Protein AF-A0A956TPE6-F1 (afdb_monomer)

Nearest PDB structures (foldseek):
  7nna-assembly1_A  TM=4.720E-01  e=1.999E+00  Klebsiella pneumoniae

Foldseek 3Di:
DVVVVVVVVVVVPPDPPDLQQVLQQLLLVVQQVQWDADWQQGTEHQAFDWADPDPPDPDTRTYAYLQLLVLQLQLLLVLCVVLVQVLSNVVSVVVLVVSVVRLQVSLLSSLVQQDDDPDCPGSVNVSVVSCCVPCVVVFHWDDKHKAFWEFADDAFDFAPAFDFPVCCPPPQDDPRGGTAQDWDDGPPRDTDGDHHEDLGKDKDDPVRTDGDDSRDDGQKMKMWIWGWDDPVPNDIDIDIDIIMITNHHHHDDKAKAWEKEWAQLFDAPCDFFLSSQLDQVFWDAWWFKWFWAPWFFQPQTFTDGDPSDDTGASNSVVSNLVSLRSSNINHNFRSVLVVVRRVDTDPCVVALPDDPDQLFSAWFFAAPCQQVCLVPPFGHHPTQVSLLLLVVFPAQDDNPDDQLLTQGWFQFSQRFIARRQDDHHDQPLLQVLLVLLQLLLVLLVVLLVLLVVLLVVLVVLLVVLVVVLVVLVVVLVVLVVVPDDDPVSVVSNVVSVVSNVVSVVVSVLSVQLNVLSVQLNVLSLQSLQVSQVCSSRNHVFQSNHWWFWPPPHTWIRTNLWKIFAGDNHHDDSVLSNDPPNVVVDVSSDHPDDRMDTCVGVDVPQQVIAIPVGRSVVSSVRGNDPRGRAIKMWIFISCLSVPPDRGDIWMANDDFCGSPTQTHRKMKIKDPFTGWGHDAQIWGKIKIKIAQSNTQDDPGGSDFAFGPDQQVQVRIVVRDPGRHGYRMYMYIGHTHTDHPDRPFARWRANPVPRDTRGSRHHDHNSND

pLDDT: mean 83.99, std 12.26, range [35.94, 97.19]

Secondary structure (DSSP, 8-state):
-HHHHHHHHHHTTSPPPPHHHHHHHHHHHHHHT-EEEETTTEEEESS-EEE---TTS---EEEEEHHHHHHHHHHHHHHHHHHT-HHHHHHHHHHHHHHHHHHHHHHHHHHHHTS--S-TTSHHHHHHHHHHHHHTTT-EEEEEEEEEEEESSSSS-EEEEEP-GGGTTSTTEETTEEEBT--EE-STT-EE-B---BSS--EE-GGGEEE--TTS--SEEEEEEEEEEE-SSSPEEEEEEEEEEE-B-PPPPPP-EEEEEEETT---TT--SSGGGG-GGG--S-BEEEEEESS-BTTT-EEEE-SSS--B-HHHHHHHHHHHHHHH-SSPPPHHHHHHHHTPPP-GGGGTTS----S-SEEE-B--SHHHHHHHH--STTSHHHHHHHHHSPPSSS-----TTSEEEEEBTTS-EEETTSSS--HHHHHHHHHHHHHHHHHHHHHHHHHHHHHHHHHHHHHHHHHHHHHHHHHHHHHHHTT--SHHHHHHHHHHHHHHHHHHHHHHHHHHHHHHHHHHHHHHHHHHHHHHHHHHTHHHHTTT-EEEEEESS-EEEETTTEEE----SPPPHHHHS-SSHHHH-GGGSTT--SEEEHHHH-S-GGG-EETTEEHHHHHH----S-BPPPEEEEEEGGGGTSSSPP--EEES--TTTT--B-TT-EEEEEEEEEEE-SSSEEEEEEEEEESSS---SSS----BPPSSTTGGGGSBSPPSS-PEEEEEEEEEEEEEE-SS--TT-EEE-TTT--EEESSPBPPGGG-

Solvent-accessible surface area (backbone atoms only — not comparable to full-atom values): 40220 Å² total; per-residue (Å²): 114,74,67,62,53,51,53,57,50,56,65,68,64,57,74,83,74,50,63,51,48,54,36,12,44,51,46,21,58,55,50,49,68,44,64,43,82,35,47,73,72,38,33,37,20,70,30,37,37,72,41,84,63,56,102,85,49,94,65,61,48,56,31,36,14,53,55,45,54,51,43,22,53,49,26,49,53,53,38,29,61,76,61,70,39,64,72,40,48,57,50,52,51,54,52,51,57,53,44,56,59,49,48,59,50,45,38,49,49,54,58,58,46,44,44,91,57,95,48,90,79,36,49,33,43,53,39,48,54,53,42,54,68,68,40,57,88,75,25,51,77,76,49,76,46,69,43,59,14,36,70,58,97,61,89,57,47,60,27,83,50,72,48,44,76,92,45,57,81,40,94,50,35,41,99,47,10,33,18,20,75,36,81,38,80,66,60,101,85,42,67,47,66,38,69,50,56,38,66,43,68,42,84,42,66,62,88,42,55,41,82,60,62,93,85,55,82,64,18,18,31,32,33,41,39,34,30,41,32,79,68,84,73,90,50,76,46,77,47,77,47,78,23,22,11,28,27,34,39,58,80,54,82,75,64,57,31,22,44,36,42,36,13,79,43,22,62,48,63,86,54,48,29,64,46,54,53,50,44,65,89,67,48,72,45,64,22,44,36,25,26,17,40,86,30,28,35,48,52,74,6,26,60,42,79,37,93,84,49,71,72,36,37,69,22,51,52,49,49,41,38,52,45,37,43,56,58,69,46,68,64,63,61,42,34,68,59,51,52,52,45,33,56,42,67,65,71,64,76,78,60,67,84,70,72,93,71,74,58,54,53,32,41,40,48,36,85,72,55,37,42,57,47,26,76,72,74,26,31,53,59,86,30,67,22,23,56,7,50,51,48,46,42,51,58,96,56,78,80,79,79,68,61,44,24,15,43,34,20,21,42,32,33,78,27,39,46,17,36,9,38,41,94,50,54,56,68,64,62,52,38,54,50,50,50,36,42,43,38,23,29,50,18,15,53,49,20,35,51,48,25,53,56,47,42,56,50,42,55,52,50,46,51,51,44,51,55,48,44,50,52,48,50,53,50,49,54,46,53,60,71,64,69,62,80,53,79,68,48,55,53,52,48,53,51,49,53,49,50,42,50,53,48,48,53,51,42,51,53,44,51,52,25,41,53,44,29,51,48,23,28,52,30,17,50,52,39,15,41,48,36,30,50,50,41,51,37,26,22,73,44,26,36,53,12,76,45,49,29,61,34,96,52,69,32,35,35,32,33,78,49,36,33,40,44,65,48,71,73,48,65,56,74,71,47,51,74,42,95,64,34,60,84,69,36,72,51,53,39,89,82,55,68,45,65,35,44,52,74,76,70,34,94,58,56,89,73,29,32,33,80,89,41,49,39,65,56,62,68,65,53,70,48,70,88,57,56,32,56,44,38,23,39,38,42,55,52,51,35,79,70,68,81,52,83,59,66,72,24,38,26,70,66,66,52,66,39,67,55,58,45,50,48,57,16,36,38,36,47,20,81,56,26,33,73,33,44,79,74,35,33,24,32,22,24,35,39,32,40,26,29,43,69,26,20,67,69,102,58,55,41,66,49,46,71,47,77,51,95,64,56,24,67,66,27,50,59,57,45,98,60,73,46,24,38,28,23,38,42,33,45,33,68,49,33,46,54,74,77,90,60,76,74,84,48,63,36,56,30,77,84,82,64,46,72,46,44,59,40,31,66,43,55,34,54,75,67

Mean predicted aligned error: 11.9 Å

Sequence (767 aa):
VSYVLLIHTLEKSKPPESPLEEAARLAAGALTDVHLQHSGFGFVGLCDTLKDENAYDHASRRIRSINSVKANLRSCAILAGDLDQKPLLDQIEKDIVELEGLEARLVSTIWKSVEADSSRTGIHYRVEELLKRKLSRQGRLQEVKIVLGRYGKTSGGPTLVTAPAREKGEAFVQNGFYRENVDIPTLRGHHLQFHRLGTEIDIIEPRNFRNIANQMEPSAVMIEATLESNAGSGATKRFVLRACASIGAPQPPPVSTCLAMRFPHGLPRQFGSTRDFLDDSIWLGEGRWLTAEHGSVPGNGELEESHRLDDMLPSQALAVGIYHWLRGISTPVDPDKALDFLSTKFEMDRLEKSGRGLDTNSCLVKDTGARERALSRGFEAGSSGQKALKQVFEYQGTLTEYPASAFPIAVSAQGEARIAGRSRYDAGLIADYQDALYNTNLAALDTMATTRAFIRRADVEISLIARRADSEKNRLASIERHHMEGKTAEQARRRLATMIAVDTTRKELLTAARSRARTAGQNAFRAASRSYELAASTFSLCRNGLHRIISPYPAFLLGRDQVFVPIYQPLAEAQLLADTPERASPWLQNGLSISKSIRQAFARPGKVRTGSGPLDMVLAEHGGNDLIKPATIILDALDFESGVAPSTHIATLYPFANQPVPEAQGFFYDKRALSTGQDPKVVWSVVMRDCQARQDGSQPGRTLVGSDWHWCDKFSPPIGSCPELAVEFQLRRPLPEPRGLPFDTFIRDPVYKRQTPLIPPLPAQMM

Radius of gyration: 42.29 Å; Cα contacts (8 Å, |Δi|>4): 1581; chains: 1; bounding box: 121×59×145 Å

Structure (mmCIF, N/CA/C/O backbone):
data_AF-A0A956TPE6-F1
#
_entry.id   AF-A0A956TPE6-F1
#
loop_
_atom_site.group_PDB
_atom_site.id
_atom_site.type_symbol
_atom_site.label_atom_id
_atom_site.label_alt_id
_atom_site.label_comp_id
_atom_site.label_asym_id
_atom_site.label_entity_id
_atom_site.label_seq_id
_atom_site.pdbx_PDB_ins_code
_atom_site.Cartn_x
_atom_site.Cartn_y
_atom_site.Cartn_z
_atom_site.occupancy
_atom_site.B_iso_or_equiv
_atom_site.auth_seq_id
_atom_site.auth_comp_id
_atom_site.auth_asym_id
_atom_site.auth_atom_id
_atom_site.pdbx_PDB_model_num
ATOM 1 N N . VAL A 1 1 ? -52.169 22.411 18.114 1.00 53.12 1 VAL A N 1
ATOM 2 C CA . VAL A 1 1 ? -52.099 23.058 19.450 1.00 53.12 1 VAL A CA 1
ATOM 3 C C . VAL A 1 1 ? -52.549 22.114 20.572 1.00 53.12 1 VAL A C 1
ATOM 5 O O . VAL A 1 1 ? -51.812 21.968 21.536 1.00 53.12 1 VAL A O 1
ATOM 8 N N . SER A 1 2 ? -53.663 21.383 20.432 1.00 49.62 2 SER A N 1
ATOM 9 C CA . SER A 1 2 ? -54.186 20.475 21.478 1.00 49.62 2 SER A CA 1
ATOM 10 C C . SER A 1 2 ? -53.293 19.271 21.836 1.00 49.62 2 SER A C 1
ATOM 12 O O . SER A 1 2 ? -53.316 18.826 22.975 1.00 49.62 2 SER A O 1
ATOM 14 N N . TYR A 1 3 ? -52.460 18.779 20.910 1.00 46.19 3 TYR A N 1
ATOM 15 C CA . TYR A 1 3 ? -51.550 17.645 21.159 1.00 46.19 3 TYR A CA 1
ATOM 16 C C . TYR A 1 3 ? -50.320 18.032 22.008 1.00 46.19 3 TYR A C 1
ATOM 18 O O . TYR A 1 3 ? -49.886 17.276 22.869 1.00 46.19 3 TYR A O 1
ATOM 26 N N . VAL A 1 4 ? -49.804 19.255 21.827 1.00 53.41 4 VAL A N 1
ATOM 27 C CA . VAL A 1 4 ? -48.652 19.793 22.582 1.00 53.41 4 VAL A CA 1
ATOM 28 C C . VAL A 1 4 ? -49.038 20.088 24.035 1.00 53.41 4 VAL A C 1
ATOM 30 O O . VAL A 1 4 ? -48.265 19.832 24.952 1.00 53.41 4 VAL A O 1
ATOM 33 N N . LEU A 1 5 ? -50.269 20.558 24.261 1.00 45.88 5 LEU A N 1
ATOM 34 C CA . LEU A 1 5 ? -50.805 20.774 25.607 1.00 45.88 5 LEU A CA 1
ATOM 35 C C . LEU A 1 5 ? -51.033 19.461 26.364 1.00 45.88 5 LEU A C 1
ATOM 37 O O . LEU A 1 5 ? -50.786 19.438 27.567 1.00 45.88 5 LEU A O 1
ATOM 41 N N . LEU A 1 6 ? -51.439 18.385 25.676 1.00 46.75 6 LEU A N 1
ATOM 42 C CA . LEU A 1 6 ? -51.655 17.063 26.277 1.00 46.75 6 LEU A CA 1
ATOM 43 C C . LEU A 1 6 ? -50.334 16.407 26.720 1.00 46.75 6 LEU A C 1
ATOM 45 O O . LEU A 1 6 ? -50.257 15.873 27.822 1.00 46.75 6 LEU A O 1
ATOM 49 N N . ILE A 1 7 ? -49.271 16.516 25.912 1.00 52.66 7 ILE A N 1
ATOM 50 C CA . ILE A 1 7 ? -47.920 16.052 26.284 1.00 52.66 7 ILE A CA 1
ATOM 51 C C . ILE A 1 7 ? -47.396 16.848 27.488 1.00 52.66 7 ILE A C 1
ATOM 53 O O . ILE A 1 7 ? -46.910 16.261 28.450 1.00 52.66 7 ILE A O 1
ATOM 57 N N . HIS A 1 8 ? -47.598 18.170 27.502 1.00 46.03 8 HIS A N 1
ATOM 58 C CA . HIS A 1 8 ? -47.166 19.020 28.614 1.00 46.03 8 HIS A CA 1
ATOM 59 C C . HIS A 1 8 ? -47.982 18.807 29.908 1.00 46.03 8 HIS A C 1
ATOM 61 O O . HIS A 1 8 ? -47.487 19.066 31.006 1.00 46.03 8 HIS A O 1
ATOM 67 N N . THR A 1 9 ? -49.229 18.323 29.814 1.00 49.03 9 THR A N 1
ATOM 68 C CA . THR A 1 9 ? -50.022 17.914 30.991 1.00 49.03 9 THR A CA 1
ATOM 69 C C . THR A 1 9 ? -49.681 16.503 31.466 1.00 49.03 9 THR A C 1
ATOM 71 O O . THR A 1 9 ? -49.691 16.268 32.672 1.00 49.03 9 THR A O 1
ATOM 74 N N . LEU A 1 10 ? -49.304 15.591 30.563 1.00 46.25 10 LEU A N 1
ATOM 75 C CA . LEU A 1 10 ? -48.819 14.254 30.916 1.00 46.25 10 LEU A CA 1
ATOM 76 C C . LEU A 1 10 ? -47.416 14.295 31.547 1.00 46.25 10 LEU A C 1
ATOM 78 O O . LEU A 1 10 ? -47.188 13.604 32.538 1.00 46.25 10 LEU A O 1
ATOM 82 N N . GLU A 1 11 ? -46.510 15.168 31.095 1.00 43.22 11 GLU A N 1
ATOM 83 C CA . GLU A 1 11 ? -45.218 15.398 31.771 1.00 43.22 11 GLU A CA 1
ATOM 84 C C . GLU A 1 11 ? -45.386 15.961 33.189 1.00 43.22 11 GLU A C 1
ATOM 86 O O . GLU A 1 11 ? -44.662 15.567 34.102 1.00 43.22 11 GLU A O 1
ATOM 91 N N . LYS A 1 12 ? -46.391 16.819 33.411 1.00 41.91 12 LYS A N 1
ATOM 92 C CA . LYS A 1 12 ? -46.735 17.356 34.742 1.00 41.91 12 LYS A CA 1
ATOM 93 C C . LYS A 1 12 ? -47.454 16.361 35.661 1.00 41.91 12 LYS A C 1
ATOM 95 O O . LYS A 1 12 ? -47.712 16.700 36.813 1.00 41.91 12 LYS A O 1
ATOM 100 N N . SER A 1 13 ? -47.781 15.161 35.175 1.00 40.38 13 SER A N 1
ATOM 101 C CA . SER A 1 13 ? -48.456 14.114 35.956 1.00 40.38 13 SER A CA 1
ATOM 102 C C . SER A 1 13 ? -47.507 13.094 36.599 1.00 40.38 13 SER A C 1
ATOM 104 O O . SER A 1 13 ? -47.961 12.249 37.371 1.00 40.38 13 SER A O 1
ATOM 106 N N . LYS A 1 14 ? -46.189 13.186 36.354 1.00 47.03 14 LYS A N 1
ATOM 107 C CA . LYS A 1 14 ? -45.213 12.454 37.171 1.00 47.03 14 LYS A CA 1
ATOM 108 C C . LYS A 1 14 ? -45.187 13.077 38.577 1.00 47.03 14 LYS A C 1
ATOM 110 O O . LYS A 1 14 ? -45.069 14.301 38.677 1.00 47.03 14 LYS A O 1
ATOM 115 N N . PRO A 1 15 ? -45.319 12.288 39.661 1.00 53.03 15 PRO A N 1
ATOM 116 C CA . PRO A 1 15 ? -45.137 12.815 41.009 1.00 53.03 15 PRO A CA 1
ATOM 117 C C . PRO A 1 15 ? -43.765 13.502 41.094 1.00 53.03 15 PRO A C 1
ATOM 119 O O . PRO A 1 15 ? -42.825 13.030 40.449 1.00 53.03 15 PRO A O 1
ATOM 122 N N . PRO A 1 16 ? -43.632 14.620 41.831 1.00 59.34 16 PRO A N 1
ATOM 123 C CA . PRO A 1 16 ? -42.344 15.284 41.983 1.00 59.34 16 PRO A CA 1
ATOM 124 C C . PRO A 1 16 ? -41.331 14.271 42.524 1.00 59.34 16 PRO A C 1
ATOM 126 O O . PRO A 1 16 ? -41.555 13.699 43.592 1.00 59.34 16 PRO A O 1
ATOM 129 N N . GLU A 1 17 ? -40.259 14.028 41.763 1.00 67.69 17 GLU A N 1
ATOM 130 C CA . GLU A 1 17 ? -39.189 13.112 42.166 1.00 67.69 17 GLU A CA 1
ATOM 131 C C . GLU A 1 17 ? -38.667 13.512 43.544 1.00 67.69 17 GLU A C 1
ATOM 133 O O . GLU A 1 17 ? -38.489 14.700 43.845 1.00 67.69 17 GLU A O 1
ATOM 138 N N . SER A 1 18 ? -38.458 12.515 44.405 1.00 86.81 18 SER A N 1
ATOM 139 C CA . SER A 1 18 ? -37.907 12.770 45.729 1.00 86.81 18 SER A CA 1
ATOM 140 C C . SER A 1 18 ? -36.545 13.458 45.569 1.00 86.81 18 SER A C 1
ATOM 142 O O . SER A 1 18 ? -35.723 12.980 44.784 1.00 86.81 18 SER A O 1
ATOM 144 N N . PRO A 1 19 ? -36.233 14.527 46.330 1.00 88.81 19 PRO A N 1
ATOM 145 C CA . PRO A 1 19 ? -34.917 15.167 46.274 1.00 88.81 19 PRO A CA 1
ATOM 146 C C . PRO A 1 19 ? -33.748 14.190 46.458 1.00 88.81 19 PRO A C 1
ATOM 148 O O . PRO A 1 19 ? -32.648 14.430 45.966 1.00 88.81 19 PRO A O 1
ATOM 151 N N . LEU A 1 20 ? -33.989 13.086 47.170 1.00 90.44 20 LEU A N 1
ATOM 152 C CA . LEU A 1 20 ? -33.007 12.035 47.393 1.00 90.44 20 LEU A CA 1
ATOM 153 C C . LEU A 1 20 ? -32.843 11.102 46.185 1.00 90.44 20 LEU A C 1
ATOM 155 O O . LEU A 1 20 ? -31.736 10.652 45.910 1.00 90.44 20 LEU A O 1
ATOM 159 N N . GLU A 1 21 ? -33.923 10.833 45.452 1.00 92.50 21 GLU A N 1
ATOM 160 C CA . GLU A 1 21 ? -33.882 10.071 44.197 1.00 92.50 21 GLU A CA 1
ATOM 161 C C . GLU A 1 21 ? -33.152 10.868 43.114 1.00 92.50 21 GLU A C 1
ATOM 163 O O . GLU A 1 21 ? -32.275 10.336 42.441 1.00 92.50 21 GLU A O 1
ATOM 168 N N . GLU A 1 22 ? -33.425 12.169 43.012 1.00 92.69 22 GLU A N 1
ATOM 169 C CA . GLU A 1 22 ? -32.707 13.070 42.108 1.00 92.69 22 GLU A CA 1
ATOM 170 C C . GLU A 1 22 ? -31.213 13.154 42.455 1.00 92.69 22 GLU A C 1
ATOM 172 O O . GLU A 1 22 ? -30.363 13.115 41.567 1.00 92.69 22 GLU A O 1
ATOM 177 N N . ALA A 1 23 ? -30.875 13.194 43.748 1.00 93.44 23 ALA A N 1
ATOM 178 C CA . ALA A 1 23 ? -29.495 13.111 44.217 1.00 93.44 23 ALA A CA 1
ATOM 179 C C . ALA A 1 23 ? -28.822 11.778 43.857 1.00 93.44 23 ALA A C 1
ATOM 181 O O . ALA A 1 23 ? -27.669 11.777 43.422 1.00 93.44 23 ALA A O 1
ATOM 182 N N . ALA A 1 24 ? -29.533 10.654 43.993 1.00 94.31 24 ALA A N 1
ATOM 183 C CA . ALA A 1 24 ? -29.024 9.344 43.599 1.00 94.31 24 ALA A CA 1
ATOM 184 C C . ALA A 1 24 ? -28.784 9.263 42.085 1.00 94.31 24 ALA A C 1
ATOM 186 O O . ALA A 1 24 ? -27.727 8.793 41.665 1.00 94.31 24 ALA A O 1
ATOM 187 N N . ARG A 1 25 ? -29.698 9.799 41.264 1.00 94.69 25 ARG A N 1
ATOM 188 C CA . ARG A 1 25 ? -29.503 9.897 39.808 1.00 94.69 25 ARG A CA 1
ATOM 189 C C . ARG A 1 25 ? -28.349 10.812 39.431 1.00 94.69 25 ARG A C 1
ATOM 191 O O . ARG A 1 25 ? -27.577 10.465 38.545 1.00 94.69 25 ARG A O 1
ATOM 198 N N . LEU A 1 26 ? -28.202 11.953 40.107 1.00 94.19 26 LEU A N 1
ATOM 199 C CA . LEU A 1 26 ? -27.089 12.872 39.877 1.00 94.19 26 LEU A CA 1
ATOM 200 C C . LEU A 1 26 ? -25.749 12.191 40.161 1.00 94.19 26 LEU A C 1
ATOM 202 O O . LEU A 1 26 ? -24.819 12.337 39.372 1.00 94.19 26 LEU A O 1
ATOM 206 N N . ALA A 1 27 ? -25.651 11.439 41.260 1.00 94.19 27 ALA A N 1
ATOM 207 C CA . ALA A 1 27 ? -24.447 10.683 41.581 1.00 94.19 27 ALA A CA 1
ATOM 208 C C . ALA A 1 27 ? -24.182 9.581 40.546 1.00 94.19 27 ALA A C 1
ATOM 210 O O . ALA A 1 27 ? -23.067 9.484 40.044 1.00 94.19 27 ALA A O 1
ATOM 211 N N . ALA A 1 28 ? -25.203 8.799 40.178 1.00 94.31 28 ALA A N 1
ATOM 212 C CA . ALA A 1 28 ? -25.080 7.747 39.171 1.00 94.31 28 ALA A CA 1
ATOM 213 C C . ALA A 1 28 ? -24.634 8.301 37.807 1.00 94.31 28 ALA A C 1
ATOM 215 O O . ALA A 1 28 ? -23.702 7.770 37.212 1.00 94.31 28 ALA A O 1
ATOM 216 N N . GLY A 1 29 ? -25.226 9.407 37.349 1.00 92.38 29 GLY A N 1
ATOM 217 C CA . GLY A 1 29 ? -24.857 10.047 36.082 1.00 92.38 29 GLY A CA 1
ATOM 218 C C . GLY A 1 29 ? -23.497 10.739 36.127 1.00 92.38 29 GLY A C 1
ATOM 219 O O . GLY A 1 29 ? -22.783 10.786 35.135 1.00 92.38 29 GLY A O 1
ATOM 220 N N . ALA A 1 30 ? -23.072 11.238 37.287 1.00 92.25 30 ALA A N 1
ATOM 221 C CA . ALA A 1 30 ? -21.709 11.738 37.431 1.00 92.25 30 ALA A CA 1
ATOM 222 C C . ALA A 1 30 ? -20.670 10.601 37.424 1.00 92.25 30 ALA A C 1
ATOM 224 O O . ALA A 1 30 ? -19.541 10.816 36.995 1.00 92.25 30 ALA A O 1
ATOM 225 N N . LEU A 1 31 ? -21.039 9.393 37.862 1.00 93.00 31 LEU A N 1
ATOM 226 C CA . LEU A 1 31 ? -20.173 8.213 37.814 1.00 93.00 31 LEU A CA 1
ATOM 227 C C . LEU A 1 31 ? -20.017 7.640 36.402 1.00 93.00 31 LEU A C 1
ATOM 229 O O . LEU A 1 31 ? -18.932 7.165 36.077 1.00 93.00 31 LEU A O 1
ATOM 233 N N . THR A 1 32 ? -21.043 7.720 35.544 1.00 91.56 32 THR A N 1
ATOM 234 C CA . THR A 1 32 ? -20.914 7.322 34.126 1.00 91.56 32 THR A CA 1
ATOM 235 C C . THR A 1 32 ? -19.908 8.186 33.364 1.00 91.56 32 THR A C 1
ATOM 237 O O . THR A 1 32 ? -19.369 7.757 32.348 1.00 91.56 32 THR A O 1
ATOM 240 N N . ASP A 1 33 ? -19.622 9.380 33.885 1.00 89.19 33 ASP A N 1
ATOM 241 C CA . ASP A 1 33 ? -18.675 10.336 33.319 1.00 89.19 33 ASP A CA 1
ATOM 242 C C . ASP A 1 33 ? -17.227 10.135 33.787 1.00 89.19 33 ASP A C 1
ATOM 244 O O . ASP A 1 33 ? -16.314 10.733 33.205 1.00 89.19 33 ASP A O 1
ATOM 248 N N . VAL A 1 34 ? -17.000 9.335 34.834 1.00 92.06 34 VAL A N 1
ATOM 249 C CA . VAL A 1 34 ? -15.657 9.041 35.345 1.00 92.06 34 VAL A CA 1
ATOM 250 C C . VAL A 1 34 ? -14.965 8.075 34.393 1.00 92.06 34 VAL A C 1
ATOM 252 O O . VAL A 1 34 ? -15.456 6.982 34.116 1.00 92.06 34 VAL A O 1
ATOM 255 N N . HIS A 1 35 ? -13.800 8.478 33.900 1.00 92.62 35 HIS A N 1
ATOM 256 C CA . HIS A 1 35 ? -13.041 7.704 32.933 1.00 92.62 35 HIS A CA 1
ATOM 257 C C . HIS A 1 35 ? -11.539 7.954 33.082 1.00 92.62 35 HIS A C 1
ATOM 259 O O . HIS A 1 35 ? -11.100 8.937 33.684 1.00 92.62 35 HIS A O 1
ATOM 265 N N . LEU A 1 36 ? -10.751 7.062 32.495 1.00 91.50 36 LEU A N 1
ATOM 266 C CA . LEU A 1 36 ? -9.310 7.195 32.332 1.00 91.50 36 LEU A CA 1
ATOM 267 C C . LEU A 1 36 ? -8.967 7.256 30.849 1.00 91.50 36 LEU A C 1
ATOM 269 O O . LEU A 1 36 ? -9.646 6.651 30.025 1.00 91.50 36 LEU A O 1
ATOM 273 N N . GLN A 1 37 ? -7.905 7.978 30.512 1.00 87.56 37 GLN A N 1
ATOM 274 C CA . GLN A 1 37 ? -7.351 7.970 29.166 1.00 87.56 37 GLN A CA 1
ATOM 275 C C . GLN A 1 37 ? -6.244 6.918 29.056 1.00 87.56 37 GLN A C 1
ATOM 277 O O . GLN A 1 37 ? -5.378 6.836 29.932 1.00 87.56 37 GLN A O 1
ATOM 282 N N . HIS A 1 38 ? -6.269 6.139 27.977 1.00 86.19 38 HIS A N 1
ATOM 283 C CA . HIS A 1 38 ? -5.282 5.118 27.656 1.00 86.19 38 HIS A CA 1
ATOM 284 C C . HIS A 1 38 ? -4.822 5.221 26.198 1.00 86.19 38 HIS A C 1
ATOM 286 O O . HIS A 1 38 ? -5.644 5.409 25.304 1.00 86.19 38 HIS A O 1
ATOM 292 N N . SER A 1 39 ? -3.523 5.010 25.960 1.00 77.50 39 SER A N 1
ATOM 293 C CA . SER A 1 39 ? -2.908 5.135 24.630 1.00 77.50 39 SER A CA 1
ATOM 294 C C . SER A 1 39 ? -3.446 4.139 23.594 1.00 77.50 39 SER A C 1
ATOM 296 O O . SER A 1 39 ? -3.430 4.433 22.408 1.00 77.50 39 SER A O 1
ATOM 298 N N . GLY A 1 40 ? -3.915 2.958 24.011 1.00 78.19 40 GLY A N 1
ATOM 299 C CA . GLY A 1 40 ? -4.447 1.927 23.103 1.00 78.19 40 GLY A CA 1
ATOM 300 C C . GLY A 1 40 ? -5.976 1.824 23.066 1.00 78.19 40 GLY A C 1
ATOM 301 O O . GLY A 1 40 ? -6.540 1.385 22.068 1.00 78.19 40 GLY A O 1
ATOM 302 N N . PHE A 1 41 ? -6.663 2.234 24.139 1.00 84.00 41 PHE A N 1
ATOM 303 C CA . PHE A 1 41 ? -8.114 2.029 24.296 1.00 84.00 41 PHE A CA 1
ATOM 304 C C . PHE A 1 41 ? -8.928 3.330 24.262 1.00 84.00 41 PHE A C 1
ATOM 306 O O . PHE A 1 41 ? -10.160 3.276 24.282 1.00 84.00 41 PHE A O 1
ATOM 313 N N . GLY A 1 42 ? -8.265 4.489 24.225 1.00 83.62 42 GLY A N 1
ATOM 314 C CA . GLY A 1 42 ? -8.915 5.793 24.292 1.00 83.62 42 GLY A CA 1
ATOM 315 C C . GLY A 1 42 ? -9.434 6.099 25.695 1.00 83.62 42 GLY A C 1
ATOM 316 O O . GLY A 1 42 ? -8.760 5.832 26.692 1.00 83.62 42 GLY A O 1
ATOM 317 N N . PHE A 1 43 ? -10.627 6.685 25.792 1.00 87.62 43 PHE A N 1
ATOM 318 C CA . PHE A 1 43 ? -11.266 6.956 27.080 1.00 87.62 43 PHE A CA 1
ATOM 319 C C . PHE A 1 43 ? -12.055 5.734 27.552 1.00 87.62 43 PHE A C 1
ATOM 321 O O . PHE A 1 43 ? -12.997 5.315 26.886 1.00 87.62 43 PHE A O 1
ATOM 328 N N . VAL A 1 44 ? -11.697 5.190 28.714 1.00 91.19 44 VAL A N 1
ATOM 329 C CA . VAL A 1 44 ? -12.317 3.994 29.299 1.00 91.19 44 VAL A CA 1
ATOM 330 C C . VAL A 1 44 ? -12.999 4.348 30.619 1.00 91.19 44 VAL A C 1
ATOM 332 O O . VAL A 1 44 ? -12.377 4.949 31.495 1.00 91.19 44 VAL A O 1
ATOM 335 N N . GLY A 1 45 ? -14.271 3.982 30.764 1.00 93.44 45 GLY A N 1
ATOM 336 C CA . GLY A 1 45 ? -15.107 4.241 31.939 1.00 93.44 45 GLY A CA 1
ATOM 337 C C . GLY A 1 45 ? -16.020 3.060 32.279 1.00 93.44 45 GLY A C 1
ATOM 338 O O . GLY A 1 45 ? -15.819 1.944 31.800 1.00 93.44 45 GLY A O 1
ATOM 339 N N . LEU A 1 46 ? -17.033 3.293 33.121 1.00 92.12 46 LEU A N 1
ATOM 340 C CA . LEU A 1 46 ? -18.007 2.250 33.472 1.00 92.12 46 LEU A CA 1
ATOM 341 C C . LEU A 1 46 ? -18.980 1.961 32.328 1.00 92.12 46 LEU A C 1
ATOM 343 O O . LEU A 1 46 ? -19.226 0.802 32.022 1.00 92.12 46 LEU A O 1
ATOM 347 N N . CYS A 1 47 ? -19.514 2.998 31.684 1.00 91.31 47 CYS A N 1
ATOM 348 C CA . CYS A 1 47 ? -20.524 2.875 30.635 1.00 91.31 47 CYS A CA 1
ATOM 349 C C . CYS A 1 47 ? -20.012 3.439 29.309 1.00 91.31 47 CYS A C 1
ATOM 351 O O . CYS A 1 47 ? -19.225 4.387 29.292 1.00 91.31 47 CYS A O 1
ATOM 353 N N . ASP A 1 48 ? -20.496 2.879 28.200 1.00 88.38 48 ASP A N 1
ATOM 354 C CA . ASP A 1 48 ? -20.302 3.475 26.884 1.00 88.38 48 ASP A CA 1
ATOM 355 C C . ASP A 1 48 ? -21.119 4.772 26.815 1.00 88.38 48 ASP A C 1
ATOM 357 O O . ASP A 1 48 ? -22.332 4.748 27.015 1.00 88.38 48 ASP A O 1
ATOM 361 N N . THR A 1 49 ? -20.470 5.910 26.572 1.00 87.88 49 THR A N 1
ATOM 362 C CA . THR A 1 49 ? -21.133 7.221 26.478 1.00 87.88 49 THR A CA 1
ATOM 363 C C . THR A 1 49 ? -20.506 8.084 25.387 1.00 87.88 49 THR A C 1
ATOM 365 O O . THR A 1 49 ? -19.338 7.920 25.024 1.00 87.88 49 THR A O 1
ATOM 368 N N . LEU A 1 50 ? -21.294 9.013 24.846 1.00 83.50 50 LEU A N 1
ATOM 369 C CA . LEU A 1 50 ? -20.838 10.018 23.891 1.00 83.50 50 LEU A CA 1
ATOM 370 C C . LEU A 1 50 ? -20.980 11.400 24.530 1.00 83.50 50 LEU A C 1
ATOM 372 O O . LEU A 1 50 ? -22.075 11.768 24.955 1.00 83.50 50 LEU A O 1
ATOM 376 N N . LYS A 1 51 ? -19.882 12.156 24.610 1.00 74.75 51 LYS A N 1
ATOM 377 C CA . LYS A 1 51 ? -19.893 13.544 25.075 1.00 74.75 51 LYS A CA 1
ATOM 378 C C . LYS A 1 51 ? -19.673 14.501 23.910 1.00 74.75 51 LYS A C 1
ATOM 380 O O . LYS A 1 51 ? -18.627 14.463 23.264 1.00 74.75 51 LYS A O 1
ATOM 385 N N . ASP A 1 52 ? -20.633 15.395 23.705 1.00 61.12 52 ASP A N 1
ATOM 386 C CA . ASP A 1 52 ? -20.469 16.560 22.838 1.00 61.12 52 ASP A CA 1
ATOM 387 C C . ASP A 1 52 ? -19.695 17.646 23.596 1.00 61.12 52 ASP A C 1
ATOM 389 O O . ASP A 1 52 ? -20.263 18.440 24.349 1.00 61.12 52 ASP A O 1
ATOM 393 N N . GLU A 1 53 ? -18.374 17.681 23.426 1.00 51.03 53 GLU A N 1
ATOM 394 C CA . GLU A 1 53 ? -17.561 18.819 23.857 1.00 51.03 53 GLU A CA 1
ATOM 395 C C . GLU A 1 53 ? -17.519 19.845 22.709 1.00 51.03 53 GLU A C 1
ATOM 397 O O . GLU A 1 53 ? -16.738 19.712 21.782 1.00 51.03 53 GLU A O 1
ATOM 402 N N . ASN A 1 54 ? -18.374 20.876 22.781 1.00 43.69 54 ASN A N 1
ATOM 403 C CA . ASN A 1 54 ? -18.474 22.018 21.853 1.00 43.69 54 ASN A CA 1
ATOM 404 C C . ASN A 1 54 ? -18.776 21.682 20.374 1.00 43.69 54 ASN A C 1
ATOM 406 O O . ASN A 1 54 ? -17.940 21.178 19.637 1.00 43.69 54 ASN A O 1
ATOM 410 N N . ALA A 1 55 ? -19.924 22.158 19.878 1.00 35.94 55 ALA A N 1
ATOM 411 C CA . ALA A 1 55 ? -20.401 22.016 18.490 1.00 35.94 55 ALA A CA 1
ATOM 412 C C . ALA A 1 55 ? -19.483 22.583 17.370 1.00 35.94 55 ALA A C 1
ATOM 414 O O . ALA A 1 55 ? -19.877 22.578 16.207 1.00 35.94 55 ALA A O 1
ATOM 415 N N . TYR A 1 56 ? -18.294 23.095 17.702 1.00 37.03 56 TYR A N 1
ATOM 416 C CA . TYR A 1 56 ? -17.331 23.676 16.760 1.00 37.03 56 TYR A CA 1
ATOM 417 C C . TYR A 1 56 ? -16.113 22.783 16.473 1.00 37.03 56 TYR A C 1
ATOM 419 O O . TYR A 1 56 ? -15.387 23.073 15.525 1.00 37.03 56 TYR A O 1
ATOM 427 N N . ASP A 1 57 ? -15.892 21.709 17.237 1.00 39.72 57 ASP A N 1
ATOM 428 C CA . ASP A 1 57 ? -14.833 20.729 16.972 1.00 39.72 57 ASP A CA 1
ATOM 429 C C . ASP A 1 57 ? -15.507 19.357 16.834 1.00 39.72 57 ASP A C 1
ATOM 431 O O . ASP A 1 57 ? -16.114 18.854 17.774 1.00 39.72 57 ASP A O 1
ATOM 435 N N . HIS A 1 58 ? -15.476 18.758 15.644 1.00 40.34 58 HIS A N 1
ATOM 436 C CA . HIS A 1 58 ? -16.204 17.521 15.312 1.00 40.34 58 HIS A CA 1
ATOM 437 C C . HIS A 1 58 ? -15.714 16.262 16.067 1.00 40.34 58 HIS A C 1
ATOM 439 O O . HIS A 1 58 ? -16.055 15.144 15.694 1.00 40.34 58 HIS A O 1
ATOM 445 N N . ALA A 1 59 ? -14.917 16.407 17.127 1.00 49.97 59 ALA A N 1
ATOM 446 C CA . ALA A 1 59 ? -14.413 15.303 17.930 1.00 49.97 59 ALA A CA 1
ATOM 447 C C . ALA A 1 59 ? -15.297 15.083 19.165 1.00 49.97 59 ALA A C 1
ATOM 449 O O . ALA A 1 59 ? -14.925 15.429 20.285 1.00 49.97 59 ALA A O 1
ATOM 450 N N . SER A 1 60 ? -16.468 14.472 18.968 1.00 59.34 60 SER A N 1
ATOM 451 C CA . SER A 1 60 ? -17.252 13.931 20.081 1.00 59.34 60 SER A CA 1
ATOM 452 C C . SER A 1 60 ? -16.383 12.966 20.894 1.00 59.34 60 SER A C 1
ATOM 454 O O . SER A 1 60 ? -15.829 12.004 20.351 1.00 59.34 60 SER A O 1
ATOM 456 N N . ARG A 1 61 ? -16.250 13.206 22.199 1.00 74.94 61 ARG A N 1
ATOM 457 C CA . ARG A 1 61 ? -15.431 12.376 23.082 1.00 74.94 61 ARG A CA 1
ATOM 458 C C . ARG A 1 61 ? -16.223 11.135 23.468 1.00 74.94 61 ARG A C 1
ATOM 460 O O . ARG A 1 61 ? -17.151 11.203 24.274 1.00 74.94 61 ARG A O 1
ATOM 467 N N . ARG A 1 62 ? -15.862 9.991 22.889 1.00 82.25 62 ARG A N 1
ATOM 468 C CA . ARG A 1 62 ? -16.480 8.700 23.209 1.00 82.25 62 ARG A CA 1
ATOM 469 C C . ARG A 1 62 ? -15.758 8.046 24.382 1.00 82.25 62 ARG A C 1
ATOM 471 O O . ARG A 1 62 ? -14.555 7.805 24.305 1.00 82.25 62 ARG A O 1
ATOM 478 N N . ILE A 1 63 ? -16.495 7.753 25.448 1.00 87.81 63 ILE A N 1
ATOM 479 C CA . ILE A 1 63 ? -16.032 6.917 26.558 1.00 87.81 63 ILE A CA 1
ATOM 480 C C . ILE A 1 63 ? -16.528 5.503 26.281 1.00 87.81 63 ILE A C 1
ATOM 482 O O . ILE A 1 63 ? -17.704 5.309 25.977 1.00 87.81 63 ILE A O 1
ATOM 486 N N . ARG A 1 64 ? -15.635 4.523 26.370 1.00 88.88 64 ARG A N 1
ATOM 487 C CA . ARG A 1 64 ? -15.952 3.106 26.203 1.00 88.88 64 ARG A CA 1
ATOM 488 C C . ARG A 1 64 ? -16.074 2.430 27.554 1.00 88.88 64 ARG A C 1
ATOM 490 O O . ARG A 1 64 ? -15.268 2.695 28.446 1.00 88.88 64 ARG A O 1
ATOM 497 N N . SER A 1 65 ? -17.048 1.544 27.716 1.00 91.38 65 SER A N 1
ATOM 498 C CA . SER A 1 65 ? -17.138 0.755 28.939 1.00 91.38 65 SER A CA 1
ATOM 499 C C . SER A 1 65 ? -15.975 -0.229 29.021 1.00 91.38 65 SER A C 1
ATOM 501 O O . SER A 1 65 ? -15.578 -0.836 28.022 1.00 91.38 65 SER A O 1
ATOM 503 N N . ILE A 1 66 ? -15.456 -0.436 30.230 1.00 92.81 66 ILE A N 1
ATOM 504 C CA . ILE A 1 66 ? -14.449 -1.469 30.495 1.00 92.81 66 ILE A CA 1
ATOM 505 C C . ILE A 1 66 ? -14.937 -2.852 30.031 1.00 92.81 66 ILE A C 1
ATOM 507 O O . ILE A 1 66 ? -14.179 -3.625 29.453 1.00 92.81 66 ILE A O 1
ATOM 511 N N . ASN A 1 67 ? -16.235 -3.121 30.191 1.00 92.00 67 ASN A N 1
ATOM 512 C CA . ASN A 1 67 ? -16.908 -4.318 29.702 1.00 92.00 67 ASN A CA 1
ATOM 513 C C . ASN A 1 67 ? -16.817 -4.465 28.173 1.00 92.00 67 ASN A C 1
ATOM 515 O O . ASN A 1 67 ? -16.471 -5.538 27.689 1.00 92.00 67 ASN A O 1
ATOM 519 N N . SER A 1 68 ? -17.091 -3.409 27.405 1.00 90.00 68 SER A N 1
ATOM 520 C CA . SER A 1 68 ? -16.996 -3.450 25.940 1.00 90.00 68 SER A CA 1
ATOM 521 C C . SER A 1 68 ? -15.555 -3.676 25.476 1.00 90.00 68 SER A C 1
ATOM 523 O O . SER A 1 68 ? -15.318 -4.487 24.582 1.00 90.00 68 SER A O 1
ATOM 525 N N . VAL A 1 69 ? -14.569 -3.050 26.132 1.00 91.44 69 VAL A N 1
ATOM 526 C CA . VAL A 1 69 ? -13.144 -3.289 25.827 1.00 91.44 69 VAL A CA 1
ATOM 527 C C . VAL A 1 69 ? -12.759 -4.751 26.100 1.00 91.44 69 VAL A C 1
ATOM 529 O O . VAL A 1 69 ? -12.185 -5.403 25.229 1.00 91.44 69 VAL A O 1
ATOM 532 N N . LYS A 1 70 ? -13.141 -5.304 27.260 1.00 93.44 70 LYS A N 1
ATOM 533 C CA . LYS A 1 70 ? -12.920 -6.720 27.616 1.00 93.44 70 LYS A CA 1
ATOM 534 C C . LYS A 1 70 ? -13.542 -7.684 26.609 1.00 93.44 70 LYS A C 1
ATOM 536 O O . LYS A 1 70 ? -12.909 -8.655 26.200 1.00 93.44 70 LYS A O 1
ATOM 541 N N . ALA A 1 71 ? -14.779 -7.419 26.203 1.00 91.94 71 ALA A N 1
ATOM 542 C CA . ALA A 1 71 ? -15.505 -8.262 25.262 1.00 91.94 71 ALA A CA 1
ATOM 543 C C . ALA A 1 71 ? -14.866 -8.259 23.870 1.00 91.94 71 ALA A C 1
ATOM 545 O O . ALA A 1 71 ? -14.764 -9.319 23.247 1.00 91.94 71 ALA A O 1
ATOM 546 N N . ASN A 1 72 ? -14.376 -7.104 23.409 1.00 90.75 72 ASN A N 1
ATOM 547 C CA . ASN A 1 72 ? -13.617 -7.020 22.164 1.00 90.75 72 ASN A CA 1
ATOM 548 C C . ASN A 1 72 ? -12.308 -7.804 22.261 1.00 90.75 72 ASN A C 1
ATOM 550 O O . ASN A 1 72 ? -12.027 -8.589 21.364 1.00 90.75 72 ASN A O 1
ATOM 554 N N . LEU A 1 73 ? -11.541 -7.663 23.350 1.00 92.50 73 LEU A N 1
ATOM 555 C CA . LEU A 1 73 ? -10.306 -8.436 23.537 1.00 92.50 73 LEU A CA 1
ATOM 556 C C . LEU A 1 73 ? -10.571 -9.944 23.548 1.00 92.50 73 LEU A C 1
ATOM 558 O O . LEU A 1 73 ? -9.851 -10.691 22.891 1.00 92.50 73 LEU A O 1
ATOM 562 N N . ARG A 1 74 ? -11.630 -10.401 24.233 1.00 92.62 74 ARG A N 1
ATOM 563 C CA . ARG A 1 74 ? -12.038 -11.815 24.220 1.00 92.62 74 ARG A CA 1
ATOM 564 C C . ARG A 1 74 ? -12.375 -12.288 22.807 1.00 92.62 74 ARG A C 1
ATOM 566 O O . ARG A 1 74 ? -11.905 -13.345 22.397 1.00 92.62 74 ARG A O 1
ATOM 573 N N . SER A 1 75 ? -13.157 -11.507 22.069 1.00 91.81 75 SER A N 1
ATOM 574 C CA . SER A 1 75 ? -13.576 -11.857 20.709 1.00 91.81 75 SER A CA 1
ATOM 575 C C . SER A 1 75 ? -12.386 -11.887 19.745 1.00 91.81 75 SER A C 1
ATOM 577 O O . SER A 1 75 ? -12.207 -12.854 19.006 1.00 91.81 75 SER A O 1
ATOM 579 N N . CYS A 1 76 ? -11.504 -10.890 19.824 1.00 92.12 76 CYS A N 1
ATOM 580 C CA . CYS A 1 76 ? -10.259 -10.848 19.066 1.00 92.12 76 CYS A CA 1
ATOM 581 C C . CYS A 1 76 ? -9.314 -11.999 19.431 1.00 92.12 76 CYS A C 1
ATOM 583 O O . CYS A 1 76 ? -8.670 -12.537 18.540 1.00 92.12 76 CYS A O 1
ATOM 585 N N . ALA A 1 77 ? -9.245 -12.418 20.699 1.00 92.31 77 ALA A N 1
ATOM 586 C CA . ALA A 1 77 ? -8.435 -13.563 21.121 1.00 92.31 77 ALA A CA 1
ATOM 587 C C . ALA A 1 77 ? -8.916 -14.880 20.497 1.00 92.31 77 ALA A C 1
ATOM 589 O O . ALA A 1 77 ? -8.099 -15.691 20.066 1.00 92.31 77 ALA A O 1
ATOM 590 N N . ILE A 1 78 ? -10.237 -15.084 20.431 1.00 92.38 78 ILE A N 1
ATOM 591 C CA . ILE A 1 78 ? -10.835 -16.244 19.755 1.00 92.38 78 ILE A CA 1
ATOM 592 C C . ILE A 1 78 ? -10.502 -16.198 18.259 1.00 92.38 78 ILE A C 1
ATOM 594 O O . ILE A 1 78 ? -9.977 -17.169 17.722 1.00 92.38 78 ILE A O 1
ATOM 598 N N . LEU A 1 79 ? -10.743 -15.053 17.609 1.00 92.25 79 LEU A N 1
ATOM 599 C CA . LEU A 1 79 ? -10.458 -14.866 16.184 1.00 92.25 79 LEU A CA 1
ATOM 600 C C . LEU A 1 79 ? -8.970 -15.081 15.863 1.00 92.25 79 LEU A C 1
ATOM 602 O O . LEU A 1 79 ? -8.640 -15.741 14.885 1.00 92.25 79 LEU A O 1
ATOM 606 N N . ALA A 1 80 ? -8.069 -14.556 16.692 1.00 91.50 80 ALA A N 1
ATOM 607 C CA . ALA A 1 80 ? -6.629 -14.724 16.538 1.00 91.50 80 ALA A CA 1
ATOM 608 C C . ALA A 1 80 ? -6.200 -16.195 16.630 1.00 91.50 80 ALA A C 1
ATOM 610 O O . ALA A 1 80 ? -5.324 -16.619 15.878 1.00 91.50 80 ALA A O 1
ATOM 611 N N . GLY A 1 81 ? -6.841 -16.971 17.513 1.00 90.62 81 GLY A N 1
ATOM 612 C CA . GLY A 1 81 ? -6.657 -18.419 17.591 1.00 90.62 81 GLY A CA 1
ATOM 613 C C . GLY A 1 81 ? -7.107 -19.139 16.316 1.00 90.62 81 GLY A C 1
ATOM 614 O O . GLY A 1 81 ? -6.391 -20.005 15.827 1.00 90.62 81 GLY A O 1
ATOM 615 N N . ASP A 1 82 ? -8.241 -18.738 15.735 1.00 91.19 82 ASP A N 1
ATOM 616 C CA . ASP A 1 82 ? -8.763 -19.324 14.488 1.00 91.19 82 ASP A CA 1
ATOM 617 C C . ASP A 1 82 ? -7.940 -18.944 13.241 1.00 91.19 82 ASP A C 1
ATOM 619 O O . ASP A 1 82 ? -7.967 -19.654 12.230 1.00 91.19 82 ASP A O 1
ATOM 623 N N . LEU A 1 83 ? -7.241 -17.806 13.290 1.00 89.94 83 LEU A N 1
ATOM 624 C CA . LEU A 1 83 ? -6.345 -17.330 12.232 1.00 89.94 83 LEU A CA 1
ATOM 625 C C . LEU A 1 83 ? -4.915 -17.886 12.353 1.00 89.94 83 LEU A C 1
ATOM 627 O O . LEU A 1 83 ? -4.149 -17.726 11.409 1.00 89.94 83 LEU A O 1
ATOM 631 N N . ASP A 1 84 ? -4.565 -18.522 13.478 1.00 88.88 84 ASP A N 1
ATOM 632 C CA . ASP A 1 84 ? -3.220 -19.037 13.801 1.00 88.88 84 ASP A CA 1
ATOM 633 C C . ASP A 1 84 ? -2.099 -17.979 13.684 1.00 88.88 84 ASP A C 1
ATOM 635 O O . ASP A 1 84 ? -0.976 -18.243 13.259 1.00 88.88 84 ASP A O 1
ATOM 639 N N . GLN A 1 85 ? -2.406 -16.734 14.065 1.00 86.50 85 GLN A N 1
ATOM 640 C CA . GLN A 1 85 ? -1.491 -15.594 13.942 1.00 86.50 85 GLN A CA 1
ATOM 641 C C . GLN A 1 85 ? -0.802 -15.296 15.281 1.00 86.50 85 GLN A C 1
ATOM 643 O O . GLN A 1 85 ? -1.339 -14.596 16.145 1.00 86.50 85 GLN A O 1
ATOM 648 N N . LYS A 1 86 ? 0.420 -15.811 15.468 1.00 87.50 86 LYS A N 1
ATOM 649 C CA . LYS A 1 86 ? 1.167 -15.672 16.733 1.00 87.50 86 LYS A CA 1
ATOM 650 C C . LYS A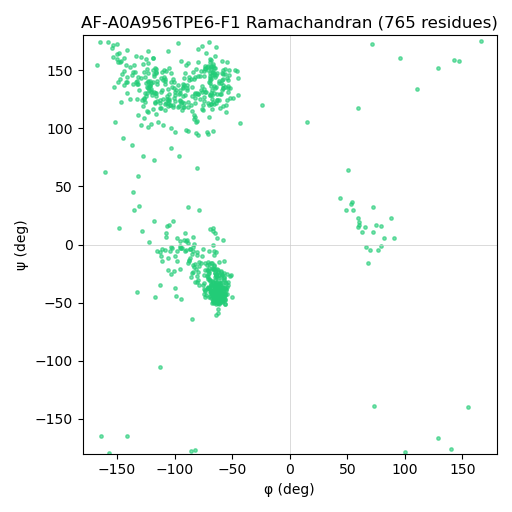 1 86 ? 1.435 -14.212 17.154 1.00 87.50 86 LYS A C 1
ATOM 652 O O . LYS A 1 86 ? 1.146 -13.906 18.312 1.00 87.50 86 LYS A O 1
ATOM 657 N N . PRO A 1 87 ? 1.920 -13.301 16.283 1.00 86.50 87 PRO A N 1
ATOM 658 C CA . PRO A 1 87 ? 2.164 -11.910 16.684 1.00 86.50 87 PRO A CA 1
ATOM 659 C C . PRO A 1 87 ? 0.896 -11.198 17.162 1.00 86.50 87 PRO A C 1
ATOM 661 O O . PRO A 1 87 ? 0.941 -10.389 18.087 1.00 86.50 87 PRO A O 1
ATOM 664 N N . LEU A 1 88 ? -0.253 -11.548 16.578 1.00 89.50 88 LEU A N 1
ATOM 665 C CA . LEU A 1 88 ? -1.544 -11.032 17.006 1.00 89.50 88 LEU A CA 1
ATOM 666 C C . LEU A 1 88 ? -1.910 -11.520 18.420 1.00 89.50 88 LEU A C 1
ATOM 668 O O . LEU A 1 88 ? -2.326 -10.719 19.255 1.00 89.50 88 LEU A O 1
ATOM 672 N N . LEU A 1 89 ? -1.721 -12.810 18.716 1.00 90.94 89 LEU A N 1
ATOM 673 C CA . LEU A 1 89 ? -1.947 -13.355 20.061 1.00 90.94 89 LEU A CA 1
ATOM 674 C C . LEU A 1 89 ? -1.050 -12.688 21.112 1.00 90.94 89 LEU A C 1
ATOM 676 O O . LEU A 1 89 ? -1.531 -12.346 22.192 1.00 90.94 89 LEU A O 1
ATOM 680 N N . ASP A 1 90 ? 0.227 -12.472 20.785 1.00 89.38 90 ASP A N 1
ATOM 681 C CA . ASP A 1 90 ? 1.184 -11.798 21.670 1.00 89.38 90 ASP A CA 1
ATOM 682 C C . ASP A 1 90 ? 0.783 -10.329 21.921 1.00 89.38 90 ASP A C 1
ATOM 684 O O . ASP A 1 90 ? 0.910 -9.836 23.043 1.00 89.38 90 ASP A O 1
ATOM 688 N N . GLN A 1 91 ? 0.247 -9.628 20.912 1.00 89.00 91 GLN A N 1
ATOM 689 C CA . GLN A 1 91 ? -0.259 -8.262 21.086 1.00 89.00 91 GLN A CA 1
ATOM 690 C C . GLN A 1 91 ? -1.523 -8.213 21.956 1.00 89.00 91 GLN A C 1
ATOM 692 O O . GLN A 1 91 ? -1.635 -7.350 22.824 1.00 89.00 91 GLN A O 1
ATOM 697 N N . ILE A 1 92 ? -2.461 -9.145 21.765 1.00 91.44 92 ILE A N 1
ATOM 698 C CA . ILE A 1 92 ? -3.688 -9.212 22.574 1.00 91.44 92 ILE A CA 1
ATOM 699 C C . ILE A 1 92 ? -3.359 -9.506 24.041 1.00 91.44 92 ILE A C 1
ATOM 701 O O . ILE A 1 92 ? -3.975 -8.925 24.930 1.00 91.44 92 ILE A O 1
ATOM 705 N N . GLU A 1 93 ? -2.391 -10.381 24.316 1.00 91.69 93 GLU A N 1
ATOM 706 C CA . GLU A 1 93 ? -1.953 -10.667 25.686 1.00 91.69 93 GLU A CA 1
ATOM 707 C C . GLU A 1 93 ? -1.394 -9.418 26.379 1.00 91.69 93 GLU A C 1
ATOM 709 O O . GLU A 1 93 ? -1.801 -9.111 27.501 1.00 91.69 93 GLU A O 1
ATOM 714 N N . LYS A 1 94 ? -0.524 -8.654 25.700 1.00 89.81 94 LYS A N 1
ATOM 715 C CA . LYS A 1 94 ? -0.013 -7.372 26.220 1.00 89.81 94 LYS A CA 1
ATOM 716 C C . LYS A 1 94 ? -1.163 -6.417 26.556 1.00 89.81 94 LYS A C 1
ATOM 718 O O . LYS A 1 94 ? -1.201 -5.861 27.652 1.00 89.81 94 LYS A O 1
ATOM 723 N N . ASP A 1 95 ? -2.128 -6.289 25.649 1.00 91.25 95 ASP A N 1
ATOM 724 C CA . ASP A 1 95 ? -3.297 -5.427 25.824 1.00 91.25 95 ASP A CA 1
ATOM 725 C C . ASP A 1 95 ? -4.211 -5.896 26.980 1.00 91.25 95 ASP A C 1
ATOM 727 O O . ASP A 1 95 ? -4.777 -5.060 27.685 1.00 91.25 95 ASP A O 1
ATOM 731 N N . ILE A 1 96 ? -4.336 -7.208 27.228 1.00 92.19 96 ILE A N 1
ATOM 732 C CA . ILE A 1 96 ? -5.067 -7.754 28.388 1.00 92.19 96 ILE A CA 1
ATOM 733 C C . ILE A 1 96 ? -4.387 -7.340 29.699 1.00 92.19 96 ILE A C 1
ATOM 735 O O . ILE A 1 96 ? -5.063 -6.843 30.600 1.00 92.19 96 ILE A O 1
ATOM 739 N N . VAL A 1 97 ? -3.062 -7.483 29.796 1.00 91.44 97 VAL A N 1
ATOM 740 C CA . VAL A 1 97 ? -2.295 -7.091 30.994 1.00 91.44 97 VAL A CA 1
ATOM 741 C C . VAL A 1 97 ? -2.413 -5.586 31.257 1.00 91.44 97 VAL A C 1
ATOM 743 O O . VAL A 1 97 ? -2.622 -5.155 32.395 1.00 91.44 97 VAL A O 1
ATOM 746 N N . GLU A 1 98 ? -2.327 -4.764 30.209 1.00 91.25 98 GLU A N 1
ATOM 747 C CA . GLU A 1 98 ? -2.534 -3.317 30.327 1.00 91.25 98 GLU A CA 1
ATOM 748 C C . GLU A 1 98 ? -3.961 -2.975 30.784 1.00 91.25 98 GLU A C 1
ATOM 750 O O . GLU A 1 98 ? -4.152 -2.064 31.600 1.00 91.25 98 GLU A O 1
ATOM 755 N N . LEU A 1 99 ? -4.966 -3.721 30.311 1.00 92.56 99 LEU A N 1
ATOM 756 C CA . LEU A 1 99 ? -6.363 -3.523 30.684 1.00 92.56 99 LEU A CA 1
ATOM 757 C C . LEU A 1 99 ? -6.637 -3.853 32.157 1.00 92.56 99 LEU A C 1
ATOM 759 O O . LEU A 1 99 ? -7.361 -3.101 32.807 1.00 92.56 99 LEU A O 1
ATOM 763 N N . GLU A 1 100 ? -6.049 -4.921 32.699 1.00 91.44 100 GLU A N 1
ATOM 764 C CA . GLU A 1 100 ? -6.151 -5.271 34.127 1.00 91.44 100 GLU A CA 1
ATOM 765 C C . GLU A 1 100 ? -5.620 -4.125 35.013 1.00 91.44 100 GLU A C 1
ATOM 767 O O . GLU A 1 100 ? -6.265 -3.698 35.978 1.00 91.44 100 GLU A O 1
ATOM 772 N N . GLY A 1 101 ? -4.471 -3.548 34.640 1.00 92.12 101 GLY A N 1
ATOM 773 C CA . GLY A 1 101 ? -3.913 -2.375 35.316 1.00 92.12 101 GLY A CA 1
ATOM 774 C C . GLY A 1 101 ? -4.787 -1.121 35.174 1.00 92.12 101 GLY A C 1
ATOM 775 O O . GLY A 1 101 ? -4.910 -0.330 36.118 1.00 92.12 101 GLY A O 1
ATOM 776 N N . LEU A 1 102 ? -5.415 -0.930 34.010 1.00 93.06 102 LEU A N 1
ATOM 777 C CA . LEU A 1 102 ? -6.339 0.176 33.756 1.00 93.06 102 LEU A CA 1
ATOM 778 C C . LEU A 1 102 ? -7.627 0.049 34.580 1.00 93.06 102 LEU A C 1
ATOM 780 O O . LEU A 1 102 ? -8.083 1.050 35.134 1.00 93.06 102 LEU A O 1
ATOM 784 N N . GLU A 1 103 ? -8.179 -1.158 34.706 1.00 93.50 103 GLU A N 1
ATOM 785 C CA . GLU A 1 103 ? -9.371 -1.449 35.505 1.00 93.50 103 GLU A CA 1
ATOM 786 C C . GLU A 1 103 ? -9.141 -1.125 36.985 1.00 93.50 103 GLU A C 1
ATOM 788 O O . GLU A 1 103 ? -9.887 -0.334 37.567 1.00 93.50 103 GLU A O 1
ATOM 793 N N . ALA A 1 104 ? -8.044 -1.613 37.575 1.00 92.44 104 ALA A N 1
ATOM 794 C CA . ALA A 1 104 ? -7.707 -1.325 38.971 1.00 92.44 104 ALA A CA 1
ATOM 795 C C . ALA A 1 104 ? -7.578 0.188 39.244 1.00 92.44 104 ALA A C 1
ATOM 797 O O . ALA A 1 104 ? -8.041 0.706 40.269 1.00 92.44 104 ALA A O 1
ATOM 798 N N . ARG A 1 105 ? -6.979 0.930 38.301 1.00 94.25 105 ARG A N 1
ATOM 799 C CA . ARG A 1 105 ? -6.885 2.395 38.372 1.00 94.25 105 ARG A CA 1
ATOM 800 C C . ARG A 1 105 ? -8.249 3.062 38.228 1.00 94.25 105 ARG A C 1
ATOM 802 O O . ARG A 1 105 ? -8.512 4.028 38.944 1.00 94.25 105 ARG A O 1
ATOM 809 N N . LEU A 1 106 ? -9.099 2.582 37.320 1.00 94.38 106 LEU A N 1
ATOM 810 C CA . LEU A 1 106 ? -10.432 3.133 37.083 1.00 94.38 106 LEU A CA 1
ATOM 811 C C . LEU A 1 106 ? -11.297 2.979 38.334 1.00 94.38 106 LEU A C 1
ATOM 813 O O . LEU A 1 106 ? -11.870 3.965 38.795 1.00 94.38 106 LEU A O 1
ATOM 817 N N . VAL A 1 107 ? -11.311 1.786 38.934 1.00 92.56 107 VAL A N 1
ATOM 818 C CA . VAL A 1 107 ? -11.997 1.516 40.203 1.00 92.56 107 VAL A CA 1
ATOM 819 C C . VAL A 1 107 ? -11.499 2.469 41.286 1.00 92.56 107 VAL A C 1
ATOM 821 O O . VAL A 1 107 ? -12.304 3.168 41.899 1.00 92.56 107 VAL A O 1
ATOM 824 N N . SER A 1 108 ? -10.181 2.591 41.480 1.00 92.19 108 SER A N 1
ATOM 825 C CA . SER A 1 108 ? -9.626 3.522 42.473 1.00 92.19 108 SER A CA 1
ATOM 826 C C . SER A 1 108 ? -10.074 4.972 42.243 1.00 92.19 108 SER A C 1
ATOM 828 O O . SER A 1 108 ? -10.438 5.661 43.197 1.00 92.19 108 SER A O 1
ATOM 830 N N . THR A 1 109 ? -10.093 5.437 40.990 1.00 93.12 109 THR A N 1
ATOM 831 C CA . THR A 1 109 ? -10.571 6.781 40.634 1.00 93.12 109 THR A CA 1
ATOM 832 C C . THR A 1 109 ? -12.064 6.956 40.912 1.00 93.12 109 THR A C 1
ATOM 834 O O . THR A 1 109 ? -12.463 7.993 41.439 1.00 93.12 109 THR A O 1
ATOM 837 N N . ILE A 1 110 ? -12.889 5.948 40.620 1.00 92.50 110 ILE A N 1
ATOM 838 C CA . ILE A 1 110 ? -14.329 5.962 40.907 1.00 92.50 110 ILE A CA 1
ATOM 839 C C . ILE A 1 110 ? -14.581 6.101 42.409 1.00 92.50 110 ILE A C 1
ATOM 841 O O . ILE A 1 110 ? -15.345 6.976 42.817 1.00 92.50 110 ILE A O 1
ATOM 845 N N . TRP A 1 111 ? -13.905 5.304 43.237 1.00 91.25 111 TRP A N 1
ATOM 846 C CA . TRP A 1 111 ? -14.045 5.388 44.692 1.00 91.25 111 TRP A CA 1
ATOM 847 C C . TRP A 1 111 ? -13.617 6.757 45.229 1.00 91.25 111 TRP A C 1
ATOM 849 O O . TRP A 1 111 ? -14.362 7.369 45.989 1.00 91.25 111 TRP A O 1
ATOM 859 N N . LYS A 1 112 ? -12.493 7.301 44.750 1.00 90.50 112 LYS A N 1
ATOM 860 C CA . LYS A 1 112 ? -12.045 8.657 45.114 1.00 90.50 112 LYS A CA 1
ATOM 861 C C . LYS A 1 112 ? -13.016 9.752 44.662 1.00 90.50 112 LYS A C 1
ATOM 863 O O . LYS A 1 112 ? -13.147 10.764 45.338 1.00 90.50 112 LYS A O 1
ATOM 868 N N . SER A 1 113 ? -13.721 9.567 43.543 1.00 89.75 113 SER A N 1
ATOM 869 C CA . SER A 1 113 ? -14.629 10.587 42.988 1.00 89.75 113 SER A CA 1
ATOM 870 C C . SER A 1 113 ? -15.873 10.863 43.847 1.00 89.75 113 SER A C 1
ATOM 872 O O . SER A 1 113 ? -16.490 11.925 43.711 1.00 89.75 113 SER A O 1
ATOM 874 N N . VAL A 1 114 ? -16.238 9.925 44.729 1.00 89.94 114 VAL A N 1
ATOM 875 C CA . VAL A 1 114 ? -17.395 10.031 45.635 1.00 89.94 114 VAL A CA 1
ATOM 876 C C . VAL A 1 114 ? -17.015 10.344 47.082 1.00 89.94 114 VAL A C 1
ATOM 878 O O . VAL A 1 114 ? -17.906 10.561 47.907 1.00 89.94 114 VAL A O 1
ATOM 881 N N . GLU A 1 115 ? -15.719 10.374 47.399 1.00 87.44 115 GLU A N 1
ATOM 882 C CA . GLU A 1 115 ? -15.229 10.788 48.711 1.00 87.44 115 GLU A CA 1
ATOM 883 C C . GLU A 1 115 ? -15.533 12.274 48.958 1.00 87.44 115 GLU A C 1
ATOM 885 O O . GLU A 1 115 ? -15.660 13.082 48.033 1.00 87.44 115 GLU A O 1
ATOM 890 N N . ALA A 1 116 ? -15.692 12.634 50.233 1.00 77.88 116 ALA A N 1
ATOM 891 C CA . ALA A 1 116 ? -15.920 14.015 50.633 1.00 77.88 116 ALA A CA 1
ATOM 892 C C . ALA A 1 116 ? -14.626 14.819 50.442 1.00 77.88 116 ALA A C 1
ATOM 894 O O . ALA A 1 116 ? -13.754 14.828 51.310 1.00 77.88 116 ALA A O 1
ATOM 895 N N . ASP A 1 117 ? -14.506 15.479 49.294 1.00 73.62 117 ASP A N 1
ATOM 896 C CA . ASP A 1 117 ? -13.415 16.398 48.989 1.00 73.62 117 ASP A CA 1
ATOM 897 C C . ASP A 1 117 ? -13.890 17.861 49.059 1.00 73.62 117 ASP A C 1
ATOM 899 O O . ASP A 1 117 ? -15.050 18.199 48.830 1.00 73.62 117 ASP A O 1
ATOM 903 N N . SER A 1 118 ? -12.955 18.749 49.375 1.00 58.75 118 SER A N 1
ATOM 904 C CA . SER A 1 118 ? -13.125 20.202 49.445 1.00 58.75 118 SER A CA 1
ATOM 905 C C . SER A 1 118 ? -13.330 20.880 48.078 1.00 58.75 118 SER A C 1
ATOM 907 O O . SER A 1 118 ? -13.605 22.084 48.019 1.00 58.75 118 SER A O 1
ATOM 909 N N . SER A 1 119 ? -13.227 20.136 46.969 1.00 72.31 119 SER A N 1
ATOM 910 C CA . SER A 1 119 ? -13.434 20.663 45.620 1.00 72.31 119 SER A CA 1
ATOM 911 C C . SER A 1 119 ? -14.919 20.913 45.315 1.00 72.31 119 SER A C 1
ATOM 913 O O . SER A 1 119 ? -15.775 20.033 45.397 1.00 72.31 119 SER A O 1
ATOM 915 N N . ARG A 1 120 ? -15.240 22.137 44.867 1.00 72.81 120 ARG A N 1
ATOM 916 C CA . ARG A 1 120 ? -16.610 22.546 44.479 1.00 72.81 120 ARG A CA 1
ATOM 917 C C . ARG A 1 120 ? -17.160 21.826 43.236 1.00 72.81 120 ARG A C 1
ATOM 919 O O . ARG A 1 120 ? -18.271 22.110 42.796 1.00 72.81 120 ARG A O 1
ATOM 926 N N . THR A 1 121 ? -16.378 20.936 42.639 1.00 74.31 121 THR A N 1
ATOM 927 C CA . THR A 1 121 ? -16.707 20.199 41.414 1.00 74.31 121 THR A CA 1
ATOM 928 C C . THR A 1 121 ? -16.919 18.704 41.655 1.00 74.31 121 THR A C 1
ATOM 930 O O . THR A 1 121 ? -17.397 18.023 40.748 1.00 74.31 121 THR A O 1
ATOM 933 N N . GLY A 1 122 ? -16.605 18.190 42.851 1.00 84.25 122 GLY A N 1
ATOM 934 C CA . GLY A 1 122 ? -16.742 16.772 43.192 1.00 84.25 122 GLY A CA 1
ATOM 935 C C . GLY A 1 122 ? -18.194 16.282 43.223 1.00 84.25 122 GLY A C 1
ATOM 936 O O . GLY A 1 122 ? -19.131 17.058 43.445 1.00 84.25 122 GLY A O 1
ATOM 937 N N . ILE A 1 123 ? -18.390 14.974 43.020 1.00 91.31 123 ILE A N 1
ATOM 938 C CA . ILE A 1 123 ? -19.724 14.345 43.027 1.00 91.31 123 ILE A CA 1
ATOM 939 C C . ILE A 1 123 ? -20.390 14.551 44.391 1.00 91.31 123 ILE A C 1
ATOM 941 O O . ILE A 1 123 ? -21.550 14.962 44.452 1.00 91.31 123 ILE A O 1
ATOM 945 N N . HIS A 1 124 ? -19.633 14.342 45.474 1.00 92.44 124 HIS A N 1
ATOM 946 C CA . HIS A 1 124 ? -20.104 14.531 46.848 1.00 92.44 124 HIS A CA 1
ATOM 947 C C . HIS A 1 124 ? -20.638 15.948 47.088 1.00 92.44 124 HIS A C 1
ATOM 949 O O . HIS A 1 124 ? -21.797 16.104 47.473 1.00 92.44 124 HIS A O 1
ATOM 955 N N . TYR A 1 125 ? -19.861 16.975 46.732 1.00 90.62 125 TYR A N 1
ATOM 956 C CA . TYR A 1 125 ? -20.269 18.376 46.867 1.00 90.62 125 TYR A CA 1
ATOM 957 C C . TYR A 1 125 ? -21.546 18.699 46.076 1.00 90.62 125 TYR A C 1
ATOM 959 O O . TYR A 1 125 ? -22.453 19.350 46.594 1.00 90.62 125 TYR A O 1
ATOM 967 N N . ARG A 1 126 ? -21.656 18.225 44.825 1.00 90.94 126 ARG A N 1
ATOM 968 C CA . ARG A 1 126 ? -22.845 18.458 43.981 1.00 90.94 126 ARG A CA 1
ATOM 969 C C . ARG A 1 126 ? -24.104 17.827 44.575 1.00 90.94 126 ARG A C 1
ATOM 971 O O . ARG A 1 126 ? -25.164 18.454 44.557 1.00 90.94 126 ARG A O 1
ATOM 978 N N . VAL A 1 127 ? -23.985 16.608 45.101 1.00 92.56 127 VAL A N 1
ATOM 979 C CA . VAL A 1 127 ? -25.072 15.919 45.807 1.00 92.56 127 VAL A CA 1
ATOM 980 C C . VAL A 1 127 ? -25.450 16.681 47.078 1.00 92.56 127 VAL A C 1
ATOM 982 O O . VAL A 1 127 ? -26.631 16.940 47.313 1.00 92.56 127 VAL A O 1
ATOM 985 N N . GLU A 1 128 ? -24.466 17.081 47.881 1.00 91.75 128 GLU A N 1
ATOM 986 C CA . GLU A 1 128 ? -24.692 17.800 49.133 1.00 91.75 128 GLU A CA 1
ATOM 987 C C . GLU A 1 128 ? -25.386 19.154 48.897 1.00 91.75 128 GLU A C 1
ATOM 989 O O . GLU A 1 128 ? -26.365 19.470 49.571 1.00 91.75 128 GLU A O 1
ATOM 994 N N . GLU A 1 129 ? -24.947 19.932 47.902 1.00 90.38 129 GLU A N 1
ATOM 995 C CA . GLU A 1 129 ? -25.577 21.197 47.502 1.00 90.38 129 GLU A CA 1
ATOM 996 C C . GLU A 1 129 ? -27.025 21.009 47.030 1.00 90.38 129 GLU A C 1
ATOM 998 O O . GLU A 1 129 ? -27.911 21.775 47.427 1.00 90.38 129 GLU A O 1
ATOM 1003 N N . LEU A 1 130 ? -27.292 19.989 46.206 1.00 91.25 130 LEU A N 1
ATOM 1004 C CA . LEU A 1 130 ? -28.646 19.675 45.745 1.00 91.25 130 LEU A CA 1
ATOM 1005 C C . LEU A 1 130 ? -29.570 19.374 46.935 1.00 91.25 130 LEU A C 1
ATOM 1007 O O . LEU A 1 130 ? -30.663 19.943 47.037 1.00 91.25 130 LEU A O 1
ATOM 1011 N N . LEU A 1 131 ? -29.110 18.526 47.860 1.00 91.06 131 LEU A N 1
ATOM 1012 C CA . LEU A 1 131 ? -29.866 18.142 49.050 1.00 91.06 131 LEU A CA 1
ATOM 1013 C C . LEU A 1 131 ? -30.058 19.320 50.012 1.00 91.06 131 LEU A C 1
ATOM 1015 O O . LEU A 1 131 ? -31.178 19.532 50.474 1.00 91.06 131 LEU A O 1
ATOM 1019 N N . LYS A 1 132 ? -29.030 20.145 50.260 1.00 89.44 132 LYS A N 1
ATOM 1020 C CA . LYS A 1 132 ? -29.141 21.372 51.077 1.00 89.44 132 LYS A CA 1
ATOM 1021 C C . LYS A 1 132 ? -30.220 22.308 50.538 1.00 89.44 132 LYS A C 1
ATOM 1023 O O . LYS A 1 132 ? -31.024 22.829 51.310 1.00 89.44 132 LYS A O 1
ATOM 1028 N N . ARG A 1 133 ? -30.278 22.497 49.215 1.00 87.62 133 ARG A N 1
ATOM 1029 C CA . ARG A 1 133 ? -31.277 23.364 48.570 1.00 87.62 133 ARG A CA 1
ATOM 1030 C C . ARG A 1 133 ? -32.687 22.792 48.691 1.00 87.62 133 ARG A C 1
ATOM 1032 O O . ARG A 1 133 ? -33.596 23.507 49.116 1.00 87.62 133 ARG A O 1
ATOM 1039 N N . LYS A 1 134 ? -32.875 21.514 48.346 1.00 87.38 134 LYS A N 1
ATOM 1040 C CA . LYS A 1 134 ? -34.211 20.906 48.213 1.00 87.38 134 LYS A CA 1
ATOM 1041 C C . LYS A 1 134 ? -34.804 20.361 49.519 1.00 87.38 134 LYS A C 1
ATOM 1043 O O . LYS A 1 134 ? -36.024 20.379 49.663 1.00 87.38 134 LYS A O 1
ATOM 1048 N N . LEU A 1 135 ? -33.985 19.939 50.489 1.00 84.94 135 LEU A N 1
ATOM 1049 C CA . LEU A 1 135 ? -34.445 19.411 51.787 1.00 84.94 135 LEU A CA 1
ATOM 1050 C C . LEU A 1 135 ? -34.535 20.467 52.900 1.00 84.94 135 LEU A C 1
ATOM 1052 O O . LEU A 1 135 ? -35.029 20.158 53.983 1.00 84.94 135 LEU A O 1
ATOM 1056 N N . SER A 1 136 ? -34.148 21.720 52.633 1.00 77.12 136 SER A N 1
ATOM 1057 C CA . SER A 1 136 ? -34.179 22.839 53.596 1.00 77.12 136 SER A CA 1
ATOM 1058 C C . SER A 1 136 ? -35.523 23.037 54.319 1.00 77.12 136 SER A C 1
ATOM 1060 O O . SER A 1 136 ? -35.553 23.536 55.442 1.00 77.12 136 SER A O 1
ATOM 1062 N N . ARG A 1 137 ? -36.641 22.624 53.704 1.00 73.06 137 ARG A N 1
ATOM 1063 C CA . ARG A 1 137 ? -37.995 22.698 54.285 1.00 73.06 137 ARG A CA 1
ATOM 1064 C C . ARG A 1 137 ? -38.360 21.523 55.203 1.00 73.06 137 ARG A C 1
ATOM 1066 O O . ARG A 1 137 ? -39.330 21.634 55.944 1.00 73.06 137 ARG A O 1
ATOM 1073 N N . GLN A 1 138 ? -37.634 20.407 55.136 1.00 73.62 138 GLN A N 1
ATOM 1074 C CA . GLN A 1 138 ? -37.929 19.168 55.875 1.00 73.62 138 GLN A CA 1
ATOM 1075 C C . GLN A 1 138 ? -37.062 19.005 57.136 1.00 73.62 138 GLN A C 1
ATOM 1077 O O . GLN A 1 138 ? -37.454 18.308 58.072 1.00 73.62 138 GLN A O 1
ATOM 1082 N N . GLY A 1 139 ? -35.905 19.666 57.184 1.00 77.19 139 GLY A N 1
ATOM 1083 C CA . GLY A 1 139 ? -34.988 19.651 58.321 1.00 77.19 139 GLY A CA 1
ATOM 1084 C C . GLY A 1 139 ? -33.617 20.214 57.951 1.00 77.19 139 GLY A C 1
ATOM 1085 O O . GLY A 1 139 ? -33.349 20.530 56.792 1.00 77.19 139 GLY A O 1
ATOM 1086 N N . ARG A 1 140 ? -32.729 20.332 58.940 1.00 84.19 140 ARG A N 1
ATOM 1087 C CA . ARG A 1 140 ? -31.325 20.693 58.712 1.00 84.19 140 ARG A CA 1
ATOM 1088 C C . ARG A 1 140 ? -30.546 19.443 58.301 1.00 84.19 140 ARG A C 1
ATOM 1090 O O . ARG A 1 140 ? -30.506 18.474 59.056 1.00 84.19 140 ARG A O 1
ATOM 1097 N N . LEU A 1 141 ? -29.919 19.474 57.125 1.00 86.94 141 LEU A N 1
ATOM 1098 C CA . LEU A 1 141 ? -29.015 18.418 56.661 1.00 86.94 141 LEU A CA 1
ATOM 1099 C C . LEU A 1 141 ? -27.738 18.419 57.510 1.00 86.94 141 LEU A C 1
ATOM 1101 O O . LEU A 1 141 ? -27.062 19.445 57.591 1.00 86.94 141 LEU A O 1
ATOM 1105 N N . GLN A 1 142 ? -27.453 17.292 58.161 1.00 88.31 142 GLN A N 1
ATOM 1106 C CA . GLN A 1 142 ? -26.271 17.109 59.007 1.00 88.31 142 GLN A CA 1
ATOM 1107 C C . GLN A 1 142 ? -25.154 16.376 58.270 1.00 88.31 142 GLN A C 1
ATOM 1109 O O . GLN A 1 142 ? -23.998 16.775 58.352 1.00 88.31 142 GLN A O 1
ATOM 1114 N N . GLU A 1 143 ? -25.500 15.312 57.546 1.00 89.88 143 GLU A N 1
ATOM 1115 C CA . GLU A 1 143 ? -24.523 14.439 56.901 1.00 89.88 143 GLU A CA 1
ATOM 1116 C C . GLU A 1 143 ? -25.084 13.885 55.591 1.00 89.88 143 GLU A C 1
ATOM 1118 O O . GLU A 1 143 ? -26.273 13.563 55.502 1.00 89.88 143 GLU A O 1
ATOM 1123 N N . VAL A 1 144 ? -24.209 13.766 54.592 1.00 91.38 144 VAL A N 1
ATOM 1124 C CA . VAL A 1 144 ? -24.470 13.080 53.325 1.00 91.38 144 VAL A CA 1
ATOM 1125 C C . VAL A 1 144 ? -23.370 12.059 53.102 1.00 91.38 144 VAL A C 1
ATOM 1127 O O . VAL A 1 144 ? -22.187 12.403 53.080 1.00 91.38 144 VAL A O 1
ATOM 1130 N N . LYS A 1 145 ? -23.768 10.810 52.877 1.00 92.88 145 LYS A N 1
ATOM 1131 C CA . LYS A 1 145 ? -22.864 9.724 52.522 1.00 92.88 145 LYS A CA 1
ATOM 1132 C C . LYS A 1 145 ? -23.256 9.144 51.172 1.00 92.88 145 LYS A C 1
ATOM 1134 O O . LYS A 1 145 ? -24.419 8.817 50.944 1.00 92.88 145 LYS A O 1
ATOM 1139 N N . ILE A 1 146 ? -22.266 9.001 50.298 1.00 93.19 146 ILE A N 1
ATOM 1140 C CA . ILE A 1 146 ? -22.401 8.288 49.031 1.00 93.19 146 ILE A CA 1
ATOM 1141 C C . ILE A 1 146 ? -21.774 6.911 49.223 1.00 93.19 146 ILE A C 1
ATOM 1143 O O . ILE A 1 146 ? -20.594 6.802 49.549 1.00 93.19 146 ILE A O 1
ATOM 1147 N N . VAL A 1 147 ? -22.574 5.859 49.073 1.00 93.25 147 VAL A N 1
ATOM 1148 C CA . VAL A 1 147 ? -22.133 4.468 49.205 1.00 93.25 147 VAL A CA 1
ATOM 1149 C C . VAL A 1 147 ? -22.217 3.805 47.839 1.00 93.25 147 VAL A C 1
ATOM 1151 O O . VAL A 1 147 ? -23.275 3.790 47.214 1.00 93.25 147 VAL A O 1
ATOM 1154 N N . LEU A 1 148 ? -21.102 3.248 47.381 1.00 93.44 148 LEU A N 1
ATOM 1155 C CA . LEU A 1 148 ? -21.027 2.482 46.143 1.00 93.44 148 LEU A CA 1
ATOM 1156 C C . LEU A 1 148 ? -21.361 1.013 46.411 1.00 93.44 148 LEU A C 1
ATOM 1158 O O . LEU A 1 148 ? -21.013 0.460 47.452 1.00 93.44 148 LEU A O 1
ATOM 1162 N N . GLY A 1 149 ? -22.080 0.383 45.490 1.00 91.88 149 GLY A N 1
ATOM 1163 C CA . GLY A 1 149 ? -22.579 -0.970 45.687 1.00 91.88 149 GLY A CA 1
ATOM 1164 C C . GLY A 1 149 ? -23.028 -1.638 44.403 1.00 91.88 149 GLY A C 1
ATOM 1165 O O . GLY A 1 149 ? -22.717 -1.199 43.296 1.00 91.88 149 GLY A O 1
ATOM 1166 N N . ARG A 1 150 ? -23.781 -2.724 44.568 1.00 88.94 150 ARG A N 1
ATOM 1167 C CA . ARG A 1 150 ? -24.377 -3.493 43.478 1.00 88.94 150 ARG A CA 1
ATOM 1168 C C . ARG A 1 150 ? -25.882 -3.622 43.623 1.00 88.94 150 ARG A C 1
ATOM 1170 O O . ARG A 1 150 ? -26.420 -3.648 44.732 1.00 88.94 150 ARG A O 1
ATOM 1177 N N . TYR A 1 151 ? -26.539 -3.744 42.478 1.00 81.19 151 TYR A N 1
ATOM 1178 C CA . TYR A 1 151 ? -27.973 -3.972 42.359 1.00 81.19 151 TYR A CA 1
ATOM 1179 C C . TYR A 1 151 ? -28.281 -5.430 41.987 1.00 81.19 151 TYR A C 1
ATOM 1181 O O . TYR A 1 151 ? -27.881 -5.898 40.922 1.00 81.19 151 TYR A O 1
ATOM 1189 N N . GLY A 1 152 ? -29.025 -6.149 42.839 1.00 70.31 152 GLY A N 1
ATOM 1190 C CA . GLY A 1 152 ? -29.535 -7.493 42.524 1.00 70.31 152 GLY A CA 1
ATOM 1191 C C . GLY A 1 152 ? -29.547 -8.487 43.695 1.00 70.31 152 GLY A C 1
ATOM 1192 O O . GLY A 1 152 ? -28.843 -8.327 44.692 1.00 70.31 152 GLY A O 1
ATOM 1193 N N . LYS A 1 153 ? -30.375 -9.542 43.582 1.00 58.75 153 LYS A N 1
ATOM 1194 C CA . LYS A 1 153 ? -30.585 -10.560 44.637 1.00 58.75 153 LYS A CA 1
ATOM 1195 C C . LYS A 1 153 ? -29.510 -11.662 44.692 1.00 58.75 153 LYS A C 1
ATOM 1197 O O . LYS A 1 153 ? -29.349 -12.271 45.751 1.00 58.75 153 LYS A O 1
ATOM 1202 N N . THR A 1 154 ? -28.751 -11.898 43.623 1.00 56.44 154 THR A N 1
ATOM 1203 C CA . THR A 1 154 ? -27.715 -12.947 43.538 1.00 56.44 154 THR A CA 1
ATOM 1204 C C . THR A 1 154 ? -26.586 -12.519 42.601 1.00 56.44 154 THR A C 1
ATOM 1206 O O . THR A 1 154 ? -26.855 -11.936 41.553 1.00 56.44 154 THR A O 1
ATOM 1209 N N . SER A 1 155 ? -25.336 -12.809 42.976 1.00 62.16 155 SER A N 1
ATOM 1210 C CA . SER A 1 155 ? -24.179 -12.727 42.077 1.00 62.16 155 SER A CA 1
ATOM 1211 C C . SER A 1 155 ? -24.332 -13.728 40.922 1.00 62.16 155 SER A C 1
ATOM 1213 O O . SER A 1 155 ? -24.930 -14.792 41.100 1.00 62.16 155 SER A O 1
ATOM 1215 N N . GLY A 1 156 ? -23.817 -13.389 39.735 1.00 66.19 156 GLY A N 1
ATOM 1216 C CA . GLY A 1 156 ? -23.792 -14.297 38.582 1.00 66.19 156 GLY A CA 1
ATOM 1217 C C . GLY A 1 156 ? -25.030 -14.283 37.681 1.00 66.19 156 GLY A C 1
ATOM 1218 O O . GLY A 1 156 ? -25.267 -15.284 37.004 1.00 66.19 156 GLY A O 1
ATOM 1219 N N . GLY A 1 157 ? -25.815 -13.198 37.684 1.00 77.56 157 GLY A N 1
ATOM 1220 C CA . GLY A 1 157 ? -26.846 -12.947 36.664 1.00 77.56 157 GLY A CA 1
ATOM 1221 C C . GLY A 1 157 ? -26.249 -12.462 35.331 1.00 77.56 157 GLY A C 1
ATOM 1222 O O . GLY A 1 157 ? -25.053 -12.166 35.283 1.00 77.56 157 GLY A O 1
ATOM 1223 N N . PRO A 1 158 ? -27.051 -12.364 34.253 1.00 83.69 158 PRO A N 1
ATOM 1224 C CA . PRO A 1 158 ? -26.557 -11.916 32.955 1.00 83.69 158 PRO A CA 1
ATOM 1225 C C . PRO A 1 158 ? -26.186 -10.428 32.994 1.00 83.69 158 PRO A C 1
ATOM 1227 O O . PRO A 1 158 ? -26.890 -9.606 33.591 1.00 83.69 158 PRO A O 1
ATOM 1230 N N . THR A 1 159 ? -25.073 -10.096 32.349 1.00 88.38 159 THR A N 1
ATOM 1231 C CA . THR A 1 159 ? -24.684 -8.719 32.026 1.00 88.38 159 THR A CA 1
ATOM 1232 C C . THR A 1 159 ? -25.403 -8.246 30.754 1.00 88.38 159 THR A C 1
ATOM 1234 O O . THR A 1 159 ? -26.233 -8.963 30.199 1.00 88.38 159 THR A O 1
ATOM 1237 N N . LEU A 1 160 ? -25.098 -7.030 30.291 1.00 85.94 160 LEU A N 1
ATOM 1238 C CA . LEU A 1 160 ? -25.560 -6.516 28.993 1.00 85.94 160 LEU A CA 1
ATOM 1239 C C . LEU A 1 160 ? -24.585 -6.833 27.847 1.00 85.94 160 LEU A C 1
ATOM 1241 O O . LEU A 1 160 ? -24.802 -6.411 26.716 1.00 85.94 160 LEU A O 1
ATOM 1245 N N . VAL A 1 161 ? -23.506 -7.561 28.138 1.00 88.44 161 VAL A N 1
ATOM 1246 C CA . VAL A 1 161 ? -22.456 -7.882 27.173 1.00 88.44 161 VAL A CA 1
ATOM 1247 C C . VAL A 1 161 ? -22.761 -9.231 26.542 1.00 88.44 161 VAL A C 1
ATOM 1249 O O . VAL A 1 161 ? -22.791 -10.255 27.230 1.00 88.44 161 VAL A O 1
ATOM 1252 N N . THR A 1 162 ? -23.004 -9.236 25.236 1.00 89.62 162 THR A N 1
ATOM 1253 C CA . THR A 1 162 ? -23.248 -10.459 24.469 1.00 89.62 162 THR A CA 1
ATOM 1254 C C . THR A 1 162 ? -21.993 -11.319 24.399 1.00 89.62 162 THR A C 1
ATOM 1256 O O . THR A 1 162 ? -20.910 -10.823 24.086 1.00 89.62 162 THR A O 1
ATOM 1259 N N . ALA A 1 163 ? -22.154 -12.613 24.662 1.00 90.38 163 ALA A N 1
ATOM 1260 C CA . ALA A 1 163 ? -21.114 -13.602 24.420 1.00 90.38 163 ALA A CA 1
ATOM 1261 C C . ALA A 1 163 ? -21.158 -14.069 22.949 1.00 90.38 163 ALA A C 1
ATOM 1263 O O . ALA A 1 163 ? -22.251 -14.129 22.370 1.00 90.38 163 ALA A O 1
ATOM 1264 N N . PRO A 1 164 ? -20.008 -14.427 22.350 1.00 90.94 164 PRO A N 1
ATOM 1265 C CA . PRO A 1 164 ? -19.928 -15.109 21.064 1.00 90.94 164 PRO A CA 1
ATOM 1266 C C . PRO A 1 164 ? -20.924 -16.263 20.940 1.00 90.94 164 PRO A C 1
ATOM 1268 O O . PRO A 1 164 ? -21.163 -17.010 21.893 1.00 90.94 164 PRO A O 1
ATOM 1271 N N . ALA A 1 165 ? -21.484 -16.458 19.745 1.00 89.56 165 ALA A N 1
ATOM 1272 C CA . ALA A 1 165 ? -22.482 -17.491 19.495 1.00 89.56 165 ALA A CA 1
ATOM 1273 C C . ALA A 1 165 ? -21.981 -18.896 19.863 1.00 89.56 165 ALA A C 1
ATOM 1275 O O . ALA A 1 165 ? -22.745 -19.682 20.433 1.00 89.56 165 ALA A O 1
ATOM 1276 N N . ARG A 1 166 ? -20.698 -19.179 19.602 1.00 91.38 166 ARG A N 1
ATOM 1277 C CA . ARG A 1 166 ? -20.042 -20.445 19.952 1.00 91.38 166 ARG A CA 1
ATOM 1278 C C . ARG A 1 166 ? -19.909 -20.703 21.458 1.00 91.38 166 ARG A C 1
ATOM 1280 O O . ARG A 1 166 ? -19.770 -21.853 21.851 1.00 91.38 166 ARG A O 1
ATOM 1287 N N . GLU A 1 167 ? -20.022 -19.680 22.307 1.00 91.94 167 GLU A N 1
ATOM 1288 C CA . GLU A 1 167 ? -19.919 -19.810 23.771 1.00 91.94 167 GLU A CA 1
ATOM 1289 C C . GLU A 1 167 ? -21.285 -19.943 24.472 1.00 91.94 167 GLU A C 1
ATOM 1291 O O . GLU A 1 167 ? -21.350 -20.034 25.696 1.00 91.94 167 GLU A O 1
ATOM 1296 N N . LYS A 1 168 ? -22.408 -19.991 23.737 1.00 87.19 168 LYS A N 1
ATOM 1297 C CA . LYS A 1 168 ? -23.775 -20.017 24.310 1.00 87.19 168 LYS A CA 1
ATOM 1298 C C . LYS A 1 168 ? -24.069 -21.171 25.287 1.00 87.19 168 LYS A C 1
ATOM 1300 O O . LYS A 1 168 ? -25.084 -21.108 25.979 1.00 87.19 168 LYS A O 1
ATOM 1305 N N . GLY A 1 169 ? -23.227 -22.204 25.340 1.00 87.69 169 GLY A N 1
ATOM 1306 C CA . GLY A 1 169 ? -23.339 -23.340 26.265 1.00 87.69 169 GLY A CA 1
ATOM 1307 C C . GLY A 1 169 ? -22.386 -23.304 27.464 1.00 87.69 169 GLY A C 1
ATOM 1308 O O . GLY A 1 169 ? -22.453 -24.195 28.309 1.00 87.69 169 GLY A O 1
ATOM 1309 N N . GLU A 1 170 ? -21.504 -22.311 27.548 1.00 93.56 170 GLU A N 1
ATOM 1310 C CA . GLU A 1 170 ? -20.477 -22.243 28.585 1.00 93.56 170 GLU A CA 1
ATOM 1311 C C . GLU A 1 170 ? -21.050 -21.843 29.951 1.00 93.56 170 GLU A C 1
ATOM 1313 O O . GLU A 1 170 ? -21.997 -21.063 30.057 1.00 93.56 170 GLU A O 1
ATOM 1318 N N . ALA A 1 171 ? -20.439 -22.330 31.038 1.00 91.88 171 ALA A N 1
ATOM 1319 C CA . ALA A 1 171 ? -20.920 -22.090 32.408 1.00 91.88 171 ALA A CA 1
ATOM 1320 C C . ALA A 1 171 ? -20.927 -20.600 32.815 1.00 91.88 171 ALA A C 1
ATOM 1322 O O . ALA A 1 171 ? -21.648 -20.193 33.738 1.00 91.88 171 ALA A O 1
ATOM 1323 N N . PHE A 1 172 ? -20.118 -19.790 32.129 1.00 92.94 172 PHE A N 1
ATOM 1324 C CA . PHE A 1 172 ? -19.997 -18.346 32.303 1.00 92.94 172 PHE A CA 1
ATOM 1325 C C . PHE A 1 172 ? -20.929 -17.531 31.387 1.00 92.94 172 PHE A C 1
ATOM 1327 O O . PHE A 1 172 ? -20.902 -16.301 31.441 1.00 92.94 172 PHE A O 1
ATOM 1334 N N . VAL A 1 173 ? -21.796 -18.181 30.600 1.00 92.19 173 VAL A N 1
ATOM 1335 C CA . VAL A 1 173 ? -22.792 -17.539 29.725 1.00 92.19 173 VAL A CA 1
ATOM 1336 C C . VAL A 1 173 ? -24.212 -17.869 30.196 1.00 92.19 173 VAL A C 1
ATOM 1338 O O . VAL A 1 173 ? -24.528 -18.989 30.587 1.00 92.19 173 VAL A O 1
ATOM 1341 N N . GLN A 1 174 ? -25.101 -16.876 30.176 1.00 91.38 174 GLN A N 1
ATOM 1342 C CA . GLN A 1 174 ? -26.517 -17.032 30.499 1.00 91.38 174 GLN A CA 1
ATOM 1343 C C . GLN A 1 174 ? -27.369 -16.212 29.526 1.00 91.38 174 GLN A C 1
ATOM 1345 O O . GLN A 1 174 ? -27.187 -15.006 29.391 1.00 91.38 174 GLN A O 1
ATOM 1350 N N . ASN A 1 175 ? -28.330 -16.861 28.859 1.00 89.31 175 ASN A N 1
ATOM 1351 C CA . ASN A 1 175 ? -29.215 -16.238 27.862 1.00 89.31 175 ASN A CA 1
ATOM 1352 C C . ASN A 1 175 ? -28.466 -15.513 26.721 1.00 89.31 175 ASN A C 1
ATOM 1354 O O . ASN A 1 175 ? -28.973 -14.538 26.177 1.00 89.31 175 ASN A O 1
ATOM 1358 N N . GLY A 1 176 ? -27.262 -15.977 26.365 1.00 89.56 176 GLY A N 1
ATOM 1359 C CA . GLY A 1 176 ? -26.416 -15.347 25.343 1.00 89.56 176 GLY A CA 1
ATOM 1360 C C . GLY A 1 176 ? -25.587 -14.149 25.826 1.00 89.56 176 GLY A C 1
ATOM 1361 O O . GLY A 1 176 ? -24.917 -13.524 25.010 1.00 89.56 176 GLY A O 1
ATOM 1362 N N . PHE A 1 177 ? -25.597 -13.844 27.126 1.00 91.88 177 PHE A N 1
ATOM 1363 C CA . PHE A 1 177 ? -24.793 -12.784 27.739 1.00 91.88 177 PHE A CA 1
ATOM 1364 C C . PHE A 1 177 ? -23.797 -13.364 28.741 1.00 91.88 177 PHE A C 1
ATOM 1366 O O . PHE A 1 177 ? -24.078 -14.381 29.380 1.00 91.88 177 PHE A O 1
ATOM 1373 N N . TYR A 1 178 ? -22.656 -12.704 28.934 1.00 92.44 178 TYR A N 1
ATOM 1374 C CA . TYR A 1 178 ? -21.717 -13.100 29.984 1.00 92.44 178 TYR A CA 1
ATOM 1375 C C . TYR A 1 178 ? -22.331 -12.924 31.371 1.00 92.44 178 TYR A C 1
ATOM 1377 O O . TYR A 1 178 ? -23.101 -11.987 31.612 1.00 92.44 178 TYR A O 1
ATOM 1385 N N . ARG A 1 179 ? -21.976 -13.814 32.297 1.00 91.50 179 ARG A N 1
ATOM 1386 C CA . ARG A 1 179 ? -22.401 -13.754 33.697 1.00 91.50 179 ARG A CA 1
ATOM 1387 C C . ARG A 1 179 ? -21.528 -12.798 34.501 1.00 91.50 179 ARG A C 1
ATOM 1389 O O . ARG A 1 179 ? -20.322 -12.702 34.307 1.00 91.50 179 ARG A O 1
ATOM 1396 N N . GLU A 1 180 ? -22.160 -12.111 35.441 1.00 89.56 180 GLU A N 1
ATOM 1397 C CA . GLU A 1 180 ? -21.507 -11.127 36.297 1.00 89.56 180 GLU A CA 1
ATOM 1398 C C . GLU A 1 180 ? -20.517 -11.767 37.290 1.00 89.56 180 GLU A C 1
ATOM 1400 O O . GLU A 1 180 ? -20.909 -12.658 38.047 1.00 89.56 180 GLU A O 1
ATOM 1405 N N . ASN A 1 181 ? -19.286 -11.250 37.372 1.00 86.44 181 ASN A N 1
ATOM 1406 C CA . ASN A 1 181 ? -18.217 -11.717 38.277 1.00 86.44 181 ASN A CA 1
ATOM 1407 C C . ASN A 1 181 ? -17.914 -13.222 38.181 1.00 86.44 181 ASN A C 1
ATOM 1409 O O . ASN A 1 181 ? -17.655 -13.874 39.194 1.00 86.44 181 ASN A O 1
ATOM 1413 N N . VAL A 1 182 ? -18.012 -13.792 36.983 1.00 90.69 182 VAL A N 1
ATOM 1414 C CA . VAL A 1 182 ? -17.55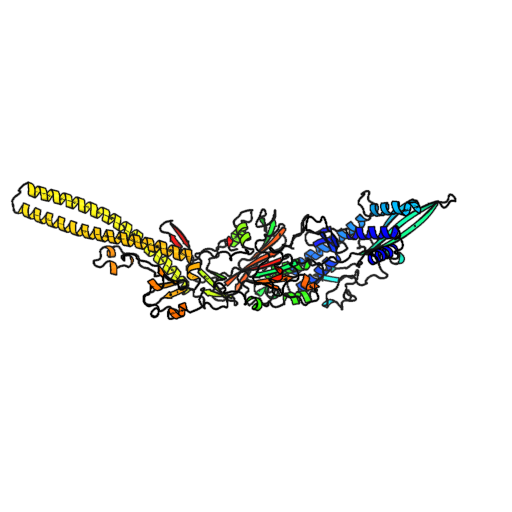5 -15.157 36.711 1.00 90.69 182 VAL A CA 1
ATOM 1415 C C . VAL A 1 182 ? -16.259 -15.065 35.920 1.00 90.69 182 VAL A C 1
ATOM 1417 O O . VAL A 1 182 ? -16.191 -14.288 34.969 1.00 90.69 182 VAL A O 1
ATOM 1420 N N . ASP A 1 183 ? -15.251 -15.841 36.316 1.00 90.44 183 ASP A N 1
ATOM 1421 C CA . ASP A 1 183 ? -13.977 -15.908 35.601 1.00 90.44 183 ASP A CA 1
ATOM 1422 C C . ASP A 1 183 ? -14.173 -16.524 34.219 1.00 90.44 183 ASP A C 1
ATOM 1424 O O . ASP A 1 183 ? -14.621 -17.666 34.085 1.00 90.44 183 ASP A O 1
ATOM 1428 N N . ILE A 1 184 ? -13.813 -15.764 33.189 1.00 91.25 184 ILE A N 1
ATOM 1429 C CA . ILE A 1 184 ? -13.903 -16.188 31.794 1.00 91.25 184 ILE A CA 1
ATOM 1430 C C . ILE A 1 184 ? -12.487 -16.345 31.261 1.00 91.25 184 ILE A C 1
ATOM 1432 O O . ILE A 1 184 ? -11.747 -15.360 31.227 1.00 91.25 184 ILE A O 1
ATOM 1436 N N . PRO A 1 185 ? -12.080 -17.558 30.860 1.00 89.06 185 PRO A N 1
ATOM 1437 C CA . PRO A 1 185 ? -10.736 -17.785 30.354 1.00 89.06 185 PRO A CA 1
ATOM 1438 C C . PRO A 1 185 ? -10.517 -17.032 29.034 1.00 89.06 185 PRO A C 1
ATOM 1440 O O . PRO A 1 185 ? -11.370 -17.055 28.144 1.00 89.06 185 PRO A O 1
ATOM 1443 N N . THR A 1 186 ? -9.358 -16.389 28.893 1.00 84.50 186 THR A N 1
ATOM 1444 C CA . THR A 1 186 ? -8.917 -15.761 27.639 1.00 84.50 186 THR A CA 1
ATOM 1445 C C . THR A 1 186 ? -7.713 -16.491 27.047 1.00 84.50 186 THR A C 1
ATOM 1447 O O . THR A 1 186 ? -7.876 -17.568 26.479 1.00 84.50 186 THR A O 1
ATOM 1450 N N . LEU A 1 187 ? -6.515 -15.914 27.146 1.00 84.38 187 LEU A N 1
ATOM 1451 C CA . LEU A 1 187 ? -5.267 -16.437 26.593 1.00 84.38 187 LEU A CA 1
ATOM 1452 C C . LEU A 1 187 ? -4.283 -16.715 27.724 1.00 84.38 187 LEU A C 1
ATOM 1454 O O . LEU A 1 187 ? -4.255 -15.982 28.705 1.00 84.38 187 LEU A O 1
ATOM 1458 N N . ARG A 1 188 ? -3.472 -17.772 27.575 1.00 82.31 188 ARG A N 1
ATOM 1459 C CA . ARG A 1 188 ? -2.298 -18.069 28.426 1.00 82.31 188 ARG A CA 1
ATOM 1460 C C . ARG A 1 188 ? -2.551 -18.017 29.948 1.00 82.31 188 ARG A C 1
ATOM 1462 O O . ARG A 1 188 ? -1.634 -17.788 30.723 1.00 82.31 188 ARG A O 1
ATOM 1469 N N . GLY A 1 189 ? -3.779 -18.314 30.382 1.00 81.69 189 GLY A N 1
ATOM 1470 C CA . GLY A 1 189 ? -4.161 -18.347 31.800 1.00 81.69 189 GLY A CA 1
ATOM 1471 C C . GLY A 1 189 ? -4.698 -17.027 32.363 1.00 81.69 189 GLY A C 1
ATOM 1472 O O . GLY A 1 189 ? -4.972 -16.963 33.557 1.00 81.69 189 GLY A O 1
ATOM 1473 N N . HIS A 1 190 ? -4.884 -15.999 31.531 1.00 88.31 190 HIS A N 1
ATOM 1474 C CA . HIS A 1 190 ? -5.615 -14.793 31.913 1.00 88.31 190 HIS A CA 1
ATOM 1475 C C . HIS A 1 190 ? -7.124 -15.054 31.994 1.00 88.31 190 HIS A C 1
ATOM 1477 O O . HIS A 1 190 ? -7.678 -15.908 31.289 1.00 88.31 190 HIS A O 1
ATOM 1483 N N . HIS A 1 191 ? -7.789 -14.284 32.856 1.00 90.44 191 HIS A N 1
ATOM 1484 C CA . HIS A 1 191 ? -9.226 -14.358 33.079 1.00 90.44 191 HIS A CA 1
ATOM 1485 C C . HIS A 1 191 ? -9.842 -12.964 33.032 1.00 90.44 191 HIS A C 1
ATOM 1487 O O . HIS A 1 191 ? -9.301 -12.012 33.586 1.00 90.44 191 HIS A O 1
ATOM 1493 N N . LEU A 1 192 ? -11.003 -12.849 32.393 1.00 92.12 192 LEU A N 1
ATOM 1494 C CA . LEU A 1 192 ? -11.799 -11.628 32.391 1.00 92.12 192 LEU A CA 1
ATOM 1495 C C . LEU A 1 192 ? -13.056 -11.824 33.229 1.00 92.12 192 LEU A C 1
ATOM 1497 O O . LEU A 1 192 ? -13.678 -12.883 33.206 1.00 92.12 192 LEU A O 1
ATOM 1501 N N . GLN A 1 193 ? -13.457 -10.767 33.924 1.00 91.44 193 GLN A N 1
ATOM 1502 C CA . GLN A 1 193 ? -14.735 -10.690 34.623 1.00 91.44 193 GLN A CA 1
ATOM 1503 C C . GLN A 1 193 ? -15.544 -9.520 34.071 1.00 91.44 193 GLN A C 1
ATOM 1505 O O . GLN A 1 193 ? -14.991 -8.445 33.826 1.00 91.44 193 GLN A O 1
ATOM 1510 N N . PHE A 1 194 ? -16.849 -9.722 33.894 1.00 91.31 194 PHE A N 1
ATOM 1511 C CA . PHE A 1 194 ? -17.772 -8.669 33.472 1.00 91.31 194 PHE A CA 1
ATOM 1512 C C . PHE A 1 194 ? -18.669 -8.235 34.619 1.00 91.31 194 PHE A C 1
ATOM 1514 O O . PHE A 1 194 ? -19.065 -9.037 35.472 1.00 91.31 194 PHE A O 1
ATOM 1521 N N . HIS A 1 195 ? -19.048 -6.963 34.580 1.00 88.25 195 HIS A N 1
ATOM 1522 C CA . HIS A 1 195 ? -19.881 -6.339 35.601 1.00 88.25 195 HIS A CA 1
ATOM 1523 C C . HIS A 1 195 ? -21.261 -6.021 35.055 1.00 88.25 195 HIS A C 1
ATOM 1525 O O . HIS A 1 195 ? -21.442 -5.734 33.873 1.00 88.25 195 HIS A O 1
ATOM 1531 N N . ARG A 1 196 ? -22.273 -6.073 35.913 1.00 87.88 196 ARG A N 1
ATOM 1532 C CA . ARG A 1 196 ? -23.649 -5.824 35.503 1.00 87.88 196 ARG A CA 1
ATOM 1533 C C . ARG A 1 196 ? -23.920 -4.335 35.607 1.00 87.88 196 ARG A C 1
ATOM 1535 O O . ARG A 1 196 ? -23.881 -3.807 36.705 1.00 87.88 196 ARG A O 1
ATOM 1542 N N . LEU A 1 197 ? -24.245 -3.684 34.500 1.00 88.44 197 LEU A N 1
ATOM 1543 C CA . LEU A 1 197 ? -24.651 -2.276 34.462 1.00 88.44 197 LEU A CA 1
ATOM 1544 C C . LEU A 1 197 ? -26.071 -2.159 33.904 1.00 88.44 197 LEU A C 1
ATOM 1546 O O . LEU A 1 197 ? -26.575 -3.100 33.287 1.00 88.44 197 LEU A O 1
ATOM 1550 N N . GLY A 1 198 ? -26.735 -1.037 34.174 1.00 85.25 198 GLY A N 1
ATOM 1551 C CA . GLY A 1 198 ? -28.045 -0.721 33.605 1.00 85.25 198 GLY A CA 1
ATOM 1552 C C . GLY A 1 198 ? -27.941 -0.188 32.174 1.00 85.25 198 GLY A C 1
ATOM 1553 O O . GLY A 1 198 ? -26.914 0.361 31.781 1.00 85.25 198 GLY A O 1
ATOM 1554 N N . THR A 1 199 ? -29.023 -0.312 31.405 1.00 86.50 199 THR A N 1
ATOM 1555 C CA . THR A 1 199 ? -29.192 0.386 30.114 1.00 86.50 199 THR A CA 1
ATOM 1556 C C . THR A 1 199 ? -29.486 1.872 30.302 1.00 86.50 199 THR A C 1
ATOM 1558 O O . THR A 1 199 ? -29.269 2.672 29.402 1.00 86.50 199 THR A O 1
ATOM 1561 N N . GLU A 1 200 ? -29.986 2.241 31.478 1.00 90.62 200 GLU A N 1
ATOM 1562 C CA . GLU A 1 200 ? -30.244 3.608 31.906 1.00 90.62 200 GLU A CA 1
ATOM 1563 C C . GLU A 1 200 ? -30.101 3.720 33.431 1.00 90.62 200 GLU A C 1
ATOM 1565 O O . GLU A 1 200 ? -29.893 2.724 34.141 1.00 90.62 200 GLU A O 1
ATOM 1570 N N . ILE A 1 201 ? -30.154 4.955 33.926 1.00 91.94 201 ILE A N 1
ATOM 1571 C CA . ILE A 1 201 ? -30.137 5.250 35.357 1.00 91.94 201 ILE A CA 1
ATOM 1572 C C . ILE A 1 201 ? -31.558 5.109 35.891 1.00 91.94 201 ILE A C 1
ATOM 1574 O O . ILE A 1 201 ? -32.408 5.965 35.650 1.00 91.94 201 ILE A O 1
ATOM 1578 N N . ASP A 1 202 ? -31.776 4.086 36.706 1.00 91.69 202 ASP A N 1
ATOM 1579 C CA . ASP A 1 202 ? -33.058 3.787 37.326 1.00 91.69 202 ASP A CA 1
ATOM 1580 C C . ASP A 1 202 ? -32.981 3.893 38.840 1.00 91.69 202 ASP A C 1
ATOM 1582 O O . ASP A 1 202 ? -31.967 3.576 39.461 1.00 91.69 202 ASP A O 1
ATOM 1586 N N . ILE A 1 203 ? -34.088 4.308 39.457 1.00 91.50 203 ILE A N 1
ATOM 1587 C CA . ILE A 1 203 ? -34.216 4.280 40.913 1.00 91.50 203 ILE A CA 1
ATOM 1588 C C . ILE A 1 203 ? -34.473 2.849 41.365 1.00 91.50 203 ILE A C 1
ATOM 1590 O O . ILE A 1 203 ? -35.361 2.160 40.866 1.00 91.50 203 ILE A O 1
ATOM 1594 N N . ILE A 1 204 ? -33.709 2.421 42.364 1.00 89.75 204 ILE A N 1
ATOM 1595 C CA . ILE A 1 204 ? -33.787 1.085 42.934 1.00 89.75 204 ILE A CA 1
ATOM 1596 C C . ILE A 1 204 ? -34.257 1.183 44.382 1.00 89.75 204 ILE A C 1
ATOM 1598 O O . ILE A 1 204 ? -33.801 2.023 45.157 1.00 89.75 204 ILE A O 1
ATOM 1602 N N . GLU A 1 205 ? -35.107 0.246 44.794 1.00 88.44 205 GLU A N 1
ATOM 1603 C CA . GLU A 1 205 ? -35.441 0.074 46.205 1.00 88.44 205 GLU A CA 1
ATOM 1604 C C . GLU A 1 205 ? -34.189 -0.251 47.054 1.00 88.44 205 GLU A C 1
ATOM 1606 O O . GLU A 1 205 ? -33.501 -1.240 46.772 1.00 88.44 205 GLU A O 1
ATOM 1611 N N . PRO A 1 206 ? -33.936 0.465 48.166 1.00 88.00 206 PRO A N 1
ATOM 1612 C CA . PRO A 1 206 ? -32.745 0.260 48.997 1.00 88.00 206 PRO A CA 1
ATOM 1613 C C . PRO A 1 206 ? -32.520 -1.175 49.498 1.00 88.00 206 PRO A C 1
ATOM 1615 O O . PRO A 1 206 ? -31.384 -1.578 49.720 1.00 88.00 206 PRO A O 1
ATOM 1618 N N . ARG A 1 207 ? -33.577 -1.992 49.625 1.00 87.12 207 ARG A N 1
ATOM 1619 C CA . ARG A 1 207 ? -33.472 -3.418 50.004 1.00 87.12 207 ARG A CA 1
ATOM 1620 C C . ARG A 1 207 ? -32.735 -4.291 48.979 1.00 87.12 207 ARG A C 1
ATOM 1622 O O . ARG A 1 207 ? -32.285 -5.379 49.326 1.00 87.12 207 ARG A O 1
ATOM 1629 N N . ASN A 1 208 ? -32.643 -3.840 47.728 1.00 87.19 208 ASN A N 1
ATOM 1630 C CA . ASN A 1 208 ? -31.959 -4.545 46.642 1.00 87.19 208 ASN A CA 1
ATOM 1631 C C . ASN A 1 208 ? -30.512 -4.060 46.443 1.00 87.19 208 ASN A C 1
ATOM 1633 O O . ASN A 1 208 ? -29.817 -4.584 45.571 1.00 87.19 208 ASN A O 1
ATOM 1637 N N . PHE A 1 209 ? -30.071 -3.070 47.227 1.00 90.31 209 PHE A N 1
ATOM 1638 C CA . PHE A 1 209 ? -28.706 -2.563 47.224 1.00 90.31 209 PHE A CA 1
ATOM 1639 C C . PHE A 1 209 ? -27.820 -3.411 48.138 1.00 90.31 209 PHE A C 1
ATOM 1641 O O . PHE A 1 209 ? -28.190 -3.734 49.269 1.00 90.31 209 PHE A O 1
ATOM 1648 N N . ARG A 1 210 ? -26.624 -3.749 47.660 1.00 88.75 210 ARG A N 1
ATOM 1649 C CA . ARG A 1 210 ? -25.597 -4.440 48.445 1.00 88.75 210 ARG A CA 1
ATOM 1650 C C . ARG A 1 210 ? -24.306 -3.650 48.409 1.00 88.75 210 ARG A C 1
ATOM 1652 O O . ARG A 1 210 ? -23.841 -3.284 47.335 1.00 88.75 210 ARG A O 1
ATOM 1659 N N . ASN A 1 211 ? -23.726 -3.424 49.580 1.00 86.88 211 ASN A N 1
ATOM 1660 C CA . ASN A 1 211 ? -22.425 -2.782 49.685 1.00 86.88 211 ASN A CA 1
ATOM 1661 C C . ASN A 1 211 ? -21.330 -3.724 49.158 1.00 86.88 211 ASN A C 1
ATOM 1663 O O . ASN A 1 211 ? -21.430 -4.942 49.330 1.00 86.88 211 ASN A O 1
ATOM 1667 N N . ILE A 1 212 ? -20.304 -3.163 48.528 1.00 87.19 212 ILE A N 1
ATOM 1668 C CA . ILE A 1 212 ? -19.179 -3.908 47.959 1.00 87.19 212 ILE A CA 1
ATOM 1669 C C . ILE A 1 212 ? -17.856 -3.389 48.522 1.00 87.19 212 ILE A C 1
ATOM 1671 O O . ILE A 1 212 ? -17.784 -2.282 49.046 1.00 87.19 212 ILE A O 1
ATOM 1675 N N . ALA A 1 213 ? -16.806 -4.205 48.437 1.00 81.12 213 ALA A N 1
ATOM 1676 C CA . ALA A 1 213 ? -15.459 -3.799 48.823 1.00 81.12 213 ALA A CA 1
ATOM 1677 C C . ALA A 1 213 ? -14.892 -2.734 47.867 1.00 81.12 213 ALA A C 1
ATOM 1679 O O . ALA A 1 213 ? -15.206 -2.736 46.676 1.00 81.12 213 ALA A O 1
ATOM 1680 N N . ASN A 1 214 ? -13.977 -1.900 48.374 1.00 74.88 214 ASN A N 1
ATOM 1681 C CA . ASN A 1 214 ? -13.379 -0.747 47.678 1.00 74.88 214 ASN A CA 1
ATOM 1682 C C . ASN A 1 214 ? -12.473 -1.097 46.472 1.00 74.88 214 ASN A C 1
ATOM 1684 O O . ASN A 1 214 ? -11.731 -0.253 45.979 1.00 74.88 214 ASN A O 1
ATOM 1688 N N . GLN A 1 215 ? -12.497 -2.351 46.027 1.00 76.62 215 GLN A N 1
ATOM 1689 C CA . GLN A 1 215 ? -11.707 -2.898 44.921 1.00 76.62 215 GLN A CA 1
ATOM 1690 C C . GLN A 1 215 ? -12.589 -3.497 43.819 1.00 76.62 215 GLN A C 1
ATOM 1692 O O . GLN A 1 215 ? -12.063 -4.041 42.860 1.00 76.62 215 GLN A O 1
ATOM 1697 N N . MET A 1 216 ? -13.914 -3.410 43.960 1.00 83.06 216 MET A N 1
ATOM 1698 C CA . MET A 1 216 ? -14.864 -3.883 42.959 1.00 83.06 216 MET A CA 1
ATOM 1699 C C . MET A 1 216 ? -15.569 -2.714 42.274 1.00 83.06 216 MET A C 1
ATOM 1701 O O . MET A 1 216 ? -15.823 -1.665 42.878 1.00 83.06 216 MET A O 1
ATOM 1705 N N . GLU A 1 217 ? -15.934 -2.937 41.020 1.00 87.19 217 GLU A N 1
ATOM 1706 C CA . GLU A 1 217 ? -16.702 -2.040 40.174 1.00 87.19 217 GLU A CA 1
ATOM 1707 C C . GLU A 1 217 ? -18.132 -1.917 40.716 1.00 87.19 217 GLU A C 1
ATOM 1709 O O . GLU A 1 217 ? -18.811 -2.933 40.955 1.00 87.19 217 GLU A O 1
ATOM 1714 N N . PRO A 1 218 ? -18.624 -0.683 40.913 1.00 91.50 218 PRO A N 1
ATOM 1715 C CA . PRO A 1 218 ? -19.992 -0.463 41.340 1.00 91.50 218 PRO A CA 1
ATOM 1716 C C . PRO A 1 218 ? -20.972 -0.574 40.174 1.00 91.50 218 PRO A C 1
ATOM 1718 O O . PRO A 1 218 ? -20.702 -0.124 39.064 1.00 91.50 218 PRO A O 1
ATOM 1721 N N . SER A 1 219 ? -22.160 -1.104 40.464 1.00 91.50 219 SER A N 1
ATOM 1722 C CA . SER A 1 219 ? -23.315 -1.069 39.556 1.00 91.50 219 SER A CA 1
ATOM 1723 C C . SER A 1 219 ? -24.492 -0.263 40.086 1.00 91.50 219 SER A C 1
ATOM 1725 O O . SER A 1 219 ? -25.487 -0.062 39.388 1.00 91.50 219 SER A O 1
ATOM 1727 N N . ALA A 1 220 ? -24.389 0.214 41.324 1.00 93.19 220 ALA A N 1
ATOM 1728 C CA . ALA A 1 220 ? -25.370 1.074 41.950 1.00 93.19 220 ALA A CA 1
ATOM 1729 C C . ALA A 1 220 ? -24.701 2.048 42.920 1.00 93.19 220 ALA A C 1
ATOM 1731 O O . ALA A 1 220 ? -23.632 1.783 43.475 1.00 93.19 220 ALA A O 1
ATOM 1732 N N . VAL A 1 221 ? -25.390 3.152 43.175 1.00 94.75 221 VAL A N 1
ATOM 1733 C CA . VAL A 1 221 ? -25.032 4.138 44.192 1.00 94.75 221 VAL A CA 1
ATOM 1734 C C . VAL A 1 221 ? -26.197 4.316 45.158 1.00 94.75 221 VAL A C 1
ATOM 1736 O O . VAL A 1 221 ? -27.356 4.315 44.748 1.00 94.75 221 VAL A O 1
ATOM 1739 N N . MET A 1 222 ? -25.894 4.460 46.444 1.00 95.19 222 MET A N 1
ATOM 1740 C CA . MET A 1 222 ? -26.852 4.787 47.493 1.00 95.19 222 MET A CA 1
ATOM 1741 C C . MET A 1 222 ? -26.474 6.117 48.135 1.00 95.19 222 MET A C 1
ATOM 1743 O O . MET A 1 222 ? -25.330 6.318 48.539 1.00 95.19 222 MET A O 1
ATOM 1747 N N . ILE A 1 223 ? -27.456 7.004 48.261 1.00 95.44 223 ILE A N 1
ATOM 1748 C CA . ILE A 1 223 ? -27.331 8.260 48.995 1.00 95.44 223 ILE A CA 1
ATOM 1749 C C . ILE A 1 223 ? -27.993 8.080 50.353 1.00 95.44 223 ILE A C 1
ATOM 1751 O O . ILE A 1 223 ? -29.192 7.806 50.428 1.00 95.44 223 ILE A O 1
ATOM 1755 N N . GLU A 1 224 ? -27.216 8.246 51.421 1.00 93.25 224 GLU A N 1
ATOM 1756 C CA . GLU A 1 224 ? -27.718 8.314 52.791 1.00 93.25 224 GLU A CA 1
ATOM 1757 C C . GLU A 1 224 ? -27.644 9.765 53.273 1.00 93.25 224 GLU A C 1
ATOM 1759 O O . GLU A 1 224 ? -26.564 10.354 53.326 1.00 93.25 224 GLU A O 1
ATOM 1764 N N . ALA A 1 225 ? -28.793 10.347 53.612 1.00 91.75 225 ALA A N 1
ATOM 1765 C CA . ALA A 1 225 ? -28.887 11.712 54.119 1.00 91.75 225 ALA A CA 1
ATOM 1766 C C . ALA A 1 225 ? -29.439 11.709 55.547 1.00 91.75 225 ALA A C 1
ATOM 1768 O O . ALA A 1 225 ? -30.549 11.226 55.788 1.00 91.75 225 ALA A O 1
ATOM 1769 N N . THR A 1 226 ? -28.685 12.280 56.486 1.00 91.62 226 THR A N 1
ATOM 1770 C CA . THR A 1 226 ? -29.102 12.434 57.886 1.00 91.62 226 THR A CA 1
ATOM 1771 C C . THR A 1 226 ? -29.671 13.834 58.097 1.00 91.62 226 THR A C 1
ATOM 1773 O O . THR A 1 226 ? -28.968 14.835 57.937 1.00 91.62 226 THR A O 1
ATOM 1776 N N . LEU A 1 227 ? -30.949 13.912 58.471 1.00 88.88 227 LEU A N 1
ATOM 1777 C CA . LEU A 1 227 ? -31.670 15.159 58.734 1.00 88.88 227 LEU A CA 1
ATOM 1778 C C . LEU A 1 227 ? -31.965 15.314 60.226 1.00 88.88 227 LEU A C 1
ATOM 1780 O O . LEU A 1 227 ? -32.364 14.355 60.887 1.00 88.88 227 LEU A O 1
ATOM 1784 N N . GLU A 1 228 ? -31.855 16.540 60.732 1.00 86.12 228 GLU A N 1
ATOM 1785 C CA . GLU A 1 228 ? -32.373 16.938 62.042 1.00 86.12 228 GLU A CA 1
ATOM 1786 C C . GLU A 1 228 ? -33.620 17.811 61.890 1.00 86.12 228 GLU A C 1
ATOM 1788 O O . GLU A 1 228 ? -33.606 18.828 61.192 1.00 86.12 228 GLU A O 1
ATOM 1793 N N . SER A 1 229 ? -34.699 17.427 62.574 1.00 79.75 229 SER A N 1
ATOM 1794 C CA . SER A 1 229 ? -35.936 18.206 62.646 1.00 79.75 229 SER A CA 1
ATOM 1795 C C . SER A 1 229 ? -36.292 18.526 64.098 1.00 79.75 229 SER A C 1
ATOM 1797 O O . SER A 1 229 ? -36.206 17.668 64.985 1.00 79.75 229 SER A O 1
ATOM 1799 N N . ASN A 1 230 ? -36.693 19.776 64.340 1.00 70.12 230 ASN A N 1
ATOM 1800 C CA . ASN A 1 230 ? -37.145 20.244 65.647 1.00 70.12 230 ASN A CA 1
ATOM 1801 C C . ASN A 1 230 ? -38.609 19.841 65.839 1.00 70.12 230 ASN A C 1
ATOM 1803 O O . ASN A 1 230 ? -39.508 20.458 65.272 1.00 70.12 230 ASN A O 1
ATOM 1807 N N . ALA A 1 231 ? -38.863 18.827 66.667 1.00 58.75 231 ALA A N 1
ATOM 1808 C CA . ALA A 1 231 ? -40.197 18.256 66.861 1.00 58.75 231 ALA A CA 1
ATOM 1809 C C . ALA A 1 231 ? -41.110 19.087 67.795 1.00 58.75 231 ALA A C 1
ATOM 1811 O O . ALA A 1 231 ? -41.951 18.528 68.493 1.00 58.75 231 ALA A O 1
ATOM 1812 N N . GLY A 1 232 ? -40.933 20.411 67.860 1.00 57.19 232 GLY A N 1
ATOM 1813 C CA . GLY A 1 232 ? -41.755 21.327 68.667 1.00 57.19 232 GLY A CA 1
ATOM 1814 C C . GLY A 1 232 ? -41.621 21.205 70.196 1.00 57.19 232 GLY A C 1
ATOM 1815 O O . GLY A 1 232 ? -41.985 22.141 70.896 1.00 57.19 232 GLY A O 1
ATOM 1816 N N . SER A 1 233 ? -41.057 20.115 70.733 1.00 55.81 233 SER A N 1
ATOM 1817 C CA . SER A 1 233 ? -40.976 19.830 72.179 1.00 55.81 233 SER A CA 1
ATOM 1818 C C . SER A 1 233 ? -39.579 20.005 72.802 1.00 55.81 233 SER A C 1
ATOM 1820 O O . SER A 1 233 ? -39.310 19.451 73.864 1.00 55.81 233 SER A O 1
ATOM 1822 N N . GLY A 1 234 ? -38.648 20.688 72.126 1.00 59.66 234 GLY A N 1
ATOM 1823 C CA . GLY A 1 234 ? -37.242 20.802 72.556 1.00 59.66 234 GLY A CA 1
ATOM 1824 C C . GLY A 1 234 ? -36.376 19.553 72.309 1.00 59.66 234 GLY A C 1
ATOM 1825 O O . GLY A 1 234 ? -35.167 19.610 72.509 1.00 59.66 234 GLY A O 1
ATOM 1826 N N . ALA A 1 235 ? -36.958 18.449 71.825 1.00 59.78 235 ALA A N 1
ATOM 1827 C CA . ALA A 1 235 ? -36.232 17.251 71.405 1.00 59.78 235 ALA A CA 1
ATOM 1828 C C . ALA A 1 235 ? -35.966 17.271 69.888 1.00 59.78 235 ALA A C 1
ATOM 1830 O O . ALA A 1 235 ? -36.895 17.380 69.080 1.00 59.78 235 ALA A O 1
ATOM 1831 N N . THR A 1 236 ? -34.699 17.147 69.492 1.00 70.94 236 THR A N 1
ATOM 1832 C CA . THR A 1 236 ? -34.272 16.961 68.099 1.00 70.94 236 THR A CA 1
ATOM 1833 C C . THR A 1 236 ? -34.484 15.509 67.678 1.00 70.94 236 THR A C 1
ATOM 1835 O O . THR A 1 236 ? -33.982 14.585 68.317 1.00 70.94 236 THR A O 1
ATOM 1838 N N . LYS A 1 237 ? -35.221 15.282 66.584 1.00 77.06 237 LYS A N 1
ATOM 1839 C CA . LYS A 1 237 ? -35.319 13.955 65.958 1.00 77.06 237 LYS A CA 1
ATOM 1840 C C . LYS A 1 237 ? -34.382 13.883 64.759 1.00 77.06 237 LYS A C 1
ATOM 1842 O O . LYS A 1 237 ? -34.436 14.745 63.881 1.00 77.06 237 LYS A O 1
ATOM 1847 N N . ARG A 1 238 ? -33.548 12.841 64.732 1.00 82.56 238 ARG A N 1
ATOM 1848 C CA . ARG A 1 238 ? -32.706 12.478 63.588 1.00 82.56 238 ARG A CA 1
ATOM 1849 C C . ARG A 1 238 ? -33.401 11.412 62.753 1.00 82.56 238 ARG A C 1
ATOM 1851 O O . ARG A 1 238 ? -33.818 10.392 63.297 1.00 82.56 238 ARG A O 1
ATOM 1858 N N . PHE A 1 239 ? -33.487 11.633 61.448 1.00 84.50 239 PHE A N 1
ATOM 1859 C CA . PHE A 1 239 ? -33.981 10.646 60.491 1.00 84.50 239 PHE A CA 1
ATOM 1860 C C . PHE A 1 239 ? -32.929 10.427 59.406 1.00 84.50 239 PHE A C 1
ATOM 1862 O O . PHE A 1 239 ? -32.317 11.388 58.941 1.00 84.50 239 PHE A O 1
ATOM 1869 N N . VAL A 1 240 ? -32.727 9.170 59.010 1.00 87.12 240 VAL A N 1
ATOM 1870 C CA . VAL A 1 240 ? -31.845 8.793 57.899 1.00 87.12 240 VAL A CA 1
ATOM 1871 C C . VAL A 1 240 ? -32.721 8.436 56.712 1.00 87.12 240 VAL A C 1
ATOM 1873 O O . VAL A 1 240 ? -33.542 7.521 56.798 1.00 87.12 240 VAL A O 1
ATOM 1876 N N . LEU A 1 241 ? -32.556 9.162 55.615 1.00 89.38 241 LEU A N 1
ATOM 1877 C CA . LEU A 1 241 ? -33.231 8.877 54.358 1.00 89.38 241 LEU A CA 1
ATOM 1878 C C . LEU A 1 241 ? -32.263 8.169 53.410 1.00 89.38 241 LEU A C 1
ATOM 1880 O O . LEU A 1 241 ? -31.075 8.493 53.382 1.00 89.38 241 LEU A O 1
ATOM 1884 N N . ARG A 1 242 ? -32.777 7.207 52.636 1.00 92.44 242 ARG A N 1
ATOM 1885 C CA . ARG A 1 242 ? -31.997 6.418 51.673 1.00 92.44 242 ARG A CA 1
ATOM 1886 C C . ARG A 1 242 ? -32.681 6.373 50.317 1.00 92.44 242 ARG A C 1
ATOM 1888 O O . ARG A 1 242 ? -33.870 6.072 50.252 1.00 92.44 242 ARG A O 1
ATOM 1895 N N . ALA A 1 243 ? -31.922 6.614 49.257 1.00 93.50 243 ALA A N 1
ATOM 1896 C CA . ALA A 1 243 ? -32.333 6.333 47.887 1.00 93.50 243 ALA A CA 1
ATOM 1897 C C . ALA A 1 243 ? -31.167 5.701 47.136 1.00 93.50 243 ALA A C 1
ATOM 1899 O O . ALA A 1 243 ? -30.009 6.044 47.387 1.00 93.50 243 ALA A O 1
ATOM 1900 N N . CYS A 1 244 ? -31.479 4.789 46.221 1.00 93.50 244 CYS A N 1
ATOM 1901 C CA . CYS A 1 244 ? -30.484 4.112 45.406 1.00 93.50 244 CYS A CA 1
ATOM 1902 C C . CYS A 1 244 ? -30.785 4.324 43.926 1.00 93.50 244 CYS A C 1
ATOM 1904 O O . CYS A 1 244 ? -31.951 4.386 43.536 1.00 93.50 244 CYS A O 1
ATOM 1906 N N . ALA A 1 245 ? -29.740 4.384 43.110 1.00 93.88 245 ALA A N 1
ATOM 1907 C CA . ALA A 1 245 ? -29.848 4.412 41.659 1.00 93.88 245 ALA A CA 1
ATOM 1908 C C . ALA A 1 245 ? -28.890 3.395 41.025 1.00 93.88 245 ALA A C 1
ATOM 1910 O O . ALA A 1 245 ? -27.794 3.173 41.551 1.00 93.88 245 ALA A O 1
ATOM 1911 N N . SER A 1 246 ? -29.299 2.763 39.923 1.00 93.25 246 SER A N 1
ATOM 1912 C CA . SER A 1 246 ? -28.399 1.968 39.084 1.00 93.25 246 SER A CA 1
ATOM 1913 C C . SER A 1 246 ? -27.442 2.889 38.341 1.00 93.25 246 SER A C 1
ATOM 1915 O O . SER A 1 246 ? -27.774 4.025 38.008 1.00 93.25 246 SER A O 1
ATOM 1917 N N . ILE A 1 247 ? -26.250 2.380 38.052 1.00 93.19 247 ILE A N 1
ATOM 1918 C CA . ILE A 1 247 ? -25.329 3.014 37.115 1.00 93.19 247 ILE A CA 1
ATOM 1919 C C . ILE A 1 247 ? -25.607 2.408 35.741 1.00 93.19 247 ILE A C 1
ATOM 1921 O O . ILE A 1 247 ? -25.537 1.189 35.566 1.00 93.19 247 ILE A O 1
ATOM 1925 N N . GLY A 1 248 ? -25.951 3.256 34.779 1.00 90.75 248 GLY A N 1
ATOM 1926 C CA . GLY A 1 248 ? -26.278 2.848 33.422 1.00 90.75 248 GLY A CA 1
ATOM 1927 C C . GLY A 1 248 ? -26.328 4.043 32.486 1.00 90.75 248 GLY A C 1
ATOM 1928 O O . GLY A 1 248 ? -26.565 5.166 32.926 1.00 90.75 248 GLY A O 1
ATOM 1929 N N . ALA A 1 249 ? -26.100 3.806 31.201 1.00 88.81 249 ALA A N 1
ATOM 1930 C CA . ALA A 1 249 ? -26.202 4.833 30.176 1.00 88.81 249 ALA A CA 1
ATOM 1931 C C . ALA A 1 249 ? -26.729 4.222 28.873 1.00 88.81 249 ALA A C 1
ATOM 1933 O O . ALA A 1 249 ? -26.410 3.061 28.584 1.00 88.81 249 ALA A O 1
ATOM 1934 N N . PRO A 1 250 ? -27.508 4.985 28.085 1.00 85.88 250 PRO A N 1
ATOM 1935 C CA . PRO A 1 250 ? -27.967 4.522 26.786 1.00 85.88 250 PRO A CA 1
ATOM 1936 C C . PRO A 1 250 ? -26.765 4.261 25.879 1.00 85.88 250 PRO A C 1
ATOM 1938 O O . PRO A 1 250 ? -25.801 5.030 25.881 1.00 85.88 250 PRO A O 1
ATOM 1941 N N . GLN A 1 251 ? -26.829 3.187 25.090 1.00 81.19 251 GLN A N 1
ATOM 1942 C CA . GLN A 1 251 ? -25.736 2.862 24.183 1.00 81.19 251 GLN A CA 1
ATOM 1943 C C . GLN A 1 251 ? -25.560 3.970 23.131 1.00 81.19 251 GLN A C 1
ATOM 1945 O O . GLN A 1 251 ? -26.537 4.364 22.486 1.00 81.19 251 GLN A O 1
ATOM 1950 N N . PRO A 1 252 ? -24.331 4.481 22.945 1.00 82.56 252 PRO A N 1
ATOM 1951 C CA . PRO A 1 252 ? -24.052 5.466 21.914 1.00 82.56 252 PRO A CA 1
ATOM 1952 C C . PRO A 1 252 ? -24.180 4.842 20.517 1.00 82.56 252 PRO A C 1
ATOM 1954 O O . PRO A 1 252 ? -23.939 3.642 20.363 1.00 82.56 252 PRO A O 1
ATOM 1957 N N . PRO A 1 253 ? -24.491 5.648 19.483 1.00 80.75 253 PRO A N 1
ATOM 1958 C CA . PRO 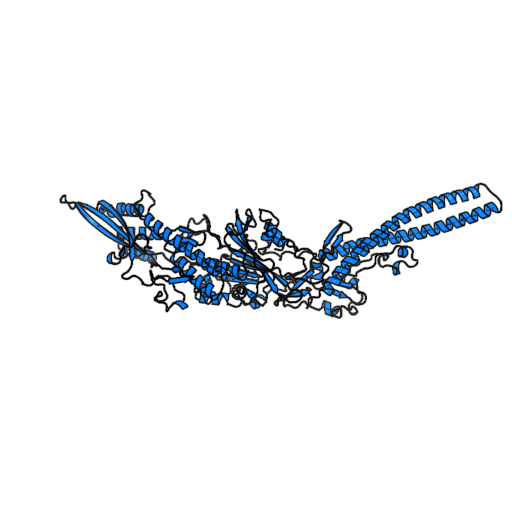A 1 253 ? -24.534 5.161 18.109 1.00 80.75 253 PRO A CA 1
ATOM 1959 C C . PRO A 1 253 ? -23.174 4.573 17.709 1.00 80.75 253 PRO A C 1
ATOM 1961 O O . PRO A 1 253 ? -22.137 5.002 18.230 1.00 80.75 253 PRO A O 1
ATOM 1964 N N . PRO A 1 254 ? -23.131 3.590 16.810 1.00 78.19 254 PRO A N 1
ATOM 1965 C CA . PRO A 1 254 ? -21.878 2.959 16.417 1.00 78.19 254 PRO A CA 1
ATOM 1966 C C . PRO A 1 254 ? -20.933 3.887 15.666 1.00 78.19 254 PRO A C 1
ATOM 1968 O O . PRO A 1 254 ? -21.356 4.865 15.051 1.00 78.19 254 PRO A O 1
ATOM 1971 N N . VAL A 1 255 ? -19.631 3.596 15.747 1.00 77.12 255 VAL A N 1
ATOM 1972 C CA . VAL A 1 255 ? -18.627 4.321 14.954 1.00 77.12 255 VAL A CA 1
ATOM 1973 C C . VAL A 1 255 ? -18.578 3.716 13.555 1.00 77.12 255 VAL A C 1
ATOM 1975 O O . VAL A 1 255 ? -18.340 2.519 13.406 1.00 77.12 255 VAL A O 1
ATOM 1978 N N . SER A 1 256 ? -18.736 4.558 12.537 1.00 84.44 256 SER A N 1
ATOM 1979 C CA . SER A 1 256 ? -18.530 4.169 11.142 1.00 84.44 256 SER A CA 1
ATOM 1980 C C . SER A 1 256 ? -17.034 4.221 10.820 1.00 84.44 256 SER A C 1
ATOM 1982 O O . SER A 1 256 ? -16.484 5.290 10.556 1.00 84.44 256 SER A O 1
ATOM 1984 N N . THR A 1 257 ? -16.353 3.074 10.906 1.00 90.75 257 THR A N 1
ATOM 1985 C CA . THR A 1 257 ? -14.932 2.935 10.541 1.00 90.75 257 THR A CA 1
ATOM 1986 C C . THR A 1 257 ? -14.727 1.795 9.562 1.00 90.75 257 THR A C 1
ATOM 1988 O O . THR A 1 257 ? -15.504 0.843 9.560 1.00 90.75 257 THR A O 1
ATOM 1991 N N . CYS A 1 258 ? -13.662 1.845 8.765 1.00 93.44 258 CYS A N 1
ATOM 1992 C CA . CYS A 1 258 ? -13.381 0.790 7.803 1.00 93.44 258 CYS A CA 1
ATOM 1993 C C . CYS A 1 258 ? -11.923 0.330 7.749 1.00 93.44 258 CYS A C 1
ATOM 1995 O O . CYS A 1 258 ? -10.982 1.081 8.032 1.00 93.44 258 CYS A O 1
ATOM 1997 N N . LEU A 1 259 ? -11.769 -0.918 7.305 1.00 95.50 259 LEU A N 1
ATOM 1998 C CA . LEU A 1 259 ? -10.534 -1.455 6.749 1.00 95.50 259 LEU A CA 1
ATOM 1999 C C . LEU A 1 259 ? -10.580 -1.288 5.226 1.00 95.50 259 LEU A C 1
ATOM 2001 O O . LEU A 1 259 ? -11.488 -1.797 4.563 1.00 95.50 259 LEU A O 1
ATOM 2005 N N . ALA A 1 260 ? -9.588 -0.599 4.665 1.00 95.38 260 ALA A N 1
ATOM 2006 C CA . ALA A 1 260 ? -9.445 -0.430 3.226 1.00 95.38 260 ALA A CA 1
ATOM 2007 C C . ALA A 1 260 ? -8.312 -1.298 2.676 1.00 95.38 260 ALA A C 1
ATOM 2009 O O . ALA A 1 260 ? -7.162 -1.168 3.086 1.00 95.38 260 ALA A O 1
ATOM 2010 N N . MET A 1 261 ? -8.610 -2.137 1.689 1.00 95.69 261 MET A N 1
ATOM 2011 C CA . MET A 1 261 ? -7.600 -2.857 0.917 1.00 95.69 261 MET A CA 1
ATOM 2012 C C . MET A 1 261 ? -7.524 -2.271 -0.485 1.00 95.69 261 MET A C 1
ATOM 2014 O O . MET A 1 261 ? -8.514 -2.243 -1.221 1.00 95.69 261 MET A O 1
ATOM 2018 N N . ARG A 1 262 ? -6.349 -1.781 -0.868 1.00 92.12 262 ARG A N 1
ATOM 2019 C CA . ARG A 1 262 ? -6.156 -1.061 -2.122 1.00 92.12 262 ARG A CA 1
ATOM 2020 C C . ARG A 1 262 ? -5.126 -1.737 -3.022 1.00 92.12 262 ARG A C 1
ATOM 2022 O O . ARG A 1 262 ? -4.018 -2.073 -2.621 1.00 92.12 262 ARG A O 1
ATOM 2029 N N . PHE A 1 263 ? -5.484 -1.861 -4.295 1.00 90.12 263 PHE A N 1
ATOM 2030 C CA . PHE A 1 263 ? -4.694 -2.520 -5.329 1.00 90.12 263 PHE A CA 1
ATOM 2031 C C . PHE A 1 263 ? -4.521 -1.583 -6.531 1.00 90.12 263 PHE A C 1
ATOM 2033 O O . PHE A 1 263 ? -5.183 -1.774 -7.550 1.00 90.12 263 PHE A O 1
ATOM 2040 N N . PRO A 1 264 ? -3.649 -0.555 -6.467 1.00 82.19 264 PRO A N 1
ATOM 2041 C CA . PRO A 1 264 ? -3.558 0.474 -7.512 1.00 82.19 264 PRO A CA 1
ATOM 2042 C C . PRO A 1 264 ? -3.124 -0.060 -8.883 1.00 82.19 264 PRO A C 1
ATOM 2044 O O . PRO A 1 264 ? -3.432 0.531 -9.910 1.00 82.19 264 PRO A O 1
ATOM 2047 N N . HIS A 1 265 ? -2.407 -1.185 -8.897 1.00 82.44 265 HIS A N 1
ATOM 2048 C CA . HIS A 1 265 ? -1.923 -1.859 -10.111 1.00 82.44 265 HIS A CA 1
ATOM 2049 C C . HIS A 1 265 ? -2.695 -3.161 -10.399 1.00 82.44 265 HIS A C 1
ATOM 2051 O O . HIS A 1 265 ? -2.350 -3.904 -11.320 1.00 82.44 265 HIS A O 1
ATOM 2057 N N . GLY A 1 266 ? -3.741 -3.402 -9.603 1.00 83.69 266 GLY A N 1
ATOM 2058 C CA . GLY A 1 266 ? -4.632 -4.547 -9.638 1.00 83.69 266 GLY A CA 1
ATOM 2059 C C . GLY A 1 266 ? -4.286 -5.685 -8.677 1.00 83.69 266 GLY A C 1
ATOM 2060 O O . GLY A 1 266 ? -3.179 -5.774 -8.151 1.00 83.69 266 GLY A O 1
ATOM 2061 N N . LEU A 1 267 ? -5.302 -6.513 -8.425 1.00 87.44 267 LEU A N 1
ATOM 2062 C CA . LEU A 1 267 ? -5.314 -7.645 -7.501 1.00 87.44 267 LEU A CA 1
ATOM 2063 C C . LEU A 1 267 ? -4.953 -8.984 -8.188 1.00 87.44 267 LEU A C 1
ATOM 2065 O O . LEU A 1 267 ? -5.689 -9.424 -9.076 1.00 87.44 267 LEU A O 1
ATOM 2069 N N . PRO A 1 268 ? -3.863 -9.665 -7.791 1.00 87.94 268 PRO A N 1
ATOM 2070 C CA . PRO A 1 268 ? -3.560 -11.014 -8.275 1.00 87.94 268 PRO A CA 1
ATOM 2071 C C . PRO A 1 268 ? -4.675 -12.024 -7.952 1.00 87.94 268 PRO A C 1
ATOM 2073 O O . PRO A 1 268 ? -5.208 -12.021 -6.848 1.00 87.94 268 PRO A O 1
ATOM 2076 N N . ARG A 1 269 ? -4.974 -12.951 -8.875 1.00 85.25 269 ARG A N 1
ATOM 2077 C CA . ARG A 1 269 ? -6.063 -13.950 -8.748 1.00 85.25 269 ARG A CA 1
ATOM 2078 C C . ARG A 1 269 ? -5.948 -14.889 -7.552 1.00 85.25 269 ARG A C 1
ATOM 2080 O O . ARG A 1 269 ? -6.953 -15.472 -7.165 1.00 85.25 269 ARG A O 1
ATOM 2087 N N . GLN A 1 270 ? -4.744 -15.077 -7.015 1.00 87.00 270 GLN A N 1
ATOM 2088 C CA . GLN A 1 270 ? -4.536 -15.908 -5.826 1.00 87.00 270 GLN A CA 1
ATOM 2089 C C . GLN A 1 270 ? -5.195 -15.315 -4.572 1.00 87.00 270 GLN A C 1
ATOM 2091 O O . GLN A 1 270 ? -5.414 -16.040 -3.613 1.00 87.00 270 GLN A O 1
ATOM 2096 N N . PHE A 1 271 ? -5.533 -14.024 -4.594 1.00 91.88 271 PHE A N 1
ATOM 2097 C CA . PHE A 1 271 ? -6.250 -13.356 -3.520 1.00 91.88 271 PHE A CA 1
ATOM 2098 C C . PHE A 1 271 ? -7.714 -13.175 -3.911 1.00 91.88 271 PHE A C 1
ATOM 2100 O O . PHE A 1 271 ? -8.069 -12.274 -4.675 1.00 91.88 271 PHE A O 1
ATOM 2107 N N . GLY A 1 272 ? -8.565 -14.059 -3.403 1.00 91.94 272 GLY A N 1
ATOM 2108 C CA . GLY A 1 272 ? -10.009 -14.004 -3.581 1.00 91.94 272 GLY A CA 1
ATOM 2109 C C . GLY A 1 272 ? -10.744 -13.367 -2.407 1.00 91.94 272 GLY A C 1
ATOM 2110 O O . GLY A 1 272 ? -11.918 -13.057 -2.562 1.00 91.94 272 GLY A O 1
ATOM 2111 N N . SER A 1 273 ? -10.098 -13.188 -1.258 1.00 94.88 273 SER A N 1
ATOM 2112 C CA . SER A 1 273 ? -10.694 -12.711 -0.007 1.00 94.88 273 SER A CA 1
ATOM 2113 C C . SER A 1 273 ? -9.647 -12.029 0.877 1.00 94.88 273 SER A C 1
ATOM 2115 O O . SER A 1 273 ? -8.445 -12.129 0.618 1.00 94.88 273 SER A O 1
ATOM 2117 N N . THR A 1 274 ? -10.079 -11.352 1.946 1.00 95.69 274 THR A N 1
ATOM 2118 C CA . THR A 1 274 ? -9.153 -10.753 2.923 1.00 95.69 274 THR A CA 1
ATOM 2119 C C . THR A 1 274 ? -8.354 -11.837 3.639 1.00 95.69 274 THR A C 1
ATOM 2121 O O . THR A 1 274 ? -7.169 -11.656 3.907 1.00 95.69 274 THR A O 1
ATOM 2124 N N . ARG A 1 275 ? -8.976 -12.996 3.890 1.00 95.25 275 ARG A N 1
ATOM 2125 C CA . ARG A 1 275 ? -8.339 -14.155 4.517 1.00 95.25 275 ARG A CA 1
ATOM 2126 C C . ARG A 1 275 ? -7.132 -14.667 3.735 1.00 95.25 275 ARG A C 1
ATOM 2128 O O . ARG A 1 275 ? -6.151 -15.044 4.362 1.00 95.25 275 ARG A O 1
ATOM 2135 N N . ASP A 1 276 ? -7.164 -14.634 2.404 1.00 95.38 276 ASP A N 1
ATOM 2136 C CA . ASP A 1 276 ? -6.033 -15.099 1.586 1.00 95.38 276 ASP A CA 1
ATOM 2137 C C . ASP A 1 276 ? -4.755 -14.270 1.824 1.00 95.38 276 ASP A C 1
ATOM 2139 O O . ASP A 1 276 ? -3.650 -14.758 1.611 1.00 95.38 276 ASP A O 1
ATOM 2143 N N . PHE A 1 277 ? -4.873 -13.023 2.301 1.00 95.75 277 PHE A N 1
ATOM 2144 C CA . PHE A 1 277 ? -3.714 -12.200 2.672 1.00 95.75 277 PHE A CA 1
ATOM 2145 C C . PHE A 1 277 ? -3.104 -12.580 4.026 1.00 95.75 277 PHE A C 1
ATOM 2147 O O . PHE A 1 277 ? -1.978 -12.181 4.314 1.00 95.75 277 PHE A O 1
ATOM 2154 N N . LEU A 1 278 ? -3.825 -13.342 4.848 1.00 95.31 278 LEU A N 1
ATOM 2155 C CA . LEU A 1 278 ? -3.383 -13.791 6.169 1.00 95.31 278 LEU A CA 1
ATOM 2156 C C . LEU A 1 278 ? -2.631 -15.132 6.116 1.00 95.31 278 LEU A C 1
ATOM 2158 O O . LEU A 1 278 ? -2.273 -15.663 7.159 1.00 95.31 278 LEU A O 1
ATOM 2162 N N . ASP A 1 279 ? -2.391 -15.686 4.925 1.00 93.69 279 ASP A N 1
ATOM 2163 C CA . ASP A 1 279 ? -1.573 -16.887 4.745 1.00 93.69 279 ASP A CA 1
ATOM 2164 C C . ASP A 1 279 ? -0.078 -16.528 4.707 1.00 93.69 279 ASP A C 1
ATOM 2166 O O . ASP A 1 279 ? 0.424 -15.969 3.728 1.00 93.69 279 ASP A O 1
ATOM 2170 N N . ASP A 1 280 ? 0.640 -16.880 5.775 1.00 93.31 280 ASP A N 1
ATOM 2171 C CA . ASP A 1 280 ? 2.081 -16.651 5.933 1.00 93.31 280 ASP A CA 1
ATOM 2172 C C . ASP A 1 280 ? 2.916 -17.291 4.805 1.00 93.31 280 ASP A C 1
ATOM 2174 O O . ASP A 1 280 ? 3.973 -16.770 4.453 1.00 93.31 280 ASP A O 1
ATOM 2178 N N . SER A 1 281 ? 2.446 -18.387 4.193 1.00 92.38 281 SER A N 1
ATOM 2179 C CA . SER A 1 281 ? 3.206 -19.141 3.183 1.00 92.38 281 SER A CA 1
ATOM 2180 C C . SER A 1 281 ? 3.370 -18.414 1.843 1.00 92.38 281 SER A C 1
ATOM 2182 O O . SER A 1 281 ? 4.232 -18.772 1.035 1.00 92.38 281 SER A O 1
ATOM 2184 N N . ILE A 1 282 ? 2.551 -17.388 1.603 1.00 91.50 282 ILE A N 1
ATOM 2185 C CA . ILE A 1 282 ? 2.531 -16.611 0.360 1.00 91.50 282 ILE A CA 1
ATOM 2186 C C . ILE A 1 282 ? 3.593 -15.497 0.373 1.00 91.50 282 ILE A C 1
ATOM 2188 O O . ILE A 1 282 ? 4.031 -15.033 -0.689 1.00 91.50 282 ILE A O 1
ATOM 2192 N N . TRP A 1 283 ? 4.020 -15.064 1.559 1.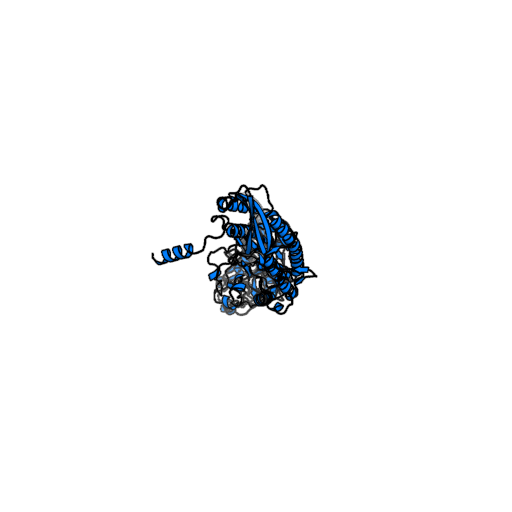00 94.50 283 TRP A N 1
ATOM 2193 C CA . TRP A 1 283 ? 4.895 -13.910 1.740 1.00 94.50 283 TRP A CA 1
ATOM 2194 C C . TRP A 1 283 ? 6.375 -14.309 1.766 1.00 94.50 283 TRP A C 1
ATOM 2196 O O . TRP A 1 283 ? 6.754 -15.369 2.255 1.00 94.50 283 TRP A O 1
ATOM 2206 N N . LEU A 1 284 ? 7.233 -13.465 1.190 1.00 90.94 284 LEU A N 1
ATOM 2207 C CA . LEU A 1 284 ? 8.653 -13.774 0.983 1.00 90.94 284 LEU A CA 1
ATOM 2208 C C . LEU A 1 284 ? 9.584 -13.243 2.074 1.00 90.94 284 LEU A C 1
ATOM 2210 O O . LEU A 1 284 ? 10.724 -13.704 2.161 1.00 90.94 284 LEU A O 1
ATOM 2214 N N . GLY A 1 285 ? 9.156 -12.241 2.838 1.00 84.56 285 GLY A N 1
ATOM 2215 C CA . GLY A 1 285 ? 10.003 -11.556 3.804 1.00 84.56 285 GLY A CA 1
ATOM 2216 C C . GLY A 1 285 ? 9.213 -10.709 4.791 1.00 84.56 285 GLY A C 1
ATOM 2217 O O . GLY A 1 285 ? 7.995 -10.583 4.690 1.00 84.56 285 GLY A O 1
ATOM 2218 N N . GLU A 1 286 ? 9.942 -10.171 5.762 1.00 90.75 286 GLU A N 1
ATOM 2219 C CA . GLU A 1 286 ? 9.414 -9.294 6.801 1.00 90.75 286 GLU A CA 1
ATOM 2220 C C . GLU A 1 286 ? 9.550 -7.829 6.370 1.00 90.75 286 GLU A C 1
ATOM 2222 O O . GLU A 1 286 ? 10.566 -7.408 5.800 1.00 90.75 286 GLU A O 1
ATOM 2227 N N . GLY A 1 287 ? 8.504 -7.055 6.642 1.00 89.69 287 GLY A N 1
ATOM 2228 C CA . GLY A 1 287 ? 8.513 -5.606 6.520 1.00 89.69 287 GLY A CA 1
ATOM 2229 C C . GLY A 1 287 ? 8.774 -4.936 7.859 1.00 89.69 287 GLY A C 1
ATOM 2230 O O . GLY A 1 287 ? 8.798 -5.581 8.906 1.00 89.69 287 GLY A O 1
ATOM 2231 N N . ARG A 1 288 ? 8.935 -3.614 7.808 1.00 88.69 288 ARG A N 1
ATOM 2232 C CA . ARG A 1 288 ? 9.240 -2.797 8.985 1.00 88.69 288 ARG A CA 1
ATOM 2233 C C . ARG A 1 288 ? 8.090 -1.898 9.362 1.00 88.69 288 ARG A C 1
ATOM 2235 O O . ARG A 1 288 ? 7.451 -1.316 8.480 1.00 88.69 288 ARG A O 1
ATOM 2242 N N . TRP A 1 289 ? 7.911 -1.723 10.665 1.00 88.94 289 TRP A N 1
ATOM 2243 C CA . TRP A 1 289 ? 7.015 -0.731 11.234 1.00 88.94 289 TRP A CA 1
ATOM 2244 C C . TRP A 1 289 ? 7.747 0.551 11.593 1.00 88.94 289 TRP A C 1
ATOM 2246 O O . TRP A 1 289 ? 8.784 0.556 12.252 1.00 88.94 289 TRP A O 1
ATOM 2256 N N . LEU A 1 290 ? 7.144 1.655 11.187 1.00 87.38 290 LEU A N 1
ATOM 2257 C CA . LEU A 1 290 ? 7.555 3.004 11.508 1.00 87.38 290 LEU A CA 1
ATOM 2258 C C . LEU A 1 290 ? 6.393 3.738 12.182 1.00 87.38 290 LEU A C 1
ATOM 2260 O O . LEU A 1 290 ? 5.231 3.395 11.961 1.00 87.38 290 LEU A O 1
ATOM 2264 N N . THR A 1 291 ? 6.693 4.762 12.968 1.00 86.62 291 THR A N 1
ATOM 2265 C CA . THR A 1 291 ? 5.699 5.627 13.615 1.00 86.62 291 THR A CA 1
ATOM 2266 C C . THR A 1 291 ? 5.930 7.063 13.180 1.00 86.62 291 THR A C 1
ATOM 2268 O O . THR A 1 291 ? 7.075 7.498 13.101 1.00 86.62 291 THR A O 1
ATOM 2271 N N . ALA A 1 292 ? 4.860 7.798 12.883 1.00 85.75 292 ALA A N 1
ATOM 2272 C CA . ALA A 1 292 ? 4.958 9.232 12.643 1.00 85.75 292 ALA A CA 1
ATOM 2273 C C . ALA A 1 292 ? 5.142 9.990 13.963 1.00 85.75 292 ALA A C 1
ATOM 2275 O O . ALA A 1 292 ? 4.271 9.944 14.826 1.00 85.75 292 ALA A O 1
ATOM 2276 N N . GLU A 1 293 ? 6.241 10.712 14.107 1.00 84.94 293 GLU A N 1
ATOM 2277 C CA . GLU A 1 293 ? 6.578 11.508 15.284 1.00 84.94 293 GLU A CA 1
ATOM 2278 C C . GLU A 1 293 ? 6.667 12.995 14.902 1.00 84.94 293 GLU A C 1
ATOM 2280 O O . GLU A 1 293 ? 6.933 13.359 13.751 1.00 84.94 293 GLU A O 1
ATOM 2285 N N . HIS A 1 294 ? 6.393 13.879 15.865 1.00 84.88 294 HIS A N 1
ATOM 2286 C CA . HIS A 1 294 ? 6.493 15.341 15.718 1.00 84.88 294 HIS A CA 1
ATOM 2287 C C . HIS A 1 294 ? 5.592 15.976 14.636 1.00 84.88 294 HIS A C 1
ATOM 2289 O O . HIS A 1 294 ? 5.801 17.120 14.220 1.00 84.88 294 HIS A O 1
ATOM 2295 N N . GLY A 1 295 ? 4.575 15.250 14.170 1.00 83.25 295 GLY A N 1
ATOM 2296 C CA . GLY A 1 295 ? 3.567 15.723 13.227 1.00 83.25 295 GLY A CA 1
ATOM 2297 C C . GLY A 1 295 ? 3.181 14.670 12.189 1.00 83.25 295 GLY A C 1
ATOM 2298 O O . GLY A 1 295 ? 3.631 13.529 12.217 1.00 83.25 295 GLY A O 1
ATOM 2299 N N . SER A 1 296 ? 2.332 15.052 11.235 1.00 84.31 296 SER A N 1
ATOM 2300 C CA . SER A 1 296 ? 1.909 14.154 10.156 1.00 84.31 296 SER A CA 1
ATOM 2301 C C . SER A 1 296 ? 2.979 13.989 9.072 1.00 84.31 296 SER A C 1
ATOM 2303 O O . SER A 1 296 ? 3.681 14.951 8.737 1.00 84.31 296 SER A O 1
ATOM 2305 N N . VAL A 1 297 ? 3.014 12.818 8.432 1.00 79.88 297 VAL A N 1
ATOM 2306 C CA . VAL A 1 297 ? 3.948 12.475 7.352 1.00 79.88 297 VAL A CA 1
ATOM 2307 C C . VAL A 1 297 ? 3.205 11.985 6.099 1.00 79.88 297 VAL A C 1
ATOM 2309 O O . VAL A 1 297 ? 2.496 10.987 6.167 1.00 79.88 297 VAL A O 1
ATOM 2312 N N . PRO A 1 298 ? 3.373 12.611 4.918 1.00 77.25 298 PRO A N 1
ATOM 2313 C CA . PRO A 1 298 ? 4.170 13.808 4.654 1.00 77.25 298 PRO A CA 1
ATOM 2314 C C . PRO A 1 298 ? 3.616 15.055 5.359 1.00 77.25 298 PRO A C 1
ATOM 2316 O O . PRO A 1 298 ? 2.405 15.215 5.497 1.00 77.25 298 PRO A O 1
ATOM 2319 N N . GLY A 1 299 ? 4.505 15.966 5.754 1.00 82.62 299 GLY A N 1
ATOM 2320 C CA . GLY A 1 299 ? 4.148 17.176 6.491 1.00 82.62 299 GLY A CA 1
ATOM 2321 C C . GLY A 1 299 ? 5.320 17.691 7.318 1.00 82.62 299 GLY A C 1
ATOM 2322 O O . GLY A 1 299 ? 6.459 17.676 6.853 1.00 82.62 299 GLY A O 1
ATOM 2323 N N . ASN A 1 300 ? 5.038 18.146 8.535 1.00 84.25 300 ASN A N 1
ATOM 2324 C CA . ASN A 1 300 ? 6.063 18.669 9.440 1.00 84.25 300 ASN A CA 1
ATOM 2325 C C . ASN A 1 300 ? 6.720 17.585 10.308 1.00 84.25 300 ASN A C 1
ATOM 2327 O O . ASN A 1 300 ? 7.755 17.871 10.896 1.00 84.25 300 ASN A O 1
ATOM 2331 N N . GLY A 1 301 ? 6.131 16.386 10.385 1.00 84.31 301 GLY A N 1
ATOM 2332 C CA . GLY A 1 301 ? 6.668 15.283 11.184 1.00 84.31 301 GLY A CA 1
ATOM 2333 C C . GLY A 1 301 ? 7.705 14.441 10.447 1.00 84.31 301 GLY A C 1
ATOM 2334 O O . GLY A 1 301 ? 8.011 14.677 9.273 1.00 84.31 301 GLY A O 1
ATOM 2335 N N . GLU A 1 302 ? 8.181 13.403 11.116 1.00 85.44 302 GLU A N 1
ATOM 2336 C CA . GLU A 1 302 ? 9.096 12.396 10.580 1.00 85.44 302 GLU A CA 1
ATOM 2337 C C . GLU A 1 302 ? 8.636 10.978 10.927 1.00 85.44 302 GLU A C 1
ATOM 2339 O O . GLU A 1 302 ? 7.762 10.796 11.764 1.00 85.44 302 GLU A O 1
ATOM 2344 N N . LEU A 1 303 ? 9.146 9.970 10.217 1.00 82.25 303 LEU A N 1
ATOM 2345 C CA . LEU A 1 303 ? 8.916 8.570 10.563 1.00 82.25 303 LEU A CA 1
ATOM 2346 C C . LEU A 1 303 ? 10.137 8.040 11.307 1.00 82.25 303 LEU A C 1
ATOM 2348 O O . LEU A 1 303 ? 11.257 8.153 10.809 1.00 82.25 303 LEU A O 1
ATOM 2352 N N . GLU A 1 304 ? 9.899 7.396 12.437 1.00 84.50 304 GLU A N 1
ATOM 2353 C CA . GLU A 1 304 ? 10.919 6.724 13.240 1.00 84.50 304 GLU A CA 1
ATOM 2354 C C . GLU A 1 304 ? 10.621 5.228 13.347 1.00 84.50 304 GLU A C 1
ATOM 2356 O O . GLU A 1 304 ? 9.491 4.801 13.106 1.00 84.50 304 GLU A O 1
ATOM 2361 N N . GLU A 1 305 ? 11.622 4.409 13.681 1.00 83.19 305 GLU A N 1
ATOM 2362 C CA . GLU A 1 305 ? 11.402 2.978 13.926 1.00 83.19 305 GLU A CA 1
ATOM 2363 C C . GLU A 1 305 ? 10.401 2.778 15.068 1.00 83.19 305 GLU A C 1
ATOM 2365 O O . GLU A 1 305 ? 10.493 3.410 16.121 1.00 83.19 305 GLU A O 1
ATOM 2370 N N . SER A 1 306 ? 9.416 1.900 14.864 1.00 80.12 306 SER A N 1
ATOM 2371 C CA . SER A 1 306 ? 8.431 1.634 15.906 1.00 80.12 306 SER A CA 1
ATOM 2372 C C . SER A 1 306 ? 9.075 0.895 17.076 1.00 80.12 306 SER A C 1
ATOM 2374 O O . SER A 1 306 ? 9.686 -0.153 16.908 1.00 80.12 306 SER A O 1
ATOM 2376 N N . HIS A 1 307 ? 8.882 1.399 18.294 1.00 73.56 307 HIS A N 1
ATOM 2377 C CA . HIS A 1 307 ? 9.313 0.708 19.515 1.00 73.56 307 HIS A CA 1
ATOM 2378 C C . HIS A 1 307 ? 8.305 -0.338 20.021 1.00 73.56 307 HIS A C 1
ATOM 2380 O O . HIS A 1 307 ? 8.543 -0.962 21.054 1.00 73.56 307 HIS A O 1
ATOM 2386 N N . ARG A 1 308 ? 7.147 -0.484 19.361 1.00 69.31 308 ARG A N 1
ATOM 2387 C CA . ARG A 1 308 ? 6.033 -1.332 19.830 1.00 69.31 308 ARG A CA 1
ATOM 2388 C C . ARG A 1 308 ? 5.767 -2.543 18.949 1.00 69.31 308 ARG A C 1
ATOM 2390 O O . ARG A 1 308 ? 5.341 -3.571 19.471 1.00 69.31 308 ARG A O 1
ATOM 2397 N N . LEU A 1 309 ? 5.962 -2.392 17.643 1.00 79.62 309 LEU A N 1
ATOM 2398 C CA . LEU A 1 309 ? 5.710 -3.435 16.659 1.00 79.62 309 LEU A CA 1
ATOM 2399 C C . LEU A 1 309 ? 7.040 -3.870 16.060 1.00 79.62 309 LEU A C 1
ATOM 2401 O O . LEU A 1 309 ? 7.766 -3.046 15.507 1.00 79.62 309 LEU A O 1
ATOM 2405 N N . ASP A 1 310 ? 7.332 -5.159 16.194 1.00 83.38 310 ASP A N 1
ATOM 2406 C CA . ASP A 1 310 ? 8.523 -5.778 15.626 1.00 83.38 310 ASP A CA 1
ATOM 2407 C C . ASP A 1 310 ? 8.395 -5.922 14.098 1.00 83.38 310 ASP A C 1
ATOM 2409 O O . ASP A 1 310 ? 7.301 -5.822 13.530 1.00 83.38 310 ASP A O 1
ATOM 2413 N N . ASP A 1 311 ? 9.520 -6.181 13.430 1.00 87.69 311 ASP A N 1
ATOM 2414 C CA . ASP A 1 311 ? 9.520 -6.596 12.026 1.00 87.69 311 ASP A CA 1
ATOM 2415 C C . ASP A 1 311 ? 8.687 -7.882 11.879 1.00 87.69 311 ASP A C 1
ATOM 2417 O O . ASP A 1 311 ? 8.771 -8.801 12.696 1.00 87.69 311 ASP A O 1
ATOM 2421 N N . MET A 1 312 ? 7.823 -7.923 10.864 1.00 92.62 312 MET A N 1
ATOM 2422 C CA . MET A 1 312 ? 6.845 -9.002 10.707 1.00 92.62 312 MET A CA 1
ATOM 2423 C C . MET A 1 312 ? 6.438 -9.207 9.250 1.00 92.62 312 MET A C 1
ATOM 2425 O O . MET A 1 312 ? 6.617 -8.324 8.403 1.00 92.62 312 MET A O 1
ATOM 2429 N N . LEU A 1 313 ? 5.863 -10.375 8.950 1.00 95.00 313 LEU A N 1
ATOM 2430 C CA . LEU A 1 313 ? 5.316 -10.658 7.624 1.00 95.00 313 LEU A CA 1
ATOM 2431 C C . LEU A 1 313 ? 4.122 -9.734 7.314 1.00 95.00 313 LEU A C 1
ATOM 2433 O O . LEU A 1 313 ? 3.387 -9.341 8.224 1.00 95.00 313 LEU A O 1
ATOM 2437 N N . PRO A 1 314 ? 3.849 -9.430 6.033 1.00 96.00 314 PRO A N 1
ATOM 2438 C CA . PRO A 1 314 ? 2.656 -8.684 5.635 1.00 96.00 314 PRO A CA 1
ATOM 2439 C C . PRO A 1 314 ? 1.328 -9.277 6.137 1.00 96.00 314 PRO A C 1
ATOM 2441 O O . PRO A 1 314 ? 0.426 -8.512 6.479 1.00 96.00 314 PRO A O 1
ATOM 2444 N N . SER A 1 315 ? 1.207 -10.609 6.218 1.00 95.81 315 SER A N 1
ATOM 2445 C CA . SER A 1 315 ? 0.050 -11.300 6.816 1.00 95.81 315 SER A CA 1
ATOM 2446 C C . SER A 1 315 ? -0.136 -10.937 8.287 1.00 95.81 315 SER A C 1
ATOM 2448 O O . SER A 1 315 ? -1.234 -10.579 8.710 1.00 95.81 315 SER A O 1
ATOM 2450 N N . GLN A 1 316 ? 0.953 -10.975 9.050 1.00 94.94 316 GLN A N 1
ATOM 2451 C CA . GLN A 1 316 ? 0.985 -10.676 10.478 1.00 94.94 316 GLN A CA 1
ATOM 2452 C C . GLN A 1 316 ? 0.696 -9.192 10.735 1.00 94.94 316 GLN A C 1
ATOM 2454 O O . GLN A 1 316 ? -0.107 -8.864 11.608 1.00 94.94 316 GLN A O 1
ATOM 2459 N N . ALA A 1 317 ? 1.266 -8.294 9.922 1.00 94.81 317 ALA A N 1
ATOM 2460 C CA . ALA A 1 317 ? 0.969 -6.863 9.979 1.00 94.81 317 ALA A CA 1
ATOM 2461 C C . ALA A 1 317 ? -0.517 -6.591 9.716 1.00 94.81 317 ALA A C 1
ATOM 2463 O O . ALA A 1 317 ? -1.157 -5.880 10.491 1.00 94.81 317 ALA A O 1
ATOM 2464 N N . LEU A 1 318 ? -1.092 -7.207 8.677 1.00 96.00 318 LEU A N 1
ATOM 2465 C CA . LEU A 1 318 ? -2.520 -7.092 8.388 1.00 96.00 318 LEU A CA 1
ATOM 2466 C C . LEU A 1 318 ? -3.380 -7.660 9.526 1.00 96.00 318 LEU A C 1
ATOM 2468 O O . LEU A 1 318 ? -4.381 -7.043 9.878 1.00 96.00 318 LEU A O 1
ATOM 2472 N N . ALA A 1 319 ? -2.992 -8.786 10.132 1.00 95.06 319 ALA A N 1
ATOM 2473 C CA . ALA A 1 319 ? -3.698 -9.367 11.275 1.00 95.06 319 ALA A CA 1
ATOM 2474 C C . ALA A 1 319 ? -3.731 -8.409 12.480 1.00 95.06 319 ALA A C 1
ATOM 2476 O O . ALA A 1 319 ? -4.787 -8.209 13.082 1.00 95.06 319 ALA A O 1
ATOM 2477 N N . VAL A 1 320 ? -2.600 -7.767 12.794 1.00 93.19 320 VAL A N 1
ATOM 2478 C CA . VAL A 1 320 ? -2.507 -6.734 13.841 1.00 93.19 320 VAL A CA 1
ATOM 2479 C C . VAL A 1 320 ? -3.364 -5.510 13.492 1.00 93.19 320 VAL A C 1
ATOM 2481 O O . VAL A 1 320 ? -4.094 -5.012 14.346 1.00 93.19 320 VAL A O 1
ATOM 2484 N N . GLY A 1 321 ? -3.359 -5.067 12.232 1.00 93.44 321 GLY A N 1
ATOM 2485 C CA . GLY A 1 321 ? -4.225 -3.978 11.772 1.00 93.44 321 GLY A CA 1
ATOM 2486 C C . GLY A 1 321 ? -5.719 -4.315 11.894 1.00 93.44 321 GLY A C 1
ATOM 2487 O O . GLY A 1 321 ? -6.496 -3.527 12.433 1.00 93.44 321 GLY A O 1
ATOM 2488 N N . ILE A 1 322 ? -6.137 -5.513 11.468 1.00 94.44 322 ILE A N 1
ATOM 2489 C CA . ILE A 1 322 ? -7.517 -6.002 11.643 1.00 94.44 322 ILE A CA 1
ATOM 2490 C C . ILE A 1 322 ? -7.896 -5.979 13.124 1.00 94.44 322 ILE A C 1
ATOM 2492 O O . ILE A 1 322 ? -8.980 -5.517 13.475 1.00 94.44 322 ILE A O 1
ATOM 2496 N N . TYR A 1 323 ? -6.996 -6.422 13.998 1.00 93.19 323 TYR A N 1
ATOM 2497 C CA . TYR A 1 323 ? -7.209 -6.355 15.434 1.00 93.19 323 TYR A CA 1
ATOM 2498 C C . TYR A 1 323 ? -7.406 -4.932 15.943 1.00 93.19 323 TYR A C 1
ATOM 2500 O O . TYR A 1 323 ? -8.372 -4.693 16.662 1.00 93.19 323 TYR A O 1
ATOM 2508 N N . HIS A 1 324 ? -6.557 -3.978 15.563 1.00 90.50 324 HIS A N 1
ATOM 2509 C CA . HIS A 1 324 ? -6.719 -2.589 15.989 1.00 90.50 324 HIS A CA 1
ATOM 2510 C C . HIS A 1 324 ? -8.022 -1.967 15.472 1.00 90.50 324 HIS A C 1
ATOM 2512 O O . HIS A 1 324 ? -8.686 -1.240 16.218 1.00 90.50 324 HIS A O 1
ATOM 2518 N N . TRP A 1 325 ? -8.439 -2.306 14.249 1.00 91.12 325 TRP A N 1
ATOM 2519 C CA . TRP A 1 325 ? -9.742 -1.916 13.712 1.00 91.12 325 TRP A CA 1
ATOM 2520 C C . TRP A 1 325 ? -10.898 -2.501 14.536 1.00 91.12 325 TRP A C 1
ATOM 2522 O O . TRP A 1 325 ? -11.702 -1.737 15.071 1.00 91.12 325 TRP A O 1
ATOM 2532 N N . LEU A 1 326 ? -10.947 -3.826 14.729 1.00 90.00 326 LEU A N 1
ATOM 2533 C CA . LEU A 1 326 ? -11.998 -4.503 15.504 1.00 90.00 326 LEU A CA 1
ATOM 2534 C C . LEU A 1 326 ? -12.016 -4.057 16.972 1.00 90.00 326 LEU A C 1
ATOM 2536 O O . LEU A 1 326 ? -13.078 -3.854 17.564 1.00 90.00 326 LEU A O 1
ATOM 2540 N N . ARG A 1 327 ? -10.837 -3.836 17.564 1.00 86.19 327 ARG A N 1
ATOM 2541 C CA . ARG A 1 327 ? -10.682 -3.292 18.916 1.00 86.19 327 ARG A CA 1
ATOM 2542 C C . ARG A 1 327 ? -11.387 -1.950 19.037 1.00 86.19 327 ARG A C 1
ATOM 2544 O O . ARG A 1 327 ? -11.973 -1.712 20.089 1.00 86.19 327 ARG A O 1
ATOM 2551 N N . GLY A 1 328 ? -11.358 -1.103 18.007 1.00 80.06 328 GLY A N 1
ATOM 2552 C CA . GLY A 1 328 ? -11.993 0.218 17.977 1.00 80.06 328 GLY A CA 1
ATOM 2553 C C . GLY A 1 328 ? -13.522 0.213 17.841 1.00 80.06 328 GLY A C 1
ATOM 2554 O O . GLY A 1 328 ? -14.152 1.224 18.153 1.00 80.06 328 GLY A O 1
ATOM 2555 N N . ILE A 1 329 ? -14.132 -0.907 17.435 1.00 82.12 329 ILE A N 1
ATOM 2556 C CA . ILE A 1 329 ? -15.586 -1.020 17.249 1.00 82.12 329 ILE A CA 1
ATOM 2557 C C . ILE A 1 329 ? -16.297 -0.992 18.608 1.00 82.12 329 ILE A C 1
ATOM 2559 O O . ILE A 1 329 ? -15.835 -1.563 19.598 1.00 82.12 329 ILE A O 1
ATOM 2563 N N . SER A 1 330 ? -17.429 -0.296 18.679 1.00 72.56 330 SER A N 1
ATOM 2564 C CA . SER A 1 330 ? -18.189 -0.122 19.919 1.00 72.56 330 SER A CA 1
ATOM 2565 C C . SER A 1 330 ? -18.836 -1.401 20.426 1.00 72.56 330 SER A C 1
ATOM 2567 O O . SER A 1 330 ? -18.843 -1.641 21.631 1.00 72.56 330 SER A O 1
ATOM 2569 N N . THR A 1 331 ? -19.369 -2.199 19.510 1.00 78.50 331 THR A N 1
ATOM 2570 C CA . THR A 1 331 ? -20.087 -3.429 19.820 1.00 78.50 331 THR A CA 1
ATOM 2571 C C . THR A 1 331 ? -19.144 -4.618 19.645 1.00 78.50 331 THR A C 1
ATOM 2573 O O . THR A 1 331 ? -18.468 -4.693 18.617 1.00 78.50 331 THR A O 1
ATOM 2576 N N . PRO A 1 332 ? -19.092 -5.562 20.600 1.00 81.81 332 PRO A N 1
ATOM 2577 C CA . PRO A 1 332 ? -18.301 -6.775 20.442 1.00 81.81 332 PRO A CA 1
ATOM 2578 C C . PRO A 1 332 ? -18.717 -7.556 19.202 1.00 81.81 332 PRO A C 1
ATOM 2580 O O . PRO A 1 332 ? -19.866 -7.980 19.071 1.00 81.81 332 PRO A O 1
ATOM 2583 N N . VAL A 1 333 ? -17.766 -7.725 18.285 1.00 87.31 333 VAL A N 1
ATOM 2584 C CA . VAL A 1 333 ? -17.971 -8.470 17.045 1.00 87.31 333 VAL A CA 1
ATOM 2585 C C . VAL A 1 333 ? -17.877 -9.960 17.337 1.00 87.31 333 VAL A C 1
ATOM 2587 O O . VAL A 1 333 ? -16.917 -10.425 17.946 1.00 87.31 333 VAL A O 1
ATOM 2590 N N . ASP A 1 334 ? -18.870 -10.717 16.879 1.00 90.06 334 ASP A N 1
ATOM 2591 C CA . ASP A 1 334 ? -18.842 -12.173 16.965 1.00 90.06 334 ASP A CA 1
ATOM 2592 C C . ASP A 1 334 ? -17.670 -12.737 16.119 1.00 90.06 334 ASP A C 1
ATOM 2594 O O . ASP A 1 334 ? -17.595 -12.430 14.923 1.00 90.06 334 ASP A O 1
ATOM 2598 N N . PRO A 1 335 ? -16.755 -13.541 16.699 1.00 92.12 335 PRO A N 1
ATOM 2599 C CA . PRO A 1 335 ? -15.579 -14.062 15.999 1.00 92.12 335 PRO A CA 1
ATOM 2600 C C . PRO A 1 335 ? -15.910 -14.889 14.755 1.00 92.12 335 PRO A C 1
ATOM 2602 O O . PRO A 1 335 ? -15.206 -14.769 13.754 1.00 92.12 335 PRO A O 1
ATOM 2605 N N . ASP A 1 336 ? -16.985 -15.688 14.786 1.00 91.38 336 ASP A N 1
ATOM 2606 C CA . ASP A 1 336 ? -17.423 -16.486 13.635 1.00 91.38 336 ASP A CA 1
ATOM 2607 C C . ASP A 1 336 ? -17.853 -15.565 12.490 1.00 91.38 336 ASP A C 1
ATOM 2609 O O . ASP A 1 336 ? -17.417 -15.729 11.353 1.00 91.38 336 ASP A O 1
ATOM 2613 N N . LYS A 1 337 ? -18.629 -14.518 12.804 1.00 90.62 337 LYS A N 1
ATOM 2614 C CA . LYS A 1 337 ? -19.039 -13.519 11.805 1.00 90.62 337 LYS A CA 1
ATOM 2615 C C . LYS A 1 337 ? -17.856 -12.739 11.237 1.00 90.62 337 LYS A C 1
ATOM 2617 O O . LYS A 1 337 ? -17.845 -12.446 10.043 1.00 90.62 337 LYS A O 1
ATOM 2622 N N . ALA A 1 338 ? -16.877 -12.381 12.070 1.00 92.12 338 ALA A N 1
ATOM 2623 C CA . ALA A 1 338 ? -15.654 -11.732 11.606 1.00 92.12 338 ALA A CA 1
ATOM 2624 C C . ALA A 1 338 ? -14.878 -12.646 10.651 1.00 92.12 338 ALA A C 1
ATOM 2626 O O . ALA A 1 338 ? -14.463 -12.207 9.581 1.00 92.12 338 ALA A O 1
ATOM 2627 N N . LEU A 1 339 ? -14.735 -13.926 10.999 1.00 92.81 339 LEU A N 1
ATOM 2628 C CA . LEU A 1 339 ? -14.050 -14.910 10.170 1.00 92.81 339 LEU A CA 1
ATOM 2629 C C . LEU A 1 339 ? -14.764 -15.137 8.830 1.00 92.81 339 LEU A C 1
ATOM 2631 O O . LEU A 1 339 ? -14.107 -15.165 7.784 1.00 92.81 339 LEU A O 1
ATOM 2635 N N . ASP A 1 340 ? -16.093 -15.244 8.847 1.00 91.69 340 ASP A N 1
ATOM 2636 C CA . ASP A 1 340 ? -16.929 -15.349 7.649 1.00 91.69 340 ASP A CA 1
ATOM 2637 C C . ASP A 1 340 ? -16.783 -14.107 6.762 1.00 91.69 340 ASP A C 1
ATOM 2639 O O . ASP A 1 340 ? -16.616 -14.216 5.543 1.00 91.69 340 ASP A O 1
ATOM 2643 N N . PHE A 1 341 ? -16.766 -12.916 7.368 1.00 92.69 341 PHE A N 1
ATOM 2644 C CA . PHE A 1 341 ? -16.598 -11.671 6.628 1.00 92.69 341 PHE A CA 1
ATOM 2645 C C . PHE A 1 341 ? -15.221 -11.584 5.962 1.00 92.69 341 PHE A C 1
ATOM 2647 O O . PHE A 1 341 ? -15.128 -11.313 4.765 1.00 92.69 341 PHE A O 1
ATOM 2654 N N . LEU A 1 342 ? -14.147 -11.909 6.689 1.00 94.38 342 LEU A N 1
ATOM 2655 C CA . LEU A 1 342 ? -12.789 -11.949 6.133 1.00 94.38 342 LEU A CA 1
ATOM 2656 C C . LEU A 1 342 ? -12.640 -13.003 5.022 1.00 94.38 342 LEU A C 1
ATOM 2658 O O . LEU A 1 342 ? -11.828 -12.827 4.114 1.00 94.38 342 LEU A O 1
ATOM 2662 N N . SER A 1 343 ? -13.431 -14.077 5.075 1.00 94.06 343 SER A N 1
ATOM 2663 C CA . SER A 1 343 ? -13.448 -15.156 4.075 1.00 94.06 343 SER A CA 1
ATOM 2664 C C . SER A 1 343 ? -14.378 -14.867 2.886 1.00 94.06 343 SER A C 1
ATOM 2666 O O . SER A 1 343 ? -14.441 -15.656 1.939 1.00 94.06 343 SER A O 1
ATOM 2668 N N . THR A 1 344 ? -15.115 -13.752 2.913 1.00 92.62 344 THR A N 1
ATOM 2669 C CA . THR A 1 344 ? -16.046 -13.382 1.844 1.00 92.62 344 THR A CA 1
ATOM 2670 C C . THR A 1 344 ? -15.280 -13.080 0.561 1.00 92.62 344 THR A C 1
ATOM 2672 O O . THR A 1 344 ? -14.311 -12.319 0.551 1.00 92.62 344 THR A O 1
ATOM 2675 N N . LYS A 1 345 ? -15.725 -13.685 -0.546 1.00 92.06 345 LYS A N 1
ATOM 2676 C CA . LYS A 1 345 ? -15.072 -13.517 -1.843 1.00 92.06 345 LYS A CA 1
ATOM 2677 C C . LYS A 1 345 ? -15.264 -12.108 -2.391 1.00 92.06 345 LYS A C 1
ATOM 2679 O O . LYS A 1 345 ? -16.354 -11.546 -2.337 1.00 92.06 345 LYS A O 1
ATOM 2684 N N . PHE A 1 346 ? -14.216 -11.589 -3.007 1.00 91.25 346 PHE A N 1
ATOM 2685 C CA . PHE A 1 346 ? -14.238 -10.337 -3.736 1.00 91.25 346 PHE A CA 1
ATOM 2686 C C . PHE A 1 346 ? -14.921 -10.523 -5.093 1.00 91.25 346 PHE A C 1
ATOM 2688 O O . PHE A 1 346 ? -14.440 -11.249 -5.965 1.00 91.25 346 PHE A O 1
ATOM 2695 N N . GLU A 1 347 ? -16.042 -9.838 -5.301 1.00 87.00 347 GLU A N 1
ATOM 2696 C CA . GLU A 1 347 ? -16.804 -9.878 -6.553 1.00 87.00 347 GLU A CA 1
ATOM 2697 C C . GLU A 1 347 ? -16.205 -8.958 -7.635 1.00 87.00 347 GLU A C 1
ATOM 2699 O O . GLU A 1 347 ? -16.805 -7.966 -8.060 1.00 87.00 347 GLU A O 1
ATOM 2704 N N . MET A 1 348 ? -14.996 -9.290 -8.093 1.00 83.38 348 MET A N 1
ATOM 2705 C CA . MET A 1 348 ? -14.209 -8.472 -9.029 1.00 83.38 348 MET A CA 1
ATOM 2706 C C . MET A 1 348 ? -14.886 -8.252 -10.392 1.00 83.38 348 MET A C 1
ATOM 2708 O O . MET A 1 348 ? -14.677 -7.207 -11.011 1.00 83.38 348 MET A O 1
ATOM 2712 N N . ASP A 1 349 ? -15.759 -9.166 -10.825 1.00 79.06 349 ASP A N 1
ATOM 2713 C CA . ASP A 1 349 ? -16.530 -9.061 -12.075 1.00 79.06 349 ASP A CA 1
ATOM 2714 C C . ASP A 1 349 ? -17.387 -7.781 -12.135 1.00 79.06 349 ASP A C 1
ATOM 2716 O O . ASP A 1 349 ? -17.682 -7.249 -13.211 1.00 79.06 349 ASP A O 1
ATOM 2720 N N . ARG A 1 350 ? -17.753 -7.217 -10.974 1.00 76.12 350 ARG A N 1
ATOM 2721 C CA . ARG A 1 350 ? -18.500 -5.953 -10.885 1.00 76.12 350 ARG A CA 1
ATOM 2722 C C . ARG A 1 350 ? -17.704 -4.753 -11.416 1.00 76.12 350 ARG A C 1
ATOM 2724 O O . ARG A 1 350 ? -18.312 -3.786 -11.874 1.00 76.12 350 ARG A O 1
ATOM 2731 N N . LEU A 1 351 ? -16.369 -4.824 -11.425 1.00 73.81 351 LEU A N 1
ATOM 2732 C CA . LEU A 1 351 ? -15.479 -3.768 -11.927 1.00 73.81 351 LEU A CA 1
ATOM 2733 C C . LEU A 1 351 ? -15.293 -3.796 -13.453 1.00 73.81 351 LEU A C 1
ATOM 2735 O O . LEU A 1 351 ? -14.818 -2.823 -14.045 1.00 73.81 351 LEU A O 1
ATOM 2739 N N . GLU A 1 352 ? -15.635 -4.895 -14.131 1.00 59.25 352 GLU A N 1
ATOM 2740 C CA . GLU A 1 352 ? -15.228 -5.102 -15.524 1.00 59.25 352 GLU A CA 1
ATOM 2741 C C . GLU A 1 352 ? -15.931 -4.178 -16.534 1.00 59.25 352 GLU A C 1
ATOM 2743 O O . GLU A 1 352 ? -15.383 -3.929 -17.612 1.00 59.25 352 GLU A O 1
ATOM 2748 N N . LYS A 1 353 ? -17.083 -3.596 -16.172 1.00 52.72 353 LYS A N 1
ATOM 2749 C CA . LYS A 1 353 ? -17.951 -2.811 -17.072 1.00 52.72 353 LYS A CA 1
ATOM 2750 C C . LYS A 1 353 ? -17.451 -1.396 -17.397 1.00 52.72 353 LYS A C 1
ATOM 2752 O O . LYS A 1 353 ? -17.992 -0.765 -18.304 1.00 52.72 353 LYS A O 1
ATOM 2757 N N . SER A 1 354 ? -16.418 -0.891 -16.720 1.00 43.00 354 SER A N 1
ATOM 2758 C CA . SER A 1 354 ? -15.906 0.473 -16.913 1.00 43.00 354 SER A CA 1
ATOM 2759 C C . SER A 1 354 ? -14.486 0.494 -17.495 1.00 43.00 354 SER A C 1
ATOM 2761 O O . SER A 1 354 ? -13.507 0.265 -16.788 1.00 43.00 354 SER A O 1
ATOM 2763 N N . GLY A 1 355 ? -14.371 0.830 -18.783 1.00 44.78 355 GLY A N 1
ATOM 2764 C CA . GLY A 1 355 ? -13.155 1.411 -19.370 1.00 44.78 355 GLY A CA 1
ATOM 2765 C C . GLY A 1 355 ? -12.367 0.534 -20.350 1.00 44.78 355 GLY A C 1
ATOM 2766 O O . GLY A 1 355 ? -12.047 -0.621 -20.075 1.00 44.78 355 GLY A O 1
ATOM 2767 N N . ARG A 1 356 ? -11.978 1.141 -21.485 1.00 45.03 356 ARG A N 1
ATOM 2768 C CA . ARG A 1 356 ? -10.827 0.707 -22.293 1.00 45.03 356 ARG A CA 1
ATOM 2769 C C . ARG A 1 356 ? -9.572 0.968 -21.455 1.00 45.03 356 ARG A C 1
ATOM 2771 O O . ARG A 1 356 ? -9.143 2.114 -21.339 1.00 45.03 356 ARG A O 1
ATOM 2778 N N . GLY A 1 357 ? -9.081 -0.070 -20.786 1.00 49.06 357 GLY A N 1
ATOM 2779 C CA . GLY A 1 357 ? -7.918 0.007 -19.906 1.00 49.06 357 GLY A CA 1
ATOM 2780 C C . GLY A 1 357 ? -6.632 0.279 -20.682 1.00 49.06 357 GLY A C 1
ATOM 2781 O O . GLY A 1 357 ? -6.491 -0.114 -21.834 1.00 49.06 357 GLY A O 1
ATOM 2782 N N . LEU A 1 358 ? -5.708 0.985 -20.040 1.00 53.75 358 LEU A N 1
ATOM 2783 C CA . LEU A 1 358 ? -4.340 1.176 -20.510 1.00 53.75 358 LEU A CA 1
ATOM 2784 C C . LEU A 1 358 ? -3.618 -0.181 -20.544 1.00 53.75 358 LEU A C 1
ATOM 2786 O O . LEU A 1 358 ? -3.678 -0.900 -19.554 1.00 53.75 358 LEU A O 1
ATOM 2790 N N . ASP A 1 359 ? -2.869 -0.480 -21.611 1.00 64.06 359 ASP A N 1
ATOM 2791 C CA . ASP A 1 359 ? -2.178 -1.773 -21.814 1.00 64.06 359 ASP A CA 1
ATOM 2792 C C . ASP A 1 359 ? -0.985 -2.042 -20.856 1.00 64.06 359 ASP A C 1
ATOM 2794 O O . ASP A 1 359 ? -0.160 -2.923 -21.098 1.00 64.06 359 ASP A O 1
ATOM 2798 N N . THR A 1 360 ? -0.835 -1.255 -19.784 1.00 78.94 360 THR A N 1
ATOM 2799 C CA . THR A 1 360 ? 0.368 -1.213 -18.934 1.00 78.94 360 THR A CA 1
ATOM 2800 C C . THR A 1 360 ? 0.027 -0.940 -17.469 1.00 78.94 360 THR A C 1
ATOM 2802 O O . THR A 1 360 ? -0.513 0.124 -17.161 1.00 78.94 360 THR A O 1
ATOM 2805 N N . ASN A 1 361 ? 0.426 -1.839 -16.570 1.00 82.56 361 ASN A N 1
ATOM 2806 C CA . ASN A 1 361 ? 0.337 -1.702 -15.105 1.00 82.56 361 ASN A CA 1
ATOM 2807 C C . ASN A 1 361 ? 1.687 -1.970 -14.407 1.00 82.56 361 ASN A C 1
ATOM 2809 O O . ASN A 1 361 ? 1.743 -2.118 -13.186 1.00 82.56 361 ASN A O 1
ATOM 2813 N N . SER A 1 362 ? 2.772 -2.052 -15.181 1.00 87.81 362 SER A N 1
ATOM 2814 C CA . SER A 1 362 ? 4.124 -2.326 -14.709 1.00 87.81 362 SER A CA 1
ATOM 2815 C C . SER A 1 362 ? 5.174 -1.731 -15.658 1.00 87.81 362 SER A C 1
ATOM 2817 O O . SER A 1 362 ? 4.871 -1.245 -16.753 1.00 87.81 362 SER A O 1
ATOM 2819 N N . CYS A 1 363 ? 6.439 -1.769 -15.246 1.00 89.50 363 CYS A N 1
ATOM 2820 C CA . CYS A 1 363 ? 7.567 -1.404 -16.088 1.00 89.50 363 CYS A CA 1
ATOM 2821 C C . CYS A 1 363 ? 8.829 -2.177 -15.702 1.00 89.50 363 CYS A C 1
ATOM 2823 O O . CYS A 1 363 ? 8.967 -2.646 -14.573 1.00 89.50 363 CYS A O 1
ATOM 2825 N N . LEU A 1 364 ? 9.777 -2.239 -16.629 1.00 89.44 364 LEU A N 1
ATOM 2826 C CA . LEU A 1 364 ? 11.102 -2.790 -16.407 1.00 89.44 364 LEU A CA 1
ATOM 2827 C C . LEU A 1 364 ? 12.042 -1.732 -15.811 1.00 89.44 364 LEU A C 1
ATOM 2829 O O . LEU A 1 364 ? 12.381 -0.754 -16.480 1.00 89.44 364 LEU A O 1
ATOM 2833 N N . VAL A 1 365 ? 12.489 -1.955 -14.577 1.00 87.56 365 VAL A N 1
ATOM 2834 C CA . VAL A 1 365 ? 13.362 -1.056 -13.801 1.00 87.56 365 VAL A CA 1
ATOM 2835 C C . VAL A 1 365 ? 14.297 -1.863 -12.906 1.00 87.56 365 VAL A C 1
ATOM 2837 O O . VAL A 1 365 ? 14.009 -3.007 -12.563 1.00 87.56 365 VAL A O 1
ATOM 2840 N N . LYS A 1 366 ? 15.417 -1.255 -12.505 1.00 82.94 366 LYS A N 1
ATOM 2841 C CA . LYS A 1 366 ? 16.392 -1.858 -11.588 1.00 82.94 366 LYS A CA 1
ATOM 2842 C C . LYS A 1 366 ? 16.123 -1.398 -10.161 1.00 82.94 366 LYS A C 1
ATOM 2844 O O . LYS A 1 366 ? 16.243 -0.208 -9.874 1.00 82.94 366 LYS A O 1
ATOM 2849 N N . ASP A 1 367 ? 15.824 -2.313 -9.243 1.00 78.75 367 ASP A N 1
ATOM 2850 C CA . ASP A 1 367 ? 15.831 -1.952 -7.825 1.00 78.75 367 ASP A CA 1
ATOM 2851 C C . ASP A 1 367 ? 17.280 -1.721 -7.366 1.00 78.75 367 ASP A C 1
ATOM 2853 O O . ASP A 1 367 ? 18.142 -2.588 -7.486 1.00 78.75 367 ASP A O 1
ATOM 2857 N N . THR A 1 368 ? 17.568 -0.514 -6.884 1.00 76.25 368 THR A N 1
ATOM 2858 C CA . THR A 1 368 ? 18.900 -0.109 -6.397 1.00 76.25 368 THR A CA 1
ATOM 2859 C C . THR A 1 368 ? 18.947 0.026 -4.875 1.00 76.25 368 THR A C 1
ATOM 2861 O O . THR A 1 368 ? 19.895 0.601 -4.324 1.00 76.25 368 THR A O 1
ATOM 2864 N N . GLY A 1 369 ? 17.888 -0.415 -4.185 1.00 75.25 369 GLY A N 1
ATOM 2865 C CA . GLY A 1 369 ? 17.677 -0.130 -2.769 1.00 75.25 369 GLY A CA 1
ATOM 2866 C C . GLY A 1 369 ? 17.446 1.359 -2.500 1.00 75.25 369 GLY A C 1
ATOM 2867 O O . GLY A 1 369 ? 17.561 1.794 -1.361 1.00 75.25 369 GLY A O 1
ATOM 2868 N N . ALA A 1 370 ? 17.162 2.177 -3.523 1.00 75.38 370 ALA A N 1
ATOM 2869 C CA . ALA A 1 370 ? 16.858 3.599 -3.343 1.00 75.38 370 ALA A CA 1
ATOM 2870 C C . ALA A 1 370 ? 15.601 3.804 -2.486 1.00 75.38 370 ALA A C 1
ATOM 2872 O O . ALA A 1 370 ? 15.545 4.748 -1.704 1.00 75.38 370 ALA A O 1
ATOM 2873 N N . ARG A 1 371 ? 14.634 2.885 -2.606 1.00 75.19 371 ARG A N 1
ATOM 2874 C CA . ARG A 1 371 ? 13.428 2.829 -1.778 1.00 75.19 371 ARG A CA 1
ATOM 2875 C C . ARG A 1 371 ? 13.769 2.611 -0.303 1.00 75.19 371 ARG A C 1
ATOM 2877 O O . ARG A 1 371 ? 13.536 3.462 0.540 1.00 75.19 371 ARG A O 1
ATOM 2884 N N . GLU A 1 372 ? 14.454 1.511 -0.023 1.00 71.81 372 GLU A N 1
ATOM 2885 C CA . GLU A 1 372 ? 14.948 1.176 1.314 1.00 71.81 372 GLU A CA 1
ATOM 2886 C C . GLU A 1 372 ? 15.832 2.277 1.907 1.00 71.81 372 GLU A C 1
ATOM 2888 O O . GLU A 1 372 ? 15.676 2.634 3.065 1.00 71.81 372 GLU A O 1
ATOM 2893 N N . ARG A 1 373 ? 16.724 2.887 1.118 1.00 73.25 373 ARG A N 1
ATOM 2894 C CA . ARG A 1 373 ? 17.523 4.037 1.565 1.00 73.25 373 ARG A CA 1
ATOM 2895 C C . ARG A 1 373 ? 16.667 5.236 1.953 1.00 73.25 373 ARG A C 1
ATOM 2897 O O . ARG A 1 373 ? 16.934 5.861 2.972 1.00 73.25 373 ARG A O 1
ATOM 2904 N N . ALA A 1 374 ? 15.652 5.554 1.161 1.00 70.81 374 ALA A N 1
ATOM 2905 C CA . ALA A 1 374 ? 14.735 6.635 1.485 1.00 70.81 374 ALA A CA 1
ATOM 2906 C C . ALA A 1 374 ? 13.885 6.325 2.731 1.00 70.81 374 ALA A C 1
ATOM 2908 O O . ALA A 1 374 ? 13.638 7.244 3.503 1.00 70.81 374 ALA A O 1
ATOM 2909 N N . LEU A 1 375 ? 13.535 5.054 2.972 1.00 68.75 375 LEU A N 1
ATOM 2910 C CA . LEU A 1 375 ? 12.843 4.621 4.192 1.00 68.75 375 LEU A CA 1
ATOM 2911 C C . LEU A 1 375 ? 13.751 4.350 5.398 1.00 68.75 375 LEU A C 1
ATOM 2913 O O . LEU A 1 375 ? 13.259 4.028 6.464 1.00 68.75 375 LEU A O 1
ATOM 2917 N N . SER A 1 376 ? 15.070 4.399 5.250 1.00 65.88 376 SER A N 1
ATOM 2918 C CA . SER A 1 376 ? 15.993 4.103 6.356 1.00 65.88 376 SER A CA 1
ATOM 2919 C C . SER A 1 376 ? 16.747 5.340 6.829 1.00 65.88 376 SER A C 1
ATOM 2921 O O . SER A 1 376 ? 17.408 5.284 7.859 1.00 65.88 376 SER A O 1
ATOM 2923 N N . ARG A 1 377 ? 16.740 6.438 6.052 1.00 64.75 377 ARG A N 1
ATOM 2924 C CA . ARG A 1 377 ? 17.653 7.579 6.266 1.00 64.75 377 ARG A CA 1
ATOM 2925 C C . ARG A 1 377 ? 17.104 8.955 5.875 1.00 64.75 377 ARG A C 1
ATOM 2927 O O . ARG A 1 377 ? 17.894 9.878 5.701 1.00 64.75 377 ARG A O 1
ATOM 2934 N N . GLY A 1 378 ? 15.802 9.121 5.643 1.00 64.31 378 GLY A N 1
ATOM 2935 C CA . GLY A 1 378 ? 15.308 10.378 5.075 1.00 64.31 378 GLY A CA 1
ATOM 2936 C C . GLY A 1 378 ? 13.832 10.626 5.297 1.00 64.31 378 GLY A C 1
ATOM 2937 O O . GLY A 1 378 ? 13.100 10.723 4.315 1.00 64.31 378 GLY A O 1
ATOM 2938 N N . PHE A 1 379 ? 13.416 10.742 6.557 1.00 72.38 379 PHE A N 1
ATOM 2939 C CA . PHE A 1 379 ? 12.033 11.064 6.913 1.00 72.38 379 PHE A CA 1
ATOM 2940 C C . PHE A 1 379 ? 11.810 12.460 7.472 1.00 72.38 379 PHE A C 1
ATOM 2942 O O . PHE A 1 379 ? 10.658 12.856 7.623 1.00 72.38 379 PHE A O 1
ATOM 2949 N N . GLU A 1 380 ? 12.881 13.224 7.670 1.00 79.31 380 GLU A N 1
ATOM 2950 C CA . GLU A 1 380 ? 12.802 14.632 8.048 1.00 79.31 380 GLU A CA 1
ATOM 2951 C C . GLU A 1 380 ? 11.894 15.415 7.082 1.00 79.31 380 GLU A C 1
ATOM 2953 O O . GLU A 1 380 ? 11.795 15.101 5.883 1.00 79.31 380 GLU A O 1
ATOM 2958 N N . ALA A 1 381 ? 11.249 16.468 7.582 1.00 77.81 381 ALA A N 1
ATOM 2959 C CA . ALA A 1 381 ? 10.342 17.296 6.796 1.00 77.81 381 ALA A CA 1
ATOM 2960 C C . ALA A 1 381 ? 10.984 17.786 5.477 1.00 77.81 381 ALA A C 1
ATOM 2962 O O . ALA A 1 381 ? 12.059 18.385 5.450 1.00 77.81 381 ALA A O 1
ATOM 2963 N N . GLY A 1 382 ? 10.321 17.528 4.344 1.00 74.12 382 GLY A N 1
ATOM 2964 C CA . GLY A 1 382 ? 10.780 17.947 3.010 1.00 74.12 382 GLY A CA 1
ATOM 2965 C C . GLY A 1 382 ? 11.873 17.078 2.362 1.00 74.12 382 GLY A C 1
ATOM 2966 O O . GLY A 1 382 ? 12.251 17.332 1.205 1.00 74.12 382 GLY A O 1
ATOM 2967 N N . SER A 1 383 ? 12.341 16.037 3.053 1.00 79.75 383 SER A N 1
ATOM 2968 C CA . SER A 1 383 ? 13.315 15.062 2.551 1.00 79.75 383 SER A CA 1
ATOM 2969 C C . SER A 1 383 ? 12.791 14.236 1.362 1.00 79.75 383 SER A C 1
ATOM 2971 O O . SER A 1 383 ? 11.616 14.270 0.977 1.00 79.75 383 SER A O 1
ATOM 2973 N N . SER A 1 384 ? 13.690 13.485 0.719 1.00 72.12 384 SER A N 1
ATOM 2974 C CA . SER A 1 384 ? 13.335 12.600 -0.396 1.00 72.12 384 SER A CA 1
ATOM 2975 C C . SER A 1 384 ? 12.450 11.423 0.027 1.00 72.12 384 SER A C 1
ATOM 2977 O O . SER A 1 384 ? 11.613 11.017 -0.780 1.00 72.12 384 SER A O 1
ATOM 2979 N N . GLY A 1 385 ? 12.589 10.904 1.253 1.00 75.12 385 GLY A N 1
ATOM 2980 C CA . GLY A 1 385 ? 11.728 9.837 1.768 1.00 75.12 385 GLY A CA 1
ATOM 2981 C C . GLY A 1 385 ? 10.335 10.345 2.113 1.00 75.12 385 GLY A C 1
ATOM 2982 O O . GLY A 1 385 ? 9.360 9.723 1.706 1.00 75.12 385 GLY A O 1
ATOM 2983 N N . GLN A 1 386 ? 10.203 11.547 2.681 1.00 77.06 386 GLN A N 1
ATOM 2984 C CA . GLN A 1 386 ? 8.888 12.177 2.857 1.00 77.06 386 GLN A CA 1
ATOM 2985 C C . GLN A 1 386 ? 8.167 12.439 1.522 1.00 77.06 386 GLN A C 1
ATOM 2987 O O . GLN A 1 386 ? 6.971 12.181 1.373 1.00 77.06 386 GLN A O 1
ATOM 2992 N N . LYS A 1 387 ? 8.900 12.920 0.507 1.00 74.75 387 LYS A N 1
ATOM 2993 C CA . LYS A 1 387 ? 8.359 13.098 -0.854 1.00 74.75 387 LYS A CA 1
ATOM 2994 C C . LYS A 1 387 ? 7.926 11.778 -1.477 1.00 74.75 387 LYS A C 1
ATOM 2996 O O . LYS A 1 387 ? 6.955 11.764 -2.228 1.00 74.75 387 LYS A O 1
ATOM 3001 N N . ALA A 1 388 ? 8.640 10.699 -1.179 1.00 72.19 388 ALA A N 1
ATOM 3002 C CA . ALA A 1 388 ? 8.267 9.372 -1.619 1.00 72.19 388 ALA A CA 1
ATOM 3003 C C . ALA A 1 388 ? 7.015 8.863 -0.894 1.00 72.19 388 ALA A C 1
ATOM 3005 O O . ALA A 1 388 ? 6.086 8.442 -1.567 1.00 72.19 388 ALA A O 1
ATOM 3006 N N . LEU A 1 389 ? 6.911 9.026 0.430 1.00 73.00 389 LEU A N 1
ATOM 3007 C CA . LEU A 1 389 ? 5.704 8.705 1.209 1.00 73.00 389 LEU A CA 1
ATOM 3008 C C . LEU A 1 389 ? 4.457 9.457 0.730 1.00 73.00 389 LEU A C 1
ATOM 3010 O O . LEU A 1 389 ? 3.360 8.909 0.709 1.00 73.00 389 LEU A O 1
ATOM 3014 N N . LYS A 1 390 ? 4.609 10.700 0.264 1.00 67.81 390 LYS A N 1
ATOM 3015 C CA . LYS A 1 390 ? 3.502 11.430 -0.369 1.00 67.81 390 LYS A CA 1
ATOM 3016 C C . LYS A 1 390 ? 2.947 10.731 -1.616 1.00 67.81 390 LYS A C 1
ATOM 3018 O O . LYS A 1 390 ? 1.796 10.951 -1.967 1.00 67.81 390 LYS A O 1
ATOM 3023 N N . GLN A 1 391 ? 3.773 9.948 -2.304 1.00 62.34 391 GLN A N 1
ATOM 3024 C CA . GLN A 1 391 ? 3.410 9.196 -3.508 1.00 62.34 391 GLN A CA 1
ATOM 3025 C C . GLN A 1 391 ? 3.110 7.720 -3.223 1.00 62.34 391 GLN A C 1
ATOM 3027 O O . GLN A 1 391 ? 2.601 7.030 -4.107 1.00 62.34 391 GLN A O 1
ATOM 3032 N N . VAL A 1 392 ? 3.408 7.268 -1.999 1.00 63.94 392 VAL A N 1
ATOM 3033 C CA . VAL A 1 392 ? 3.063 5.948 -1.478 1.00 63.94 392 VAL A CA 1
ATOM 3034 C C . VAL A 1 392 ? 1.539 5.850 -1.421 1.00 63.94 392 VAL A C 1
ATOM 3036 O O . VAL A 1 392 ? 0.969 5.022 -2.118 1.00 63.94 392 VAL A O 1
ATOM 3039 N N . PHE A 1 393 ? 0.830 6.686 -0.669 1.00 69.06 393 PHE A N 1
ATOM 3040 C CA . PHE A 1 393 ? -0.638 6.646 -0.715 1.00 69.06 393 PHE A CA 1
ATOM 3041 C C . PHE A 1 393 ? -1.130 7.249 -2.037 1.00 69.06 393 PHE A C 1
ATOM 3043 O O . PHE A 1 393 ? -0.641 8.289 -2.470 1.00 69.06 393 PHE A O 1
ATOM 3050 N N . GLU A 1 394 ? -2.037 6.553 -2.729 1.00 64.38 394 GLU A N 1
ATOM 3051 C CA . GLU A 1 394 ? -2.380 6.862 -4.121 1.00 64.38 394 GLU A CA 1
ATOM 3052 C C . GLU A 1 394 ? -2.883 8.307 -4.280 1.00 64.38 394 GLU A C 1
ATOM 3054 O O . GLU A 1 394 ? -3.599 8.819 -3.422 1.00 64.38 394 GLU A O 1
ATOM 3059 N N . TYR A 1 395 ? -2.516 8.957 -5.389 1.00 55.16 395 TYR A N 1
ATOM 3060 C CA . TYR A 1 395 ? -2.970 10.300 -5.763 1.00 55.16 395 TYR A CA 1
ATOM 3061 C C . TYR A 1 395 ? -4.208 10.188 -6.666 1.00 55.16 395 TYR A C 1
ATOM 3063 O O . TYR A 1 395 ? -4.203 9.397 -7.605 1.00 55.16 395 TYR A O 1
ATOM 3071 N N . GLN A 1 396 ? -5.258 10.998 -6.452 1.00 50.38 396 GLN A N 1
ATOM 3072 C CA . GLN A 1 396 ? -6.498 10.985 -7.271 1.00 50.38 396 GLN A CA 1
ATOM 3073 C C . GLN A 1 396 ? -6.317 11.416 -8.748 1.00 50.38 396 GLN A C 1
ATOM 3075 O O . GLN A 1 396 ? -7.289 11.607 -9.474 1.00 50.38 396 GLN A O 1
ATOM 3080 N N . GLY A 1 397 ? -5.081 11.560 -9.220 1.00 45.12 397 GLY A N 1
ATOM 3081 C CA . GLY A 1 397 ? -4.717 11.901 -10.591 1.00 45.12 397 GLY A CA 1
ATOM 3082 C C . GLY A 1 397 ? -3.623 10.959 -11.076 1.00 45.12 397 GLY A C 1
ATOM 3083 O O . GLY A 1 397 ? -2.733 10.637 -10.298 1.00 45.12 397 GLY A O 1
ATOM 3084 N N . THR A 1 398 ? -3.751 10.508 -12.333 1.00 45.50 398 THR A N 1
ATOM 3085 C CA . THR A 1 398 ? -2.814 9.675 -13.120 1.00 45.50 398 THR A CA 1
ATOM 3086 C C . THR A 1 398 ? -1.714 8.989 -12.307 1.00 45.50 398 THR A C 1
ATOM 3088 O O . THR A 1 398 ? -0.748 9.653 -11.932 1.00 45.50 398 THR A O 1
ATOM 3091 N N . LEU A 1 399 ? -1.851 7.664 -12.104 1.00 51.31 399 LEU A N 1
ATOM 3092 C CA . LEU A 1 399 ? -0.794 6.744 -11.645 1.00 51.31 399 LEU A CA 1
ATOM 3093 C C . LEU A 1 399 ? 0.593 7.308 -11.979 1.00 51.31 399 LEU A C 1
ATOM 3095 O O . LEU A 1 399 ? 0.871 7.571 -13.151 1.00 51.31 399 LEU A O 1
ATOM 3099 N N . THR A 1 400 ? 1.420 7.529 -10.952 1.00 53.66 400 THR A N 1
ATOM 3100 C CA . THR A 1 400 ? 2.742 8.158 -11.077 1.00 53.66 400 THR A CA 1
ATOM 3101 C C . THR A 1 400 ? 3.515 7.577 -12.255 1.00 53.66 400 THR A C 1
ATOM 3103 O O . THR A 1 400 ? 3.639 6.357 -12.380 1.00 53.66 400 THR A O 1
ATOM 3106 N N . GLU A 1 401 ? 4.017 8.473 -13.109 1.00 66.75 401 GLU A N 1
ATOM 3107 C CA . GLU A 1 401 ? 4.725 8.151 -14.343 1.00 66.75 401 GLU A CA 1
ATOM 3108 C C . GLU A 1 401 ? 5.902 7.220 -14.036 1.00 66.75 401 GLU A C 1
ATOM 3110 O O . GLU A 1 401 ? 6.862 7.596 -13.360 1.00 66.75 401 GLU A O 1
ATOM 3115 N N . TYR A 1 402 ? 5.830 5.981 -14.528 1.00 78.56 402 TYR A N 1
ATOM 3116 C CA . TYR A 1 402 ? 7.011 5.135 -14.654 1.00 78.56 402 TYR A CA 1
ATOM 3117 C C . TYR A 1 402 ? 8.138 5.937 -15.321 1.00 78.56 402 TYR A C 1
ATOM 3119 O O . TYR A 1 402 ? 7.846 6.817 -16.139 1.00 78.56 402 TYR A O 1
ATOM 3127 N N . PRO A 1 403 ? 9.421 5.655 -15.024 1.00 85.56 403 PRO A N 1
ATOM 3128 C CA . PRO A 1 403 ? 10.509 6.408 -15.625 1.00 85.56 403 PRO A CA 1
ATOM 3129 C C . PRO A 1 403 ? 10.349 6.390 -17.146 1.00 85.56 403 PRO A C 1
ATOM 3131 O O . PRO A 1 403 ? 10.135 5.328 -17.725 1.00 85.56 403 PRO A O 1
ATOM 3134 N N . ALA A 1 404 ? 10.442 7.545 -17.806 1.00 87.94 404 ALA A N 1
ATOM 3135 C CA . ALA A 1 404 ? 10.144 7.643 -19.239 1.00 87.94 404 ALA A CA 1
ATOM 3136 C C . ALA A 1 404 ? 11.025 6.720 -20.109 1.00 87.94 404 ALA A C 1
ATOM 3138 O O . ALA A 1 404 ? 10.602 6.275 -21.177 1.00 87.94 404 ALA A O 1
ATOM 3139 N N . SER A 1 405 ? 12.225 6.378 -19.624 1.00 89.31 405 SER A N 1
ATOM 3140 C CA . SER A 1 405 ? 13.133 5.427 -20.267 1.00 89.31 405 SER A CA 1
ATOM 3141 C C . SER A 1 405 ? 12.905 3.956 -19.902 1.00 89.31 405 SER A C 1
ATOM 3143 O O . SER A 1 405 ? 13.581 3.092 -20.453 1.00 89.31 405 SER A O 1
ATOM 3145 N N . ALA A 1 406 ? 11.979 3.647 -18.991 1.00 90.25 406 ALA A N 1
ATOM 3146 C CA . ALA A 1 406 ? 11.648 2.278 -18.610 1.00 90.25 406 ALA A CA 1
ATOM 3147 C C . ALA A 1 406 ? 10.881 1.561 -19.725 1.00 90.25 406 ALA A C 1
ATOM 3149 O O . ALA A 1 406 ? 10.157 2.174 -20.513 1.00 90.25 406 ALA A O 1
ATOM 3150 N N . PHE A 1 407 ? 11.001 0.235 -19.767 1.00 90.69 407 PHE A N 1
ATOM 3151 C CA . PHE A 1 407 ? 10.241 -0.568 -20.719 1.00 90.69 407 PHE A CA 1
ATOM 3152 C C . PHE A 1 407 ? 8.826 -0.827 -20.181 1.00 90.69 407 PHE A C 1
ATOM 3154 O O . PHE A 1 407 ? 8.712 -1.269 -19.037 1.00 90.69 407 PHE A O 1
ATOM 3161 N N . PRO A 1 408 ? 7.747 -0.577 -20.943 1.00 90.50 408 PRO A N 1
ATOM 3162 C CA . PRO A 1 408 ? 6.387 -0.789 -20.460 1.00 90.50 408 PRO A CA 1
ATOM 3163 C C . PRO A 1 408 ? 6.059 -2.285 -20.403 1.00 90.50 408 PRO A C 1
ATOM 3165 O O . PRO A 1 408 ? 6.280 -3.020 -21.370 1.00 90.50 408 PRO A O 1
ATOM 3168 N N . ILE A 1 409 ? 5.516 -2.730 -19.270 1.00 89.50 409 ILE A N 1
ATOM 3169 C CA . ILE A 1 409 ? 5.165 -4.130 -19.018 1.00 89.50 409 ILE A CA 1
ATOM 3170 C C . ILE A 1 409 ? 3.694 -4.226 -18.604 1.00 89.50 409 ILE A C 1
ATOM 3172 O O . ILE A 1 409 ? 3.147 -3.361 -17.916 1.0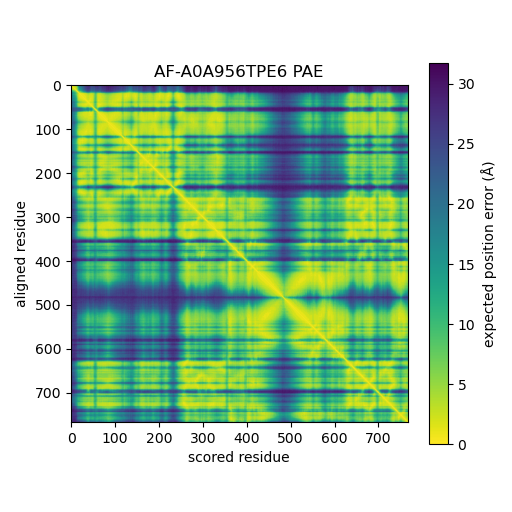0 89.50 409 ILE A O 1
ATOM 3176 N N . ALA A 1 410 ? 3.063 -5.303 -19.048 1.00 88.06 410 ALA A N 1
ATOM 3177 C CA . ALA A 1 410 ? 1.739 -5.735 -18.643 1.00 88.06 410 ALA A CA 1
ATOM 3178 C C . ALA A 1 410 ? 1.880 -6.934 -17.705 1.00 88.06 410 ALA A C 1
ATOM 3180 O O . ALA A 1 410 ? 2.568 -7.894 -18.040 1.00 88.06 410 ALA A O 1
ATOM 3181 N N . VAL A 1 411 ? 1.227 -6.899 -16.552 1.00 87.94 411 VAL A N 1
ATOM 3182 C CA . VAL A 1 411 ? 1.107 -8.040 -15.644 1.00 87.94 411 VAL A CA 1
ATOM 3183 C C . VAL A 1 411 ? -0.336 -8.518 -15.680 1.00 87.94 411 VAL A C 1
ATOM 3185 O O . VAL A 1 411 ? -1.257 -7.715 -15.512 1.00 87.94 411 VAL A O 1
ATOM 3188 N N . SER A 1 412 ? -0.527 -9.805 -15.963 1.00 85.69 412 SER A N 1
ATOM 3189 C CA . SER A 1 412 ? -1.850 -10.426 -16.050 1.00 85.69 412 SER A CA 1
ATOM 3190 C C . SER A 1 412 ? -2.421 -10.742 -14.673 1.00 85.69 412 SER A C 1
ATOM 3192 O O . SER A 1 412 ? -1.697 -10.749 -13.679 1.00 85.69 412 SER A O 1
ATOM 3194 N N . ALA A 1 413 ? -3.710 -11.081 -14.607 1.00 81.12 413 ALA A N 1
ATOM 3195 C CA . ALA A 1 413 ? -4.382 -11.454 -13.359 1.00 81.12 413 ALA A CA 1
ATOM 3196 C C . ALA A 1 413 ? -3.738 -12.670 -12.656 1.00 81.12 413 ALA A C 1
ATOM 3198 O O . ALA A 1 413 ? -3.816 -12.798 -11.438 1.00 81.12 413 ALA A O 1
ATOM 3199 N N . GLN A 1 414 ? -3.052 -13.541 -13.400 1.00 83.81 414 GLN A N 1
ATOM 3200 C CA . GLN A 1 414 ? -2.286 -14.683 -12.878 1.00 83.81 414 GLN A CA 1
ATOM 3201 C C . GLN A 1 414 ? -0.874 -14.290 -12.398 1.00 83.81 414 GLN A C 1
ATOM 3203 O O . GLN A 1 414 ? -0.106 -15.140 -11.956 1.00 83.81 414 GLN A O 1
ATOM 3208 N N . GLY A 1 415 ? -0.514 -13.008 -12.496 1.00 84.81 415 GLY A N 1
ATOM 3209 C CA . GLY A 1 415 ? 0.790 -12.484 -12.109 1.00 84.81 415 GLY A CA 1
ATOM 3210 C C . GLY A 1 415 ? 1.898 -12.715 -13.139 1.00 84.81 415 GLY A C 1
ATOM 3211 O O . GLY A 1 415 ? 3.070 -12.583 -12.792 1.00 84.81 415 GLY A O 1
ATOM 3212 N N . GLU A 1 416 ? 1.557 -13.054 -14.388 1.00 88.31 416 GLU A N 1
ATOM 3213 C CA . GLU A 1 416 ? 2.526 -13.224 -15.475 1.00 88.31 416 GLU A CA 1
ATOM 3214 C C . GLU A 1 416 ? 2.894 -11.877 -16.098 1.00 88.31 416 GLU A C 1
ATOM 3216 O O . GLU A 1 416 ? 2.016 -11.111 -16.499 1.00 88.31 416 GLU A O 1
ATOM 3221 N N . ALA A 1 417 ? 4.189 -11.607 -16.254 1.00 89.56 417 ALA A N 1
ATOM 3222 C CA . ALA A 1 417 ? 4.657 -10.452 -17.009 1.00 89.56 417 ALA A CA 1
ATOM 3223 C C . ALA A 1 417 ? 4.574 -10.696 -18.524 1.00 89.56 417 ALA A C 1
ATOM 3225 O O . ALA A 1 417 ? 4.822 -11.792 -19.025 1.00 89.56 417 ALA A O 1
ATOM 3226 N N . ARG A 1 418 ? 4.265 -9.639 -19.275 1.00 88.56 418 ARG A N 1
ATOM 3227 C CA . ARG A 1 418 ? 4.182 -9.604 -20.738 1.00 88.56 418 ARG A CA 1
ATOM 3228 C C . ARG A 1 418 ? 4.692 -8.260 -21.238 1.00 88.56 418 ARG A C 1
ATOM 3230 O O . ARG A 1 418 ? 4.545 -7.240 -20.570 1.00 88.56 418 ARG A O 1
ATOM 3237 N N . ILE A 1 419 ? 5.277 -8.232 -22.431 1.00 88.00 419 ILE A N 1
ATOM 3238 C CA . ILE A 1 419 ? 5.550 -6.947 -23.088 1.00 88.00 419 ILE A CA 1
ATOM 3239 C C . ILE A 1 419 ? 4.201 -6.290 -23.399 1.00 88.00 419 ILE A C 1
ATOM 3241 O O . ILE A 1 419 ? 3.301 -6.962 -23.905 1.00 88.00 419 ILE A O 1
ATOM 3245 N N . ALA A 1 420 ? 4.059 -4.996 -23.107 1.00 86.12 420 ALA A N 1
ATOM 3246 C CA . ALA A 1 420 ? 2.836 -4.258 -23.412 1.00 86.12 420 ALA A CA 1
ATOM 3247 C C . ALA A 1 420 ? 2.444 -4.436 -24.891 1.00 86.12 420 ALA A C 1
ATOM 3249 O O . ALA A 1 420 ? 3.310 -4.400 -25.761 1.00 86.12 420 ALA A O 1
ATOM 3250 N N . GLY A 1 421 ? 1.168 -4.696 -25.189 1.00 80.56 421 GLY A N 1
ATOM 3251 C CA . GLY A 1 421 ? 0.699 -4.971 -26.556 1.00 80.56 421 GLY A CA 1
ATOM 3252 C C . GLY A 1 421 ? 1.090 -6.339 -27.145 1.00 80.56 421 GLY A C 1
ATOM 3253 O O . GLY A 1 421 ? 0.896 -6.545 -28.345 1.00 80.56 421 GLY A O 1
ATOM 3254 N N . ARG A 1 422 ? 1.628 -7.272 -26.339 1.00 83.31 422 ARG A N 1
ATOM 3255 C CA . ARG A 1 422 ? 1.960 -8.655 -26.737 1.00 83.31 422 ARG A CA 1
ATOM 3256 C C . ARG A 1 422 ? 1.388 -9.689 -25.768 1.00 83.31 422 ARG A C 1
ATOM 3258 O O . ARG A 1 422 ? 1.094 -9.402 -24.612 1.00 83.31 422 ARG A O 1
ATOM 3265 N N . SER A 1 423 ? 1.298 -10.934 -26.231 1.00 80.25 423 SER A N 1
ATOM 3266 C CA . SER A 1 423 ? 0.794 -12.070 -25.447 1.00 80.25 423 SER A CA 1
ATOM 3267 C C . SER A 1 423 ? 1.788 -12.672 -24.448 1.00 80.25 423 SER A C 1
ATOM 3269 O O . SER A 1 423 ? 1.368 -13.380 -23.539 1.00 80.25 423 SER A O 1
ATOM 3271 N N . ARG A 1 424 ? 3.094 -12.414 -24.592 1.00 84.94 424 ARG A N 1
ATOM 3272 C CA . ARG A 1 424 ? 4.144 -13.009 -23.749 1.00 84.94 424 ARG A CA 1
ATOM 3273 C C . ARG A 1 424 ? 5.284 -12.040 -23.463 1.00 84.94 424 ARG A C 1
ATOM 3275 O O . ARG A 1 424 ? 5.488 -11.073 -24.203 1.00 84.94 424 ARG A O 1
ATOM 3282 N N . TYR A 1 425 ? 6.048 -12.333 -22.418 1.00 88.19 425 TYR A N 1
ATOM 3283 C CA . TYR A 1 425 ? 7.348 -11.714 -22.196 1.00 88.19 425 TYR A CA 1
ATOM 3284 C C . TYR A 1 425 ? 8.397 -12.290 -23.155 1.00 88.19 425 TYR A C 1
ATOM 3286 O O . TYR A 1 425 ? 8.345 -13.466 -23.511 1.00 88.19 425 TYR A O 1
ATOM 3294 N N . ASP A 1 426 ? 9.334 -11.455 -23.601 1.00 89.19 426 ASP A N 1
ATOM 3295 C CA . ASP A 1 426 ? 10.420 -11.860 -24.496 1.00 89.19 426 ASP A CA 1
ATOM 3296 C C . ASP A 1 426 ? 11.690 -11.078 -24.131 1.00 89.19 426 ASP A C 1
ATOM 3298 O O . ASP A 1 426 ? 11.908 -9.954 -24.591 1.00 89.19 426 ASP A O 1
ATOM 3302 N N . ALA A 1 427 ? 12.503 -11.659 -23.243 1.00 89.25 427 ALA A N 1
ATOM 3303 C CA . ALA A 1 427 ? 13.739 -11.039 -22.765 1.00 89.25 427 ALA A CA 1
ATOM 3304 C C . ALA A 1 427 ? 14.721 -10.774 -23.916 1.00 89.25 427 ALA A C 1
ATOM 3306 O O . ALA A 1 427 ? 15.341 -9.715 -23.969 1.00 89.25 427 ALA A O 1
ATOM 3307 N N . GLY A 1 428 ? 14.824 -11.720 -24.858 1.00 90.56 428 GLY A N 1
ATOM 3308 C CA . GLY A 1 428 ? 15.723 -11.618 -26.006 1.00 90.56 428 GLY A CA 1
ATOM 3309 C C . GLY A 1 428 ? 15.359 -10.444 -26.907 1.00 90.56 428 GLY A C 1
ATOM 3310 O O . GLY A 1 428 ? 16.231 -9.684 -27.307 1.00 90.56 428 GLY A O 1
ATOM 3311 N N . LEU A 1 429 ? 14.066 -10.226 -27.157 1.00 92.00 429 LEU A N 1
ATOM 3312 C CA . LEU A 1 429 ? 13.607 -9.083 -27.943 1.00 92.00 429 LEU A CA 1
ATOM 3313 C C . LEU A 1 429 ? 13.916 -7.732 -27.278 1.00 92.00 429 LEU A C 1
ATOM 3315 O O . LEU A 1 429 ? 14.283 -6.780 -27.971 1.00 92.00 429 LEU A O 1
ATOM 3319 N N . ILE A 1 430 ? 13.754 -7.638 -25.955 1.00 91.81 430 ILE A N 1
ATOM 3320 C CA . ILE A 1 430 ? 14.077 -6.420 -25.196 1.00 91.81 430 ILE A CA 1
ATOM 3321 C C . ILE A 1 430 ? 15.589 -6.164 -25.234 1.00 91.81 430 ILE A C 1
ATOM 3323 O O . ILE A 1 430 ? 15.996 -5.043 -25.542 1.00 91.81 430 ILE A O 1
ATOM 3327 N N . ALA A 1 431 ? 16.404 -7.196 -24.984 1.00 91.81 431 ALA A N 1
ATOM 3328 C CA . ALA A 1 431 ? 17.862 -7.114 -25.055 1.00 91.81 431 ALA A CA 1
ATOM 3329 C C . ALA A 1 431 ? 18.332 -6.688 -26.453 1.00 91.81 431 ALA A C 1
ATOM 3331 O O . ALA A 1 431 ? 19.052 -5.703 -26.575 1.00 91.81 431 ALA A O 1
ATOM 3332 N N . ASP A 1 432 ? 17.835 -7.342 -27.508 1.00 92.75 432 ASP A N 1
ATOM 3333 C CA . ASP A 1 432 ? 18.149 -7.018 -28.904 1.00 92.75 432 ASP A CA 1
ATOM 3334 C C . ASP A 1 432 ? 17.867 -5.540 -29.224 1.00 92.75 432 ASP A C 1
ATOM 3336 O O . ASP A 1 432 ? 18.653 -4.882 -29.910 1.00 92.75 432 ASP A O 1
ATOM 3340 N N . TYR A 1 433 ? 16.737 -5.003 -28.747 1.00 94.19 433 TYR A N 1
ATOM 3341 C CA . TYR A 1 433 ? 16.369 -3.599 -28.946 1.00 94.19 433 TYR A CA 1
ATOM 3342 C C . TYR A 1 433 ? 17.289 -2.643 -28.175 1.00 94.19 433 TYR A C 1
ATOM 3344 O O . TYR A 1 433 ? 17.764 -1.651 -28.737 1.00 94.19 433 TYR A O 1
ATOM 3352 N N . GLN A 1 434 ? 17.561 -2.943 -26.904 1.00 92.88 434 GLN A N 1
ATOM 3353 C CA . GLN A 1 434 ? 18.452 -2.155 -26.052 1.00 92.88 434 GLN A CA 1
ATOM 3354 C C . GLN A 1 434 ? 19.882 -2.129 -26.613 1.00 92.88 434 GLN A C 1
ATOM 3356 O O . GLN A 1 434 ? 20.469 -1.054 -26.771 1.00 92.88 434 GLN A O 1
ATOM 3361 N N . ASP A 1 435 ? 20.405 -3.282 -27.023 1.00 93.19 435 ASP A N 1
ATOM 3362 C CA . ASP A 1 435 ? 21.711 -3.409 -27.665 1.00 93.19 435 ASP A CA 1
ATOM 3363 C C . ASP A 1 435 ? 21.753 -2.667 -29.000 1.00 93.19 435 ASP A C 1
ATOM 3365 O O . ASP A 1 435 ? 22.742 -2.008 -29.326 1.00 93.19 435 ASP A O 1
ATOM 3369 N N . ALA A 1 436 ? 20.675 -2.720 -29.784 1.00 94.94 436 ALA A N 1
ATOM 3370 C CA . ALA A 1 436 ? 20.576 -1.984 -31.036 1.00 94.94 436 ALA A CA 1
ATOM 3371 C C . ALA A 1 436 ? 20.627 -0.464 -30.828 1.00 94.94 436 ALA A C 1
ATOM 3373 O O . ALA A 1 436 ? 21.325 0.231 -31.575 1.00 94.94 436 ALA A O 1
ATOM 3374 N N . LEU A 1 437 ? 19.941 0.058 -29.809 1.00 94.38 437 LEU A N 1
ATOM 3375 C CA . LEU A 1 437 ? 20.014 1.471 -29.439 1.00 94.38 437 LEU A CA 1
ATOM 3376 C C . LEU A 1 437 ? 21.424 1.869 -28.988 1.00 94.38 437 LEU A C 1
ATOM 3378 O O . LEU A 1 437 ? 21.969 2.866 -29.475 1.00 94.38 437 LEU A O 1
ATOM 3382 N N . TYR A 1 438 ? 22.023 1.083 -28.090 1.00 94.81 438 TYR A N 1
ATOM 3383 C CA . TYR A 1 438 ? 23.359 1.347 -27.565 1.00 94.81 438 TYR A CA 1
ATOM 3384 C C . TYR A 1 438 ? 24.422 1.337 -28.663 1.00 94.81 438 TYR A C 1
ATOM 3386 O O . TYR A 1 438 ? 25.162 2.309 -28.816 1.00 94.81 438 TYR A O 1
ATOM 3394 N N . ASN A 1 439 ? 24.453 0.281 -29.476 1.00 95.25 439 ASN A N 1
ATOM 3395 C CA . ASN A 1 439 ? 25.433 0.135 -30.548 1.00 95.25 439 ASN A CA 1
ATOM 3396 C C . ASN A 1 439 ? 25.251 1.196 -31.638 1.00 95.25 439 ASN A C 1
ATOM 3398 O O . ASN A 1 439 ? 26.240 1.709 -32.154 1.00 95.25 439 ASN A O 1
ATOM 3402 N N . THR A 1 440 ? 24.010 1.597 -31.941 1.00 96.38 440 THR A N 1
ATOM 3403 C CA . THR A 1 440 ? 23.758 2.713 -32.870 1.00 96.38 440 THR A CA 1
ATOM 3404 C C . THR A 1 440 ? 24.302 4.029 -32.320 1.00 96.38 440 THR A C 1
ATOM 3406 O O . THR A 1 440 ? 24.910 4.805 -33.058 1.00 96.38 440 THR A O 1
ATOM 3409 N N . ASN A 1 441 ? 24.133 4.282 -31.018 1.00 96.19 441 ASN A N 1
ATOM 3410 C CA . ASN A 1 441 ? 24.721 5.453 -30.378 1.00 96.19 441 ASN A CA 1
ATOM 3411 C C . ASN A 1 441 ? 26.257 5.409 -30.388 1.00 96.19 441 ASN A C 1
ATOM 3413 O O . ASN A 1 441 ? 26.891 6.413 -30.702 1.00 96.19 441 ASN A O 1
ATOM 3417 N N . LEU A 1 442 ? 26.856 4.260 -30.072 1.00 95.62 442 LEU A N 1
ATOM 3418 C CA . LEU A 1 442 ? 28.309 4.092 -30.074 1.00 95.62 442 LEU A CA 1
ATOM 3419 C C . LEU A 1 442 ? 28.890 4.315 -31.478 1.00 95.62 442 LEU A C 1
ATOM 3421 O O . LEU A 1 442 ? 29.760 5.166 -31.651 1.00 95.62 442 LEU A O 1
ATOM 3425 N N . ALA A 1 443 ? 28.326 3.659 -32.496 1.00 96.94 443 ALA A N 1
ATOM 3426 C CA . ALA A 1 443 ? 28.737 3.821 -33.888 1.00 96.94 443 ALA A CA 1
ATOM 3427 C C . ALA A 1 443 ? 28.606 5.275 -34.376 1.00 96.94 443 ALA A C 1
ATOM 3429 O O . ALA A 1 443 ? 29.453 5.765 -35.129 1.00 96.94 443 ALA A O 1
ATOM 3430 N N . ALA A 1 444 ? 27.568 5.988 -33.931 1.00 96.88 444 ALA A N 1
ATOM 3431 C CA . ALA A 1 444 ? 27.393 7.406 -34.212 1.00 96.88 444 ALA A CA 1
ATOM 3432 C C . ALA A 1 444 ? 28.481 8.265 -33.542 1.00 96.88 444 ALA A C 1
ATOM 3434 O O . ALA A 1 444 ? 29.104 9.097 -34.204 1.00 96.88 444 ALA A O 1
ATOM 3435 N N . LEU A 1 445 ? 28.759 8.056 -32.253 1.00 95.81 445 LEU A N 1
ATOM 3436 C CA . LEU A 1 445 ? 29.799 8.796 -31.531 1.00 95.81 445 LEU A CA 1
ATOM 3437 C C . LEU A 1 445 ? 31.194 8.556 -32.126 1.00 95.81 445 LEU A C 1
ATOM 3439 O O . LEU A 1 445 ? 31.942 9.519 -32.323 1.00 95.81 445 LEU A O 1
ATOM 3443 N N . ASP A 1 446 ? 31.508 7.316 -32.491 1.00 96.75 446 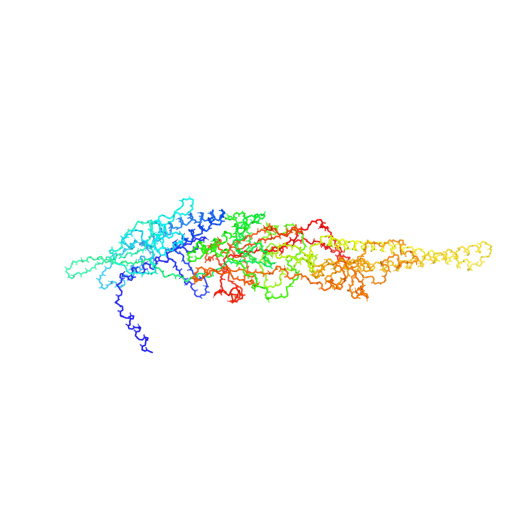ASP A N 1
ATOM 3444 C CA . ASP A 1 446 ? 32.761 6.958 -33.158 1.00 96.75 446 ASP A CA 1
ATOM 3445 C C . ASP A 1 446 ? 32.850 7.595 -34.547 1.00 96.75 446 ASP A C 1
ATOM 3447 O O . ASP A 1 446 ? 33.861 8.205 -34.894 1.00 96.75 446 ASP A O 1
ATOM 3451 N N . THR A 1 447 ? 31.762 7.579 -35.323 1.00 97.19 447 THR A N 1
ATOM 3452 C CA . THR A 1 447 ? 31.695 8.276 -36.618 1.00 97.19 447 THR A CA 1
ATOM 3453 C C . THR A 1 447 ? 31.922 9.780 -36.459 1.00 97.19 447 THR A C 1
ATOM 3455 O O . THR A 1 447 ? 32.649 10.395 -37.245 1.00 97.19 447 THR A O 1
ATOM 3458 N N . MET A 1 448 ? 31.354 10.406 -35.425 1.00 95.75 448 MET A N 1
ATOM 3459 C CA . MET A 1 448 ? 31.608 11.817 -35.122 1.00 95.75 448 MET A CA 1
ATOM 3460 C C . MET A 1 448 ? 33.078 12.068 -34.767 1.00 95.75 448 MET A C 1
ATOM 3462 O O . MET A 1 448 ? 33.639 13.088 -35.174 1.00 95.75 448 MET A O 1
ATOM 3466 N N . ALA A 1 449 ? 33.714 11.167 -34.016 1.00 95.56 449 ALA A N 1
ATOM 3467 C CA . ALA A 1 449 ? 35.129 11.274 -33.673 1.00 95.56 449 ALA A CA 1
ATOM 3468 C C . ALA A 1 449 ? 36.016 11.140 -34.923 1.00 95.56 449 ALA A C 1
ATOM 3470 O O . ALA A 1 449 ? 36.828 12.031 -35.194 1.00 95.56 449 ALA A O 1
ATOM 3471 N N . THR A 1 450 ? 35.789 10.103 -35.733 1.00 96.00 450 THR A N 1
ATOM 3472 C CA . THR A 1 450 ? 36.506 9.848 -36.990 1.00 96.00 450 THR A CA 1
ATOM 3473 C C . THR A 1 450 ? 36.362 11.011 -37.966 1.00 96.00 450 THR A C 1
ATOM 3475 O O . THR A 1 450 ? 37.360 11.518 -38.477 1.00 96.00 450 THR A O 1
ATOM 3478 N N . THR A 1 451 ? 35.142 11.510 -38.189 1.00 96.31 451 THR A N 1
ATOM 3479 C CA . THR A 1 451 ? 34.904 12.634 -39.111 1.00 96.31 451 THR A CA 1
ATOM 3480 C C . THR A 1 451 ? 35.562 13.924 -38.627 1.00 96.31 451 THR A C 1
ATOM 3482 O O . THR A 1 451 ? 36.162 14.635 -39.431 1.00 96.31 451 THR A O 1
ATOM 3485 N N . ARG A 1 452 ? 35.546 14.219 -37.319 1.00 95.44 452 ARG A N 1
ATOM 3486 C CA . ARG A 1 452 ? 36.265 15.376 -36.753 1.00 95.44 452 ARG A CA 1
ATOM 3487 C C . ARG A 1 452 ? 37.776 15.257 -36.929 1.00 95.44 452 ARG A C 1
ATOM 3489 O O . ARG A 1 452 ? 38.412 16.235 -37.323 1.00 95.44 452 ARG A O 1
ATOM 3496 N N . ALA A 1 453 ? 38.347 14.089 -36.642 1.00 95.31 453 ALA A N 1
ATOM 3497 C CA . ALA A 1 453 ? 39.777 13.844 -36.804 1.00 95.31 453 ALA A CA 1
ATOM 3498 C C . ALA A 1 453 ? 40.203 13.940 -38.277 1.00 95.31 453 ALA A C 1
ATOM 3500 O O . ALA A 1 453 ? 41.237 14.537 -38.583 1.00 95.31 453 ALA A O 1
ATOM 3501 N N . PHE A 1 454 ? 39.391 13.401 -39.191 1.00 95.81 454 PHE A N 1
ATOM 3502 C CA . PHE A 1 454 ? 39.622 13.502 -40.629 1.00 95.81 454 PHE A CA 1
ATOM 3503 C C . PHE A 1 454 ? 39.546 14.949 -41.116 1.00 95.81 454 PHE A C 1
ATOM 3505 O O . PHE A 1 454 ? 40.476 15.410 -41.764 1.00 95.81 454 PHE A O 1
ATOM 3512 N N . ILE A 1 455 ? 38.494 15.699 -40.762 1.00 95.06 455 ILE A N 1
ATOM 3513 C CA . ILE A 1 455 ? 38.337 17.101 -41.185 1.00 95.06 455 ILE A CA 1
ATOM 3514 C C . ILE A 1 455 ? 39.531 17.944 -40.727 1.00 95.06 455 ILE A C 1
ATOM 3516 O O . ILE A 1 455 ? 40.056 18.716 -41.520 1.00 95.06 455 ILE A O 1
ATOM 3520 N N . ARG A 1 456 ? 40.008 17.770 -39.485 1.00 93.81 456 ARG A N 1
ATOM 3521 C CA . ARG A 1 456 ? 41.196 18.492 -38.994 1.00 93.81 456 ARG A CA 1
ATOM 3522 C C . ARG A 1 456 ? 42.444 18.177 -39.819 1.00 93.81 456 ARG A C 1
ATOM 3524 O O . ARG A 1 456 ? 43.169 19.098 -40.182 1.00 93.81 456 ARG A O 1
ATOM 3531 N N . ARG A 1 457 ? 42.687 16.900 -40.133 1.00 94.19 457 ARG A N 1
ATOM 3532 C CA . ARG A 1 457 ? 43.828 16.486 -40.968 1.00 94.19 457 ARG A CA 1
ATOM 3533 C C . ARG A 1 457 ? 43.701 16.998 -42.399 1.00 94.19 457 ARG A C 1
ATOM 3535 O O . ARG A 1 457 ? 44.651 17.583 -42.907 1.00 94.19 457 ARG A O 1
ATOM 3542 N N . ALA A 1 458 ? 42.525 16.854 -43.005 1.00 92.69 458 ALA A N 1
ATOM 3543 C CA . ALA A 1 458 ? 42.242 17.350 -44.345 1.00 92.69 458 ALA A CA 1
ATOM 3544 C C . ALA A 1 458 ? 42.415 18.874 -44.431 1.00 92.69 458 ALA A C 1
ATOM 3546 O O . ALA A 1 458 ? 42.988 19.356 -45.397 1.00 92.69 458 ALA A O 1
ATOM 3547 N N . ASP A 1 459 ? 41.998 19.638 -43.418 1.00 93.06 459 ASP A N 1
ATOM 3548 C CA . ASP A 1 459 ? 42.149 21.101 -43.396 1.00 93.06 459 ASP A CA 1
ATOM 3549 C C . ASP A 1 459 ? 43.621 21.530 -43.362 1.00 93.06 459 ASP A C 1
ATOM 3551 O O . ASP A 1 459 ? 44.016 22.461 -44.072 1.00 93.06 459 ASP A O 1
ATOM 3555 N N . VAL A 1 460 ? 44.446 20.823 -42.585 1.00 94.19 460 VAL A N 1
ATOM 3556 C CA . VAL A 1 460 ? 45.899 21.033 -42.549 1.00 94.19 460 VAL A CA 1
ATOM 3557 C C . VAL A 1 460 ? 46.530 20.645 -43.889 1.00 94.19 460 VAL A C 1
ATOM 3559 O O . VAL A 1 460 ? 47.278 21.438 -44.458 1.00 94.19 460 VAL A O 1
ATOM 3562 N N . GLU A 1 461 ? 46.201 19.469 -44.431 1.00 92.56 461 GLU A N 1
ATOM 3563 C CA . GLU A 1 461 ? 46.763 18.966 -45.691 1.00 92.56 461 GLU A CA 1
ATOM 3564 C C . GLU A 1 461 ? 46.371 19.856 -46.881 1.00 92.56 461 GLU A C 1
ATOM 3566 O O . GLU A 1 461 ? 47.240 20.266 -47.646 1.00 92.56 461 GLU A O 1
ATOM 3571 N N . ILE A 1 462 ? 45.100 20.260 -46.988 1.00 92.06 462 ILE A N 1
ATOM 3572 C CA . ILE A 1 462 ? 44.611 21.195 -48.014 1.00 92.06 462 ILE A CA 1
ATOM 3573 C C . ILE A 1 462 ? 45.346 22.537 -47.921 1.00 92.06 462 ILE A C 1
ATOM 3575 O O . ILE A 1 462 ? 45.728 23.095 -48.950 1.00 92.06 462 ILE A O 1
ATOM 3579 N N . SER A 1 463 ? 45.571 23.055 -46.709 1.00 91.06 463 SER A N 1
ATOM 3580 C CA . SER A 1 463 ? 46.293 24.319 -46.506 1.00 91.06 463 SER A CA 1
ATOM 3581 C C . SER A 1 463 ? 47.766 24.214 -46.911 1.00 91.06 463 SER A C 1
ATOM 3583 O O . SER A 1 463 ? 48.308 25.134 -47.526 1.00 91.06 463 SER A O 1
ATOM 3585 N N . LEU A 1 464 ? 48.419 23.088 -46.604 1.00 91.75 464 LEU A N 1
ATOM 3586 C CA . LEU A 1 464 ? 49.802 22.819 -47.003 1.00 91.75 464 LEU A CA 1
ATOM 3587 C C . LEU A 1 464 ? 49.939 22.639 -48.517 1.00 91.75 464 LEU A C 1
ATOM 3589 O O . LEU A 1 464 ? 50.877 23.179 -49.100 1.00 91.75 464 LEU A O 1
ATOM 3593 N N . ILE A 1 465 ? 49.011 21.911 -49.144 1.00 90.38 465 ILE A N 1
ATOM 3594 C CA . ILE A 1 465 ? 48.959 21.733 -50.599 1.00 90.38 465 ILE A CA 1
ATOM 3595 C C . ILE A 1 465 ? 48.721 23.081 -51.284 1.00 90.38 465 ILE A C 1
ATOM 3597 O O . ILE A 1 465 ? 49.412 23.402 -52.241 1.00 90.38 465 ILE A O 1
ATOM 3601 N N . ALA A 1 466 ? 47.809 23.916 -50.773 1.00 86.81 466 ALA A N 1
ATOM 3602 C CA . ALA A 1 466 ? 47.569 25.246 -51.333 1.00 86.81 466 ALA A CA 1
ATOM 3603 C C . ALA A 1 466 ? 48.835 26.120 -51.302 1.00 86.81 466 ALA A C 1
ATOM 3605 O O . ALA A 1 466 ? 49.223 26.663 -52.331 1.00 86.81 466 ALA A O 1
ATOM 3606 N N . ARG A 1 467 ? 49.538 26.177 -50.160 1.00 88.44 467 ARG A N 1
ATOM 3607 C CA . ARG A 1 467 ? 50.805 26.924 -50.039 1.00 88.44 467 ARG A CA 1
ATOM 3608 C C . ARG A 1 467 ? 51.898 26.389 -50.968 1.00 88.44 467 ARG A C 1
ATOM 3610 O O . ARG A 1 467 ? 52.640 27.185 -51.544 1.00 88.44 467 ARG A O 1
ATOM 3617 N N . ARG A 1 468 ? 52.014 25.061 -51.107 1.00 87.56 468 ARG A N 1
ATOM 3618 C CA . ARG A 1 468 ? 52.965 24.428 -52.038 1.00 87.56 468 ARG A CA 1
ATOM 3619 C C . ARG A 1 468 ? 52.632 24.763 -53.484 1.00 87.56 468 ARG A C 1
ATOM 3621 O O . ARG A 1 468 ? 53.495 25.293 -54.175 1.00 87.56 468 ARG A O 1
ATOM 3628 N N . ALA A 1 469 ? 51.384 24.564 -53.896 1.00 84.25 469 ALA A N 1
ATOM 3629 C CA . ALA A 1 469 ? 50.921 24.880 -55.240 1.00 84.25 469 ALA A CA 1
ATOM 3630 C C . ALA A 1 469 ? 51.121 26.366 -55.586 1.00 84.25 469 ALA A C 1
ATOM 3632 O O . ALA A 1 469 ? 51.539 26.675 -56.697 1.00 84.25 469 ALA A O 1
ATOM 3633 N N . ASP A 1 470 ? 50.891 27.291 -54.649 1.00 85.38 470 ASP A N 1
ATOM 3634 C CA . ASP A 1 470 ? 51.130 28.724 -54.867 1.00 85.38 470 ASP A CA 1
ATOM 3635 C C . ASP A 1 470 ? 52.630 29.047 -54.992 1.00 85.38 470 ASP A C 1
ATOM 3637 O O . ASP A 1 470 ? 53.034 29.819 -55.863 1.00 85.38 470 ASP A O 1
ATOM 3641 N N . SER A 1 471 ? 53.485 28.417 -54.177 1.00 86.94 471 SER A N 1
ATOM 3642 C CA . SER A 1 471 ? 54.946 28.537 -54.304 1.00 86.94 471 SER A CA 1
ATOM 3643 C C . SER A 1 471 ? 55.451 27.993 -55.646 1.00 86.94 471 SER A C 1
ATOM 3645 O O . SER A 1 471 ? 56.279 28.625 -56.306 1.00 86.94 471 SER A O 1
ATOM 3647 N N . GLU A 1 472 ? 54.924 26.850 -56.083 1.00 84.62 472 GLU A N 1
ATOM 3648 C CA . GLU A 1 472 ? 55.265 26.209 -57.354 1.00 84.62 472 GLU A CA 1
ATOM 3649 C C . GLU A 1 472 ? 54.759 27.009 -58.556 1.00 84.62 472 GLU A C 1
ATOM 3651 O O . GLU A 1 472 ? 55.507 27.185 -59.518 1.00 84.62 472 GLU A O 1
ATOM 3656 N N . LYS A 1 473 ? 53.556 27.592 -58.478 1.00 84.75 473 LYS A N 1
ATOM 3657 C CA . LYS A 1 473 ? 53.038 28.544 -59.473 1.00 84.75 473 LYS A CA 1
ATOM 3658 C C . LYS A 1 473 ? 53.896 29.801 -59.561 1.00 84.75 473 LYS A C 1
ATOM 3660 O O . LYS A 1 473 ? 54.212 30.238 -60.661 1.00 84.75 473 LYS A O 1
ATOM 3665 N N . ASN A 1 474 ? 54.330 30.358 -58.429 1.00 85.00 474 ASN A N 1
ATOM 3666 C CA . ASN A 1 474 ? 55.220 31.521 -58.410 1.00 85.00 474 ASN A CA 1
ATOM 3667 C C . ASN A 1 474 ? 56.592 31.207 -59.026 1.00 85.00 474 ASN A C 1
ATOM 3669 O O . ASN A 1 474 ? 57.144 32.033 -59.754 1.00 85.00 474 ASN A O 1
ATOM 3673 N N . ARG A 1 475 ? 57.127 30.002 -58.785 1.00 81.00 475 ARG A N 1
ATOM 3674 C CA . ARG A 1 475 ? 58.354 29.507 -59.429 1.00 81.00 475 ARG A CA 1
ATOM 3675 C C . ARG A 1 475 ? 58.175 29.308 -60.931 1.00 81.00 475 ARG A C 1
ATOM 3677 O O . ARG A 1 475 ? 59.029 29.748 -61.694 1.00 81.00 475 ARG A O 1
ATOM 3684 N N . LEU A 1 476 ? 57.066 28.704 -61.354 1.00 81.69 476 LEU A N 1
ATOM 3685 C CA . LEU A 1 476 ? 56.733 28.533 -62.768 1.00 81.69 476 LEU A CA 1
ATOM 3686 C C . LEU A 1 476 ? 56.623 29.898 -63.467 1.00 81.69 476 LEU A C 1
ATOM 3688 O O . LEU A 1 476 ? 57.307 30.130 -64.459 1.00 81.69 476 LEU A O 1
ATOM 3692 N N . ALA A 1 477 ? 55.891 30.841 -62.869 1.00 81.50 477 ALA A N 1
ATOM 3693 C CA . ALA A 1 477 ? 55.733 32.203 -63.376 1.00 81.50 477 ALA A CA 1
ATOM 3694 C C . ALA A 1 477 ? 57.047 33.008 -63.392 1.00 81.50 477 ALA A C 1
ATOM 3696 O O . ALA A 1 477 ? 57.182 33.949 -64.172 1.00 81.50 477 ALA A O 1
ATOM 3697 N N . SER A 1 478 ? 58.015 32.686 -62.527 1.00 81.12 478 SER A N 1
ATOM 3698 C CA . SER A 1 478 ? 59.365 33.271 -62.548 1.00 81.12 478 SER A CA 1
ATOM 3699 C C . SER A 1 478 ? 60.205 32.700 -63.698 1.00 81.12 478 SER A C 1
ATOM 3701 O O . SER A 1 478 ? 60.833 33.462 -64.429 1.00 81.12 478 SER A O 1
ATOM 3703 N N . ILE A 1 479 ? 60.149 31.383 -63.934 1.00 77.56 479 ILE A N 1
ATOM 3704 C CA . ILE A 1 479 ? 60.807 30.725 -65.080 1.00 77.56 479 ILE A CA 1
ATOM 3705 C C . ILE A 1 479 ? 60.209 31.203 -66.418 1.00 77.56 479 ILE A C 1
ATOM 3707 O O . ILE A 1 479 ? 60.918 31.278 -67.424 1.00 77.56 479 ILE A O 1
ATOM 3711 N N . GLU A 1 480 ? 58.916 31.527 -66.444 1.00 75.56 480 GLU A N 1
ATOM 3712 C CA . GLU A 1 480 ? 58.235 32.116 -67.603 1.00 75.56 480 GLU A CA 1
ATOM 3713 C C . GLU A 1 480 ? 58.626 33.585 -67.821 1.00 75.56 480 GLU A C 1
ATOM 3715 O O . GLU A 1 480 ? 58.933 33.963 -68.948 1.00 75.56 480 GLU A O 1
ATOM 3720 N N . ARG A 1 481 ? 58.700 34.398 -66.756 1.00 75.88 481 ARG A N 1
ATOM 3721 C CA . ARG A 1 481 ? 59.072 35.824 -66.841 1.00 75.88 481 ARG A CA 1
ATOM 3722 C C . ARG A 1 481 ? 60.539 36.081 -67.190 1.00 75.88 481 ARG A C 1
ATOM 3724 O O . ARG A 1 481 ? 60.832 37.110 -67.787 1.00 75.88 481 ARG A O 1
ATOM 3731 N N . HIS A 1 482 ? 61.458 35.187 -66.826 1.00 72.62 482 HIS A N 1
ATOM 3732 C CA . HIS A 1 482 ? 62.895 35.376 -67.067 1.00 72.62 482 HIS A CA 1
ATOM 3733 C C . HIS A 1 482 ? 63.407 34.814 -68.407 1.00 72.62 482 HIS A C 1
ATOM 3735 O O . HIS A 1 482 ? 64.619 34.768 -68.588 1.00 72.62 482 HIS A O 1
ATOM 3741 N N . HIS A 1 483 ? 62.534 34.380 -69.333 1.00 60.75 483 HIS A N 1
ATOM 3742 C CA . HIS A 1 483 ? 62.914 33.835 -70.655 1.00 60.75 483 HIS A CA 1
ATOM 3743 C C . HIS A 1 483 ? 64.104 32.849 -70.614 1.00 60.75 483 HIS A C 1
ATOM 3745 O O . HIS A 1 483 ? 64.975 32.859 -71.478 1.00 60.75 483 HIS A O 1
ATOM 3751 N N . MET A 1 484 ? 64.166 31.981 -69.596 1.00 60.78 484 MET A N 1
ATOM 3752 C CA . MET A 1 484 ? 65.222 30.967 -69.528 1.00 60.78 484 MET A CA 1
ATOM 3753 C C . MET A 1 484 ? 64.990 29.912 -70.618 1.00 60.78 484 MET A C 1
ATOM 3755 O O . MET A 1 484 ? 64.037 29.133 -70.534 1.00 60.78 484 MET A O 1
ATOM 3759 N N . GLU A 1 485 ? 65.848 29.896 -71.640 1.00 58.38 485 GLU A N 1
ATOM 3760 C CA . GLU A 1 485 ? 65.791 28.965 -72.773 1.00 58.38 485 GLU A CA 1
ATOM 3761 C C . GLU A 1 485 ? 66.831 27.841 -72.637 1.00 58.38 485 GLU A C 1
ATOM 3763 O O . GLU A 1 485 ? 67.983 28.066 -72.269 1.00 58.38 485 GLU A O 1
ATOM 3768 N N . GLY A 1 486 ? 66.407 26.601 -72.910 1.00 66.38 486 GLY A N 1
ATOM 3769 C CA . GLY A 1 486 ? 67.251 25.402 -72.863 1.00 66.38 486 GLY A CA 1
ATOM 3770 C C . GLY A 1 486 ? 66.497 24.138 -72.430 1.00 66.38 486 GLY A C 1
ATOM 3771 O O . GLY A 1 486 ? 65.469 24.209 -71.752 1.00 66.38 486 GLY A O 1
ATOM 3772 N N . LYS A 1 487 ? 67.029 22.953 -72.780 1.00 66.94 487 LYS A N 1
ATOM 3773 C CA . LYS A 1 487 ? 66.428 21.635 -72.450 1.00 66.94 487 LYS A CA 1
ATOM 3774 C C . LYS A 1 487 ? 66.143 21.460 -70.947 1.00 66.94 487 LYS A C 1
ATOM 3776 O O . LYS A 1 487 ? 65.166 20.819 -70.571 1.00 66.94 487 LYS A O 1
ATOM 3781 N N . THR A 1 488 ? 66.965 22.060 -70.089 1.00 71.50 488 THR A N 1
ATOM 3782 C CA . THR A 1 488 ? 66.837 22.056 -68.623 1.00 71.50 488 THR A CA 1
ATOM 3783 C C . THR A 1 488 ? 65.657 22.892 -68.116 1.00 71.50 488 THR A C 1
ATOM 3785 O O . THR A 1 488 ? 64.973 22.475 -67.181 1.00 71.50 488 THR A O 1
ATOM 3788 N N . ALA A 1 489 ? 65.369 24.039 -68.739 1.00 67.81 489 ALA A N 1
ATOM 3789 C CA . ALA A 1 489 ? 64.241 24.894 -68.364 1.00 67.81 489 ALA A CA 1
ATOM 3790 C C . ALA A 1 489 ? 62.896 24.259 -68.757 1.00 67.81 489 ALA A C 1
ATOM 3792 O O . ALA A 1 489 ? 61.932 24.305 -67.991 1.00 67.81 489 ALA A O 1
ATOM 3793 N N . GLU A 1 490 ? 62.840 23.586 -69.908 1.00 76.56 490 GLU A N 1
ATOM 3794 C CA . GLU A 1 490 ? 61.637 22.882 -70.362 1.00 76.56 490 GLU A CA 1
ATOM 3795 C C . GLU A 1 490 ? 61.314 21.655 -69.489 1.00 76.56 490 GLU A C 1
ATOM 3797 O O . GLU A 1 490 ? 60.158 21.431 -69.119 1.00 76.56 490 GLU A O 1
ATOM 3802 N N . GLN A 1 491 ? 62.337 20.900 -69.069 1.00 78.25 491 GLN A N 1
ATOM 3803 C CA . GLN A 1 491 ? 62.180 19.808 -68.101 1.00 78.25 491 GLN A CA 1
ATOM 3804 C C . GLN A 1 491 ? 61.677 20.308 -66.737 1.00 78.25 491 GLN A C 1
ATOM 3806 O O . GLN A 1 491 ? 60.794 19.685 -66.142 1.00 78.25 491 GLN A O 1
ATOM 3811 N N . ALA A 1 492 ? 62.180 21.452 -66.258 1.00 77.62 492 ALA A N 1
ATOM 3812 C CA . ALA A 1 492 ? 61.713 22.069 -65.017 1.00 77.62 492 ALA A CA 1
ATOM 3813 C C . ALA A 1 492 ? 60.243 22.522 -65.107 1.00 77.62 492 ALA A C 1
ATOM 3815 O O . ALA A 1 492 ? 59.477 22.275 -64.173 1.00 77.62 492 ALA A O 1
ATOM 3816 N N . ARG A 1 493 ? 59.819 23.102 -66.244 1.00 80.69 493 ARG A N 1
ATOM 3817 C CA . ARG A 1 493 ? 58.413 23.474 -66.500 1.00 80.69 493 ARG A CA 1
ATOM 3818 C C . ARG A 1 493 ? 57.487 22.260 -66.474 1.00 80.69 493 ARG A C 1
ATOM 3820 O O . ARG A 1 493 ? 56.490 22.279 -65.758 1.00 80.69 493 ARG A O 1
ATOM 3827 N N . ARG A 1 494 ? 57.830 21.180 -67.190 1.00 81.94 494 ARG A N 1
ATOM 3828 C CA . ARG A 1 494 ? 57.020 19.944 -67.211 1.00 81.94 494 ARG A CA 1
ATOM 3829 C C . ARG A 1 494 ? 56.896 19.314 -65.824 1.00 81.94 494 ARG A C 1
ATOM 3831 O O . ARG A 1 494 ? 55.812 18.874 -65.443 1.00 81.94 494 ARG A O 1
ATOM 3838 N N . ARG A 1 495 ? 57.984 19.309 -65.047 1.00 85.12 495 ARG A N 1
ATOM 3839 C CA . ARG A 1 495 ? 57.984 18.788 -63.674 1.00 85.12 495 ARG A CA 1
ATOM 3840 C C . ARG A 1 495 ? 57.077 19.608 -62.754 1.00 85.12 495 ARG A C 1
ATOM 3842 O O . ARG A 1 495 ? 56.243 19.017 -62.078 1.00 85.12 495 ARG A O 1
ATOM 3849 N N . LEU A 1 496 ? 57.199 20.938 -62.762 1.00 83.88 496 LEU A N 1
ATOM 3850 C CA . LEU A 1 496 ? 56.349 21.824 -61.956 1.00 83.88 496 LEU A CA 1
ATOM 3851 C C . LEU A 1 496 ? 54.874 21.728 -62.367 1.00 83.88 496 LEU A C 1
ATOM 3853 O O . LEU A 1 496 ? 54.014 21.633 -61.501 1.00 83.88 496 LEU A O 1
ATOM 3857 N N . ALA A 1 497 ? 54.573 21.664 -63.668 1.00 83.38 497 ALA A N 1
ATOM 3858 C CA . ALA A 1 497 ? 53.204 21.480 -64.154 1.00 83.38 497 ALA A CA 1
ATOM 3859 C C . ALA A 1 497 ? 52.593 20.144 -63.690 1.00 83.38 497 ALA A C 1
ATOM 3861 O O . ALA A 1 497 ? 51.438 20.104 -63.274 1.00 83.38 497 ALA A O 1
ATOM 3862 N N . THR A 1 498 ? 53.381 19.063 -63.700 1.00 86.94 498 THR A N 1
ATOM 3863 C CA . THR A 1 498 ? 52.940 17.746 -63.209 1.00 86.94 498 THR A CA 1
ATOM 3864 C C . THR A 1 498 ? 52.702 17.764 -61.698 1.00 86.94 498 THR A C 1
ATOM 3866 O O . THR A 1 498 ? 51.696 17.235 -61.236 1.00 86.94 498 THR A O 1
ATOM 3869 N N . MET A 1 499 ? 53.589 18.402 -60.924 1.00 86.00 499 MET A N 1
ATOM 3870 C CA . MET A 1 499 ? 53.427 18.544 -59.471 1.00 86.00 499 MET A CA 1
ATOM 3871 C C . MET A 1 499 ? 52.174 19.351 -59.118 1.00 86.00 499 MET A C 1
ATOM 3873 O O . MET A 1 499 ? 51.358 18.877 -58.332 1.00 86.00 499 MET A O 1
ATOM 3877 N N . ILE A 1 500 ? 51.952 20.488 -59.787 1.00 86.31 500 ILE A N 1
ATOM 3878 C CA . ILE A 1 500 ? 50.741 21.302 -59.621 1.00 86.31 500 ILE A CA 1
ATOM 3879 C C . ILE A 1 500 ? 49.486 20.490 -59.968 1.00 86.31 500 ILE A C 1
ATOM 3881 O O . ILE A 1 500 ? 48.491 20.591 -59.252 1.00 86.31 500 ILE A O 1
ATOM 3885 N N . ALA A 1 501 ? 49.510 19.683 -61.034 1.00 86.56 501 ALA A N 1
ATOM 3886 C CA . ALA A 1 501 ? 48.373 18.847 -61.420 1.00 86.56 501 ALA A CA 1
ATOM 3887 C C . ALA A 1 501 ? 48.058 17.782 -60.354 1.00 86.56 501 ALA A C 1
ATOM 3889 O O . ALA A 1 501 ? 46.911 17.677 -59.924 1.00 86.56 501 ALA A O 1
ATOM 3890 N N . VAL A 1 502 ? 49.073 17.057 -59.865 1.00 88.31 502 VAL A N 1
ATOM 3891 C CA . VAL A 1 502 ? 48.923 16.053 -58.794 1.00 88.31 502 VAL A CA 1
ATOM 3892 C C . VAL A 1 502 ? 48.392 16.689 -57.507 1.00 88.31 502 VAL A C 1
ATOM 3894 O O . VAL A 1 502 ? 47.439 16.177 -56.917 1.00 88.31 502 VAL A O 1
ATOM 3897 N N . ASP A 1 503 ? 48.957 17.824 -57.096 1.00 87.62 503 ASP A N 1
ATOM 3898 C CA . ASP A 1 503 ? 48.525 18.555 -55.902 1.00 87.62 503 ASP A CA 1
ATOM 3899 C C . ASP A 1 503 ? 47.099 19.114 -56.065 1.00 87.62 503 ASP A C 1
ATOM 3901 O O . ASP A 1 503 ? 46.311 19.084 -55.117 1.00 87.62 503 ASP A O 1
ATOM 3905 N N . THR A 1 504 ? 46.716 19.551 -57.269 1.00 86.75 504 THR A N 1
ATOM 3906 C CA . THR A 1 504 ? 45.350 20.015 -57.569 1.00 86.75 504 THR A CA 1
ATOM 3907 C C . THR A 1 504 ? 44.347 18.865 -57.478 1.00 86.75 504 THR A C 1
ATOM 3909 O O . THR A 1 504 ? 43.367 18.980 -56.741 1.00 86.75 504 THR A O 1
ATOM 3912 N N . THR A 1 505 ? 44.622 17.721 -58.113 1.00 87.81 505 THR A N 1
ATOM 3913 C CA . THR A 1 505 ? 43.767 16.526 -58.020 1.00 87.81 505 THR A CA 1
ATOM 3914 C C . THR A 1 505 ? 43.666 16.021 -56.579 1.00 87.81 505 THR A C 1
ATOM 3916 O O . THR A 1 505 ? 42.577 15.712 -56.094 1.00 87.81 505 THR A O 1
ATOM 3919 N N . ARG A 1 506 ? 44.781 15.991 -55.836 1.00 89.25 506 ARG A N 1
ATOM 3920 C CA . ARG A 1 506 ? 44.780 15.603 -54.419 1.00 89.25 506 ARG A CA 1
ATOM 3921 C C . ARG A 1 506 ? 43.949 16.566 -53.569 1.00 89.25 506 ARG A C 1
ATOM 3923 O O . ARG A 1 506 ? 43.184 16.115 -52.715 1.00 89.25 506 ARG A O 1
ATOM 3930 N N . LYS A 1 507 ? 44.057 17.876 -53.808 1.00 89.62 507 LYS A N 1
ATOM 3931 C CA . LYS A 1 507 ? 43.261 18.908 -53.127 1.00 89.62 507 LYS A CA 1
ATOM 3932 C C . LYS A 1 507 ? 41.767 18.754 -53.407 1.00 89.62 507 LYS A C 1
ATOM 3934 O O . LYS A 1 507 ? 40.969 18.878 -52.476 1.00 89.62 507 LYS A O 1
ATOM 3939 N N . GLU A 1 508 ? 41.377 18.477 -54.648 1.00 89.19 508 GLU A N 1
ATOM 3940 C CA . GLU A 1 508 ? 39.981 18.233 -55.033 1.00 89.19 508 GLU A CA 1
ATOM 3941 C C . GLU A 1 508 ? 39.417 16.995 -54.331 1.00 89.19 508 GLU A C 1
ATOM 3943 O O . GLU A 1 508 ? 38.368 17.081 -53.685 1.00 89.19 508 GLU A O 1
ATOM 3948 N N . LEU A 1 509 ? 40.160 15.882 -54.351 1.00 89.19 509 LEU A N 1
ATOM 3949 C CA . LEU A 1 509 ? 39.793 14.649 -53.647 1.00 89.19 509 LEU A CA 1
ATOM 3950 C C . LEU A 1 509 ? 39.604 14.884 -52.143 1.00 89.19 509 LEU A C 1
ATOM 3952 O O . LEU A 1 509 ? 38.584 14.489 -51.576 1.00 89.19 509 LEU A O 1
ATOM 3956 N N . LEU A 1 510 ? 40.546 15.575 -51.492 1.00 90.19 510 LEU A N 1
ATOM 3957 C CA . LEU A 1 510 ? 40.446 15.905 -50.066 1.00 90.19 510 LEU A CA 1
ATOM 3958 C C . LEU A 1 510 ? 39.282 16.851 -49.769 1.00 90.19 510 LEU A C 1
ATOM 3960 O O . LEU A 1 510 ? 38.628 16.711 -48.738 1.00 90.19 510 LEU A O 1
ATOM 3964 N N . THR A 1 511 ? 38.986 17.793 -50.665 1.00 91.31 511 THR A N 1
ATOM 3965 C CA . THR A 1 511 ? 37.859 18.722 -50.506 1.00 91.31 511 THR A CA 1
ATOM 3966 C C . THR A 1 511 ? 36.523 17.982 -50.600 1.00 91.31 511 THR A C 1
ATOM 3968 O O . THR A 1 511 ? 35.638 18.195 -49.765 1.00 91.31 511 THR A O 1
ATOM 3971 N N . ALA A 1 512 ? 36.390 17.056 -51.552 1.00 90.00 512 ALA A N 1
ATOM 3972 C CA . ALA A 1 512 ? 35.221 16.192 -51.675 1.00 90.00 512 ALA A CA 1
ATOM 3973 C C . ALA A 1 512 ? 35.071 15.270 -50.452 1.00 90.00 512 ALA A C 1
ATOM 3975 O O . ALA A 1 512 ? 34.000 15.219 -49.842 1.00 90.00 512 ALA A O 1
ATOM 3976 N N . ALA A 1 513 ? 36.153 14.612 -50.023 1.00 91.06 513 ALA A N 1
ATOM 3977 C CA . ALA A 1 513 ? 36.168 13.760 -48.834 1.00 91.06 513 ALA A CA 1
ATOM 3978 C C . ALA A 1 513 ? 35.848 14.540 -47.548 1.00 91.06 513 ALA A C 1
ATOM 3980 O O . ALA A 1 513 ? 35.119 14.054 -46.685 1.00 91.06 513 ALA A O 1
ATOM 3981 N N . ARG A 1 514 ? 36.314 15.789 -47.432 1.00 93.62 514 ARG A N 1
ATOM 3982 C CA . ARG A 1 514 ? 35.966 16.699 -46.332 1.00 93.62 514 ARG A CA 1
ATOM 3983 C C . ARG A 1 514 ? 34.470 17.019 -46.319 1.00 93.62 514 ARG A C 1
ATOM 3985 O O . ARG A 1 514 ? 33.862 17.015 -45.250 1.00 93.62 514 ARG A O 1
ATOM 3992 N N . SER A 1 515 ? 33.867 17.286 -47.478 1.00 91.69 515 SER A N 1
ATOM 3993 C CA . SER A 1 515 ? 32.418 17.523 -47.592 1.00 91.69 515 SER A CA 1
ATOM 3994 C C . SER A 1 515 ? 31.607 16.291 -47.163 1.00 91.69 515 SER A C 1
ATOM 3996 O O . SER A 1 515 ? 30.673 16.387 -46.360 1.00 91.69 515 SER A O 1
ATOM 3998 N N . ARG A 1 516 ? 32.038 15.103 -47.600 1.00 91.62 516 ARG A N 1
ATOM 3999 C CA . ARG A 1 516 ? 31.478 13.812 -47.175 1.00 91.62 516 ARG A CA 1
ATOM 4000 C C . ARG A 1 516 ? 31.603 13.604 -45.663 1.00 91.62 516 ARG A C 1
ATOM 4002 O O . ARG A 1 516 ? 30.623 13.256 -45.011 1.00 91.62 516 ARG A O 1
ATOM 4009 N N . ALA A 1 517 ? 32.768 13.901 -45.086 1.00 94.12 517 ALA A N 1
ATOM 4010 C CA . ALA A 1 517 ? 32.996 13.812 -43.645 1.00 94.12 517 ALA A CA 1
ATOM 4011 C C . ALA A 1 517 ? 32.094 14.768 -42.851 1.00 94.12 517 ALA A C 1
ATOM 4013 O O . ALA A 1 517 ? 31.601 14.396 -41.788 1.00 94.12 517 ALA A O 1
ATOM 4014 N N . ARG A 1 518 ? 31.821 15.976 -43.366 1.00 94.44 518 ARG A N 1
ATOM 4015 C CA . ARG A 1 518 ? 30.853 16.901 -42.750 1.00 94.44 518 ARG A CA 1
ATOM 4016 C C . ARG A 1 518 ? 29.440 16.325 -42.757 1.00 94.44 518 ARG A C 1
ATOM 4018 O O . ARG A 1 518 ? 28.779 16.360 -41.723 1.00 94.44 518 ARG A O 1
ATOM 4025 N N . THR A 1 519 ? 29.008 15.768 -43.886 1.00 93.56 519 THR A N 1
ATOM 4026 C CA . THR A 1 519 ? 27.690 15.127 -44.027 1.00 93.56 519 THR A CA 1
ATOM 4027 C C . THR A 1 519 ? 27.550 13.950 -43.062 1.00 93.56 519 THR A C 1
ATOM 4029 O O . THR A 1 519 ? 26.604 13.904 -42.277 1.00 93.56 519 THR A O 1
ATOM 4032 N N . ALA A 1 520 ? 28.547 13.062 -43.021 1.00 95.19 520 ALA A N 1
ATOM 4033 C CA . ALA A 1 520 ? 28.572 11.950 -42.078 1.00 95.19 520 ALA A CA 1
ATOM 4034 C C . ALA A 1 520 ? 28.589 12.407 -40.617 1.00 95.19 520 ALA A C 1
ATOM 4036 O O . ALA A 1 520 ? 27.864 11.848 -39.800 1.00 95.19 520 ALA A O 1
ATOM 4037 N N . GLY A 1 521 ? 29.346 13.455 -40.285 1.00 95.69 521 GLY A N 1
ATOM 4038 C CA . GLY A 1 521 ? 29.354 14.029 -38.940 1.00 95.69 521 GLY A CA 1
ATOM 4039 C C . GLY A 1 521 ? 27.987 14.581 -38.521 1.00 95.69 521 GLY A C 1
ATOM 4040 O O . GLY A 1 521 ? 27.578 14.394 -37.376 1.00 95.69 521 GLY A O 1
ATOM 4041 N N . GLN A 1 522 ? 27.251 15.215 -39.442 1.00 95.31 522 GLN A N 1
ATOM 4042 C CA . GLN A 1 522 ? 25.887 15.699 -39.193 1.00 95.31 522 GLN A CA 1
ATOM 4043 C C . GLN A 1 522 ? 24.885 14.551 -39.031 1.00 95.31 522 GLN A C 1
ATOM 4045 O O . GLN A 1 522 ? 24.075 14.575 -38.106 1.00 95.31 522 GLN A O 1
ATOM 4050 N N . ASN A 1 523 ? 24.950 13.538 -39.895 1.00 96.06 523 ASN A N 1
ATOM 4051 C CA . ASN A 1 523 ? 24.103 12.349 -39.803 1.00 96.06 523 ASN A CA 1
ATOM 4052 C C . ASN A 1 523 ? 24.351 11.573 -38.507 1.00 96.06 523 ASN A C 1
ATOM 4054 O O . ASN A 1 523 ? 23.403 11.189 -37.828 1.00 96.06 523 ASN A O 1
ATOM 4058 N N . ALA A 1 524 ? 25.618 11.396 -38.133 1.00 96.50 524 ALA A N 1
ATOM 4059 C CA . ALA A 1 524 ? 26.008 10.749 -36.890 1.00 96.50 524 ALA A CA 1
ATOM 4060 C C . ALA A 1 524 ? 25.518 11.525 -35.665 1.00 96.50 524 ALA A C 1
ATOM 4062 O O . ALA A 1 524 ? 24.942 10.936 -34.757 1.00 96.50 524 ALA A O 1
ATOM 4063 N N . PHE A 1 525 ? 25.627 12.855 -35.674 1.00 95.75 525 PHE A N 1
ATOM 4064 C CA . PHE A 1 525 ? 25.044 13.679 -34.619 1.00 95.75 525 PHE A CA 1
ATOM 4065 C C . PHE A 1 525 ? 23.523 13.477 -34.495 1.00 95.75 525 PHE A C 1
ATOM 4067 O O . PHE A 1 525 ? 23.037 13.226 -33.396 1.00 95.75 525 PHE A O 1
ATOM 4074 N N . ARG A 1 526 ? 22.776 13.514 -35.610 1.00 94.94 526 ARG A N 1
ATOM 4075 C CA . ARG A 1 526 ? 21.320 13.270 -35.603 1.00 94.94 526 ARG A CA 1
ATOM 4076 C C . ARG A 1 526 ? 20.974 11.869 -35.106 1.00 94.94 526 ARG A C 1
ATOM 4078 O O . ARG A 1 526 ? 20.026 11.723 -34.343 1.00 94.94 526 ARG A O 1
ATOM 4085 N N . ALA A 1 527 ? 21.731 10.853 -35.519 1.00 95.94 527 ALA A N 1
ATOM 4086 C CA . ALA A 1 527 ? 21.526 9.477 -35.081 1.00 95.94 527 ALA A CA 1
ATOM 4087 C C . ALA A 1 527 ? 21.776 9.312 -33.575 1.00 95.94 527 ALA A C 1
ATOM 4089 O O . ALA A 1 527 ? 20.953 8.700 -32.906 1.00 95.94 527 ALA A O 1
ATOM 4090 N N . ALA A 1 528 ? 22.846 9.902 -33.029 1.00 95.31 528 ALA A N 1
ATOM 4091 C CA . ALA A 1 528 ? 23.128 9.884 -31.591 1.00 95.31 528 ALA A CA 1
ATOM 4092 C C . ALA A 1 528 ? 22.059 10.636 -30.775 1.00 95.31 528 ALA A C 1
ATOM 4094 O O . ALA A 1 528 ? 21.601 10.149 -29.745 1.00 95.31 528 ALA A O 1
ATOM 4095 N N . SER A 1 529 ? 21.604 11.803 -31.246 1.00 94.75 529 SER A N 1
ATOM 4096 C CA . SER A 1 529 ? 20.491 12.521 -30.609 1.00 94.75 529 SER A CA 1
ATOM 4097 C C . SER A 1 529 ? 19.202 11.702 -30.648 1.00 94.75 529 SER A C 1
ATOM 4099 O O . SER A 1 529 ? 18.517 11.574 -29.637 1.00 94.75 529 SER A O 1
ATOM 4101 N N . ARG A 1 530 ? 18.883 11.090 -31.794 1.00 95.38 530 ARG A N 1
ATOM 4102 C CA . ARG A 1 530 ? 17.643 10.331 -31.947 1.00 95.38 530 ARG A CA 1
ATOM 4103 C C . ARG A 1 530 ? 17.657 9.018 -31.167 1.00 95.38 530 ARG A C 1
ATOM 4105 O O . ARG A 1 530 ? 16.629 8.660 -30.608 1.00 95.38 530 ARG A O 1
ATOM 4112 N N . SER A 1 531 ? 18.782 8.306 -31.089 1.00 95.50 531 SER A N 1
ATOM 4113 C CA . SER A 1 531 ? 18.887 7.102 -30.251 1.00 95.50 531 SER A CA 1
ATOM 4114 C C . SER A 1 531 ? 18.726 7.444 -28.768 1.00 95.50 531 SER A C 1
ATOM 4116 O O . SER A 1 531 ? 18.044 6.714 -28.051 1.00 95.50 531 SER A O 1
ATOM 4118 N N . TYR A 1 532 ? 19.263 8.588 -28.327 1.00 95.56 532 TYR A N 1
ATOM 4119 C CA . TYR A 1 532 ? 19.035 9.119 -26.984 1.00 95.56 532 TYR A CA 1
ATOM 4120 C C . TYR A 1 532 ? 17.554 9.425 -26.723 1.00 95.56 532 TYR A C 1
ATOM 4122 O O . TYR A 1 532 ? 17.022 8.984 -25.709 1.00 95.56 532 TYR A O 1
ATOM 4130 N N . GLU A 1 533 ? 16.868 10.114 -27.639 1.00 94.50 533 GLU A N 1
ATOM 4131 C CA . GLU A 1 533 ? 15.428 10.400 -27.526 1.00 94.50 533 GLU A CA 1
ATOM 4132 C C . GLU A 1 533 ? 14.576 9.126 -27.457 1.00 94.50 533 GLU A C 1
ATOM 4134 O O . GLU A 1 533 ? 13.661 9.044 -26.634 1.00 94.50 533 GLU A O 1
ATOM 4139 N N . LEU A 1 534 ? 14.886 8.132 -28.304 1.00 94.81 534 LEU A N 1
ATOM 4140 C CA . LEU A 1 534 ? 14.207 6.835 -28.307 1.00 94.81 534 LEU A CA 1
ATOM 4141 C C . LEU A 1 534 ? 14.371 6.130 -26.957 1.00 94.81 534 LEU A C 1
ATOM 4143 O O . LEU A 1 534 ? 13.381 5.660 -26.407 1.00 94.81 534 LEU A O 1
ATOM 4147 N N . ALA A 1 535 ? 15.585 6.113 -26.394 1.00 93.38 535 ALA A N 1
ATOM 4148 C CA . ALA A 1 535 ? 15.824 5.549 -25.069 1.00 93.38 535 ALA A CA 1
ATOM 4149 C C . ALA A 1 535 ? 15.106 6.335 -23.967 1.00 93.38 535 ALA A C 1
ATOM 4151 O O . ALA A 1 535 ? 14.444 5.730 -23.130 1.00 93.38 535 ALA A O 1
ATOM 4152 N N . ALA A 1 536 ? 15.185 7.668 -23.985 1.00 92.50 536 ALA A N 1
ATOM 4153 C CA . ALA A 1 536 ? 14.568 8.544 -22.989 1.00 92.50 536 ALA A CA 1
ATOM 4154 C C . ALA A 1 536 ? 13.030 8.505 -22.997 1.00 92.50 536 ALA A C 1
ATOM 4156 O O . ALA A 1 536 ? 12.421 8.854 -21.991 1.00 92.50 536 ALA A O 1
ATOM 4157 N N . SER A 1 537 ? 12.421 8.066 -24.103 1.00 93.00 537 SER A N 1
ATOM 4158 C CA . SER A 1 537 ? 10.965 7.990 -24.290 1.00 93.00 537 SER A CA 1
ATOM 4159 C C . SER A 1 537 ? 10.468 6.555 -24.509 1.00 93.00 537 SER A C 1
ATOM 4161 O O . SER A 1 537 ? 9.388 6.349 -25.065 1.00 93.00 537 SER A O 1
ATOM 4163 N N . THR A 1 538 ? 11.252 5.547 -24.112 1.00 92.56 538 THR A N 1
ATOM 4164 C CA . THR A 1 538 ? 10.945 4.127 -24.359 1.00 92.56 538 THR A CA 1
ATOM 4165 C C . THR A 1 538 ? 9.566 3.732 -23.830 1.00 92.56 538 THR A C 1
ATOM 4167 O O . THR A 1 538 ? 8.842 3.010 -24.518 1.00 92.56 538 THR A O 1
ATOM 4170 N N . PHE A 1 539 ? 9.173 4.240 -22.658 1.00 90.75 539 PHE A N 1
ATOM 4171 C CA . PHE A 1 539 ? 7.908 3.891 -22.018 1.00 90.75 539 PHE A CA 1
ATOM 4172 C C . PHE A 1 539 ? 6.701 4.253 -22.891 1.00 90.75 539 PHE A C 1
ATOM 4174 O O . PHE A 1 539 ? 5.830 3.419 -23.138 1.00 90.75 539 PHE A O 1
ATOM 4181 N N . SER A 1 540 ? 6.661 5.485 -23.405 1.00 89.19 540 SER A N 1
ATOM 4182 C CA . SER A 1 540 ? 5.558 5.952 -24.251 1.00 89.19 540 SER A CA 1
ATOM 4183 C C . SER A 1 540 ? 5.613 5.338 -25.649 1.00 89.19 540 SER A C 1
ATOM 4185 O O . SER A 1 540 ? 4.579 4.932 -26.179 1.00 89.19 540 SER A O 1
ATOM 4187 N N . LEU A 1 541 ? 6.812 5.209 -26.225 1.00 91.00 541 LEU A N 1
ATOM 4188 C CA . LEU A 1 541 ? 7.007 4.677 -27.573 1.00 91.00 541 LEU A CA 1
ATOM 4189 C C . LEU A 1 541 ? 6.688 3.187 -27.685 1.00 91.00 541 LEU A C 1
ATOM 4191 O O . LEU A 1 541 ? 6.197 2.761 -28.721 1.00 91.00 541 LEU A O 1
ATOM 4195 N N . CYS A 1 542 ? 6.955 2.389 -26.650 1.00 90.88 542 CYS A N 1
ATOM 4196 C CA . CYS A 1 542 ? 6.734 0.938 -26.677 1.00 90.88 542 CYS A CA 1
ATOM 4197 C C . CYS A 1 542 ? 5.415 0.511 -26.018 1.00 90.88 542 CYS A C 1
ATOM 4199 O O . CYS A 1 542 ? 5.158 -0.686 -25.902 1.00 90.88 542 CYS A O 1
ATOM 4201 N N . ARG A 1 543 ? 4.565 1.462 -25.603 1.00 85.62 543 ARG A N 1
ATOM 4202 C CA . ARG A 1 543 ? 3.331 1.193 -24.843 1.00 85.62 543 ARG A CA 1
ATOM 4203 C C . ARG A 1 543 ? 2.376 0.222 -25.540 1.00 85.62 543 ARG A C 1
ATOM 4205 O O . ARG A 1 543 ? 1.702 -0.549 -24.874 1.00 85.62 543 ARG A O 1
ATOM 4212 N N . ASN A 1 544 ? 2.362 0.241 -26.871 1.00 83.38 544 ASN A N 1
ATOM 4213 C CA . ASN A 1 544 ? 1.483 -0.597 -27.691 1.00 83.38 544 ASN A CA 1
ATOM 4214 C C . ASN A 1 544 ? 2.222 -1.768 -28.361 1.00 83.38 544 ASN A C 1
ATOM 4216 O O . ASN A 1 544 ? 1.728 -2.313 -29.346 1.00 83.38 544 ASN A O 1
ATOM 4220 N N . GLY A 1 545 ? 3.428 -2.124 -27.909 1.00 88.25 545 GLY A N 1
ATOM 4221 C CA . GLY A 1 545 ? 4.189 -3.233 -28.487 1.00 88.25 545 GLY A CA 1
ATOM 4222 C C . GLY A 1 545 ? 5.616 -2.894 -28.878 1.00 88.25 545 GLY A C 1
ATOM 4223 O O . GLY A 1 545 ? 5.938 -1.777 -29.281 1.00 88.25 545 GLY A O 1
ATOM 4224 N N . LEU A 1 546 ? 6.457 -3.926 -28.839 1.00 91.94 546 LEU A N 1
ATOM 4225 C CA . LEU A 1 546 ? 7.768 -3.973 -29.479 1.00 91.94 546 LEU A CA 1
ATOM 4226 C C . LEU A 1 546 ? 7.811 -5.199 -30.385 1.00 91.94 546 LEU A C 1
ATOM 4228 O O . LEU A 1 546 ? 7.532 -6.310 -29.938 1.00 91.94 546 LEU A O 1
ATOM 4232 N N . HIS A 1 547 ? 8.169 -5.033 -31.656 1.00 92.81 547 HIS A N 1
ATOM 4233 C CA . HIS A 1 547 ? 8.282 -6.159 -32.586 1.00 92.81 547 HIS A CA 1
ATOM 4234 C C . HIS A 1 547 ? 9.542 -6.046 -33.436 1.00 92.81 547 HIS A C 1
ATOM 4236 O O . HIS A 1 547 ? 9.871 -4.979 -33.947 1.00 92.81 547 HIS A O 1
ATOM 4242 N N . ARG A 1 548 ? 10.233 -7.168 -33.642 1.00 94.06 548 ARG A N 1
ATOM 4243 C CA . ARG A 1 548 ? 11.363 -7.242 -34.572 1.00 94.06 548 ARG A CA 1
ATOM 4244 C C . ARG A 1 548 ? 10.855 -7.363 -36.004 1.00 94.06 548 ARG A C 1
ATOM 4246 O O . ARG A 1 548 ? 10.039 -8.235 -36.298 1.00 94.06 548 ARG A O 1
ATOM 4253 N N . ILE A 1 549 ? 11.358 -6.520 -36.893 1.00 94.00 549 ILE A N 1
ATOM 4254 C CA . ILE A 1 549 ? 11.157 -6.595 -38.340 1.00 94.00 549 ILE A CA 1
ATOM 4255 C C . ILE A 1 549 ? 12.320 -7.390 -38.934 1.00 94.00 549 ILE A C 1
ATOM 4257 O O . ILE A 1 549 ? 13.483 -7.093 -38.668 1.00 94.00 549 ILE A O 1
ATOM 4261 N N . ILE A 1 550 ? 11.994 -8.415 -39.720 1.00 92.00 550 ILE A N 1
ATOM 4262 C CA . ILE A 1 550 ? 12.966 -9.330 -40.334 1.00 92.00 550 ILE A CA 1
ATOM 4263 C C . ILE A 1 550 ? 13.225 -8.939 -41.795 1.00 92.00 550 ILE A C 1
ATOM 4265 O O . ILE A 1 550 ? 14.350 -9.027 -42.275 1.00 92.00 550 ILE A O 1
ATOM 4269 N N . SER A 1 551 ? 12.186 -8.502 -42.511 1.00 87.88 551 SER A N 1
ATOM 4270 C CA . SER A 1 551 ? 12.245 -8.178 -43.941 1.00 87.88 551 SER A CA 1
ATOM 4271 C C . SER A 1 551 ? 11.402 -6.933 -44.233 1.00 87.88 551 SER A C 1
ATOM 4273 O O . SER A 1 551 ? 10.311 -6.822 -43.662 1.00 87.88 551 SER A O 1
ATOM 4275 N N . PRO A 1 552 ? 11.845 -6.003 -45.108 1.00 85.81 552 PRO A N 1
ATOM 4276 C CA . PRO A 1 552 ? 12.969 -6.102 -46.060 1.00 85.81 552 PRO A CA 1
ATOM 4277 C C . PRO A 1 552 ? 14.375 -5.901 -45.476 1.00 85.81 552 PRO A C 1
ATOM 4279 O O . PRO A 1 552 ? 15.352 -6.254 -46.128 1.00 85.81 552 PRO A O 1
ATOM 4282 N N . TYR A 1 553 ? 14.490 -5.360 -44.267 1.00 88.00 553 TYR A N 1
ATOM 4283 C CA . TYR A 1 553 ? 15.756 -5.194 -43.556 1.00 88.00 553 TYR A CA 1
ATOM 4284 C C . TYR A 1 553 ? 15.522 -5.289 -42.038 1.00 88.00 553 TYR A C 1
ATOM 4286 O O . TYR A 1 553 ? 14.395 -5.044 -41.593 1.00 88.00 553 TYR A O 1
ATOM 4294 N N . PRO A 1 554 ? 16.554 -5.624 -41.239 1.00 90.94 554 PRO A N 1
ATOM 4295 C CA . PRO A 1 554 ? 16.443 -5.678 -39.784 1.00 90.94 554 PRO A CA 1
ATOM 4296 C C . PRO A 1 554 ? 16.072 -4.313 -39.190 1.00 90.94 554 PRO A C 1
ATOM 4298 O O . PRO A 1 554 ? 16.759 -3.320 -39.426 1.00 90.94 554 PRO A O 1
ATOM 4301 N N . ALA A 1 555 ? 14.984 -4.262 -38.425 1.00 95.06 555 ALA A N 1
ATOM 4302 C CA . ALA A 1 555 ? 14.511 -3.060 -37.738 1.00 95.06 555 ALA A CA 1
ATOM 4303 C C . ALA A 1 555 ? 13.616 -3.434 -36.544 1.00 95.06 555 ALA A C 1
ATOM 4305 O O . ALA A 1 555 ? 13.272 -4.602 -36.359 1.00 95.06 555 ALA A O 1
ATOM 4306 N N . PHE A 1 556 ? 13.205 -2.446 -35.754 1.00 96.06 556 PHE A N 1
ATOM 4307 C CA . PHE A 1 556 ? 12.255 -2.610 -34.655 1.00 96.06 556 PHE A CA 1
ATOM 4308 C C . PHE A 1 556 ? 11.030 -1.732 -34.884 1.00 96.06 556 PHE A C 1
ATOM 4310 O O . PHE A 1 556 ? 11.158 -0.552 -35.196 1.00 96.06 556 PHE A O 1
ATOM 4317 N N . LEU A 1 557 ? 9.845 -2.310 -34.726 1.00 94.06 557 LEU A N 1
ATOM 4318 C CA . LEU A 1 557 ? 8.575 -1.602 -34.687 1.00 94.06 557 LEU A CA 1
ATOM 4319 C C . LEU A 1 557 ? 8.247 -1.261 -33.230 1.00 94.06 557 LEU A C 1
ATOM 4321 O O . LEU A 1 557 ? 8.075 -2.167 -32.413 1.00 94.06 557 LEU A O 1
ATOM 4325 N N . LEU A 1 558 ? 8.154 0.031 -32.933 1.00 93.56 558 LEU A N 1
ATOM 4326 C CA . LEU A 1 558 ? 7.878 0.604 -31.619 1.00 93.56 558 LEU A CA 1
ATOM 4327 C C . LEU A 1 558 ? 6.442 1.134 -31.601 1.00 93.56 558 LEU A C 1
ATOM 4329 O O . LEU A 1 558 ? 6.063 1.947 -32.452 1.00 93.56 558 LEU A O 1
ATOM 4333 N N . GLY A 1 559 ? 5.628 0.626 -30.677 1.00 87.25 559 GLY A N 1
ATOM 4334 C CA . GLY A 1 559 ? 4.271 1.114 -30.420 1.00 87.25 559 GLY A CA 1
ATOM 4335 C C . GLY A 1 559 ? 3.331 1.021 -31.616 1.00 87.25 559 GLY A C 1
ATOM 4336 O O . GLY A 1 559 ? 2.325 1.724 -31.649 1.00 87.25 559 GLY A O 1
ATOM 4337 N N . ARG A 1 560 ? 3.676 0.183 -32.605 1.00 87.38 560 ARG A N 1
ATOM 4338 C CA . ARG A 1 560 ? 2.948 0.009 -33.872 1.00 87.38 560 ARG A CA 1
ATOM 4339 C C . ARG A 1 560 ? 2.824 1.279 -34.718 1.00 87.38 560 ARG A C 1
ATOM 4341 O O . ARG A 1 560 ? 1.951 1.353 -35.575 1.00 87.38 560 ARG A O 1
ATOM 4348 N N . ASP A 1 561 ? 3.719 2.243 -34.525 1.00 88.44 561 ASP A N 1
ATOM 4349 C CA . ASP A 1 561 ? 3.716 3.505 -35.279 1.00 88.44 561 ASP A CA 1
ATOM 4350 C C . ASP A 1 561 ? 5.105 3.870 -35.823 1.00 88.44 561 ASP A C 1
ATOM 4352 O O . ASP A 1 561 ? 5.261 4.273 -36.983 1.00 88.44 561 ASP A O 1
ATOM 4356 N N . GLN A 1 562 ? 6.147 3.664 -35.014 1.00 93.06 562 GLN A N 1
ATOM 4357 C CA . GLN A 1 562 ? 7.509 4.062 -35.359 1.00 93.06 562 GLN A CA 1
ATOM 4358 C C . GLN A 1 562 ? 8.402 2.867 -35.669 1.00 93.06 562 GLN A C 1
ATOM 4360 O O . GLN A 1 562 ? 8.337 1.827 -35.026 1.00 93.06 562 GLN A O 1
ATOM 4365 N N . VAL A 1 563 ? 9.283 3.036 -36.649 1.00 95.12 563 VAL A N 1
ATOM 4366 C CA . VAL A 1 563 ? 10.281 2.053 -37.060 1.00 95.12 563 VAL A CA 1
ATOM 4367 C C . VAL A 1 563 ? 11.664 2.594 -36.727 1.00 95.12 563 VAL A C 1
ATOM 4369 O O . VAL A 1 563 ? 12.084 3.620 -37.267 1.00 95.12 563 VAL A O 1
ATOM 4372 N N . PHE A 1 564 ? 12.375 1.890 -35.854 1.00 96.94 564 PHE A N 1
ATOM 4373 C CA . PHE A 1 564 ? 13.779 2.121 -35.549 1.00 96.94 564 PHE A CA 1
ATOM 4374 C C . PHE A 1 564 ? 14.659 1.213 -36.416 1.00 96.94 564 PHE A C 1
ATOM 4376 O O . PHE A 1 564 ? 14.527 -0.010 -36.388 1.00 96.94 564 PHE A O 1
ATOM 4383 N N . VAL A 1 565 ? 15.553 1.818 -37.197 1.00 95.75 565 VAL A N 1
ATOM 4384 C CA . VAL A 1 565 ? 16.499 1.140 -38.089 1.00 95.75 565 VAL A CA 1
ATOM 4385 C C . VAL A 1 565 ? 17.909 1.307 -37.516 1.00 95.75 565 VAL A C 1
ATOM 4387 O O . VAL A 1 565 ? 18.476 2.398 -37.628 1.00 95.75 565 VAL A O 1
ATOM 4390 N N . PRO A 1 566 ? 18.471 0.267 -36.880 1.00 95.56 566 PRO A N 1
ATOM 4391 C CA . PRO A 1 566 ? 19.765 0.369 -36.221 1.00 95.56 566 PRO A CA 1
ATOM 4392 C C . PRO A 1 566 ? 20.930 0.416 -37.214 1.00 95.56 566 PRO A C 1
ATOM 4394 O O . PRO A 1 566 ? 20.863 -0.149 -38.308 1.00 95.56 566 PRO A O 1
ATOM 4397 N N . ILE A 1 567 ? 22.024 1.065 -36.809 1.00 94.75 567 ILE A N 1
ATOM 4398 C CA . ILE A 1 567 ? 23.272 1.149 -37.580 1.00 94.75 567 ILE A CA 1
ATOM 4399 C C . ILE A 1 567 ? 24.429 0.756 -36.669 1.00 94.75 567 ILE A C 1
ATOM 4401 O O . ILE A 1 567 ? 24.868 1.541 -35.839 1.00 94.75 567 ILE A O 1
ATOM 4405 N N . TYR A 1 568 ? 24.929 -0.465 -36.837 1.00 94.44 568 TYR A N 1
ATOM 4406 C CA . TYR A 1 568 ? 25.915 -1.049 -35.923 1.00 94.44 568 TYR A CA 1
ATOM 4407 C C . TYR A 1 568 ? 27.367 -0.678 -36.239 1.00 94.44 568 TYR A C 1
ATOM 4409 O O . TYR A 1 568 ? 28.220 -0.743 -35.361 1.00 94.44 568 TYR A O 1
ATOM 4417 N N . GLN A 1 569 ? 27.673 -0.328 -37.490 1.00 94.88 569 GLN A N 1
ATOM 4418 C CA . GLN A 1 569 ? 29.050 -0.101 -37.928 1.00 94.88 569 GLN A CA 1
ATOM 4419 C C . GLN A 1 569 ? 29.367 1.399 -37.978 1.00 94.88 569 GLN A C 1
ATOM 4421 O O . GLN A 1 569 ? 28.642 2.139 -38.655 1.00 94.88 569 GLN A O 1
ATOM 4426 N N . PRO A 1 570 ? 30.437 1.871 -37.311 1.00 95.06 570 PRO A N 1
ATOM 4427 C CA . PRO A 1 570 ? 30.901 3.242 -37.469 1.00 95.06 570 PRO A CA 1
ATOM 4428 C C . PRO A 1 570 ? 31.494 3.462 -38.866 1.00 95.06 570 PRO A C 1
ATOM 4430 O O . PRO A 1 570 ? 31.893 2.523 -39.556 1.00 95.06 570 PRO A O 1
ATOM 4433 N N . LEU A 1 571 ? 31.574 4.722 -39.286 1.00 94.88 571 LEU A N 1
ATOM 4434 C CA . LEU A 1 571 ? 32.259 5.098 -40.516 1.00 94.88 571 LEU A CA 1
ATOM 4435 C C . LEU A 1 571 ? 33.768 4.849 -40.388 1.00 94.88 571 LEU A C 1
ATOM 4437 O O . LEU A 1 571 ? 34.433 5.447 -39.538 1.00 94.88 571 LEU A O 1
ATOM 4441 N N . ALA A 1 572 ? 34.320 4.043 -41.291 1.00 92.62 572 ALA A N 1
ATOM 4442 C CA . ALA A 1 572 ? 35.760 3.902 -41.446 1.00 92.62 572 ALA A CA 1
ATOM 4443 C C . ALA A 1 572 ? 36.317 5.035 -42.319 1.00 92.62 572 ALA A C 1
ATOM 4445 O O . ALA A 1 572 ? 35.723 5.422 -43.325 1.00 92.62 572 ALA A O 1
ATOM 4446 N N . GLU A 1 573 ? 37.502 5.542 -41.981 1.00 88.94 573 GLU A N 1
ATOM 4447 C CA . GLU A 1 573 ? 38.122 6.655 -42.711 1.00 88.94 573 GLU A CA 1
ATOM 4448 C C . GLU A 1 573 ? 38.334 6.352 -44.203 1.00 88.94 573 GLU A C 1
ATOM 4450 O O . GLU A 1 573 ? 38.081 7.211 -45.045 1.00 88.94 573 GLU A O 1
ATOM 4455 N N . ALA A 1 574 ? 38.710 5.116 -44.548 1.00 89.12 574 ALA A N 1
ATOM 4456 C CA . ALA A 1 574 ? 38.898 4.688 -45.936 1.00 89.12 574 ALA A CA 1
ATOM 4457 C C . ALA A 1 574 ? 37.635 4.876 -46.803 1.00 89.12 574 ALA A C 1
ATOM 4459 O O . ALA A 1 574 ? 37.739 5.131 -48.001 1.00 89.12 574 ALA A O 1
ATOM 4460 N N . GLN A 1 575 ? 36.439 4.826 -46.204 1.00 88.94 575 GLN A N 1
ATOM 4461 C CA . GLN A 1 575 ? 35.168 5.001 -46.917 1.00 88.94 575 GLN A CA 1
ATOM 4462 C C . GLN A 1 575 ? 34.941 6.451 -47.371 1.00 88.94 575 GLN A C 1
ATOM 4464 O O . GLN A 1 575 ? 34.199 6.685 -48.323 1.00 88.94 575 GLN A O 1
ATOM 4469 N N . LEU A 1 576 ? 35.597 7.434 -46.740 1.00 88.62 576 LEU A N 1
ATOM 4470 C CA . LEU A 1 576 ? 35.519 8.842 -47.152 1.00 88.62 576 LEU A CA 1
ATOM 4471 C C . LEU A 1 576 ? 36.212 9.091 -48.496 1.00 88.62 576 LEU A C 1
ATOM 4473 O O . LEU A 1 576 ? 35.783 9.958 -49.264 1.00 88.62 576 LEU A O 1
ATOM 4477 N N . LEU A 1 577 ? 37.262 8.314 -48.767 1.00 85.88 577 LEU A N 1
ATOM 4478 C CA . LEU A 1 577 ? 38.120 8.422 -49.945 1.00 85.88 577 LEU A CA 1
ATOM 4479 C C . LEU A 1 577 ? 37.705 7.478 -51.085 1.00 85.88 577 LEU A C 1
ATOM 4481 O O . LEU A 1 577 ? 38.316 7.526 -52.144 1.00 85.88 577 LEU A O 1
ATOM 4485 N N . ALA A 1 578 ? 36.680 6.643 -50.890 1.00 81.31 578 ALA A N 1
ATOM 4486 C CA . ALA A 1 578 ? 36.215 5.698 -51.902 1.00 81.31 578 ALA A CA 1
ATOM 4487 C C . ALA A 1 578 ? 35.570 6.394 -53.118 1.00 81.31 578 ALA A C 1
ATOM 4489 O O . ALA A 1 578 ? 34.937 7.452 -52.987 1.00 81.31 578 ALA A O 1
ATOM 4490 N N . ASP A 1 579 ? 35.667 5.747 -54.284 1.00 68.00 579 ASP A N 1
ATOM 4491 C CA . ASP A 1 579 ? 35.098 6.232 -55.550 1.00 68.00 579 ASP A CA 1
ATOM 4492 C C . ASP A 1 579 ? 33.559 6.202 -55.548 1.00 68.00 579 ASP A C 1
ATOM 4494 O O . ASP A 1 579 ? 32.916 7.115 -56.066 1.00 68.00 579 ASP A O 1
ATOM 4498 N N . THR A 1 580 ? 32.950 5.210 -54.880 1.00 70.62 580 THR A N 1
ATOM 4499 C CA . THR A 1 580 ? 31.488 5.088 -54.688 1.00 70.62 580 THR A CA 1
ATOM 4500 C C . THR A 1 580 ? 31.099 5.147 -53.199 1.00 70.62 580 THR A C 1
ATOM 4502 O O . THR A 1 580 ? 30.731 4.130 -52.602 1.00 70.62 580 THR A O 1
ATOM 4505 N N . PRO A 1 581 ? 31.176 6.329 -52.567 1.00 64.19 581 PRO A N 1
ATOM 4506 C CA . PRO A 1 581 ? 31.069 6.507 -51.112 1.00 64.19 581 PRO A CA 1
ATOM 4507 C C . PRO A 1 581 ? 29.672 6.193 -50.544 1.00 64.19 581 PRO A C 1
ATOM 4509 O O . PRO A 1 581 ? 29.551 5.616 -49.469 1.00 64.19 581 PRO A O 1
ATOM 4512 N N . GLU A 1 582 ? 28.597 6.521 -51.262 1.00 62.53 582 GLU A N 1
ATOM 4513 C CA . GLU A 1 582 ? 27.214 6.421 -50.754 1.00 62.53 582 GLU A CA 1
ATOM 4514 C C . GLU A 1 582 ? 26.716 4.976 -50.611 1.00 62.53 582 GLU A C 1
ATOM 4516 O O . GLU A 1 582 ? 25.865 4.684 -49.771 1.00 62.53 582 GLU A O 1
ATOM 4521 N N . ARG A 1 583 ? 27.269 4.055 -51.411 1.00 68.81 583 ARG A N 1
ATOM 4522 C CA . ARG A 1 583 ? 27.035 2.609 -51.268 1.00 68.81 583 ARG A CA 1
ATOM 4523 C C . ARG A 1 583 ? 27.938 1.978 -50.210 1.00 68.81 583 ARG A C 1
ATOM 4525 O O . ARG A 1 583 ? 27.633 0.888 -49.741 1.00 68.81 583 ARG A O 1
ATOM 4532 N N . ALA A 1 584 ? 29.033 2.648 -49.847 1.00 74.44 584 ALA A N 1
ATOM 4533 C CA . ALA A 1 584 ? 30.020 2.124 -48.913 1.00 74.44 584 ALA A CA 1
ATOM 4534 C C . ALA A 1 584 ? 29.587 2.277 -47.448 1.00 74.44 584 ALA A C 1
ATOM 4536 O O . ALA A 1 584 ? 29.966 1.450 -46.624 1.00 74.44 584 ALA A O 1
ATOM 4537 N N . SER A 1 585 ? 28.809 3.314 -47.109 1.00 87.44 585 SER A N 1
ATOM 4538 C CA . SER A 1 585 ? 28.337 3.524 -45.737 1.00 87.44 585 SER A CA 1
ATOM 4539 C C . SER A 1 585 ? 27.013 4.300 -45.661 1.00 87.44 585 SER A C 1
ATOM 4541 O O . SER A 1 585 ? 26.896 5.353 -46.296 1.00 87.44 585 SER A O 1
ATOM 4543 N N . PRO A 1 586 ? 26.046 3.874 -44.819 1.00 89.81 586 PRO A N 1
ATOM 4544 C CA . PRO A 1 586 ? 24.816 4.629 -44.562 1.00 89.81 586 PRO A CA 1
ATOM 4545 C C . PRO A 1 586 ? 25.072 6.051 -44.051 1.00 89.81 586 PRO A C 1
ATOM 4547 O O . PRO A 1 586 ? 24.305 6.962 -44.353 1.00 89.81 586 PRO A O 1
ATOM 4550 N N . TRP A 1 587 ? 26.177 6.268 -43.326 1.00 93.81 587 TRP A N 1
ATOM 4551 C CA . TRP A 1 587 ? 26.553 7.576 -42.780 1.00 93.81 587 TRP A CA 1
ATOM 4552 C C . TRP A 1 587 ? 26.741 8.648 -43.854 1.00 93.81 587 TRP A C 1
ATOM 4554 O O . TRP A 1 587 ? 26.606 9.832 -43.559 1.00 93.81 587 TRP A O 1
ATOM 4564 N N . LEU A 1 588 ? 27.029 8.253 -45.094 1.00 91.81 588 LEU A N 1
ATOM 4565 C CA . LEU A 1 588 ? 27.306 9.163 -46.205 1.00 91.81 588 LEU A CA 1
ATOM 4566 C C . LEU A 1 588 ? 26.043 9.555 -46.987 1.00 91.81 588 LEU A C 1
ATOM 4568 O O . LEU A 1 588 ? 26.118 10.407 -47.866 1.00 91.81 588 LEU A O 1
ATOM 4572 N N . GLN A 1 589 ? 24.884 8.979 -46.655 1.00 87.94 589 GLN A N 1
ATOM 4573 C CA . GLN A 1 589 ? 23.610 9.287 -47.304 1.00 87.94 589 GLN A CA 1
ATOM 4574 C C . GLN A 1 589 ? 23.041 10.620 -46.814 1.00 87.94 589 GLN A C 1
ATOM 4576 O O . GLN A 1 589 ? 22.949 10.867 -45.612 1.00 87.94 589 GLN A O 1
ATOM 4581 N N . ASN A 1 590 ? 22.593 11.478 -47.726 1.00 84.19 590 ASN A N 1
ATOM 4582 C CA . ASN A 1 590 ? 21.973 12.746 -47.344 1.00 84.19 590 ASN A CA 1
ATOM 4583 C C . ASN A 1 590 ? 20.678 12.521 -46.548 1.00 84.19 590 ASN A C 1
ATOM 4585 O O . ASN A 1 590 ? 19.754 11.864 -47.021 1.00 84.19 590 ASN A O 1
ATOM 4589 N N . GLY A 1 591 ? 20.597 13.104 -45.347 1.00 80.88 591 GLY A N 1
ATOM 4590 C CA . GLY A 1 591 ? 19.383 13.065 -44.528 1.00 80.88 591 GLY A CA 1
ATOM 4591 C C . GLY A 1 591 ? 19.091 11.703 -43.895 1.00 80.88 591 GLY A C 1
ATOM 4592 O O . GLY A 1 591 ? 17.923 11.364 -43.708 1.00 80.88 591 GLY A O 1
ATOM 4593 N N . LEU A 1 592 ? 20.130 10.930 -43.561 1.00 89.19 592 LEU A N 1
ATOM 4594 C CA . LEU A 1 592 ? 19.995 9.657 -42.855 1.00 89.19 592 LEU A CA 1
ATOM 4595 C C . LEU A 1 592 ? 19.100 9.809 -41.614 1.00 89.19 592 LEU A C 1
ATOM 4597 O O . LEU A 1 592 ? 19.364 10.636 -40.740 1.00 89.19 592 LEU A O 1
ATOM 4601 N N . SER A 1 593 ? 18.064 8.972 -41.528 1.00 90.81 593 SER A N 1
ATOM 4602 C CA . SER A 1 593 ? 17.212 8.863 -40.346 1.00 90.81 593 SER A CA 1
ATOM 4603 C C . SER A 1 593 ? 17.130 7.417 -39.878 1.00 90.81 593 SER A C 1
ATOM 4605 O O . SER A 1 593 ? 16.735 6.534 -40.644 1.00 90.81 593 SER A O 1
ATOM 4607 N N . ILE A 1 594 ? 17.463 7.207 -38.606 1.00 93.88 594 ILE A N 1
ATOM 4608 C CA . ILE A 1 594 ? 17.352 5.919 -37.912 1.00 93.88 594 ILE A CA 1
ATOM 4609 C C . ILE A 1 594 ? 15.945 5.676 -37.351 1.00 93.88 594 ILE A C 1
ATOM 4611 O O . ILE A 1 594 ? 15.662 4.593 -36.865 1.00 93.88 594 ILE A O 1
ATOM 4615 N N . SER A 1 595 ? 15.052 6.669 -37.399 1.00 93.88 595 SER A N 1
ATOM 4616 C CA . SER A 1 595 ? 13.676 6.574 -36.901 1.00 93.88 595 SER A CA 1
ATOM 4617 C C . SER A 1 595 ? 12.721 7.138 -37.950 1.00 93.88 595 SER A C 1
ATOM 4619 O O . SER A 1 595 ? 12.906 8.255 -38.436 1.00 93.88 595 SER A O 1
ATOM 4621 N N . LYS A 1 596 ? 11.734 6.343 -38.357 1.00 93.12 596 LYS A N 1
ATOM 4622 C CA . LYS A 1 596 ? 10.782 6.680 -39.426 1.00 93.12 596 LYS A CA 1
ATOM 4623 C C . LYS A 1 596 ? 9.384 6.235 -39.016 1.00 93.12 596 LYS A C 1
ATOM 4625 O O . LYS A 1 596 ? 9.256 5.259 -38.284 1.00 93.12 596 LYS A O 1
ATOM 4630 N N . SER A 1 597 ? 8.336 6.888 -39.510 1.00 91.69 597 SER A N 1
ATOM 4631 C CA . SER A 1 597 ? 6.990 6.304 -39.403 1.00 91.69 597 SER A CA 1
ATOM 4632 C C . SER A 1 597 ? 6.881 5.058 -40.287 1.00 91.69 597 SER A C 1
ATOM 4634 O O . SER A 1 597 ? 7.632 4.924 -41.260 1.00 91.69 597 SER A O 1
ATOM 4636 N N . ILE A 1 598 ? 5.923 4.166 -40.014 1.00 88.56 598 ILE A N 1
ATOM 4637 C CA . ILE A 1 598 ? 5.670 2.986 -40.868 1.00 88.56 598 ILE A CA 1
ATOM 4638 C C . ILE A 1 598 ? 5.536 3.383 -42.346 1.00 88.56 598 ILE A C 1
ATOM 4640 O O . ILE A 1 598 ? 6.149 2.760 -43.212 1.00 88.56 598 ILE A O 1
ATOM 4644 N N . ARG A 1 599 ? 4.783 4.456 -42.633 1.00 86.31 599 ARG A N 1
ATOM 4645 C CA . ARG A 1 599 ? 4.539 4.942 -44.004 1.00 86.31 599 ARG A CA 1
ATOM 4646 C C . ARG A 1 599 ? 5.817 5.424 -44.696 1.00 86.31 599 ARG A C 1
ATOM 4648 O O . ARG A 1 599 ? 5.953 5.262 -45.902 1.00 86.31 599 ARG A O 1
ATOM 4655 N N . GLN A 1 600 ? 6.747 6.012 -43.943 1.00 88.00 600 GLN A N 1
ATOM 4656 C CA . GLN A 1 600 ? 8.042 6.464 -44.462 1.00 88.00 600 GLN A CA 1
ATOM 4657 C C . GLN A 1 600 ? 9.053 5.320 -44.596 1.00 88.00 600 GLN A C 1
ATOM 4659 O O . GLN A 1 600 ? 9.919 5.361 -45.468 1.00 88.00 600 GLN A O 1
ATOM 4664 N N . ALA A 1 601 ? 8.979 4.318 -43.719 1.00 85.38 601 ALA A N 1
ATOM 4665 C CA . ALA A 1 601 ? 9.862 3.160 -43.744 1.00 85.38 601 ALA A CA 1
ATOM 4666 C C . ALA A 1 601 ? 9.499 2.190 -44.877 1.00 85.38 601 ALA A C 1
ATOM 4668 O O . ALA A 1 601 ? 10.389 1.637 -45.522 1.00 85.38 601 ALA A O 1
ATOM 4669 N N . PHE A 1 602 ? 8.203 2.002 -45.146 1.00 86.44 602 PHE A N 1
ATOM 4670 C CA . PHE A 1 602 ? 7.721 0.974 -46.061 1.00 86.44 602 PHE A CA 1
ATOM 4671 C C . PHE A 1 602 ? 6.708 1.528 -47.063 1.00 86.44 602 PHE A C 1
ATOM 4673 O O . PHE A 1 602 ? 5.557 1.795 -46.731 1.00 86.44 602 PHE A O 1
ATOM 4680 N N . ALA A 1 603 ? 7.109 1.590 -48.335 1.00 79.44 603 ALA A N 1
ATOM 4681 C CA . ALA A 1 603 ? 6.211 1.956 -49.433 1.00 79.44 603 ALA A CA 1
ATOM 4682 C C . ALA A 1 603 ? 5.095 0.915 -49.679 1.00 79.44 603 ALA A C 1
ATOM 4684 O O . ALA A 1 603 ? 4.078 1.230 -50.290 1.00 79.44 603 ALA A O 1
ATOM 4685 N N . ARG A 1 604 ? 5.285 -0.339 -49.234 1.00 79.06 604 ARG A N 1
ATOM 4686 C CA . ARG A 1 604 ? 4.303 -1.436 -49.338 1.00 79.06 604 ARG A CA 1
ATOM 4687 C C . ARG A 1 604 ? 4.244 -2.242 -48.025 1.00 79.06 604 ARG A C 1
ATOM 4689 O O . ARG A 1 604 ? 4.929 -3.262 -47.929 1.00 79.06 604 ARG A O 1
ATOM 4696 N N . PRO A 1 605 ? 3.443 -1.812 -47.031 1.00 73.62 605 PRO A N 1
ATOM 4697 C CA . PRO A 1 605 ? 3.363 -2.444 -45.707 1.00 73.62 605 PRO A CA 1
ATOM 4698 C C . PRO A 1 605 ? 3.033 -3.947 -45.732 1.00 73.62 605 PRO A C 1
ATOM 4700 O O . PRO A 1 605 ? 3.671 -4.715 -45.021 1.00 73.62 605 PRO A O 1
ATOM 4703 N N . GLY A 1 606 ? 2.154 -4.398 -46.636 1.00 73.56 606 GLY A N 1
ATOM 4704 C CA . GLY A 1 606 ? 1.743 -5.810 -46.737 1.00 73.56 606 GLY A CA 1
ATOM 4705 C C . GLY A 1 606 ? 2.837 -6.805 -47.166 1.00 73.56 606 GLY A C 1
ATOM 4706 O O . GLY A 1 606 ? 2.610 -8.011 -47.167 1.00 73.56 606 GLY A O 1
ATOM 4707 N N . LYS A 1 607 ? 4.040 -6.336 -47.535 1.00 81.12 607 LYS A N 1
ATOM 4708 C CA . LYS A 1 607 ? 5.213 -7.198 -47.799 1.00 81.12 607 LYS A CA 1
ATOM 4709 C C . LYS A 1 607 ? 6.178 -7.297 -46.612 1.00 81.12 607 LYS A C 1
ATOM 4711 O O . LYS A 1 607 ? 7.156 -8.038 -46.689 1.00 81.12 607 LYS A O 1
ATOM 4716 N N . VAL A 1 608 ? 5.936 -6.544 -45.542 1.00 87.31 608 VAL A N 1
ATOM 4717 C CA . VAL A 1 608 ? 6.813 -6.484 -44.371 1.00 87.31 608 VAL A CA 1
ATOM 4718 C C . VAL A 1 608 ? 6.550 -7.690 -43.475 1.00 87.31 608 VAL A C 1
ATOM 4720 O O . VAL A 1 608 ? 5.404 -7.996 -43.135 1.00 87.31 608 VAL A O 1
ATOM 4723 N N . ARG A 1 609 ? 7.626 -8.376 -43.075 1.00 89.69 609 ARG A N 1
ATOM 4724 C CA . ARG A 1 609 ? 7.565 -9.517 -42.153 1.00 89.69 609 ARG A CA 1
ATOM 4725 C C . ARG A 1 609 ? 8.200 -9.167 -40.819 1.00 89.69 609 ARG A C 1
ATOM 4727 O O . ARG A 1 609 ? 9.331 -8.682 -40.769 1.00 89.69 609 ARG A O 1
ATOM 4734 N N . THR A 1 610 ? 7.483 -9.473 -39.748 1.00 88.12 610 THR A N 1
ATOM 4735 C CA . THR A 1 610 ? 7.955 -9.370 -38.367 1.00 88.12 610 THR A CA 1
ATOM 4736 C C . THR A 1 610 ? 8.244 -10.760 -37.800 1.00 88.12 610 THR A C 1
ATOM 4738 O O . THR A 1 610 ? 7.803 -11.765 -38.358 1.00 88.12 610 THR A O 1
ATOM 4741 N N . GLY A 1 611 ? 8.938 -10.828 -36.663 1.00 82.19 611 GLY A N 1
ATOM 4742 C CA . GLY A 1 611 ? 9.129 -12.080 -35.919 1.00 82.19 611 GLY A CA 1
ATOM 4743 C C . GLY A 1 611 ? 7.829 -12.721 -35.417 1.00 82.19 611 GLY A C 1
ATOM 4744 O O . GLY A 1 611 ? 7.836 -13.895 -35.072 1.00 82.19 611 GLY A O 1
ATOM 4745 N N . SER A 1 612 ? 6.721 -11.974 -35.413 1.00 79.75 612 SER A N 1
ATOM 4746 C CA . SER A 1 612 ? 5.393 -12.439 -34.992 1.00 79.75 612 SER A CA 1
ATOM 4747 C C . SER A 1 612 ? 4.442 -12.728 -36.162 1.00 79.75 612 SER A C 1
ATOM 4749 O O . SER A 1 612 ? 3.318 -13.152 -35.926 1.00 79.75 612 SER A O 1
ATOM 4751 N N . GLY A 1 613 ? 4.861 -12.501 -37.413 1.00 86.38 613 GLY A N 1
ATOM 4752 C CA . GLY A 1 613 ? 4.016 -12.666 -38.601 1.00 86.38 613 GLY A CA 1
ATOM 4753 C C . GLY A 1 613 ? 4.015 -11.449 -39.538 1.00 86.38 613 GLY A C 1
ATOM 4754 O O . GLY A 1 613 ? 4.882 -10.573 -39.428 1.00 86.38 613 GLY A O 1
ATOM 4755 N N . PRO A 1 614 ? 3.078 -11.386 -40.501 1.00 88.75 614 PRO A N 1
ATOM 4756 C CA . PRO A 1 614 ? 2.904 -10.229 -41.381 1.00 88.75 614 PRO A CA 1
ATOM 4757 C C . PRO A 1 614 ? 2.631 -8.943 -40.590 1.00 88.75 614 PRO A C 1
ATOM 4759 O O . PRO A 1 614 ? 1.966 -8.986 -39.556 1.00 88.75 614 PRO A O 1
ATOM 4762 N N . LEU A 1 615 ? 3.109 -7.794 -41.083 1.00 86.88 615 LEU A N 1
ATOM 4763 C CA . LEU A 1 615 ? 2.921 -6.508 -40.400 1.00 86.88 615 LEU A CA 1
ATOM 4764 C C . LEU A 1 615 ? 1.440 -6.196 -40.135 1.00 86.88 615 LEU A C 1
ATOM 4766 O O . LEU A 1 615 ? 1.110 -5.795 -39.028 1.00 86.88 615 LEU A O 1
ATOM 4770 N N . ASP A 1 616 ? 0.550 -6.451 -41.094 1.00 85.88 616 ASP A N 1
ATOM 4771 C CA . ASP A 1 616 ? -0.886 -6.170 -40.941 1.00 85.88 616 ASP A CA 1
ATOM 4772 C C . ASP A 1 616 ? -1.519 -6.964 -39.785 1.00 85.88 616 ASP A C 1
ATOM 4774 O O . ASP A 1 616 ? -2.369 -6.444 -39.068 1.00 85.88 616 ASP A O 1
ATOM 4778 N N . MET A 1 617 ? -1.048 -8.194 -39.543 1.00 85.12 617 MET A N 1
ATOM 4779 C CA . MET A 1 617 ? -1.483 -9.007 -38.404 1.00 85.12 617 MET A CA 1
ATOM 4780 C C . MET A 1 617 ? -0.992 -8.417 -37.079 1.00 85.12 617 MET A C 1
ATOM 4782 O O . MET A 1 617 ? -1.753 -8.371 -36.125 1.00 85.12 617 MET A O 1
ATOM 4786 N N . VAL A 1 618 ? 0.249 -7.928 -37.023 1.00 84.25 618 VAL A N 1
ATOM 4787 C CA . VAL A 1 618 ? 0.807 -7.277 -35.823 1.00 84.25 618 VAL A CA 1
ATOM 4788 C C . VAL A 1 618 ? 0.121 -5.943 -35.525 1.00 84.25 618 VAL A C 1
ATOM 4790 O O . VAL A 1 618 ? -0.095 -5.601 -34.367 1.00 84.25 618 VAL A O 1
ATOM 4793 N N . LEU A 1 619 ? -0.239 -5.184 -36.561 1.00 83.94 619 LEU A N 1
ATOM 4794 C CA . LEU A 1 619 ? -0.995 -3.941 -36.402 1.00 83.94 619 LEU A CA 1
ATOM 4795 C C . LEU A 1 619 ? -2.436 -4.203 -35.937 1.00 83.94 619 LEU A C 1
ATOM 4797 O O . LEU A 1 619 ? -3.000 -3.369 -35.233 1.00 83.94 619 LEU A O 1
ATOM 4801 N N . ALA A 1 620 ? -3.010 -5.351 -36.313 1.00 78.75 620 ALA A N 1
ATOM 4802 C CA . ALA A 1 620 ? -4.340 -5.795 -35.900 1.00 78.75 620 ALA A CA 1
ATOM 4803 C C . ALA A 1 620 ? -4.356 -6.593 -34.581 1.00 78.75 620 ALA A C 1
ATOM 4805 O O . ALA A 1 620 ? -5.425 -6.762 -33.992 1.00 78.75 620 ALA A O 1
ATOM 4806 N N . GLU A 1 621 ? -3.208 -7.086 -34.106 1.00 73.38 621 GLU A N 1
ATOM 4807 C CA . GLU A 1 621 ? -3.067 -7.712 -32.789 1.00 73.38 621 GLU A CA 1
ATOM 4808 C C . GLU A 1 621 ? -3.537 -6.699 -31.742 1.00 73.38 621 GLU A C 1
ATOM 4810 O O . GLU A 1 621 ? -3.218 -5.524 -31.831 1.00 73.38 621 GLU A O 1
ATOM 4815 N N . HIS A 1 622 ? -4.321 -7.093 -30.752 1.00 64.12 622 HIS A N 1
ATOM 4816 C CA . HIS A 1 622 ? -4.625 -6.237 -29.604 1.00 64.12 622 HIS A CA 1
ATOM 4817 C C . HIS A 1 622 ? -4.090 -6.959 -28.374 1.00 64.12 622 HIS A C 1
ATOM 4819 O O . HIS A 1 622 ? -4.161 -8.189 -28.312 1.00 64.12 622 HIS A O 1
ATOM 4825 N N . GLY A 1 623 ? -3.498 -6.216 -27.433 1.00 57.38 623 GLY A N 1
ATOM 4826 C CA . GLY A 1 623 ? -3.136 -6.791 -26.140 1.00 57.38 623 GLY A CA 1
ATOM 4827 C C . GLY A 1 623 ? -4.375 -7.449 -25.531 1.00 57.38 623 GLY A C 1
ATOM 4828 O O . GLY A 1 623 ? -5.474 -6.908 -25.629 1.00 57.38 623 GLY A O 1
ATOM 4829 N N . GLY A 1 624 ? -4.232 -8.660 -24.991 1.00 56.16 624 GLY A N 1
ATOM 4830 C CA . GLY A 1 624 ? -5.363 -9.353 -24.377 1.00 56.16 624 GLY A CA 1
ATOM 4831 C C . GLY A 1 624 ? -5.945 -8.534 -23.219 1.00 56.16 624 GLY A C 1
ATOM 4832 O O . GLY A 1 624 ? -5.188 -8.001 -22.413 1.00 56.16 624 GLY A O 1
ATOM 4833 N N . ASN A 1 625 ? -7.277 -8.492 -23.107 1.00 56.66 625 ASN A N 1
ATOM 4834 C CA . ASN A 1 625 ? -8.034 -7.774 -22.066 1.00 56.66 625 ASN A CA 1
ATOM 4835 C C . ASN A 1 625 ? -7.807 -8.279 -20.617 1.00 56.66 625 ASN A C 1
ATOM 4837 O O . ASN A 1 625 ? -8.479 -7.805 -19.708 1.00 56.66 625 ASN A O 1
ATOM 4841 N N . ASP A 1 626 ? -6.891 -9.222 -20.376 1.00 65.38 626 ASP A N 1
ATOM 4842 C CA . ASP A 1 626 ? -6.677 -9.884 -19.071 1.00 65.38 626 ASP A CA 1
ATOM 4843 C C . ASP A 1 626 ? -5.681 -9.119 -18.171 1.00 65.38 626 ASP A C 1
ATOM 4845 O O . ASP A 1 626 ? -4.891 -9.708 -17.427 1.00 65.38 626 ASP A O 1
ATOM 4849 N N . LEU A 1 627 ? -5.661 -7.789 -18.297 1.00 71.62 627 LEU A N 1
ATOM 4850 C CA . LEU A 1 627 ? -4.884 -6.908 -17.429 1.00 71.62 627 LEU A CA 1
ATOM 4851 C C . LEU A 1 627 ? -5.572 -6.772 -16.082 1.00 71.62 627 LEU A C 1
ATOM 4853 O O . LEU A 1 627 ? -6.781 -6.542 -16.011 1.00 71.62 627 LEU A O 1
ATOM 4857 N N . ILE A 1 628 ? -4.782 -6.834 -15.012 1.00 74.69 628 ILE A N 1
ATOM 4858 C CA . ILE A 1 628 ? -5.327 -6.578 -13.685 1.00 74.69 628 ILE A CA 1
ATOM 4859 C C . ILE A 1 628 ? -5.726 -5.107 -13.579 1.00 74.69 628 ILE A C 1
ATOM 4861 O O . ILE A 1 628 ? -4.912 -4.213 -13.826 1.00 74.69 628 ILE A O 1
ATOM 4865 N N . LYS A 1 629 ? -6.986 -4.859 -13.220 1.00 76.06 629 LYS A N 1
ATOM 4866 C CA . LYS A 1 629 ? -7.530 -3.508 -13.058 1.00 76.06 629 LYS A CA 1
ATOM 4867 C C . LYS A 1 629 ? -7.356 -3.022 -11.620 1.00 76.06 629 LYS A C 1
ATOM 4869 O O . LYS A 1 629 ? -7.447 -3.843 -10.706 1.00 76.06 629 LYS A O 1
ATOM 4874 N N . PRO A 1 630 ? -7.162 -1.708 -11.405 1.00 84.19 630 PRO A N 1
ATOM 4875 C CA . PRO A 1 630 ? -7.124 -1.152 -10.065 1.00 84.19 630 PRO A CA 1
ATOM 4876 C C . PRO A 1 630 ? -8.417 -1.450 -9.304 1.00 84.19 630 PRO A C 1
ATOM 4878 O O . PRO A 1 630 ? -9.505 -1.286 -9.858 1.00 84.19 630 PRO A O 1
ATOM 4881 N N . ALA A 1 631 ? -8.300 -1.836 -8.038 1.00 88.31 631 ALA A N 1
ATOM 4882 C CA . ALA A 1 631 ? -9.445 -2.157 -7.194 1.00 88.31 631 ALA A CA 1
ATOM 4883 C C . ALA A 1 631 ? -9.245 -1.663 -5.763 1.00 88.31 631 ALA A C 1
ATOM 4885 O O . ALA A 1 631 ? -8.130 -1.636 -5.244 1.00 88.31 631 ALA A O 1
ATOM 4886 N N . THR A 1 632 ? -10.331 -1.228 -5.150 1.00 92.44 632 THR A N 1
ATOM 4887 C CA . THR A 1 632 ? -10.426 -0.823 -3.752 1.00 92.44 632 THR A CA 1
ATOM 4888 C C . THR A 1 632 ? -11.523 -1.653 -3.130 1.00 92.44 632 THR A C 1
ATOM 4890 O O . THR A 1 632 ? -12.619 -1.718 -3.684 1.00 92.44 632 THR A O 1
ATOM 4893 N N . ILE A 1 633 ? -11.220 -2.260 -1.994 1.00 94.69 633 ILE A N 1
ATOM 4894 C CA . ILE A 1 633 ? -12.137 -3.079 -1.218 1.00 94.69 633 ILE A CA 1
ATOM 4895 C C . ILE A 1 633 ? -12.274 -2.422 0.146 1.00 94.69 633 ILE A C 1
ATOM 4897 O O . ILE A 1 633 ? -11.270 -2.094 0.775 1.00 94.69 633 ILE A O 1
ATOM 4901 N N . ILE A 1 634 ? -13.508 -2.195 0.573 1.00 94.94 634 ILE A N 1
ATOM 4902 C CA . ILE A 1 634 ? -13.832 -1.620 1.873 1.00 94.94 634 ILE A CA 1
ATOM 4903 C C . ILE A 1 634 ? -14.612 -2.659 2.670 1.00 94.94 634 ILE A C 1
ATOM 4905 O O . ILE A 1 634 ? -15.581 -3.233 2.167 1.00 94.94 634 ILE A O 1
ATOM 4909 N N . LEU A 1 635 ? -14.166 -2.883 3.903 1.00 94.25 635 LEU A N 1
ATOM 4910 C CA . LEU A 1 635 ? -14.896 -3.615 4.927 1.00 94.25 635 LEU A CA 1
ATOM 4911 C C . LEU A 1 635 ? -15.368 -2.589 5.963 1.00 94.25 635 LEU A C 1
ATOM 4913 O O . LEU A 1 635 ? -14.535 -1.931 6.589 1.00 94.25 635 LEU A O 1
ATOM 4917 N N . ASP A 1 636 ? -16.682 -2.413 6.096 1.00 92.00 636 ASP A N 1
ATOM 4918 C CA . ASP A 1 636 ? -17.300 -1.446 7.014 1.00 92.00 636 ASP A CA 1
ATOM 4919 C C . ASP A 1 636 ? -17.597 -2.104 8.371 1.00 92.00 636 ASP A C 1
ATOM 4921 O O . ASP A 1 636 ? -18.076 -3.234 8.438 1.00 92.00 636 ASP A O 1
ATOM 4925 N N . ALA A 1 637 ? -17.319 -1.404 9.470 1.00 89.81 637 ALA A N 1
ATOM 4926 C CA . ALA A 1 637 ? -17.663 -1.860 10.811 1.00 89.81 637 ALA A CA 1
ATOM 4927 C C . ALA A 1 637 ? -19.185 -1.950 11.021 1.00 89.81 637 ALA A C 1
ATOM 4929 O O . ALA A 1 637 ? -19.643 -2.814 11.771 1.00 89.81 637 ALA A O 1
ATOM 4930 N N . LEU A 1 638 ? -19.977 -1.100 10.352 1.00 88.38 638 LEU A N 1
ATOM 4931 C CA . LEU A 1 638 ? -21.441 -1.109 10.479 1.00 88.38 638 LEU A CA 1
ATOM 4932 C C . LEU A 1 638 ? -22.087 -2.383 9.920 1.00 88.38 638 LEU A C 1
ATOM 4934 O O . LEU A 1 638 ? -23.187 -2.754 10.340 1.00 88.38 638 LEU A O 1
ATOM 4938 N N . ASP A 1 639 ? -21.399 -3.101 9.033 1.00 88.19 639 ASP A N 1
ATOM 4939 C CA . ASP A 1 639 ? -21.878 -4.374 8.496 1.00 88.19 639 ASP A CA 1
ATOM 4940 C C . ASP A 1 639 ? -21.984 -5.463 9.572 1.00 88.19 639 ASP A C 1
ATOM 4942 O O . ASP A 1 639 ? -22.821 -6.358 9.459 1.00 88.19 639 ASP A O 1
ATOM 4946 N N . PHE A 1 640 ? -21.222 -5.361 10.667 1.00 84.62 640 PHE A N 1
ATOM 4947 C CA . PHE A 1 640 ? -21.375 -6.260 11.814 1.00 84.62 640 PHE A CA 1
ATOM 4948 C C . PHE A 1 640 ? -22.652 -6.003 12.621 1.00 84.62 640 PHE A C 1
ATOM 4950 O O . PHE A 1 640 ? -23.129 -6.897 13.327 1.00 84.62 640 PHE A O 1
ATOM 4957 N N . GLU A 1 641 ? -23.215 -4.800 12.514 1.00 76.56 641 GLU A N 1
ATOM 4958 C CA . GLU A 1 641 ? -24.325 -4.337 13.344 1.00 76.56 641 GLU A CA 1
ATOM 4959 C C . GLU A 1 641 ? -25.670 -4.303 12.608 1.00 76.56 641 GLU A C 1
ATOM 4961 O O . GLU A 1 641 ? -26.724 -4.379 13.239 1.00 76.56 641 GLU A O 1
ATOM 4966 N N . SER A 1 642 ? -25.654 -4.245 11.274 1.00 68.75 642 SER A N 1
ATOM 4967 C CA . SER A 1 642 ? -26.845 -4.068 10.428 1.00 68.75 642 SER A CA 1
ATOM 4968 C C . SER A 1 642 ? -27.849 -5.235 10.455 1.00 68.75 642 SER A C 1
ATOM 4970 O O . SER A 1 642 ? -28.944 -5.127 9.902 1.00 68.75 642 SER A O 1
ATOM 4972 N N . GLY A 1 643 ? -27.495 -6.372 11.067 1.00 67.12 643 GLY A N 1
ATOM 4973 C CA . GLY A 1 643 ? -28.294 -7.605 11.054 1.00 67.12 643 GLY A CA 1
ATOM 4974 C C . GLY A 1 643 ? -28.353 -8.301 9.685 1.00 67.12 643 GLY A C 1
ATOM 4975 O O . GLY A 1 643 ? -28.903 -9.399 9.585 1.00 67.12 643 GLY A O 1
ATOM 4976 N N . VAL A 1 644 ? -27.772 -7.690 8.650 1.00 73.69 644 VAL A N 1
ATOM 4977 C CA . VAL A 1 644 ? -27.564 -8.252 7.314 1.00 73.69 644 VAL A CA 1
ATOM 4978 C C . VAL A 1 644 ? -26.225 -8.997 7.302 1.00 73.69 644 VAL A C 1
ATOM 4980 O O . VAL A 1 644 ? -25.357 -8.755 8.138 1.00 73.69 644 VAL A O 1
ATOM 4983 N N . ALA A 1 645 ? -26.065 -9.956 6.388 1.00 75.81 645 ALA A N 1
ATOM 4984 C CA . ALA A 1 645 ? -24.768 -10.591 6.178 1.00 75.81 645 ALA A CA 1
ATOM 4985 C C . ALA A 1 645 ? -23.732 -9.529 5.745 1.00 75.81 645 ALA A C 1
ATOM 4987 O O . ALA A 1 645 ? -24.029 -8.784 4.806 1.00 75.81 645 ALA A O 1
ATOM 4988 N N . PRO A 1 646 ? -22.550 -9.465 6.388 1.00 80.06 646 PRO A N 1
ATOM 4989 C CA . PRO A 1 646 ? -21.492 -8.532 6.013 1.00 80.06 646 PRO A CA 1
ATOM 4990 C C . PRO A 1 646 ? -21.127 -8.651 4.533 1.00 80.06 646 PRO A C 1
ATOM 4992 O O . PRO A 1 646 ? -21.103 -9.760 3.988 1.00 80.06 646 PRO A O 1
ATOM 4995 N N . SER A 1 647 ? -20.843 -7.528 3.874 1.00 84.50 647 SER A N 1
ATOM 4996 C CA . SER A 1 647 ? -20.575 -7.504 2.437 1.00 84.50 647 SER A CA 1
ATOM 4997 C C . SER A 1 647 ? -19.283 -6.765 2.113 1.00 84.50 647 SER A C 1
ATOM 4999 O O . SER A 1 647 ? -18.918 -5.785 2.750 1.00 84.50 647 SER A O 1
ATOM 5001 N N . THR A 1 648 ? -18.539 -7.251 1.119 1.00 89.88 648 THR A N 1
ATOM 5002 C CA . THR A 1 648 ? -17.350 -6.530 0.652 1.00 89.88 648 THR A CA 1
ATOM 5003 C C . THR A 1 648 ? -17.770 -5.477 -0.365 1.00 89.88 648 THR A C 1
ATOM 5005 O O . THR A 1 648 ? -18.469 -5.767 -1.339 1.00 89.88 648 THR A O 1
ATOM 5008 N N . HIS A 1 649 ? -17.340 -4.237 -0.149 1.00 92.38 649 HIS A N 1
ATOM 5009 C CA . HIS A 1 649 ? -17.671 -3.121 -1.027 1.00 92.38 649 HIS A CA 1
ATOM 5010 C C . HIS A 1 649 ? -16.513 -2.851 -1.973 1.00 92.38 649 HIS A C 1
ATOM 5012 O O . HIS A 1 649 ? -15.402 -2.575 -1.523 1.00 92.38 649 HIS A O 1
ATOM 5018 N N . ILE A 1 650 ? -16.760 -2.886 -3.286 1.00 91.94 650 ILE A N 1
ATOM 5019 C CA . ILE A 1 650 ? -15.686 -2.798 -4.285 1.00 91.94 650 ILE A CA 1
ATOM 5020 C C . ILE A 1 650 ? -15.885 -1.597 -5.219 1.00 91.94 650 ILE A C 1
ATOM 5022 O O . ILE A 1 650 ? -16.988 -1.353 -5.709 1.00 91.94 650 ILE A O 1
ATOM 5026 N N . ALA A 1 651 ? -14.808 -0.856 -5.496 1.00 90.25 651 ALA A N 1
ATOM 5027 C CA . ALA A 1 651 ? -14.771 0.231 -6.480 1.00 90.25 651 ALA A CA 1
ATOM 5028 C C . ALA A 1 651 ? -13.388 0.359 -7.141 1.00 90.25 651 ALA A C 1
ATOM 5030 O O . ALA A 1 651 ? -12.390 -0.143 -6.632 1.00 90.25 651 ALA A O 1
ATOM 5031 N N . THR A 1 652 ? -13.291 1.085 -8.258 1.00 85.12 652 THR A N 1
ATOM 5032 C CA . THR A 1 652 ? -11.985 1.512 -8.803 1.00 85.12 652 THR A CA 1
ATOM 5033 C C . THR A 1 652 ? -11.435 2.750 -8.091 1.00 85.12 652 THR A C 1
ATOM 5035 O O . THR A 1 652 ? -10.221 2.960 -8.080 1.00 85.12 652 THR A O 1
ATOM 5038 N N . LEU A 1 653 ? -12.327 3.579 -7.535 1.00 85.38 653 LEU A N 1
ATOM 5039 C CA . LEU A 1 653 ? -12.007 4.811 -6.814 1.00 85.38 653 LEU A CA 1
ATOM 5040 C C . LEU A 1 653 ? -11.284 4.497 -5.503 1.00 85.38 653 LEU A C 1
ATOM 5042 O O . LEU A 1 653 ? -11.611 3.523 -4.829 1.00 85.38 653 LEU A O 1
ATOM 5046 N N . TYR A 1 654 ? -10.353 5.366 -5.111 1.00 88.56 654 TYR A N 1
ATOM 5047 C CA . TYR A 1 654 ? -9.757 5.338 -3.783 1.00 88.56 654 TYR A CA 1
ATOM 5048 C C . TYR A 1 654 ? -10.084 6.627 -2.996 1.00 88.56 654 TYR A C 1
ATOM 5050 O O . TYR A 1 654 ? -9.645 7.712 -3.397 1.00 88.56 654 TYR A O 1
ATOM 5058 N N . PRO A 1 655 ? -10.886 6.551 -1.911 1.00 88.00 655 PRO A N 1
ATOM 5059 C CA . PRO A 1 655 ? -11.409 7.737 -1.224 1.00 88.00 655 PRO A CA 1
ATOM 5060 C C . PRO A 1 655 ? -10.411 8.414 -0.275 1.00 88.00 655 PRO A C 1
ATOM 5062 O O . PRO A 1 655 ? -10.528 9.618 -0.048 1.00 88.00 655 PRO A O 1
ATOM 5065 N N . PHE A 1 656 ? -9.412 7.687 0.230 1.00 88.25 656 PHE A N 1
ATOM 5066 C CA . PHE A 1 656 ? -8.416 8.193 1.191 1.00 88.25 656 PHE A CA 1
ATOM 5067 C C . PHE A 1 656 ? -7.066 8.531 0.538 1.00 88.25 656 PHE A C 1
ATOM 5069 O O . PHE A 1 656 ? -6.016 8.582 1.188 1.00 88.25 656 PHE A O 1
ATOM 5076 N N . ALA A 1 657 ? -7.099 8.736 -0.777 1.00 83.56 657 ALA A N 1
ATOM 5077 C CA . ALA A 1 657 ? -5.985 9.217 -1.572 1.00 83.56 657 ALA A CA 1
ATOM 5078 C C . ALA A 1 657 ? -5.451 10.557 -1.035 1.00 83.56 657 ALA A C 1
ATOM 5080 O O . ALA A 1 657 ? -6.223 11.393 -0.568 1.00 83.56 657 ALA A O 1
ATOM 5081 N N . ASN A 1 658 ? -4.141 10.792 -1.153 1.00 78.06 658 ASN A N 1
ATOM 5082 C CA . ASN A 1 658 ? -3.457 12.032 -0.736 1.00 78.06 658 ASN A CA 1
ATOM 5083 C C . ASN A 1 658 ? -3.491 12.390 0.751 1.00 78.06 658 ASN A C 1
ATOM 5085 O O . ASN A 1 658 ? -3.096 13.499 1.117 1.00 78.06 658 ASN A O 1
ATOM 5089 N N . GLN A 1 659 ? -3.937 11.480 1.606 1.00 83.62 659 GLN A N 1
ATOM 5090 C CA . GLN A 1 659 ? -3.968 11.726 3.040 1.00 83.62 659 GLN A CA 1
ATOM 5091 C C . GLN A 1 659 ? -2.650 11.298 3.681 1.00 83.62 659 GLN A C 1
ATOM 5093 O O . GLN A 1 659 ? -2.126 10.242 3.316 1.00 83.62 659 GLN A O 1
ATOM 5098 N N . PRO A 1 660 ? -2.101 12.097 4.611 1.00 82.12 660 PRO A N 1
ATOM 5099 C CA . PRO A 1 660 ? -0.874 11.734 5.296 1.00 82.12 660 PRO A CA 1
ATOM 5100 C C . PRO A 1 660 ? -1.100 10.570 6.267 1.00 82.12 660 PRO A C 1
ATOM 5102 O O . PRO A 1 660 ? -2.229 10.132 6.480 1.00 82.12 660 PRO A O 1
ATOM 5105 N N . VAL A 1 661 ? -0.008 10.083 6.847 1.00 83.88 661 VAL A N 1
ATOM 5106 C CA . VAL A 1 661 ? 0.025 9.333 8.103 1.00 83.88 661 VAL A CA 1
ATOM 5107 C C . VAL A 1 661 ? 0.013 10.374 9.232 1.00 83.88 661 VAL A C 1
ATOM 5109 O O . VAL A 1 661 ? 0.971 11.141 9.346 1.00 83.88 661 VAL A O 1
ATOM 5112 N N . PRO A 1 662 ? -1.079 10.509 9.998 1.00 82.62 662 PRO A N 1
ATOM 5113 C CA . PRO A 1 662 ? -1.132 11.361 11.180 1.00 82.62 662 PRO A CA 1
ATOM 5114 C C . PRO A 1 662 ? -0.035 11.053 12.195 1.00 82.62 662 PRO A C 1
ATOM 5116 O O . PRO A 1 662 ? 0.472 9.937 12.256 1.00 82.62 662 PRO A O 1
ATOM 5119 N N . GLU A 1 663 ? 0.279 12.048 13.021 1.00 82.50 663 GLU A N 1
ATOM 5120 C CA . GLU A 1 663 ? 1.172 11.883 14.168 1.00 82.50 663 GLU A CA 1
ATOM 5121 C C . GLU A 1 663 ? 0.711 10.723 15.063 1.00 82.50 663 GLU A C 1
ATOM 5123 O O . GLU A 1 663 ? -0.487 10.463 15.201 1.00 82.50 663 GLU A O 1
ATOM 5128 N N . ALA A 1 664 ? 1.679 10.032 15.658 1.00 78.38 664 ALA A N 1
ATOM 5129 C CA . ALA A 1 664 ? 1.541 8.846 16.489 1.00 78.38 664 ALA A CA 1
ATOM 5130 C C . ALA A 1 664 ? 1.023 7.583 15.769 1.00 78.38 664 ALA A C 1
ATOM 5132 O O . ALA A 1 664 ? 0.955 6.529 16.397 1.00 78.38 664 ALA A O 1
ATOM 5133 N N . GLN A 1 665 ? 0.687 7.632 14.475 1.00 83.81 665 GLN A N 1
ATOM 5134 C CA . GLN A 1 665 ? 0.151 6.475 13.747 1.00 83.81 665 GLN A CA 1
ATOM 5135 C C . GLN A 1 665 ? 1.238 5.618 13.093 1.00 83.81 665 GLN A C 1
ATOM 5137 O O . GLN A 1 665 ? 2.337 6.086 12.785 1.00 83.81 665 GLN A O 1
ATOM 5142 N N . GLY A 1 666 ? 0.908 4.340 12.890 1.00 86.75 666 GLY A N 1
ATOM 5143 C CA . GLY A 1 666 ? 1.827 3.344 12.354 1.00 86.75 666 GLY A CA 1
ATOM 5144 C C . GLY A 1 666 ? 1.855 3.331 10.827 1.00 86.75 666 GLY A C 1
ATOM 5145 O O . GLY A 1 666 ? 0.821 3.448 10.166 1.00 86.75 666 GLY A O 1
ATOM 5146 N N . PHE A 1 667 ? 3.039 3.120 10.265 1.00 89.31 667 PHE A N 1
ATOM 5147 C CA . PHE A 1 667 ? 3.280 2.887 8.848 1.00 89.31 667 PHE A CA 1
ATOM 5148 C C . PHE A 1 667 ? 4.116 1.620 8.672 1.00 89.31 667 PHE A C 1
ATOM 5150 O O . PHE A 1 667 ? 5.215 1.521 9.208 1.00 89.31 667 PHE A O 1
ATOM 5157 N N . PHE A 1 668 ? 3.620 0.667 7.892 1.00 91.56 668 PHE A N 1
ATOM 5158 C CA . PHE A 1 668 ? 4.335 -0.561 7.562 1.00 91.56 668 PHE A CA 1
ATOM 5159 C C . PHE A 1 668 ? 4.787 -0.537 6.106 1.00 91.56 668 PHE A C 1
ATOM 5161 O O . PHE A 1 668 ? 4.029 -0.127 5.221 1.00 91.56 668 PHE A O 1
ATOM 5168 N N . TYR A 1 669 ? 5.994 -1.029 5.838 1.00 89.50 669 TYR A N 1
ATOM 5169 C CA . TYR A 1 669 ? 6.492 -1.196 4.477 1.00 89.50 669 TYR A CA 1
ATOM 5170 C C . TYR A 1 669 ? 7.306 -2.476 4.307 1.00 89.50 669 TYR A C 1
ATOM 5172 O O . TYR A 1 669 ? 8.289 -2.708 5.012 1.00 89.50 669 TYR A O 1
ATOM 5180 N N . ASP A 1 670 ? 6.964 -3.230 3.263 1.00 90.25 670 ASP A N 1
ATOM 5181 C CA . ASP A 1 670 ? 7.779 -4.311 2.726 1.00 90.25 670 ASP A CA 1
ATOM 5182 C C . ASP A 1 670 ? 7.990 -4.118 1.215 1.00 90.25 670 ASP A C 1
ATOM 5184 O O . ASP A 1 670 ? 7.055 -4.123 0.408 1.00 90.25 670 ASP A O 1
ATOM 5188 N N . LYS A 1 671 ? 9.256 -3.975 0.806 1.00 85.38 671 LYS A N 1
ATOM 5189 C CA . LYS A 1 671 ? 9.656 -3.786 -0.599 1.00 85.38 671 LYS A CA 1
ATOM 5190 C C . LYS A 1 671 ? 9.417 -5.007 -1.485 1.00 85.38 671 LYS A C 1
ATOM 5192 O O . LYS A 1 671 ? 9.267 -4.828 -2.697 1.00 85.38 671 LYS A O 1
ATOM 5197 N N . ARG A 1 672 ? 9.508 -6.216 -0.929 1.00 88.44 672 ARG A N 1
ATOM 5198 C CA . ARG A 1 672 ? 9.524 -7.491 -1.662 1.00 88.44 672 ARG A CA 1
ATOM 5199 C C . ARG A 1 672 ? 8.613 -8.505 -0.971 1.00 88.44 672 ARG A C 1
ATOM 5201 O O . ARG A 1 672 ? 8.980 -9.666 -0.839 1.00 88.44 672 ARG A O 1
ATOM 5208 N N . ALA A 1 673 ? 7.424 -8.046 -0.606 1.00 92.31 673 ALA A N 1
ATOM 5209 C CA . ALA A 1 673 ? 6.413 -8.809 0.109 1.00 92.31 673 ALA A CA 1
ATOM 5210 C C . ALA A 1 673 ? 6.027 -10.106 -0.600 1.00 92.31 673 ALA A C 1
ATOM 5212 O O . ALA A 1 673 ? 5.976 -11.169 0.010 1.00 92.31 673 ALA A O 1
ATOM 5213 N N . LEU A 1 674 ? 5.768 -10.029 -1.903 1.00 93.56 674 LEU A N 1
ATOM 5214 C CA . LEU A 1 674 ? 5.208 -11.135 -2.672 1.00 93.56 674 LEU A CA 1
ATOM 5215 C C . LEU A 1 674 ? 5.930 -11.278 -4.007 1.00 93.56 674 LEU A C 1
ATOM 5217 O O . LEU A 1 674 ? 6.330 -10.283 -4.615 1.00 93.56 674 LEU A O 1
ATOM 5221 N N . SER A 1 675 ? 6.026 -12.508 -4.515 1.00 92.31 675 SER A N 1
ATOM 5222 C CA . SER A 1 675 ? 6.358 -12.753 -5.916 1.00 92.31 675 SER A CA 1
ATOM 5223 C C . SER A 1 675 ? 5.304 -13.604 -6.612 1.00 92.31 675 SER A C 1
ATOM 5225 O O . SER A 1 675 ? 4.859 -14.616 -6.085 1.00 92.31 675 SER A O 1
ATOM 5227 N N . THR A 1 676 ? 4.940 -13.197 -7.824 1.00 91.19 676 THR A N 1
ATOM 5228 C CA . THR A 1 676 ? 4.032 -13.916 -8.720 1.00 91.19 676 THR A CA 1
ATOM 5229 C C . THR A 1 676 ? 4.708 -14.193 -10.063 1.00 91.19 676 THR A C 1
ATOM 5231 O O . THR A 1 676 ? 5.728 -13.586 -10.393 1.00 91.19 676 THR A O 1
ATOM 5234 N N . GLY A 1 677 ? 4.122 -15.076 -10.874 1.00 85.81 677 GLY A N 1
ATOM 5235 C CA . GLY A 1 677 ? 4.674 -15.434 -12.182 1.00 85.81 677 GLY A CA 1
ATOM 5236 C C . GLY A 1 677 ? 5.947 -16.284 -12.092 1.00 85.81 677 GLY A C 1
ATOM 5237 O O . GLY A 1 677 ? 6.482 -16.538 -11.014 1.00 85.81 677 GLY A O 1
ATOM 5238 N N . GLN A 1 678 ? 6.418 -16.772 -13.241 1.00 80.88 678 GLN A N 1
ATOM 5239 C CA . GLN A 1 678 ? 7.546 -17.713 -13.304 1.00 80.88 678 GLN A CA 1
ATOM 5240 C C . GLN A 1 678 ? 8.755 -17.148 -14.057 1.00 80.88 678 GLN A C 1
ATOM 5242 O O . GLN A 1 678 ? 9.876 -17.255 -13.559 1.00 80.88 678 GLN A O 1
ATOM 5247 N N . ASP A 1 679 ? 8.548 -16.520 -15.219 1.00 81.31 679 ASP A N 1
ATOM 5248 C CA . ASP A 1 679 ? 9.642 -15.947 -16.009 1.00 81.31 679 ASP A CA 1
ATOM 5249 C C . ASP A 1 679 ? 9.184 -14.748 -16.872 1.00 81.31 679 ASP A C 1
ATOM 5251 O O . ASP A 1 679 ? 8.506 -14.940 -17.885 1.00 81.31 679 ASP A O 1
ATOM 5255 N N . PRO A 1 680 ? 9.528 -13.503 -16.492 1.00 85.75 680 PRO A N 1
ATOM 5256 C CA . PRO A 1 680 ? 10.216 -13.121 -15.267 1.00 85.75 680 PRO A CA 1
ATOM 5257 C C . PRO A 1 680 ? 9.274 -13.228 -14.067 1.00 85.75 680 PRO A C 1
ATOM 5259 O O . PRO A 1 680 ? 8.057 -13.059 -14.183 1.00 85.75 680 PRO A O 1
ATOM 5262 N N . LYS A 1 681 ? 9.860 -13.451 -12.891 1.00 90.19 681 LYS A N 1
ATOM 5263 C CA . LYS A 1 681 ? 9.149 -13.257 -11.627 1.00 90.19 681 LYS A CA 1
ATOM 5264 C C . LYS A 1 681 ? 8.728 -11.796 -11.508 1.00 90.19 681 LYS A C 1
ATOM 5266 O O . LYS A 1 681 ? 9.500 -10.904 -11.846 1.00 90.19 681 LYS A O 1
ATOM 5271 N N . VAL A 1 682 ? 7.524 -11.548 -11.019 1.00 90.56 682 VAL A N 1
ATOM 5272 C CA . VAL A 1 682 ? 7.016 -10.215 -10.693 1.00 90.56 682 VAL A CA 1
ATOM 5273 C C . VAL A 1 682 ? 7.032 -10.081 -9.184 1.00 90.56 682 VAL A C 1
ATOM 5275 O O . VAL A 1 682 ? 6.473 -10.925 -8.495 1.00 90.56 682 VAL A O 1
ATOM 5278 N N . VAL A 1 683 ? 7.685 -9.049 -8.668 1.00 90.50 683 VAL A N 1
ATOM 5279 C CA . VAL A 1 683 ? 7.758 -8.758 -7.236 1.00 90.50 683 VAL A CA 1
ATOM 5280 C C . VAL A 1 683 ? 6.815 -7.615 -6.897 1.00 90.50 683 VAL A C 1
ATOM 5282 O O . VAL A 1 683 ? 6.721 -6.644 -7.644 1.00 90.50 683 VAL A O 1
ATOM 5285 N N . TRP A 1 684 ? 6.133 -7.731 -5.767 1.00 90.44 684 TRP A N 1
ATOM 5286 C CA . TRP A 1 684 ? 5.177 -6.761 -5.258 1.00 90.44 684 TRP A CA 1
ATOM 5287 C C . TRP A 1 684 ? 5.649 -6.219 -3.915 1.00 90.44 684 TRP A C 1
ATOM 5289 O O . TRP A 1 684 ? 6.256 -6.941 -3.122 1.00 90.44 684 TRP A O 1
ATOM 5299 N N . SER A 1 685 ? 5.336 -4.954 -3.658 1.00 89.38 685 SER A N 1
ATOM 5300 C CA . SER A 1 685 ? 5.531 -4.322 -2.355 1.00 89.38 685 SER A CA 1
ATOM 5301 C C . SER A 1 685 ? 4.205 -4.198 -1.615 1.00 89.38 685 SER A C 1
ATOM 5303 O O . SER A 1 685 ? 3.173 -3.941 -2.249 1.00 89.38 685 SER A O 1
ATOM 5305 N N . VAL A 1 686 ? 4.260 -4.293 -0.291 1.00 92.31 686 VAL A N 1
ATOM 5306 C CA . VAL A 1 686 ? 3.142 -3.991 0.602 1.00 92.31 686 VAL A CA 1
ATOM 5307 C C . VAL A 1 686 ? 3.431 -2.701 1.345 1.00 92.31 686 VAL A C 1
ATOM 5309 O O . VAL A 1 686 ? 4.548 -2.486 1.815 1.00 92.31 686 VAL A O 1
ATOM 5312 N N . VAL A 1 687 ? 2.406 -1.862 1.471 1.00 90.19 687 VAL A N 1
ATOM 5313 C CA . VAL A 1 687 ? 2.391 -0.801 2.477 1.00 90.19 687 VAL A CA 1
ATOM 5314 C C . VAL A 1 687 ? 1.136 -0.884 3.311 1.00 90.19 687 VAL A C 1
ATOM 5316 O O . VAL A 1 687 ? 0.079 -1.261 2.808 1.00 90.19 687 VAL A O 1
ATOM 5319 N N . MET A 1 688 ? 1.244 -0.479 4.565 1.00 92.38 688 MET A N 1
ATOM 5320 C CA . MET A 1 688 ? 0.101 -0.353 5.451 1.00 92.38 688 MET A CA 1
ATOM 5321 C C . MET A 1 688 ? 0.173 0.975 6.190 1.00 92.38 688 MET A C 1
ATOM 5323 O O . MET A 1 688 ? 1.262 1.457 6.501 1.00 92.38 688 MET A O 1
ATOM 5327 N N . ARG A 1 689 ? -0.983 1.547 6.506 1.00 89.88 689 ARG A N 1
ATOM 5328 C CA . ARG A 1 689 ? -1.090 2.514 7.599 1.00 89.88 689 ARG A CA 1
ATOM 5329 C C . ARG A 1 689 ? -2.122 2.031 8.593 1.00 89.88 689 ARG A C 1
ATOM 5331 O O . ARG A 1 689 ? -3.175 1.526 8.205 1.00 89.88 689 ARG A O 1
ATOM 5338 N N . ASP A 1 690 ? -1.800 2.214 9.858 1.00 90.62 690 ASP A N 1
ATOM 5339 C CA . ASP A 1 690 ? -2.655 1.852 10.971 1.00 90.62 690 ASP A CA 1
ATOM 5340 C C . ASP A 1 690 ? -2.965 3.100 11.790 1.00 90.62 690 ASP A C 1
ATOM 5342 O O . ASP A 1 690 ? -2.127 3.603 12.548 1.00 90.62 690 ASP A O 1
ATOM 5346 N N . CYS A 1 691 ? -4.185 3.604 11.606 1.00 87.06 691 CYS A N 1
ATOM 5347 C CA . CYS A 1 691 ? -4.653 4.813 12.260 1.00 87.06 691 CYS A CA 1
ATOM 5348 C C . CYS A 1 691 ? -5.112 4.574 13.706 1.00 87.06 691 CYS A C 1
ATOM 5350 O O . CYS A 1 691 ? -5.380 5.535 14.427 1.00 87.06 691 CYS A O 1
ATOM 5352 N N . GLN A 1 692 ? -5.201 3.309 14.130 1.00 81.31 692 GLN A N 1
ATOM 5353 C CA . GLN A 1 692 ? -5.714 2.880 15.432 1.00 81.31 692 GLN A CA 1
ATOM 5354 C C . GLN A 1 692 ? -4.630 2.303 16.356 1.00 81.31 692 GLN A C 1
ATOM 5356 O O . GLN A 1 692 ? -4.917 2.009 17.521 1.00 81.31 692 GLN A O 1
ATOM 5361 N N . ALA A 1 693 ? -3.388 2.174 15.879 1.00 75.38 693 ALA A N 1
ATOM 5362 C CA . ALA A 1 693 ? -2.259 1.675 16.664 1.00 75.38 693 ALA A CA 1
ATOM 5363 C C . ALA A 1 693 ? -1.960 2.520 17.924 1.00 75.38 693 ALA A C 1
ATOM 5365 O O . ALA A 1 693 ? -1.553 1.963 18.947 1.00 75.38 693 ALA A O 1
ATOM 5366 N N . ARG A 1 694 ? -2.182 3.848 17.889 1.00 70.56 694 ARG A N 1
ATOM 5367 C CA . ARG A 1 694 ? -1.921 4.767 19.016 1.00 70.56 694 ARG A CA 1
ATOM 5368 C C . ARG A 1 694 ? -2.962 5.890 19.114 1.00 70.56 694 ARG A C 1
ATOM 5370 O O . ARG A 1 694 ? -3.331 6.513 18.124 1.00 70.56 694 ARG A O 1
ATOM 5377 N N . GLN A 1 695 ? -3.390 6.173 20.340 1.00 58.28 695 GLN A N 1
ATOM 5378 C CA . GLN A 1 695 ? -4.303 7.242 20.748 1.00 58.28 695 GLN A CA 1
ATOM 5379 C C . GLN A 1 695 ? -3.711 8.010 21.950 1.00 58.28 695 GLN A C 1
ATOM 5381 O O . GLN A 1 695 ? -4.295 8.043 23.034 1.00 58.28 695 GLN A O 1
ATOM 5386 N N . ASP A 1 696 ? -2.522 8.596 21.793 1.00 45.81 696 ASP A N 1
ATOM 5387 C CA . ASP A 1 696 ? -1.928 9.459 22.825 1.00 45.81 696 ASP A CA 1
ATOM 5388 C C . ASP A 1 696 ? -2.362 10.924 22.651 1.00 45.81 696 ASP A C 1
ATOM 5390 O O . ASP A 1 696 ? -2.288 11.473 21.557 1.00 45.81 696 ASP A O 1
ATOM 5394 N N . GLY A 1 697 ? -2.756 11.583 23.748 1.00 44.88 697 GLY A N 1
ATOM 5395 C CA . GLY A 1 697 ? -2.946 13.042 23.804 1.00 44.88 697 GLY A CA 1
ATOM 5396 C C . GLY A 1 697 ? -4.391 13.552 23.700 1.00 44.88 697 GLY A C 1
ATOM 5397 O O . GLY A 1 697 ? -5.356 12.795 23.655 1.00 44.88 697 GLY A O 1
ATOM 5398 N N . SER A 1 698 ? -4.557 14.879 23.716 1.00 38.97 698 SER A N 1
ATOM 5399 C CA . SER A 1 698 ? -5.859 15.575 23.706 1.00 38.97 698 SER A CA 1
ATOM 5400 C C . SER A 1 698 ? -6.688 15.360 22.432 1.00 38.97 698 SER A C 1
ATOM 5402 O O . SER A 1 698 ? -7.845 15.773 22.388 1.00 38.97 698 SER A O 1
ATOM 5404 N N . GLN A 1 699 ? -6.128 14.695 21.418 1.00 43.41 699 GLN A N 1
ATOM 5405 C CA . GLN A 1 699 ? -6.852 14.186 20.260 1.00 43.41 699 GLN A CA 1
ATOM 5406 C C . GLN A 1 699 ? -6.526 12.691 20.109 1.00 43.41 699 GLN A C 1
ATOM 5408 O O . GLN A 1 699 ? -5.391 12.367 19.764 1.00 43.41 699 GLN A O 1
ATOM 5413 N N . PRO A 1 700 ? -7.467 11.768 20.393 1.00 45.81 700 PRO A N 1
ATOM 5414 C CA . PRO A 1 700 ? -7.259 10.346 20.118 1.00 45.81 700 PRO A CA 1
ATOM 5415 C C . PRO A 1 700 ? -6.931 10.152 18.633 1.00 45.81 700 PRO A C 1
ATOM 5417 O O . PRO A 1 700 ? -7.374 10.959 17.814 1.00 45.81 700 PRO A O 1
ATOM 5420 N N . GLY A 1 701 ? -6.166 9.104 18.300 1.00 52.44 701 GLY A N 1
ATOM 5421 C CA . GLY A 1 701 ? -5.759 8.766 16.933 1.00 52.44 701 GLY A CA 1
ATOM 5422 C C . GLY A 1 701 ? -6.936 8.920 15.977 1.00 52.44 701 GLY A C 1
ATOM 5423 O O . GLY A 1 701 ? -7.883 8.135 16.014 1.00 52.44 701 GLY A O 1
ATOM 5424 N N . ARG A 1 702 ? -6.922 10.008 15.197 1.00 64.00 702 ARG A N 1
ATOM 5425 C CA . ARG A 1 702 ? -8.040 10.356 14.327 1.00 64.00 702 ARG A CA 1
ATOM 5426 C C . ARG A 1 702 ? -7.987 9.407 13.139 1.00 64.00 702 ARG A C 1
ATOM 5428 O O . ARG A 1 702 ? -7.025 9.405 12.367 1.00 64.00 702 ARG A O 1
ATOM 5435 N N . THR A 1 703 ? -9.019 8.587 13.028 1.00 75.81 703 THR A N 1
ATOM 5436 C CA . THR A 1 703 ? -9.439 7.983 11.767 1.00 75.81 703 THR A CA 1
ATOM 5437 C C . THR A 1 703 ? -9.453 9.039 10.664 1.00 75.81 703 THR A C 1
ATOM 5439 O O . THR A 1 703 ? -9.657 10.233 10.909 1.00 75.81 703 THR A O 1
ATOM 5442 N N . LEU A 1 704 ? -9.198 8.622 9.428 1.00 82.62 704 LEU A N 1
ATOM 5443 C CA . LEU A 1 704 ? -9.136 9.569 8.320 1.00 82.62 704 LEU A CA 1
ATOM 5444 C C . LEU A 1 704 ? -10.481 9.652 7.601 1.00 82.62 704 LEU A C 1
ATOM 5446 O O . LEU A 1 704 ? -10.998 8.656 7.100 1.00 82.62 704 LEU A O 1
ATOM 5450 N N . VAL A 1 705 ? -11.038 10.857 7.512 1.00 85.25 705 VAL A N 1
ATOM 5451 C CA . VAL A 1 705 ? -12.267 11.120 6.752 1.00 85.25 705 VAL A CA 1
ATOM 5452 C C . VAL A 1 705 ? -11.943 11.111 5.265 1.00 85.25 705 VAL A C 1
ATOM 5454 O O . VAL A 1 705 ? -10.972 11.737 4.856 1.00 85.25 705 VAL A O 1
ATOM 5457 N N . GLY A 1 706 ? -12.738 10.432 4.438 1.00 81.75 706 GLY A N 1
ATOM 5458 C CA . GLY A 1 706 ? -12.523 10.397 2.988 1.00 81.75 706 GLY A CA 1
ATOM 5459 C C . GLY A 1 706 ? -12.557 11.781 2.321 1.00 81.75 706 GLY A C 1
ATOM 5460 O O . GLY A 1 706 ? -13.129 12.739 2.830 1.00 81.75 706 GLY A O 1
ATOM 5461 N N . SER A 1 707 ? -11.939 11.882 1.146 1.00 77.25 707 SER A N 1
ATOM 5462 C CA . SER A 1 707 ? -11.778 13.147 0.402 1.00 77.25 707 SER A CA 1
ATOM 5463 C C . SER A 1 707 ? -13.068 13.757 -0.178 1.00 77.25 707 SER A C 1
ATOM 5465 O O . SER A 1 707 ? -13.063 14.930 -0.544 1.00 77.25 707 SER A O 1
ATOM 5467 N N . ASP A 1 708 ? -14.157 12.991 -0.276 1.00 78.31 708 ASP A N 1
ATOM 5468 C CA . ASP A 1 708 ? -15.439 13.389 -0.881 1.00 78.31 708 ASP A CA 1
ATOM 5469 C C . ASP A 1 708 ? -16.598 12.971 0.040 1.00 78.31 708 ASP A C 1
ATOM 5471 O O . ASP A 1 708 ? -16.578 11.888 0.606 1.00 78.31 708 ASP A O 1
ATOM 5475 N N . TRP A 1 709 ? -17.628 13.793 0.205 1.00 73.75 709 TRP A N 1
ATOM 5476 C CA . TRP A 1 709 ? -18.693 13.544 1.189 1.00 73.75 709 TRP A CA 1
ATOM 5477 C C . TRP A 1 709 ? -19.622 12.378 0.801 1.00 73.75 709 TRP A C 1
ATOM 5479 O O . TRP A 1 709 ? -20.345 11.865 1.649 1.00 73.75 709 TRP A O 1
ATOM 5489 N N . HIS A 1 710 ? -19.572 11.933 -0.460 1.00 85.12 710 HIS A N 1
ATOM 5490 C CA . HIS A 1 710 ? -20.418 10.866 -1.011 1.00 85.12 710 HIS A CA 1
ATOM 5491 C C . HIS A 1 710 ? -19.613 9.799 -1.767 1.00 85.12 710 HIS A C 1
ATOM 5493 O O . HIS A 1 710 ? -20.060 9.234 -2.768 1.00 85.12 710 HIS A O 1
ATOM 5499 N N . TRP A 1 711 ? -18.377 9.520 -1.338 1.00 87.81 711 TRP A N 1
ATOM 5500 C CA . TRP A 1 711 ? -17.585 8.469 -1.985 1.00 87.81 711 TRP A CA 1
ATOM 5501 C C . TRP A 1 711 ? -18.203 7.071 -1.804 1.00 87.81 711 TRP A C 1
ATOM 5503 O O . TRP A 1 711 ? -18.025 6.223 -2.677 1.00 87.81 711 TRP A O 1
ATOM 5513 N N . CYS A 1 712 ? -18.949 6.854 -0.718 1.00 89.50 712 CYS A N 1
ATOM 5514 C CA . CYS A 1 712 ? -19.620 5.605 -0.354 1.00 89.50 712 CYS A CA 1
ATOM 5515 C C . CYS A 1 712 ? -20.636 5.125 -1.410 1.00 89.50 712 CYS A C 1
ATOM 5517 O O . CYS A 1 712 ? -20.765 3.920 -1.636 1.00 89.50 712 CYS A O 1
ATOM 5519 N N . ASP A 1 713 ? -21.267 6.048 -2.143 1.00 89.81 713 ASP A N 1
ATOM 5520 C CA . ASP A 1 713 ? -22.244 5.737 -3.199 1.00 89.81 713 ASP A CA 1
ATOM 5521 C C . ASP A 1 713 ? -21.605 5.138 -4.463 1.00 89.81 713 ASP A C 1
ATOM 5523 O O . ASP A 1 713 ? -22.282 4.556 -5.310 1.00 89.81 713 ASP A O 1
ATOM 5527 N N . LYS A 1 714 ? -20.284 5.293 -4.620 1.00 88.06 714 LYS A N 1
ATOM 5528 C CA . LYS A 1 714 ? -19.531 4.863 -5.812 1.00 88.06 714 LYS A CA 1
ATOM 5529 C C . LYS A 1 714 ? -19.039 3.415 -5.711 1.00 88.06 714 LYS A C 1
ATOM 5531 O O . LYS A 1 714 ? -18.354 2.942 -6.620 1.00 88.06 714 LYS A O 1
ATOM 5536 N N . PHE A 1 715 ? -19.362 2.732 -4.615 1.00 90.00 715 PHE A N 1
ATOM 5537 C CA . PHE A 1 715 ? -19.017 1.339 -4.362 1.00 90.00 715 PHE A CA 1
ATOM 5538 C C . PHE A 1 715 ? -20.140 0.391 -4.786 1.00 90.00 715 PHE A C 1
ATOM 5540 O O . PHE A 1 715 ? -21.302 0.775 -4.911 1.00 90.00 715 PHE A O 1
ATOM 5547 N N . SER A 1 716 ? -19.781 -0.867 -5.038 1.00 89.00 716 SER A N 1
ATOM 5548 C CA . SER A 1 716 ? -20.735 -1.930 -5.335 1.00 89.00 716 SER A CA 1
ATOM 5549 C C . SER A 1 716 ? -20.561 -3.097 -4.351 1.00 89.00 716 SER A C 1
ATOM 5551 O O . SER A 1 716 ? -19.523 -3.758 -4.410 1.00 89.00 716 SER A O 1
ATOM 5553 N N . PRO A 1 717 ? -21.558 -3.391 -3.488 1.00 89.75 717 PRO A N 1
ATOM 5554 C CA . PRO A 1 717 ? -22.759 -2.578 -3.260 1.00 89.75 717 PRO A CA 1
ATOM 5555 C C . PRO A 1 717 ? -22.404 -1.205 -2.642 1.00 89.75 717 PRO A C 1
ATOM 5557 O O . PRO A 1 717 ? -21.294 -1.056 -2.125 1.00 89.75 717 PRO A O 1
ATOM 5560 N N . PRO A 1 718 ? -23.299 -0.200 -2.702 1.00 88.06 718 PRO A N 1
ATOM 5561 C CA . PRO A 1 718 ? -23.085 1.075 -2.017 1.00 88.06 718 PRO A CA 1
ATOM 5562 C C . PRO A 1 718 ? -22.912 0.873 -0.512 1.00 88.06 718 PRO A C 1
ATOM 5564 O O . PRO A 1 718 ? -23.526 -0.026 0.065 1.00 88.06 718 PRO A O 1
ATOM 5567 N N . ILE A 1 719 ? -22.097 1.717 0.113 1.00 88.50 719 ILE A N 1
ATOM 5568 C CA . ILE A 1 719 ? -21.913 1.713 1.569 1.00 88.50 719 ILE A CA 1
ATOM 5569 C C . ILE A 1 719 ? -22.967 2.643 2.175 1.00 88.50 719 ILE A C 1
ATOM 5571 O O . ILE A 1 719 ? -23.168 3.749 1.675 1.00 88.50 719 ILE A O 1
ATOM 5575 N N . GLY A 1 720 ? -23.661 2.206 3.230 1.00 84.25 720 GLY A N 1
ATOM 5576 C CA . GLY A 1 720 ? -24.791 2.954 3.802 1.00 84.25 720 GLY A CA 1
ATOM 5577 C C . GLY A 1 720 ? -24.413 4.318 4.397 1.00 84.25 720 GLY A C 1
ATOM 5578 O O . GLY A 1 720 ? -25.239 5.227 4.442 1.00 84.25 720 GLY A O 1
ATOM 5579 N N . SER A 1 721 ? -23.162 4.472 4.830 1.00 87.75 721 SER A N 1
ATOM 5580 C CA . SER A 1 721 ? -22.559 5.744 5.233 1.00 87.75 721 SER A CA 1
ATOM 5581 C C . SER A 1 721 ? -21.109 5.786 4.752 1.00 87.75 721 SER A C 1
ATOM 5583 O O . SER A 1 721 ? -20.583 4.772 4.312 1.00 87.75 721 SER A O 1
ATOM 5585 N N . CYS A 1 722 ? -20.458 6.945 4.784 1.00 90.00 722 CYS A N 1
ATOM 5586 C CA . CYS A 1 722 ? -19.051 7.064 4.407 1.00 90.00 722 CYS A CA 1
ATOM 5587 C C . CYS A 1 722 ? -18.171 6.857 5.659 1.00 90.00 722 CYS A C 1
ATOM 5589 O O . CYS A 1 722 ? -18.020 7.815 6.421 1.00 90.00 722 CYS A O 1
ATOM 5591 N N . PRO A 1 723 ? -17.612 5.650 5.899 1.00 90.38 723 PRO A N 1
ATOM 5592 C CA . PRO A 1 723 ? -16.828 5.363 7.099 1.00 90.38 723 PRO A CA 1
ATOM 5593 C C . PRO A 1 723 ? -15.489 6.096 7.110 1.00 90.38 723 PRO A C 1
ATOM 5595 O O . PRO A 1 723 ? -14.920 6.438 6.074 1.00 90.38 723 PRO A O 1
ATOM 5598 N N . GLU A 1 724 ? -14.937 6.294 8.296 1.00 90.50 724 GLU A N 1
ATOM 5599 C CA . GLU A 1 724 ? -13.591 6.833 8.443 1.00 90.50 724 GLU A CA 1
ATOM 5600 C C . GLU A 1 724 ? -12.550 5.702 8.413 1.00 90.50 724 GLU A C 1
ATOM 5602 O O . GLU A 1 724 ? -12.782 4.595 8.903 1.00 90.50 724 GLU A O 1
ATOM 5607 N N . LEU A 1 725 ? -11.380 5.952 7.833 1.00 91.56 725 LEU A N 1
ATOM 5608 C CA . LEU A 1 725 ? -10.346 4.932 7.695 1.00 91.56 725 LEU A CA 1
ATOM 5609 C C . LEU A 1 725 ? -9.712 4.608 9.050 1.00 91.56 725 LEU A C 1
ATOM 5611 O O . LEU A 1 725 ? -9.119 5.486 9.681 1.00 91.56 725 LEU A O 1
ATOM 5615 N N . ALA A 1 726 ? -9.787 3.341 9.457 1.00 91.56 726 ALA A N 1
ATOM 5616 C CA . ALA A 1 726 ? -9.065 2.816 10.613 1.00 91.56 726 ALA A CA 1
ATOM 5617 C C . ALA A 1 726 ? -7.731 2.186 10.206 1.00 91.56 726 ALA A C 1
ATOM 5619 O O . ALA A 1 726 ? -6.705 2.464 10.821 1.00 91.56 726 ALA A O 1
ATOM 5620 N N . VAL A 1 727 ? -7.739 1.358 9.161 1.00 93.88 727 VAL A N 1
ATOM 5621 C CA . VAL A 1 727 ? -6.543 0.680 8.652 1.00 93.88 727 VAL A CA 1
ATOM 5622 C C . VAL A 1 727 ? -6.601 0.633 7.139 1.00 93.88 727 VAL A C 1
ATOM 5624 O O . VAL A 1 727 ? -7.650 0.374 6.551 1.00 93.88 727 VAL A O 1
ATOM 5627 N N . GLU A 1 728 ? -5.460 0.851 6.501 1.00 94.06 728 GLU A N 1
ATOM 5628 C CA . GLU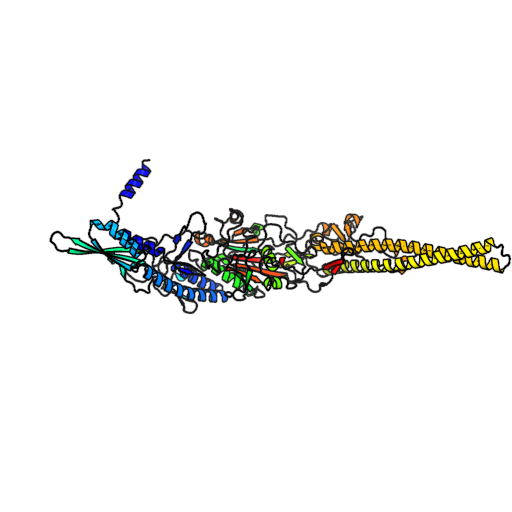 A 1 728 ? -5.297 0.624 5.074 1.00 94.06 728 GLU A CA 1
ATOM 5629 C C . GLU A 1 728 ? -4.171 -0.354 4.809 1.00 94.06 728 GLU A C 1
ATOM 5631 O O . GLU A 1 728 ? -3.059 -0.150 5.284 1.00 94.06 728 GLU A O 1
ATOM 5636 N N . PHE A 1 729 ? -4.434 -1.304 3.919 1.00 95.25 729 PHE A N 1
ATOM 5637 C CA . PHE A 1 729 ? -3.453 -2.192 3.320 1.00 95.25 729 PHE A CA 1
ATOM 5638 C C . PHE A 1 729 ? -3.377 -1.946 1.812 1.00 95.25 729 PHE A C 1
ATOM 5640 O O . PHE A 1 729 ? -4.403 -1.964 1.132 1.00 95.25 729 PHE A O 1
ATOM 5647 N N . GLN A 1 730 ? -2.178 -1.764 1.256 1.00 92.50 730 GLN A N 1
ATOM 5648 C CA . GLN A 1 730 ? -1.986 -1.745 -0.191 1.00 92.50 730 GLN A CA 1
ATOM 5649 C C . GLN A 1 730 ? -0.985 -2.792 -0.672 1.00 92.50 730 GLN A C 1
ATOM 5651 O O . GLN A 1 730 ? 0.150 -2.831 -0.202 1.00 92.50 730 GLN A O 1
ATOM 5656 N N . LEU A 1 731 ? -1.358 -3.532 -1.718 1.00 91.12 731 LEU A N 1
ATOM 5657 C CA . LEU A 1 731 ? -0.436 -4.339 -2.521 1.00 91.12 731 LEU A CA 1
ATOM 5658 C C . LEU A 1 731 ? -0.220 -3.650 -3.873 1.00 91.12 731 LEU A C 1
ATOM 5660 O O . LEU A 1 731 ? -1.175 -3.326 -4.586 1.00 91.12 731 LEU A O 1
ATOM 5664 N N . ARG A 1 732 ? 1.036 -3.382 -4.240 1.00 85.75 732 ARG A N 1
ATOM 5665 C CA . ARG A 1 732 ? 1.325 -2.523 -5.398 1.00 85.75 732 ARG A CA 1
ATOM 5666 C C . ARG A 1 732 ? 2.702 -2.731 -6.019 1.00 85.75 732 ARG A C 1
ATOM 5668 O O . ARG A 1 732 ? 3.503 -3.528 -5.544 1.00 85.75 732 ARG A O 1
ATOM 5675 N N . ARG A 1 733 ? 2.956 -1.928 -7.064 1.00 81.69 733 ARG A N 1
ATOM 5676 C CA . ARG A 1 733 ? 4.219 -1.822 -7.805 1.00 81.69 733 ARG A CA 1
ATOM 5677 C C . ARG A 1 733 ? 4.712 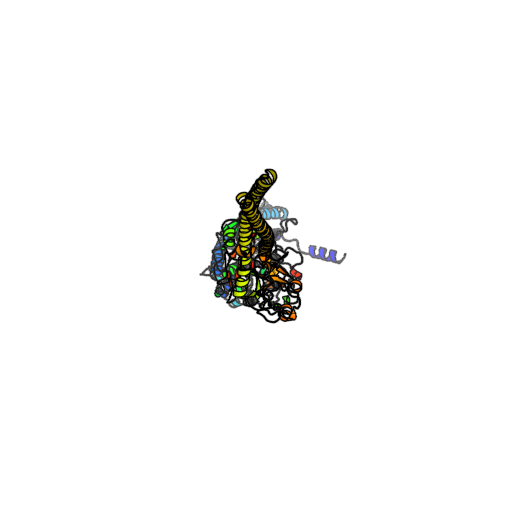-3.204 -8.238 1.00 81.69 733 ARG A C 1
ATOM 5679 O O . ARG A 1 733 ? 5.769 -3.627 -7.787 1.00 81.69 733 ARG A O 1
ATOM 5686 N N . PRO A 1 734 ? 3.965 -3.902 -9.110 1.00 86.88 734 PRO A N 1
ATOM 5687 C CA . PRO A 1 734 ? 4.475 -5.119 -9.716 1.00 86.88 734 PRO A CA 1
ATOM 5688 C C . PRO A 1 734 ? 5.730 -4.778 -10.520 1.00 86.88 734 PRO A C 1
ATOM 5690 O O . PRO A 1 734 ? 5.666 -3.993 -11.469 1.00 86.88 734 PRO A O 1
ATOM 5693 N N . LEU A 1 735 ? 6.869 -5.340 -10.135 1.00 87.94 735 LEU A N 1
ATOM 5694 C CA . LEU A 1 735 ? 8.164 -5.126 -10.773 1.00 87.94 735 LEU A CA 1
ATOM 5695 C C . LEU A 1 735 ? 8.691 -6.458 -11.317 1.00 87.94 735 LEU A C 1
ATOM 5697 O O . LEU A 1 735 ? 8.957 -7.366 -10.532 1.00 87.94 735 LEU A O 1
ATOM 5701 N N . PRO A 1 736 ? 8.859 -6.606 -12.638 1.00 88.50 736 PRO A N 1
ATOM 5702 C CA . PRO A 1 736 ? 9.467 -7.789 -13.220 1.00 88.50 736 PRO A CA 1
ATOM 5703 C C . PRO A 1 736 ? 10.952 -7.842 -12.862 1.00 88.50 736 PRO A C 1
ATOM 5705 O O . PRO A 1 736 ? 11.659 -6.842 -12.986 1.00 88.50 736 PRO A O 1
ATOM 5708 N N . GLU A 1 737 ? 11.431 -9.022 -12.491 1.00 83.75 737 GLU A N 1
ATOM 5709 C CA . GLU A 1 737 ? 12.838 -9.334 -12.250 1.00 83.75 737 GLU A CA 1
ATOM 5710 C C . GLU A 1 737 ? 13.404 -10.122 -13.439 1.00 83.75 737 GLU A C 1
ATOM 5712 O O . GLU A 1 737 ? 13.433 -11.358 -13.423 1.00 83.75 737 GLU A O 1
ATOM 5717 N N . PRO A 1 738 ? 13.815 -9.436 -14.518 1.00 76.38 738 PRO A N 1
ATOM 5718 C CA . PRO A 1 738 ? 14.375 -10.092 -15.691 1.00 76.38 738 PRO A CA 1
ATOM 5719 C C . PRO A 1 738 ? 15.712 -10.771 -15.377 1.00 76.38 738 PRO A C 1
ATOM 5721 O O . PRO A 1 738 ? 16.535 -10.250 -14.623 1.00 76.38 738 PRO A O 1
ATOM 5724 N N . ARG A 1 739 ? 15.985 -11.900 -16.034 1.00 75.00 739 ARG A N 1
ATOM 5725 C CA . ARG A 1 739 ? 17.305 -12.545 -16.029 1.00 75.00 739 ARG A CA 1
ATOM 5726 C C . ARG A 1 739 ? 18.052 -12.213 -17.321 1.00 75.00 739 ARG A C 1
ATOM 5728 O O . ARG A 1 739 ? 17.480 -12.298 -18.401 1.00 75.00 739 ARG A O 1
ATOM 5735 N N . GLY A 1 740 ? 19.334 -11.861 -17.213 1.00 71.75 740 GLY A N 1
ATOM 5736 C CA . GLY A 1 740 ? 20.237 -11.765 -18.369 1.00 71.75 740 GLY A CA 1
ATOM 5737 C C . GLY A 1 740 ? 20.070 -10.548 -19.289 1.00 71.75 740 GLY A C 1
ATOM 5738 O O . GLY A 1 740 ? 20.590 -10.584 -20.399 1.00 71.75 740 GLY A O 1
ATOM 5739 N N . LEU A 1 741 ? 19.383 -9.480 -18.866 1.00 73.50 741 LEU A N 1
ATOM 5740 C CA . LEU A 1 741 ? 19.360 -8.218 -19.622 1.00 73.50 741 LEU A CA 1
ATOM 5741 C C . LEU A 1 741 ? 20.626 -7.379 -19.343 1.00 73.50 741 LEU A C 1
ATOM 5743 O O . LEU A 1 741 ? 21.192 -7.469 -18.256 1.00 73.50 741 LEU A O 1
ATOM 5747 N N . PRO A 1 742 ? 21.098 -6.546 -20.284 1.00 69.12 742 PRO A N 1
ATOM 5748 C CA . PRO A 1 742 ? 22.264 -5.690 -20.069 1.00 69.12 742 PRO A CA 1
ATOM 5749 C C . PRO A 1 742 ? 21.923 -4.531 -19.109 1.00 69.12 742 PRO A C 1
ATOM 5751 O O . PRO A 1 742 ? 21.362 -3.507 -19.496 1.00 69.12 742 PRO A O 1
ATOM 5754 N N . PHE A 1 743 ? 22.240 -4.708 -17.822 1.00 61.84 743 PHE A N 1
ATOM 5755 C CA . PHE A 1 743 ? 21.722 -3.878 -16.723 1.00 61.84 743 PHE A CA 1
ATOM 5756 C C . PHE A 1 743 ? 22.407 -2.519 -16.500 1.00 61.84 743 PHE A C 1
ATOM 5758 O O . PHE A 1 743 ? 21.906 -1.742 -15.690 1.00 61.84 743 PHE A O 1
ATOM 5765 N N . ASP A 1 744 ? 23.501 -2.205 -17.202 1.00 71.25 744 ASP A N 1
ATOM 5766 C CA . ASP A 1 744 ? 24.315 -0.998 -16.952 1.00 71.25 744 ASP A CA 1
ATOM 5767 C C . ASP A 1 744 ? 24.699 -0.250 -18.242 1.00 71.25 744 ASP A C 1
ATOM 5769 O O . ASP A 1 744 ? 25.737 0.408 -18.342 1.00 71.25 744 ASP A O 1
ATOM 5773 N N . THR A 1 745 ? 23.842 -0.343 -19.256 1.00 83.88 745 THR A N 1
ATOM 5774 C CA . THR A 1 745 ? 24.066 0.303 -20.548 1.00 83.88 745 THR A CA 1
ATOM 5775 C C . THR A 1 745 ? 23.448 1.700 -20.575 1.00 83.88 745 THR A C 1
ATOM 5777 O O . THR A 1 745 ? 22.263 1.880 -20.278 1.00 83.88 745 THR A O 1
ATOM 5780 N N . PHE A 1 746 ? 24.241 2.699 -20.974 1.00 91.94 746 PHE A N 1
ATOM 5781 C CA . PHE A 1 746 ? 23.822 4.100 -21.046 1.00 91.94 746 PHE A CA 1
ATOM 5782 C C . PHE A 1 746 ? 23.962 4.658 -22.458 1.00 91.94 746 PHE A C 1
ATOM 5784 O O . PHE A 1 746 ? 24.964 4.434 -23.139 1.00 91.94 746 PHE A O 1
ATOM 5791 N N . ILE A 1 747 ? 22.994 5.477 -22.865 1.00 92.44 747 ILE A N 1
ATOM 5792 C CA . ILE A 1 747 ? 23.103 6.310 -24.064 1.00 92.44 747 ILE A CA 1
ATOM 5793 C C . ILE A 1 747 ? 23.530 7.715 -23.665 1.00 92.44 747 ILE A C 1
ATOM 5795 O O . ILE A 1 747 ? 23.025 8.271 -22.692 1.00 92.44 747 ILE A O 1
ATOM 5799 N N . ARG A 1 748 ? 24.452 8.302 -24.432 1.00 92.25 748 ARG A N 1
ATOM 5800 C CA . ARG A 1 748 ? 24.979 9.646 -24.187 1.00 92.25 748 ARG A CA 1
ATOM 5801 C C . ARG A 1 748 ? 24.402 10.652 -25.174 1.00 92.25 748 ARG A C 1
ATOM 5803 O O . ARG A 1 748 ? 24.636 10.538 -26.371 1.00 92.25 748 ARG A O 1
ATOM 5810 N N . ASP A 1 749 ? 23.778 11.697 -24.649 1.00 92.19 749 ASP A N 1
ATOM 5811 C CA . ASP A 1 749 ? 23.338 12.848 -25.427 1.00 92.19 749 ASP A CA 1
ATOM 5812 C C . ASP A 1 749 ? 24.555 13.581 -26.035 1.00 92.19 749 ASP A C 1
ATOM 5814 O O . ASP A 1 749 ? 25.454 14.026 -25.302 1.00 92.19 749 ASP A O 1
ATOM 5818 N N . PRO A 1 750 ? 24.634 13.739 -27.367 1.00 90.06 750 PRO A N 1
ATOM 5819 C CA . PRO A 1 750 ? 25.760 14.410 -28.001 1.00 90.06 750 PRO A CA 1
ATOM 5820 C C . PRO A 1 750 ? 25.807 15.927 -27.735 1.00 90.06 750 PRO A C 1
ATOM 5822 O O . PRO A 1 750 ? 26.907 16.488 -27.811 1.00 90.06 750 PRO A O 1
ATOM 5825 N N . VAL A 1 751 ? 24.681 16.569 -27.405 1.00 90.38 751 VAL A N 1
ATOM 5826 C CA . VAL A 1 751 ? 24.536 18.005 -27.105 1.00 90.38 751 VAL A CA 1
ATOM 5827 C C . VAL A 1 751 ? 24.855 18.280 -25.644 1.00 90.38 751 VAL A C 1
ATOM 5829 O O . VAL A 1 751 ? 25.846 18.945 -25.348 1.00 90.38 751 VAL A O 1
ATOM 5832 N N . TYR A 1 752 ? 24.058 17.727 -24.728 1.00 91.75 752 TYR A N 1
ATOM 5833 C 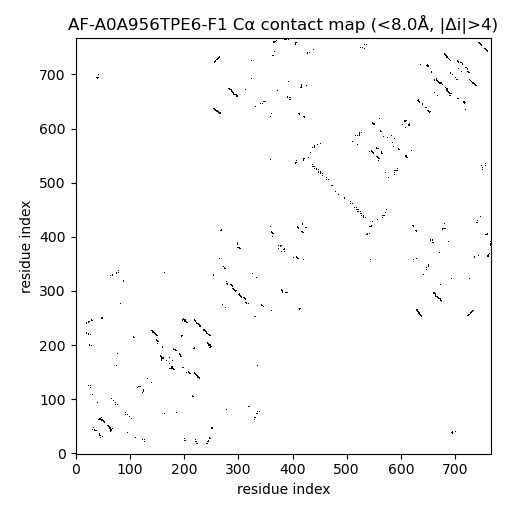CA . TYR A 1 752 ? 24.140 18.055 -23.300 1.00 91.75 752 TYR A CA 1
ATOM 5834 C C . TYR A 1 752 ? 25.080 17.139 -22.514 1.00 91.75 752 TYR A C 1
ATOM 5836 O O . TYR A 1 752 ? 25.293 17.353 -21.324 1.00 91.75 752 TYR A O 1
ATOM 5844 N N . LYS A 1 753 ? 25.630 16.099 -23.155 1.00 89.44 753 LYS A N 1
ATOM 5845 C CA . LYS A 1 753 ? 26.487 15.074 -22.529 1.00 89.44 753 LYS A CA 1
ATOM 5846 C C . LYS A 1 753 ? 25.819 14.302 -21.389 1.00 89.44 753 LYS A C 1
ATOM 5848 O O . LYS A 1 753 ? 26.520 13.599 -20.665 1.00 89.44 753 LYS A O 1
ATOM 5853 N N . ARG A 1 754 ? 24.490 14.388 -21.269 1.00 91.62 754 ARG A N 1
ATOM 5854 C CA . ARG A 1 754 ? 23.680 13.616 -20.320 1.00 91.62 754 ARG A CA 1
ATOM 5855 C C . ARG A 1 754 ? 23.715 12.135 -20.675 1.00 91.62 754 ARG A C 1
ATOM 5857 O O . ARG A 1 754 ? 23.823 11.784 -21.847 1.00 91.62 754 ARG A O 1
ATOM 5864 N N . GLN A 1 755 ? 23.620 11.279 -19.667 1.00 91.88 755 GLN A N 1
ATOM 5865 C CA . GLN A 1 755 ? 23.523 9.834 -19.839 1.00 91.88 755 GLN A CA 1
ATOM 5866 C C . GLN A 1 755 ? 22.127 9.366 -19.432 1.00 91.88 755 GLN A C 1
ATOM 5868 O O . GLN A 1 755 ? 21.636 9.765 -18.379 1.00 91.88 755 GLN A O 1
ATOM 5873 N N . THR A 1 756 ? 21.506 8.528 -20.261 1.00 91.88 756 THR A N 1
ATOM 5874 C CA . THR A 1 756 ? 20.219 7.886 -19.966 1.00 91.88 756 THR A CA 1
ATOM 5875 C C . THR A 1 756 ? 20.421 6.374 -19.909 1.00 91.88 756 THR A C 1
ATOM 5877 O O . THR A 1 756 ? 20.894 5.806 -20.899 1.00 91.88 756 THR A O 1
ATOM 5880 N N . PRO A 1 757 ? 20.100 5.714 -18.783 1.00 90.19 757 PRO A N 1
ATOM 5881 C CA . PRO A 1 757 ? 20.157 4.259 -18.683 1.00 90.19 757 PRO A CA 1
ATOM 5882 C C . PRO A 1 757 ? 19.063 3.603 -19.530 1.00 90.19 757 PRO A C 1
ATOM 5884 O O . PRO A 1 757 ? 17.934 4.097 -19.583 1.00 90.19 757 PRO A O 1
ATOM 5887 N N . LEU A 1 758 ? 19.384 2.461 -20.140 1.00 87.81 758 LEU A N 1
ATOM 5888 C CA . LEU A 1 758 ? 18.413 1.637 -20.872 1.00 87.81 758 LEU A CA 1
ATOM 5889 C C . LEU A 1 758 ? 17.456 0.864 -19.955 1.00 87.81 758 LEU A C 1
ATOM 5891 O O . LEU A 1 758 ? 16.337 0.558 -20.358 1.00 87.81 758 LEU A O 1
ATOM 5895 N N . ILE A 1 759 ? 17.890 0.570 -18.727 1.00 88.75 759 ILE A N 1
ATOM 5896 C CA . ILE A 1 759 ? 17.042 0.096 -17.630 1.00 88.75 759 ILE A CA 1
ATOM 5897 C C . ILE A 1 759 ? 17.244 1.082 -16.479 1.00 88.75 759 ILE A C 1
ATOM 5899 O O . ILE A 1 759 ? 18.288 1.044 -15.822 1.00 88.75 759 ILE A O 1
ATOM 5903 N N . PRO A 1 760 ? 16.309 2.019 -16.254 1.00 86.44 760 PRO A N 1
ATOM 5904 C CA . PRO A 1 760 ? 16.504 3.027 -15.229 1.00 86.44 760 PRO A CA 1
ATOM 5905 C C . PRO A 1 760 ? 16.441 2.411 -13.825 1.00 86.44 760 PRO A C 1
ATOM 5907 O O . PRO A 1 760 ? 15.701 1.447 -13.596 1.00 86.44 760 PRO A O 1
ATOM 5910 N N . PRO A 1 761 ? 17.206 2.963 -12.867 1.00 84.06 761 PRO A N 1
ATOM 5911 C CA . PRO A 1 761 ? 17.039 2.610 -11.471 1.00 84.06 761 PRO A CA 1
ATOM 5912 C C . PRO A 1 761 ? 15.663 3.070 -10.992 1.00 84.06 761 PRO A C 1
ATOM 5914 O O . PRO A 1 761 ? 15.176 4.129 -11.390 1.00 84.06 761 PRO A O 1
ATOM 5917 N N . LEU A 1 762 ? 15.052 2.286 -10.113 1.00 80.00 762 LEU A N 1
ATOM 5918 C CA . LEU A 1 762 ? 13.798 2.638 -9.480 1.00 80.00 762 LEU A CA 1
ATOM 5919 C C . LEU A 1 762 ? 14.034 3.841 -8.549 1.00 80.00 762 LEU A C 1
ATOM 5921 O O . LEU A 1 762 ? 14.823 3.731 -7.604 1.00 80.00 762 LEU A O 1
ATOM 5925 N N . PRO A 1 763 ? 13.405 4.997 -8.807 1.00 75.50 763 PRO A N 1
ATOM 5926 C CA . PRO A 1 763 ? 13.558 6.161 -7.956 1.00 75.50 763 PRO A CA 1
ATOM 5927 C C . PRO A 1 763 ? 12.845 5.950 -6.617 1.00 75.50 763 PRO A C 1
ATOM 5929 O O . PRO A 1 763 ? 11.841 5.244 -6.534 1.00 75.50 763 PRO A O 1
ATOM 5932 N N . ALA A 1 764 ? 13.321 6.632 -5.572 1.00 68.94 764 ALA A N 1
ATOM 5933 C CA . ALA A 1 764 ? 12.675 6.611 -4.260 1.00 68.94 764 ALA A CA 1
ATOM 5934 C C . ALA A 1 764 ? 11.201 7.040 -4.333 1.00 68.94 764 ALA A C 1
ATOM 5936 O O . ALA A 1 764 ? 10.380 6.505 -3.608 1.00 68.94 764 ALA A O 1
ATOM 5937 N N . GLN A 1 765 ? 10.838 7.950 -5.241 1.00 67.00 765 GLN A N 1
ATOM 5938 C CA . GLN A 1 765 ? 9.460 8.438 -5.343 1.00 67.00 765 GLN A CA 1
ATOM 5939 C C . GLN A 1 765 ? 8.454 7.375 -5.822 1.00 67.00 765 GLN A C 1
ATOM 5941 O O . GLN A 1 765 ? 7.256 7.540 -5.645 1.00 67.00 765 GLN A O 1
ATOM 5946 N N . MET A 1 766 ? 8.927 6.265 -6.396 1.00 66.56 766 MET A N 1
ATOM 5947 C CA . MET A 1 766 ? 8.068 5.146 -6.793 1.00 66.56 766 MET A CA 1
ATOM 5948 C C . MET A 1 766 ? 7.764 4.166 -5.656 1.00 66.56 766 MET A C 1
ATOM 5950 O O . MET A 1 766 ? 7.182 3.112 -5.922 1.00 66.56 766 MET A O 1
ATOM 5954 N N . MET A 1 767 ? 8.178 4.478 -4.425 1.00 60.16 767 MET A N 1
ATOM 5955 C CA . MET A 1 767 ? 7.824 3.682 -3.252 1.00 60.16 767 MET A CA 1
ATOM 5956 C C . MET A 1 767 ? 6.334 3.503 -3.103 1.00 60.16 767 MET A C 1
ATOM 5958 O O . MET A 1 767 ? 5.574 4.466 -3.318 1.00 60.16 767 MET A O 1
#